Protein AF-0000000084378900 (afdb_homodimer)

Secondary structure (DSSP, 8-state):
----------------------THHHHHHHHHHHHHHHHHHHHHTTHHHHSHHHHHHHHHHHHHHHHHHHTT--HHHHHHHHHHHHHHHHHHHHHHHHHHHHTHHHHHHHHHHHHTTHHHHSHHHHHHHHHHHHHHHHHHHTT-HHHHHHHHHHHHHHHHHHHHHHHHHHHHHHHHHHHHHHHHTTGGGT-HHHHHHHHHHHHHHHHHHHH-TT--HHHHHHHHHHHHHHHHHHHHHHHHHHHHTTSS-HHHHHHHHHHHHHHHHHHHT-----TT-SHHHHHHHHHHHHHHHHHHHHHHHHHHHHHHHHHHHHHHHHHHHHHHHHHHHHHHHHHHHHHHHHHHHHHHHHHHHH--TTT-EEEEETTEEEEEETT--PPTT--PPPGGGHHHHHHHHHHHHTSTT-EEEEEE---S-S-HHHHHHHHHHHHHHHHHHHHHTS---GGGEEEEE-TTSS-SS-TTSHHHHHHHS-EEEEEE-----TT-/----------------------THHHHHHHHHHHHHHHHHHHHHTTHHHHSHHHHHHHHHHHHHHHHHHHTT--HHHHHHHHHHHHHHHHHHHHHHHHHHHHTHHHHHHHHHHHHTTHHHHSHHHHHHHHHHHHHHHHHHHTT-HHHHHHHHHHHHHHHHHHHHHHHHHHHHHHHHHHHHHHHHTTGGGT-HHHHHHHHHHHHHHHHHHHH-TT--HHHHHHHHHHHHHHHHHHHHHHHHHHHHTTSS-HHHHHHHHHHHHHHHHHHHT-----TT-SHHHHHHHHHHHHHHHHHHHHHHHHHHHHHHHHHHHHHHHHHHHHHHHHHHHHHHHHHHHHHHHHHHHHHHHHHHHHS-TTT-EEEEETTEEEEEETT----TT--PPPGGGHHHHHHHHHHHHTSTT-EEEEEE---SSS-HHHHHHHHHHHHHHHHHHHHHTS---GGGEEEEE-TTSS-SS-TTSHHHHHHHS-EEEEEE-----TT-

Radius of gyration: 70.36 Å; Cα contacts (8 Å, |Δi|>4): 1368; chains: 2; bounding box: 189×152×113 Å

Foldseek 3Di:
DDDDDPPPPPVPVCVCPVPPPPCPVVLCCVQQVLLVVLQVLLVVLVLCQLPVVLQVQLVVLQVVLVVCSVVVHDPVSSNVSSVSSSVSSNVSNVSSVVSCVLLVLLVVLLVLLVVLVLCPQVVVLNVVLSVLQSVLSVCVNVVNNPSSVVSSVVSSVSSNVSSLRSLLCVQQVVLVVLLVVCVVVVLCVQQVPLSVQLVVLSVVLSVVCVVPVVPNVSSNVSNVVSNVSSVVSVVRSVVSVCCVVVVDPPVNVVVVVCVVLCVLCVVLVHDDDQVPHCVVSVVVSVVSVVVVVVVVVVVVVVVVVVVVVVVVVVVVVVVVVVVVVVVVVVVVVVVVVVVLVVLLVVLLVVLCVLDDPCQWDWDDDPQKIKTWGQVFFDPVLDQAGDPVCVVSLVSVLVSLVSFPPWAKEKEFFAAPPDDQVSQQVSRQSNQVNSLVCCCPVSVDDNVRYHGGYPGHVDQPADNVDPSSRRSRRIMMMMTRHPPPPPPD/DDDPDCVPCCVVVPPCPPPVPPPLVVLCCVQQVLLVVLQVLLVVLVLCQLPVVLQVQLVVLQVQLVVCSVVVHDSVSSNVSSVSSSVSSNVSNVSSVVSCVLLVLLVVLLVLLVVLVLCPQVVVLNVVLSVLQSVLSVCVNVVNNPSSVVSSVVSSVSSNVSSLRSLLCVQQVLLVVLLVVCVVVVLCVQQVPLSVQLVVLSVVLSVVCVVPVVPNVSSNVSNVVSNVSSVVSVVRSVVSVCCVVVVDPPVNVVVVVCVVLCVLCVVLVHDDDQVPHCVVSVVVSVVSVVVVVVVVVVVVVVVVVVVVVVVVVVVVVVVVVVVVVVVVVVVVVVVVVVVLVVLLVVLLVVLCVLDDPCQWDWDDDPQKIKTWGQVFFDDVLDQAGDPVCVVSVVSVLVSLVSFPPWAKEKEFFAAPPDDQVSQQVSRQSNQVNSVVCCCPVVVDDNVRYHYGYPGHVDQPADNVDPSSRRSRRIMMMMTRHPPPPPPD

Structure (mmCIF, N/CA/C/O backbone):
data_AF-0000000084378900-model_v1
#
loop_
_entity.id
_entity.type
_entity.pdbx_description
1 polymer 'OmpA-like domain-containing protein'
#
loop_
_atom_site.group_PDB
_atom_site.id
_atom_site.type_symbol
_atom_site.label_atom_id
_atom_site.label_alt_id
_atom_site.label_comp_id
_atom_site.label_asym_id
_atom_site.label_entity_id
_atom_site.label_seq_id
_atom_site.pdbx_PDB_ins_code
_atom_site.Cartn_x
_atom_site.Cartn_y
_atom_site.Cartn_z
_atom_site.occupancy
_atom_site.B_iso_or_equiv
_atom_site.auth_seq_id
_atom_site.auth_comp_id
_atom_site.auth_asym_id
_atom_site.auth_atom_id
_atom_site.pdbx_PDB_model_num
ATOM 1 N N . MET A 1 1 ? -64.188 15.352 -46.969 1 21.03 1 MET A N 1
ATOM 2 C CA . MET A 1 1 ? -65.438 14.719 -47.281 1 21.03 1 MET A CA 1
ATOM 3 C C . MET A 1 1 ? -66.125 14.109 -46.062 1 21.03 1 MET A C 1
ATOM 5 O O . MET A 1 1 ? -67.312 14.289 -45.812 1 21.03 1 MET A O 1
ATOM 9 N N . THR A 1 2 ? -65.438 13.023 -45.562 1 18.27 2 THR A N 1
ATOM 10 C CA . THR A 1 2 ? -66.25 11.812 -45.375 1 18.27 2 THR A CA 1
ATOM 11 C C . THR A 1 2 ? -67.188 11.961 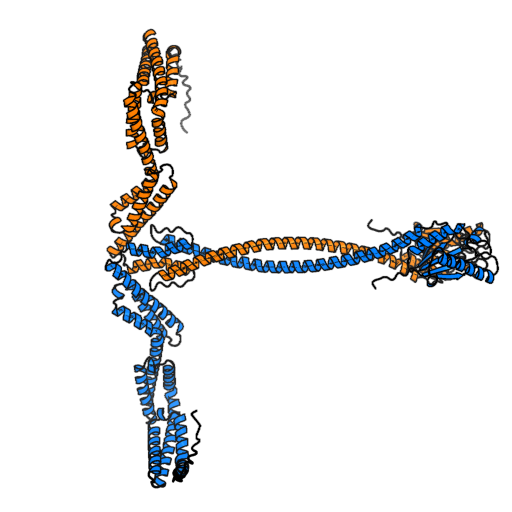-44.188 1 18.27 2 THR A C 1
ATOM 13 O O . THR A 1 2 ? -68.375 11.68 -44.281 1 18.27 2 THR A O 1
ATOM 16 N N . LEU A 1 3 ? -66.75 11.5 -43.094 1 19 3 LEU A N 1
ATOM 17 C CA . LEU A 1 3 ? -67.125 10.328 -42.312 1 19 3 LEU A CA 1
ATOM 18 C C . LEU A 1 3 ? -68.062 10.727 -41.188 1 19 3 LEU A C 1
ATOM 20 O O . LEU A 1 3 ? -67.625 11.172 -40.125 1 19 3 LEU A O 1
ATOM 24 N N . LYS A 1 4 ? -69.062 11.695 -41.656 1 21.73 4 LYS A N 1
ATOM 25 C CA . LYS A 1 4 ? -70.188 12.203 -40.938 1 21.73 4 LYS A CA 1
ATOM 26 C C . LYS A 1 4 ? -70.938 11.078 -40.219 1 21.73 4 LYS A C 1
ATOM 28 O O . LYS A 1 4 ? -71.188 10.008 -40.812 1 21.73 4 LYS A O 1
ATOM 33 N N . PHE A 1 5 ? -71.25 11.148 -38.938 1 22.44 5 PHE A N 1
ATOM 34 C CA . PHE A 1 5 ? -71.562 10.633 -37.625 1 22.44 5 PHE A CA 1
ATOM 35 C C . PHE A 1 5 ? -73 10.203 -37.469 1 22.44 5 PHE A C 1
ATOM 37 O O . PHE A 1 5 ? -73.812 10.914 -36.875 1 22.44 5 PHE A O 1
ATOM 44 N N . ARG A 1 6 ? -73.625 9.766 -38.812 1 21.94 6 ARG A N 1
ATOM 45 C CA . ARG A 1 6 ? -75.125 9.758 -38.688 1 21.94 6 ARG A CA 1
ATOM 46 C C . ARG A 1 6 ? -75.562 8.875 -37.531 1 21.94 6 ARG A C 1
ATOM 48 O O . ARG A 1 6 ? -75.125 7.734 -37.375 1 21.94 6 ARG A O 1
ATOM 55 N N . PHE A 1 7 ? -76.062 9.508 -36.531 1 25.19 7 PHE A N 1
ATOM 56 C CA . PHE A 1 7 ? -76.562 9.234 -35.219 1 25.19 7 PHE A CA 1
ATOM 57 C C . PHE A 1 7 ? -77.875 8.398 -35.312 1 25.19 7 PHE A C 1
ATOM 59 O O . PHE A 1 7 ? -78.938 8.938 -35.562 1 25.19 7 PHE A O 1
ATOM 66 N N . LEU A 1 8 ? -77.812 7.398 -36.406 1 24.44 8 LEU A N 1
ATOM 67 C CA . LEU A 1 8 ? -79.062 6.734 -36.594 1 24.44 8 LEU A CA 1
ATOM 68 C C . LEU A 1 8 ? -79.625 6.18 -35.25 1 24.44 8 LEU A C 1
ATOM 70 O O . LEU A 1 8 ? -78.938 5.391 -34.594 1 24.44 8 LEU A O 1
ATOM 74 N N . HIS A 1 9 ? -80.438 6.996 -34.625 1 26.5 9 HIS A N 1
ATOM 75 C CA . HIS A 1 9 ? -81.125 6.859 -33.344 1 26.5 9 HIS A CA 1
ATOM 76 C C . HIS A 1 9 ? -82.062 5.684 -33.344 1 26.5 9 HIS A C 1
ATOM 78 O O . HIS A 1 9 ? -83.188 5.797 -33.844 1 26.5 9 HIS A O 1
ATOM 84 N N . THR A 1 10 ? -81.562 4.617 -34.125 1 27.06 10 THR A N 1
ATOM 85 C CA . THR A 1 10 ? -82.625 3.615 -34.188 1 27.06 10 THR A CA 1
ATOM 86 C C . THR A 1 10 ? -83.188 3.291 -32.781 1 27.06 10 THR A C 1
ATOM 88 O O . THR A 1 10 ? -82.375 2.953 -31.891 1 27.06 10 THR A O 1
ATOM 91 N N . LEU A 1 11 ? -84.188 4.09 -32.469 1 26.66 11 LEU A N 1
ATOM 92 C CA . LEU A 1 11 ? -84.938 3.928 -31.234 1 26.66 11 LEU A CA 1
ATOM 93 C C . LEU A 1 11 ? -85.375 2.488 -31.078 1 26.66 11 LEU A C 1
ATOM 95 O O . LEU A 1 11 ? -86.125 1.97 -31.938 1 26.66 11 LEU A O 1
ATOM 99 N N . LEU A 1 12 ? -84.375 1.71 -30.578 1 22.91 12 LEU A N 1
ATOM 100 C CA . LEU A 1 12 ? -84.562 0.314 -30.188 1 22.91 12 LEU A CA 1
ATOM 101 C C . LEU A 1 12 ? -85.812 0.131 -29.391 1 22.91 12 LEU A C 1
ATOM 103 O O . LEU A 1 12 ? -86 0.772 -28.344 1 22.91 12 LEU A O 1
ATOM 107 N N . LEU A 1 13 ? -86.938 0.16 -30.234 1 26.56 13 LEU A N 1
ATOM 108 C CA . LEU A 1 13 ? -88.188 -0.206 -29.609 1 26.56 13 LEU A CA 1
ATOM 109 C C . LEU A 1 13 ? -88 -1.415 -28.688 1 26.56 13 LEU A C 1
ATOM 111 O O . LEU A 1 13 ? -87.688 -2.504 -29.156 1 26.56 13 LEU A O 1
ATOM 115 N N . THR A 1 14 ? -87.125 -1.094 -27.719 1 25.06 14 THR A N 1
ATOM 116 C CA . THR A 1 14 ? -87 -2.156 -26.734 1 25.06 14 THR A CA 1
ATOM 117 C C . THR A 1 14 ? -88.312 -2.66 -26.281 1 25.06 14 THR A C 1
ATOM 119 O O . THR A 1 14 ? -89.125 -1.899 -25.734 1 25.06 14 THR A O 1
ATOM 122 N N . VAL A 1 15 ? -89.062 -3.209 -27.391 1 29.45 15 VAL A N 1
ATOM 123 C CA . VAL A 1 15 ? -90.25 -3.926 -26.922 1 29.45 15 VAL A CA 1
ATOM 124 C C . VAL A 1 15 ? -89.938 -4.637 -25.609 1 29.45 15 VAL A C 1
ATOM 126 O O . VAL A 1 15 ? -89 -5.457 -25.547 1 29.45 15 VAL A O 1
ATOM 129 N N . LEU A 1 16 ? -90 -3.703 -24.641 1 27.41 16 LEU A N 1
ATOM 130 C CA . LEU A 1 16 ? -89.812 -4.16 -23.266 1 27.41 16 LEU A CA 1
ATOM 131 C C . LEU A 1 16 ? -90.625 -5.457 -23.047 1 27.41 16 LEU A C 1
ATOM 133 O O . LEU A 1 16 ? -91.875 -5.465 -23.125 1 27.41 16 LEU A O 1
ATOM 137 N N . LEU A 1 17 ? -90.25 -6.422 -23.984 1 28.95 17 LEU A N 1
ATOM 138 C CA . LEU A 1 17 ? -90.75 -7.711 -23.531 1 28.95 17 LEU A CA 1
ATOM 139 C C . LEU A 1 17 ? -90.625 -7.84 -22.016 1 28.95 17 LEU A C 1
ATOM 141 O O . LEU A 1 17 ? -89.562 -7.781 -21.469 1 28.95 17 LEU A O 1
ATOM 145 N N . LEU A 1 18 ? -91.562 -7.031 -21.406 1 31.34 18 LEU A N 1
ATOM 146 C CA . LEU A 1 18 ? -91.75 -7.242 -19.969 1 31.34 18 LEU A CA 1
ATOM 147 C C . LEU A 1 18 ? -91.562 -8.711 -19.609 1 31.34 18 LEU A C 1
ATOM 149 O O . LEU A 1 18 ? -92.312 -9.578 -20.094 1 31.34 18 LEU A O 1
ATOM 153 N N . GLY A 1 19 ? -90.188 -9.039 -19.672 1 29.45 19 GLY A N 1
ATOM 154 C CA . GLY A 1 19 ? -89.688 -10.281 -19.156 1 29.45 19 GLY A CA 1
ATOM 155 C C . GLY A 1 19 ? -90.438 -10.812 -17.953 1 29.45 19 GLY A C 1
ATOM 156 O O . GLY A 1 19 ? -90.75 -10.07 -17.031 1 29.45 19 GLY A O 1
ATOM 157 N N . SER A 1 20 ? -91.438 -11.711 -18.297 1 36.69 20 SER A N 1
ATOM 158 C CA . SER A 1 20 ? -91.875 -12.609 -17.25 1 36.69 20 SER A CA 1
ATOM 159 C C . SER A 1 20 ? -90.75 -12.93 -16.266 1 36.69 20 SER A C 1
ATOM 161 O O . SER A 1 20 ? -90.062 -13.914 -16.422 1 36.69 20 SER A O 1
ATOM 163 N N . ALA A 1 21 ? -89.875 -11.984 -16.062 1 34 21 ALA A N 1
ATOM 164 C CA . ALA A 1 21 ? -88.875 -12.109 -15 1 34 21 ALA A CA 1
ATOM 165 C C . ALA A 1 21 ? -89.5 -12.805 -13.773 1 34 21 ALA A C 1
ATOM 167 O O . ALA A 1 21 ? -90.625 -12.492 -13.352 1 34 21 ALA A O 1
ATOM 168 N N . SER A 1 22 ? -88.75 -13.93 -13.445 1 36.66 22 SER A N 1
ATOM 169 C CA . SER A 1 22 ? -88.688 -14.906 -12.359 1 36.66 22 SER A CA 1
ATOM 170 C C . SER A 1 22 ? -89.062 -14.273 -11.023 1 36.66 22 SER A C 1
ATOM 172 O O . SER A 1 22 ? -88.312 -13.453 -10.492 1 36.66 22 SER A O 1
ATOM 174 N N . ALA A 1 23 ? -90.25 -13.781 -10.766 1 44.03 23 ALA A N 1
ATOM 175 C CA . ALA A 1 23 ? -91 -13.891 -9.508 1 44.03 23 ALA A CA 1
ATOM 176 C C . ALA A 1 23 ? -90.438 -15 -8.633 1 44.03 23 ALA A C 1
ATOM 178 O O . ALA A 1 23 ? -90.938 -15.25 -7.531 1 44.03 23 ALA A O 1
ATOM 179 N N . GLN A 1 24 ? -89.562 -15.852 -9.156 1 48.38 24 GLN A N 1
ATOM 180 C CA . GLN A 1 24 ? -88.625 -16.844 -8.664 1 48.38 24 GLN A CA 1
ATOM 181 C C . GLN A 1 24 ? -87.5 -16.203 -7.793 1 48.38 24 GLN A C 1
ATOM 183 O O . GLN A 1 24 ? -86.938 -16.875 -6.953 1 48.38 24 GLN A O 1
ATOM 188 N N . SER A 1 25 ? -87.188 -14.875 -7.957 1 65.38 25 SER A N 1
ATOM 189 C CA . SER A 1 25 ? -86.125 -14.148 -7.219 1 65.38 25 SER A CA 1
ATOM 190 C C . SER A 1 25 ? -86.562 -13.93 -5.77 1 65.38 25 SER A C 1
ATOM 192 O O . SER A 1 25 ? -85.75 -14.172 -4.852 1 65.38 25 SER A O 1
ATOM 194 N N . PRO A 1 26 ? -87.812 -13.477 -5.57 1 73.44 26 PRO A N 1
ATOM 195 C CA . PRO A 1 26 ? -88.188 -13.289 -4.168 1 73.44 26 PRO A CA 1
ATOM 196 C C . PRO A 1 26 ? -88.375 -14.609 -3.432 1 73.44 26 PRO A C 1
ATOM 198 O O . PRO A 1 26 ? -88.062 -14.711 -2.244 1 73.44 26 PRO A O 1
ATOM 201 N N . LEU A 1 27 ? -88.938 -15.562 -4.156 1 77.94 27 LEU A N 1
ATOM 202 C CA . LEU A 1 27 ? -89.188 -16.859 -3.533 1 77.94 27 LEU A CA 1
ATOM 203 C C . LEU A 1 27 ? -87.875 -17.547 -3.209 1 77.94 27 LEU A C 1
ATOM 205 O O . LEU A 1 27 ? -87.75 -18.188 -2.158 1 77.94 27 LEU A O 1
ATOM 209 N N . ARG A 1 28 ? -86.938 -17.344 -4.207 1 85.44 28 ARG A N 1
ATOM 210 C CA . ARG A 1 28 ? -85.625 -17.922 -3.961 1 85.44 28 ARG A CA 1
ATOM 211 C C . ARG A 1 28 ? -85 -17.312 -2.715 1 85.44 28 ARG A C 1
ATOM 213 O O . ARG A 1 28 ? -84.438 -18.047 -1.883 1 85.44 28 ARG A O 1
ATOM 220 N N . GLU A 1 29 ? -85.125 -16.031 -2.609 1 85.62 29 GLU A N 1
ATOM 221 C CA . GLU A 1 29 ? -84.5 -15.344 -1.46 1 85.62 29 GLU A CA 1
ATOM 222 C C . GLU A 1 29 ? -85.188 -15.781 -0.158 1 85.62 29 GLU A C 1
ATOM 224 O O . GLU A 1 29 ? -84.5 -15.938 0.864 1 85.62 29 GLU A O 1
ATOM 229 N N . THR A 1 30 ? -86.438 -16.062 -0.226 1 84.44 30 THR A N 1
ATOM 230 C CA . THR A 1 30 ? -87.188 -16.438 0.973 1 84.44 30 THR A CA 1
ATOM 231 C C . THR A 1 30 ? -86.812 -17.859 1.405 1 84.44 30 THR A C 1
ATOM 233 O O . THR A 1 30 ? -86.625 -18.125 2.594 1 84.44 30 THR A O 1
ATOM 236 N N . PHE A 1 31 ? -86.688 -18.766 0.433 1 88 31 PHE A N 1
ATOM 237 C CA . PHE A 1 31 ? -86.5 -20.156 0.787 1 88 31 PHE A CA 1
ATOM 238 C C . PHE A 1 31 ? -85.062 -20.469 1.038 1 88 31 PHE A C 1
ATOM 240 O O . PHE A 1 31 ? -84.75 -21.406 1.781 1 88 31 PHE A O 1
ATOM 247 N N . PHE A 1 32 ? -84.188 -19.672 0.473 1 91.69 32 PHE A N 1
ATOM 248 C CA . PHE A 1 32 ? -82.75 -20.078 0.488 1 91.69 32 PHE A CA 1
ATOM 249 C C . PHE A 1 32 ? -81.938 -19.156 1.371 1 91.69 32 PHE A C 1
ATOM 251 O O . PHE A 1 32 ? -80.75 -19.328 1.519 1 91.69 32 PHE A O 1
ATOM 258 N N . LYS A 1 33 ? -82.5 -18.188 2.004 1 91.5 33 LYS A N 1
ATOM 259 C CA . LYS A 1 33 ? -81.812 -17.219 2.818 1 91.5 33 LYS A CA 1
ATOM 260 C C . LYS A 1 33 ? -80.938 -17.906 3.879 1 91.5 33 LYS A C 1
ATOM 262 O O . LYS A 1 33 ? -79.75 -17.641 3.994 1 91.5 33 LYS A O 1
ATOM 267 N N . ASP A 1 34 ? -81.562 -18.828 4.699 1 91.44 34 ASP A N 1
ATOM 268 C CA . ASP A 1 34 ? -80.875 -19.531 5.766 1 91.44 34 ASP A CA 1
ATOM 269 C C . ASP A 1 34 ? -79.812 -20.5 5.195 1 91.44 34 ASP A C 1
ATOM 271 O O . ASP A 1 34 ? -78.75 -20.609 5.734 1 91.44 34 ASP A O 1
ATOM 275 N N . ALA A 1 35 ? -80.188 -21.125 4.137 1 93.44 35 ALA A N 1
ATOM 276 C CA . ALA A 1 35 ? -79.25 -22.047 3.496 1 93.44 35 ALA A CA 1
ATOM 277 C C . ALA A 1 35 ? -78.062 -21.312 2.91 1 93.44 35 ALA A C 1
ATOM 279 O O . ALA A 1 35 ? -76.938 -21.766 3.029 1 93.44 35 ALA A O 1
ATOM 280 N N . ASP A 1 36 ? -78.312 -20.172 2.348 1 93.44 36 ASP A N 1
ATOM 281 C CA . ASP A 1 36 ? -77.188 -19.359 1.803 1 93.44 36 ASP A CA 1
ATOM 282 C C . ASP A 1 36 ? -76.25 -18.891 2.91 1 93.44 36 ASP A C 1
ATOM 284 O O . ASP A 1 36 ? -75.062 -18.922 2.754 1 93.44 36 ASP A O 1
ATOM 288 N N . ALA A 1 37 ? -76.875 -18.469 3.941 1 92.88 37 ALA A N 1
ATOM 289 C CA . ALA A 1 37 ? -76.062 -18.016 5.082 1 92.88 37 ALA A CA 1
ATOM 290 C C . ALA A 1 37 ? -75.25 -19.172 5.676 1 92.88 37 ALA A C 1
ATOM 292 O O . ALA A 1 37 ? -74.062 -19 6.012 1 92.88 37 ALA A O 1
ATOM 293 N N . ALA A 1 38 ? -75.938 -20.328 5.84 1 94.06 38 ALA A N 1
ATOM 294 C CA . ALA A 1 38 ? -75.25 -21.516 6.367 1 94.06 38 ALA A CA 1
ATOM 295 C C . ALA A 1 38 ? -74.125 -21.969 5.426 1 94.06 38 ALA A C 1
ATOM 297 O O . ALA A 1 38 ? -73.062 -22.391 5.875 1 94.06 38 ALA A O 1
ATOM 298 N N . MET A 1 39 ? -74.375 -21.859 4.211 1 93.75 39 MET A N 1
ATOM 299 C CA . MET A 1 39 ? -73.375 -22.203 3.227 1 93.75 39 MET A CA 1
ATOM 300 C C . MET A 1 39 ? -72.188 -21.266 3.338 1 93.75 39 MET A C 1
ATOM 302 O O . MET A 1 39 ? -71 -21.703 3.314 1 93.75 39 MET A O 1
ATOM 306 N N . ALA A 1 40 ? -72.438 -20.016 3.408 1 92.81 40 ALA A N 1
ATOM 307 C CA . ALA A 1 40 ? -71.375 -19.016 3.559 1 92.81 40 ALA A CA 1
ATOM 308 C C . ALA A 1 40 ? -70.562 -19.297 4.809 1 92.81 40 ALA A C 1
ATOM 310 O O . ALA A 1 40 ? -69.312 -19.188 4.781 1 92.81 40 ALA A O 1
ATOM 311 N N . ALA A 1 41 ? -71.188 -19.688 5.848 1 92.25 41 ALA A N 1
ATOM 312 C CA . ALA A 1 41 ? -70.5 -20 7.094 1 92.25 41 ALA A CA 1
ATOM 313 C C . ALA A 1 41 ? -69.688 -21.266 6.941 1 92.25 41 ALA A C 1
ATOM 315 O O . ALA A 1 41 ? -68.562 -21.328 7.441 1 92.25 41 ALA A O 1
ATOM 316 N N . ALA A 1 42 ? -70.188 -22.234 6.32 1 92.94 42 ALA A N 1
ATOM 317 C CA . ALA A 1 42 ? -69.5 -23.484 6.059 1 92.94 42 ALA A CA 1
ATOM 318 C C . ALA A 1 42 ? -68.25 -23.234 5.188 1 92.94 42 ALA A C 1
ATOM 320 O O . ALA A 1 42 ? -67.188 -23.781 5.438 1 92.94 42 ALA A O 1
ATOM 321 N N . ASP A 1 43 ? -68.375 -22.406 4.27 1 91.69 43 ASP A N 1
ATOM 322 C CA . ASP A 1 43 ? -67.25 -22.062 3.395 1 91.69 43 ASP A CA 1
ATOM 323 C C . ASP A 1 43 ? -66.188 -21.297 4.156 1 91.69 43 ASP A C 1
ATOM 325 O O . ASP A 1 43 ? -65 -21.578 3.988 1 91.69 43 ASP A O 1
ATOM 329 N N . ALA A 1 44 ? -66.688 -20.344 4.914 1 90.75 44 ALA A N 1
ATOM 330 C CA . ALA A 1 44 ? -65.75 -19.578 5.727 1 90.75 44 ALA A CA 1
ATOM 331 C C . ALA A 1 44 ? -64.938 -20.484 6.66 1 90.75 44 ALA A C 1
ATOM 333 O O . ALA A 1 44 ? -63.781 -20.219 6.957 1 90.75 44 ALA A O 1
ATOM 334 N N . ALA A 1 45 ? -65.625 -21.562 7.035 1 89.5 45 ALA A N 1
ATOM 335 C CA . ALA A 1 45 ? -64.938 -22.516 7.938 1 89.5 45 ALA A CA 1
ATOM 336 C C . ALA A 1 45 ? -64.188 -23.594 7.16 1 89.5 45 ALA A C 1
ATOM 338 O O . ALA A 1 45 ? -63.656 -24.531 7.746 1 89.5 45 ALA A O 1
ATOM 339 N N . ASN A 1 46 ? -64.188 -23.469 5.934 1 90.12 46 ASN A N 1
ATOM 340 C CA . ASN A 1 46 ? -63.531 -24.422 5.039 1 90.12 46 ASN A CA 1
ATOM 341 C C . ASN A 1 46 ? -64.125 -25.812 5.191 1 90.12 46 ASN A C 1
ATOM 343 O O . ASN A 1 46 ? -63.375 -26.812 5.207 1 90.12 46 ASN A O 1
ATOM 347 N N . ALA A 1 47 ? -65.375 -25.891 5.312 1 91.62 47 ALA A N 1
ATOM 348 C CA . ALA A 1 47 ? -66.062 -27.141 5.594 1 91.62 47 ALA A CA 1
ATOM 349 C C . ALA A 1 47 ? -66 -28.078 4.398 1 91.62 47 ALA A C 1
ATOM 351 O O . ALA A 1 47 ? -66.125 -29.312 4.555 1 91.62 47 ALA A O 1
ATOM 352 N N . SER A 1 48 ? -65.812 -27.484 3.236 1 90.44 48 SER A N 1
ATOM 353 C CA . SER A 1 48 ? -65.625 -28.328 2.057 1 90.44 48 SER A CA 1
ATOM 354 C C . SER A 1 48 ? -64.438 -29.25 2.18 1 90.44 48 SER A C 1
ATOM 356 O O . SER A 1 48 ? -64.438 -30.375 1.677 1 90.44 48 SER A O 1
ATOM 358 N N . LEU A 1 49 ? -63.5 -28.766 2.912 1 87.69 49 LEU A N 1
ATOM 359 C CA . LEU A 1 49 ? -62.281 -29.531 3.107 1 87.69 49 LEU A CA 1
ATOM 360 C C . LEU A 1 49 ? -62.312 -30.312 4.414 1 87.69 49 LEU A C 1
ATOM 362 O O . LEU A 1 49 ? -61.938 -31.484 4.457 1 87.69 49 LEU A O 1
ATOM 366 N N . LEU A 1 50 ? -62.812 -29.828 5.477 1 90.62 50 LEU A N 1
ATOM 367 C CA . LEU A 1 50 ? -62.656 -30.344 6.832 1 90.62 50 LEU A CA 1
ATOM 368 C C . LEU A 1 50 ? -63.875 -31.188 7.242 1 90.62 50 LEU A C 1
ATOM 370 O O . LEU A 1 50 ? -63.812 -31.891 8.258 1 90.62 50 LEU A O 1
ATOM 374 N N . SER A 1 51 ? -64.938 -31.094 6.488 1 91.81 51 SER A N 1
ATOM 375 C CA . SER A 1 51 ? -66.125 -31.938 6.66 1 91.81 51 SER A CA 1
ATOM 376 C C . SER A 1 51 ? -66.75 -32.25 5.32 1 91.81 51 SER A C 1
ATOM 378 O O . SER A 1 51 ? -67.875 -31.812 5.051 1 91.81 51 SER A O 1
ATOM 380 N N . PRO A 1 52 ? -66.062 -33.031 4.527 1 90.88 52 PRO A N 1
ATOM 381 C CA . PRO A 1 52 ? -66.5 -33.219 3.145 1 90.88 52 PRO A CA 1
ATOM 382 C C . PRO A 1 52 ? -67.875 -33.969 3.041 1 90.88 52 PRO A C 1
ATOM 384 O O . PRO A 1 52 ? -68.688 -33.656 2.17 1 90.88 52 PRO A O 1
ATOM 387 N N . ARG A 1 53 ? -68.188 -34.875 3.828 1 91.19 53 ARG A N 1
ATOM 388 C CA . ARG A 1 53 ? -69.375 -35.656 3.734 1 91.19 53 ARG A CA 1
ATOM 389 C C . ARG A 1 53 ? -70.625 -34.812 4.023 1 91.19 53 ARG A C 1
ATOM 391 O O . ARG A 1 53 ? -71.562 -34.781 3.244 1 91.19 53 ARG A O 1
ATOM 398 N N . ASN A 1 54 ? -70.5 -34.125 5.207 1 93.06 54 ASN A N 1
ATOM 399 C CA . ASN A 1 54 ? -71.562 -33.25 5.562 1 93.06 54 ASN A CA 1
ATOM 400 C C . ASN A 1 54 ? -71.812 -32.156 4.52 1 93.06 54 ASN A C 1
ATOM 402 O O . ASN A 1 54 ? -72.938 -31.828 4.16 1 93.06 54 ASN A O 1
ATOM 406 N N . TYR A 1 55 ? -70.625 -31.656 4.066 1 94.38 55 TYR A N 1
ATOM 407 C CA . TYR A 1 55 ? -70.688 -30.578 3.086 1 94.38 55 TYR A CA 1
ATOM 408 C C . TYR A 1 55 ? -71.312 -31.062 1.772 1 94.38 55 TYR A C 1
ATOM 410 O O . TYR A 1 55 ? -72.125 -30.391 1.174 1 94.38 55 TYR A O 1
ATOM 418 N N . GLU A 1 56 ? -70.938 -32.125 1.288 1 92.94 56 GLU A N 1
ATOM 419 C CA . GLU A 1 56 ? -71.438 -32.719 0.048 1 92.94 56 GLU A CA 1
ATOM 420 C C . GLU A 1 56 ? -72.938 -33 0.155 1 92.94 56 GLU A C 1
ATOM 422 O O . GLU A 1 56 ? -73.688 -32.719 -0.785 1 92.94 56 GLU A O 1
ATOM 427 N N . ARG A 1 57 ? -73.375 -33.531 1.236 1 93.44 57 ARG A N 1
ATOM 428 C CA . ARG A 1 57 ? -74.812 -33.781 1.467 1 93.44 57 ARG A CA 1
ATOM 429 C C . ARG A 1 57 ? -75.625 -32.5 1.444 1 93.44 57 ARG A C 1
ATOM 431 O O . ARG A 1 57 ? -76.688 -32.438 0.875 1 93.44 57 ARG A O 1
ATOM 438 N N . ALA A 1 58 ? -75 -31.469 2.082 1 94.25 58 ALA A N 1
ATOM 439 C CA . ALA A 1 58 ? -75.625 -30.141 2.107 1 94.25 58 ALA A CA 1
ATOM 440 C C . ALA A 1 58 ? -75.75 -29.562 0.7 1 94.25 58 ALA A C 1
ATOM 442 O O . ALA A 1 58 ? -76.812 -29.062 0.32 1 94.25 58 ALA A O 1
ATOM 443 N N . LYS A 1 59 ? -74.688 -29.703 -0 1 94.19 59 LYS A N 1
ATOM 444 C CA . LYS A 1 59 ? -74.625 -29.172 -1.359 1 94.19 59 LYS A CA 1
ATOM 445 C C . LYS A 1 59 ? -75.625 -29.891 -2.258 1 94.19 59 LYS A C 1
ATOM 447 O O . LYS A 1 59 ? -76.312 -29.266 -3.078 1 94.19 59 LYS A O 1
ATOM 452 N N . LYS A 1 60 ? -75.75 -31.109 -2.166 1 93.75 60 LYS A N 1
ATOM 453 C CA . LYS A 1 60 ? -76.688 -31.891 -2.924 1 93.75 60 LYS A CA 1
ATOM 454 C C . LYS A 1 60 ? -78.125 -31.453 -2.602 1 93.75 60 LYS A C 1
ATOM 456 O O . LYS A 1 60 ? -78.938 -31.234 -3.508 1 93.75 60 LYS A O 1
ATOM 461 N N . ALA A 1 61 ? -78.375 -31.359 -1.27 1 94.62 61 ALA A N 1
ATOM 462 C CA . ALA A 1 61 ? -79.75 -30.891 -0.845 1 94.62 61 ALA A CA 1
ATOM 463 C C . ALA A 1 61 ? -80 -29.484 -1.376 1 94.62 61 ALA A C 1
ATOM 465 O O . ALA A 1 61 ? -81.125 -29.203 -1.805 1 94.62 61 ALA A O 1
ATOM 466 N N . PHE A 1 62 ? -79 -28.688 -1.286 1 93.94 62 PHE A N 1
ATOM 467 C CA . PHE A 1 62 ? -79.125 -27.328 -1.789 1 93.94 62 PHE A CA 1
ATOM 468 C C . PHE A 1 62 ? -79.438 -27.328 -3.279 1 93.94 62 PHE A C 1
ATOM 470 O O . PHE A 1 62 ? -80.375 -26.625 -3.719 1 93.94 62 PHE A O 1
ATOM 477 N N . ASP A 1 63 ? -78.688 -28.094 -4.102 1 92.94 63 ASP A N 1
ATOM 478 C CA . ASP A 1 63 ? -78.938 -28.203 -5.543 1 92.94 63 ASP A CA 1
ATOM 479 C C . ASP A 1 63 ? -80.312 -28.781 -5.863 1 92.94 63 ASP A C 1
ATOM 481 O O . ASP A 1 63 ? -80.938 -28.344 -6.805 1 92.94 63 ASP A O 1
ATOM 485 N N . ASP A 1 64 ? -80.625 -29.719 -5.098 1 92.69 64 ASP A N 1
ATOM 486 C CA . ASP A 1 64 ? -81.938 -30.297 -5.262 1 92.69 64 ASP A CA 1
ATOM 487 C C . ASP A 1 64 ? -83.062 -29.25 -5.02 1 92.69 64 ASP A C 1
ATOM 489 O O . ASP A 1 64 ? -84.062 -29.203 -5.73 1 92.69 64 ASP A O 1
ATOM 493 N N . GLY A 1 65 ? -82.812 -28.469 -3.961 1 91 65 GLY A N 1
ATOM 494 C CA . GLY A 1 65 ? -83.75 -27.375 -3.684 1 91 65 GLY A CA 1
ATOM 495 C C . GLY A 1 65 ? -83.812 -26.359 -4.805 1 91 65 GLY A C 1
ATOM 496 O O . GLY A 1 65 ? -84.875 -25.938 -5.195 1 91 65 GLY A O 1
ATOM 497 N N . GLU A 1 66 ? -82.688 -26.016 -5.363 1 91.19 66 GLU A N 1
ATOM 498 C CA . GLU A 1 66 ? -82.625 -25.078 -6.477 1 91.19 66 GLU A CA 1
ATOM 499 C C . GLU A 1 66 ? -83.312 -25.641 -7.715 1 91.19 66 GLU A C 1
ATOM 501 O O . GLU A 1 66 ? -84.062 -24.938 -8.391 1 91.19 66 GLU A O 1
ATOM 506 N N . GLU A 1 67 ? -83.062 -26.875 -8 1 90.62 67 GLU A N 1
ATOM 507 C CA . GLU A 1 67 ? -83.688 -27.562 -9.125 1 90.62 67 GLU A CA 1
ATOM 508 C C . GLU A 1 67 ? -85.188 -27.656 -8.93 1 90.62 67 GLU A C 1
ATOM 510 O O . GLU A 1 67 ? -86 -27.469 -9.875 1 90.62 67 GLU A O 1
ATOM 515 N N . GLY A 1 68 ? -85.562 -27.953 -7.691 1 89.12 68 GLY A N 1
ATOM 516 C CA . GLY A 1 68 ? -86.938 -27.984 -7.375 1 89.12 68 GLY A CA 1
ATOM 517 C C . GLY A 1 68 ? -87.688 -26.656 -7.605 1 89.12 68 GLY A C 1
ATOM 518 O O . GLY A 1 68 ? -88.75 -26.625 -8.156 1 89.12 68 GLY A O 1
ATOM 519 N N . LEU A 1 69 ? -87.062 -25.609 -7.25 1 88.31 69 LEU A N 1
ATOM 520 C CA . LEU A 1 69 ? -87.625 -24.281 -7.457 1 88.31 69 LEU A CA 1
ATOM 521 C C . LEU A 1 69 ? -87.688 -23.953 -8.945 1 88.31 69 LEU A C 1
ATOM 523 O O . LEU A 1 69 ? -88.688 -23.422 -9.414 1 88.31 69 LEU A O 1
ATOM 527 N N . ARG A 1 70 ? -86.688 -24.312 -9.773 1 87.44 70 ARG A N 1
ATOM 528 C CA . ARG A 1 70 ? -86.625 -24.047 -11.203 1 87.44 70 ARG A CA 1
ATOM 529 C C . ARG A 1 70 ? -87.688 -24.812 -11.953 1 87.44 70 ARG A C 1
ATOM 531 O O . ARG A 1 70 ? -88.312 -24.297 -12.883 1 87.44 70 ARG A O 1
ATOM 538 N N . ARG A 1 71 ? -87.938 -25.969 -11.484 1 87.56 71 ARG A N 1
ATOM 539 C CA . ARG A 1 71 ? -88.938 -26.844 -12.156 1 87.56 71 ARG A CA 1
ATOM 540 C C . ARG A 1 71 ? -90.312 -26.594 -11.656 1 87.56 71 ARG A C 1
ATOM 542 O O . ARG A 1 71 ? -91.312 -27.234 -12.102 1 87.56 71 ARG A O 1
ATOM 549 N N . GLY A 1 72 ? -90.5 -25.656 -10.695 1 80.06 72 GLY A N 1
ATOM 550 C CA . GLY A 1 72 ? -91.812 -25.312 -10.172 1 80.06 72 GLY A CA 1
ATOM 551 C C . GLY A 1 72 ? -92.375 -26.391 -9.289 1 80.06 72 GLY A C 1
ATOM 552 O O . GLY A 1 72 ? -93.625 -26.594 -9.289 1 80.06 72 GLY A O 1
ATOM 553 N N . ARG A 1 73 ? -91.625 -27.141 -8.57 1 78 73 ARG A N 1
ATOM 554 C CA . ARG A 1 73 ? -92.125 -28.156 -7.656 1 78 73 ARG A CA 1
ATOM 555 C C . ARG A 1 73 ? -92.812 -27.547 -6.469 1 78 73 ARG A C 1
ATOM 557 O O . ARG A 1 73 ? -92.75 -26.328 -6.25 1 78 73 ARG A O 1
ATOM 564 N N . ASN A 1 74 ? -93.5 -28.516 -5.652 1 80.75 74 ASN A N 1
ATOM 565 C CA . ASN A 1 74 ? -94.25 -28.109 -4.488 1 80.75 74 ASN A CA 1
ATOM 566 C C . ASN A 1 74 ? -93.375 -27.359 -3.471 1 80.75 74 ASN A C 1
ATOM 568 O O . ASN A 1 74 ? -92.25 -27.719 -3.254 1 80.75 74 ASN A O 1
ATOM 572 N N . ILE A 1 75 ? -93.875 -26.344 -2.844 1 85.06 75 ILE A N 1
ATOM 573 C CA . ILE A 1 75 ? -93.25 -25.422 -1.912 1 85.06 75 ILE A CA 1
ATOM 574 C C . ILE A 1 75 ? -92.75 -26.188 -0.692 1 85.06 75 ILE A C 1
ATOM 576 O O . ILE A 1 75 ? -91.688 -25.859 -0.14 1 85.06 75 ILE A O 1
ATOM 580 N N . GLU A 1 76 ? -93.375 -27.281 -0.373 1 88.5 76 GLU A N 1
ATOM 581 C CA . GLU A 1 76 ? -93 -28.094 0.772 1 88.5 76 GLU A CA 1
ATOM 582 C C . GLU A 1 76 ? -91.688 -28.859 0.483 1 88.5 76 GLU A C 1
ATOM 584 O O . GLU A 1 76 ? -90.812 -28.969 1.353 1 88.5 76 GLU A O 1
ATOM 589 N N . TYR A 1 77 ? -91.625 -29.266 -0.75 1 90.12 77 TYR A N 1
ATOM 590 C CA . TYR A 1 77 ? -90.375 -29.969 -1.162 1 90.12 77 TYR A CA 1
ATOM 591 C C . TYR A 1 77 ? -89.188 -29.031 -1.115 1 90.12 77 TYR A C 1
ATOM 593 O O . TYR A 1 77 ? -88.125 -29.391 -0.572 1 90.12 77 TYR A O 1
ATOM 601 N N . VAL A 1 78 ? -89.312 -27.828 -1.659 1 90.56 78 VAL A N 1
ATOM 602 C CA . VAL A 1 78 ? -88.25 -26.859 -1.688 1 90.56 78 VAL A CA 1
ATOM 603 C C . VAL A 1 78 ? -87.875 -26.453 -0.263 1 90.56 78 VAL A C 1
ATOM 605 O O . VAL A 1 78 ? -86.688 -26.375 0.076 1 90.56 78 VAL A O 1
ATOM 608 N N . ARG A 1 79 ? -88.875 -26.328 0.587 1 89.31 79 ARG A N 1
ATOM 609 C CA . ARG A 1 79 ? -88.625 -25.984 1.986 1 89.31 79 ARG A CA 1
ATOM 610 C C . ARG A 1 79 ? -87.875 -27.094 2.713 1 89.31 79 ARG A C 1
ATOM 612 O O . ARG A 1 79 ? -87 -26.844 3.492 1 89.31 79 ARG A O 1
ATOM 619 N N . ASP A 1 80 ? -88.25 -28.328 2.404 1 92.56 80 ASP A N 1
ATOM 620 C CA . ASP A 1 80 ? -87.625 -29.484 3.035 1 92.56 80 ASP A CA 1
ATOM 621 C C . ASP A 1 80 ? -86.188 -29.594 2.629 1 92.56 80 ASP A C 1
ATOM 623 O O . ASP A 1 80 ? -85.312 -29.781 3.48 1 92.56 80 ASP A O 1
ATOM 627 N N . LYS A 1 81 ? -86 -29.328 1.389 1 94 81 LYS A N 1
ATOM 628 C CA . LYS A 1 81 ? -84.625 -29.469 0.878 1 94 81 LYS A CA 1
ATOM 629 C C . LYS A 1 81 ? -83.75 -28.328 1.358 1 94 81 LYS A C 1
ATOM 631 O O . LYS A 1 81 ? -82.625 -28.547 1.712 1 94 81 LYS A O 1
ATOM 636 N N . THR A 1 82 ? -84.25 -27.156 1.361 1 93.19 82 THR A N 1
ATOM 637 C CA . THR A 1 82 ? -83.438 -26.031 1.852 1 93.19 82 THR A CA 1
ATOM 638 C C . THR A 1 82 ? -83.188 -26.141 3.352 1 93.19 82 THR A C 1
ATOM 640 O O . THR A 1 82 ? -82.125 -25.766 3.846 1 93.19 82 THR A O 1
ATOM 643 N N . GLY A 1 83 ? -84.188 -26.688 4.062 1 93 83 GLY A N 1
ATOM 644 C CA . GLY A 1 83 ? -84 -26.984 5.477 1 93 83 GLY A CA 1
ATOM 645 C C . GLY A 1 83 ? -82.938 -28.016 5.738 1 93 83 GLY A C 1
ATOM 646 O O . GLY A 1 83 ? -82.125 -27.844 6.625 1 93 83 GLY A O 1
ATOM 647 N N . GLU A 1 84 ? -83 -29.062 4.93 1 93.94 84 GLU A N 1
ATOM 648 C CA . GLU A 1 84 ? -82 -30.094 5.008 1 93.94 84 GLU A CA 1
ATOM 649 C C . GLU A 1 84 ? -80.625 -29.531 4.695 1 93.94 84 GLU A C 1
ATOM 651 O O . GLU A 1 84 ? -79.625 -29.828 5.395 1 93.94 84 GLU A O 1
ATOM 656 N N . ALA A 1 85 ? -80.562 -28.688 3.691 1 95.25 85 ALA A N 1
ATOM 657 C CA . ALA A 1 85 ? -79.312 -28.047 3.318 1 95.25 85 ALA A CA 1
ATOM 658 C C . ALA A 1 85 ? -78.75 -27.188 4.461 1 95.25 85 ALA A C 1
ATOM 660 O O . ALA A 1 85 ? -77.562 -27.281 4.801 1 95.25 85 ALA A O 1
ATOM 661 N N . THR A 1 86 ? -79.625 -26.391 5.016 1 95.12 86 THR A N 1
ATOM 662 C CA . THR A 1 86 ? -79.25 -25.531 6.125 1 95.12 86 THR A CA 1
ATOM 663 C C . THR A 1 86 ? -78.688 -26.359 7.293 1 95.12 86 THR A C 1
ATOM 665 O O . THR A 1 86 ? -77.688 -26.031 7.875 1 95.12 86 THR A O 1
ATOM 668 N N . GLU A 1 87 ? -79.375 -27.484 7.562 1 93.94 87 GLU A N 1
ATOM 669 C CA . GLU A 1 87 ? -79 -28.359 8.656 1 93.94 87 GLU A CA 1
ATOM 670 C C . GLU A 1 87 ? -77.625 -28.953 8.398 1 93.94 87 GLU A C 1
ATOM 672 O O . GLU A 1 87 ? -76.75 -28.906 9.266 1 93.94 87 GLU A O 1
ATOM 677 N N . TYR A 1 88 ? -77.438 -29.438 7.293 1 95.06 88 TYR A N 1
ATOM 678 C CA . TYR A 1 88 ? -76.125 -30.109 6.984 1 95.06 88 TYR A CA 1
ATOM 679 C C . TYR A 1 88 ? -75 -29.109 6.82 1 95.06 88 TYR A C 1
ATOM 681 O O . TYR A 1 88 ? -73.875 -29.406 7.156 1 95.06 88 TYR A O 1
ATOM 689 N N . PHE A 1 89 ? -75.312 -27.984 6.367 1 95.38 89 PHE A N 1
ATOM 690 C CA . PHE A 1 89 ? -74.312 -26.953 6.336 1 95.38 89 PHE A CA 1
ATOM 691 C C . PHE A 1 89 ? -73.875 -26.578 7.75 1 95.38 89 PHE A C 1
ATOM 693 O O . PHE A 1 89 ? -72.688 -26.375 8.016 1 95.38 89 PHE A O 1
ATOM 700 N N . ASN A 1 90 ? -74.812 -26.422 8.57 1 94.44 90 ASN A N 1
ATOM 701 C CA . ASN A 1 90 ? -74.5 -26.125 9.961 1 94.44 90 ASN A CA 1
ATOM 702 C C . ASN A 1 90 ? -73.688 -27.25 10.609 1 94.44 90 ASN A C 1
ATOM 704 O O . ASN A 1 90 ? -72.688 -27 11.32 1 94.44 90 ASN A O 1
ATOM 708 N N . LYS A 1 91 ? -74.062 -28.531 10.289 1 92.94 91 LYS A N 1
ATOM 709 C CA . LYS A 1 91 ? -73.312 -29.688 10.773 1 92.94 91 LYS A CA 1
ATOM 710 C C . LYS A 1 91 ? -71.875 -29.672 10.227 1 92.94 91 LYS A C 1
ATOM 712 O O . LYS A 1 91 ? -70.938 -29.984 10.945 1 92.94 91 LYS A O 1
ATOM 717 N N . ALA A 1 92 ? -71.812 -29.328 9.055 1 93.81 92 ALA A N 1
ATOM 718 C CA . ALA A 1 92 ? -70.5 -29.234 8.406 1 93.81 92 ALA A CA 1
ATOM 719 C C . ALA A 1 92 ? -69.625 -28.188 9.07 1 93.81 92 ALA A C 1
ATOM 721 O O . ALA A 1 92 ? -68.438 -28.406 9.289 1 93.81 92 ALA A O 1
ATOM 722 N N . THR A 1 93 ? -70.188 -27.062 9.375 1 93.81 93 THR A N 1
ATOM 723 C CA . THR A 1 93 ? -69.438 -25.984 10.023 1 93.81 93 THR A CA 1
ATOM 724 C C . THR A 1 93 ? -68.938 -26.422 11.391 1 93.81 93 THR A C 1
ATOM 726 O O . THR A 1 93 ? -67.75 -26.188 11.727 1 93.81 93 THR A O 1
ATOM 729 N N . GLU A 1 94 ? -69.75 -27.078 12.109 1 92.06 94 GLU A N 1
ATOM 730 C CA . GLU A 1 94 ? -69.375 -27.531 13.438 1 92.06 94 GLU A CA 1
ATOM 731 C C . GLU A 1 94 ? -68.312 -28.609 13.359 1 92.06 94 GLU A C 1
ATOM 733 O O . GLU A 1 94 ? -67.312 -28.594 14.117 1 92.06 94 GLU A O 1
ATOM 738 N N . ALA A 1 95 ? -68.5 -29.484 12.445 1 90.88 95 ALA A N 1
ATOM 739 C CA . ALA A 1 95 ? -67.5 -30.531 12.258 1 90.88 95 ALA A CA 1
ATOM 740 C C . ALA A 1 95 ? -66.188 -29.953 11.797 1 90.88 95 ALA A C 1
ATOM 742 O O . ALA A 1 95 ? -65.125 -30.438 12.203 1 90.88 95 ALA A O 1
ATOM 743 N N . ALA A 1 96 ? -66.312 -28.984 11 1 92.44 96 ALA A N 1
ATOM 744 C CA . ALA A 1 96 ? -65.062 -28.328 10.508 1 92.44 96 ALA A CA 1
ATOM 745 C C . ALA A 1 96 ? -64.312 -27.656 11.641 1 92.44 96 ALA A C 1
ATOM 747 O O . ALA A 1 96 ? -63.094 -27.719 11.695 1 92.44 96 ALA A O 1
ATOM 748 N N . LYS A 1 97 ? -65 -27.031 12.539 1 90.94 97 LYS A N 1
ATOM 749 C CA . LYS A 1 97 ? -64.375 -26.406 13.703 1 90.94 97 LYS A CA 1
ATOM 750 C C . LYS A 1 97 ? -63.688 -27.453 14.586 1 90.94 97 LYS A C 1
ATOM 752 O O . LYS A 1 97 ? -62.562 -27.234 15.055 1 90.94 97 LYS A O 1
ATOM 757 N N . LEU A 1 98 ? -64.375 -28.578 14.711 1 88.75 98 LEU A N 1
ATOM 758 C CA . LEU A 1 98 ? -63.812 -29.656 15.492 1 88.75 98 LEU A CA 1
ATOM 759 C C . LEU A 1 98 ? -62.562 -30.219 14.812 1 88.75 98 LEU A C 1
ATOM 761 O O . LEU A 1 98 ? -61.562 -30.484 15.469 1 88.75 98 LEU A O 1
ATOM 765 N N . ALA A 1 99 ? -62.688 -30.344 13.57 1 91.56 99 ALA A N 1
ATOM 766 C CA . ALA A 1 99 ? -61.562 -30.859 12.797 1 91.56 99 ALA A CA 1
ATOM 767 C C . ALA A 1 99 ? -60.375 -29.922 12.891 1 91.56 99 ALA A C 1
ATOM 769 O O . ALA A 1 99 ? -59.219 -30.375 12.992 1 91.56 99 ALA A O 1
ATOM 770 N N . ARG A 1 100 ? -60.562 -28.625 12.875 1 90.88 100 ARG A N 1
ATOM 771 C CA . ARG A 1 100 ? -59.5 -27.641 12.969 1 90.88 100 ARG A CA 1
ATOM 772 C C . ARG A 1 100 ? -58.75 -27.797 14.281 1 90.88 100 ARG A C 1
ATOM 774 O O . ARG A 1 100 ? -57.5 -27.641 14.312 1 90.88 100 ARG A O 1
ATOM 781 N N . THR A 1 101 ? -59.5 -28.094 15.258 1 91.75 101 THR A N 1
ATOM 782 C CA . THR A 1 101 ? -58.875 -28.25 16.578 1 91.75 101 THR A CA 1
ATOM 783 C C . THR A 1 101 ? -58.219 -29.609 16.703 1 91.75 101 THR A C 1
ATOM 785 O O . THR A 1 101 ? -57.062 -29.703 17.172 1 91.75 101 THR A O 1
ATOM 788 N N . ALA A 1 102 ? -58.844 -30.641 16.281 1 91.88 102 ALA A N 1
ATOM 789 C CA . ALA A 1 102 ? -58.344 -32 16.422 1 91.88 102 ALA A CA 1
ATOM 790 C C . ALA A 1 102 ? -57.125 -32.25 15.531 1 91.88 102 ALA A C 1
ATOM 792 O O . ALA A 1 102 ? -56.219 -33 15.891 1 91.88 102 ALA A O 1
ATOM 793 N N . LEU A 1 103 ? -57.156 -31.672 14.438 1 94.81 103 LEU A N 1
ATOM 794 C CA . LEU A 1 103 ? -56.094 -31.875 13.438 1 94.81 103 LEU A CA 1
ATOM 795 C C . LEU A 1 103 ? -55.25 -30.625 13.281 1 94.81 103 LEU A C 1
ATOM 797 O O . LEU A 1 103 ? -54.812 -30.297 12.18 1 94.81 103 LEU A O 1
ATOM 801 N N . ALA A 1 104 ? -55.062 -29.922 14.352 1 93.12 104 ALA A N 1
ATOM 802 C CA . ALA A 1 104 ? -54.312 -28.656 14.328 1 93.12 104 ALA A CA 1
ATOM 803 C C . ALA A 1 104 ? -52.875 -28.875 13.898 1 93.12 104 ALA A C 1
ATOM 805 O O . ALA A 1 104 ? -52.312 -28.078 13.133 1 93.12 104 ALA A O 1
ATOM 806 N N . GLN A 1 105 ? -52.281 -29.953 14.32 1 94.19 105 GLN A N 1
ATOM 807 C CA . GLN A 1 105 ? -50.875 -30.203 14.039 1 94.19 105 GLN A CA 1
ATOM 808 C C . GLN A 1 105 ? -50.625 -30.484 12.555 1 94.19 105 GLN A C 1
ATOM 810 O O . GLN A 1 105 ? -49.719 -29.938 11.945 1 94.19 105 GLN A O 1
ATOM 815 N N . VAL A 1 106 ? -51.406 -31.375 12.039 1 96.06 106 VAL A N 1
ATOM 816 C CA . VAL A 1 106 ? -51.25 -31.703 10.625 1 96.06 106 VAL A CA 1
ATOM 817 C C . VAL A 1 106 ? -51.562 -30.484 9.766 1 96.06 106 VAL A C 1
ATOM 819 O O . VAL A 1 106 ? -50.938 -30.266 8.734 1 96.06 106 VAL A O 1
ATOM 822 N N . MET A 1 107 ? -52.5 -29.625 10.172 1 93.81 107 MET A N 1
ATOM 823 C CA . MET A 1 107 ? -52.812 -28.422 9.422 1 93.81 107 MET A CA 1
ATOM 824 C C . MET A 1 107 ? -51.656 -27.438 9.43 1 93.81 107 MET A C 1
ATOM 826 O O . MET A 1 107 ? -51.344 -26.828 8.406 1 93.81 107 MET A O 1
ATOM 830 N N . LYS A 1 108 ? -50.969 -27.375 10.539 1 94.88 108 LYS A N 1
ATOM 831 C CA . LYS A 1 108 ? -49.781 -26.531 10.617 1 94.88 108 LYS A CA 1
ATOM 832 C C . LYS A 1 108 ? -48.656 -27.078 9.727 1 94.88 108 LYS A C 1
ATOM 834 O O . LYS A 1 108 ? -48.031 -26.328 8.977 1 94.88 108 LYS A O 1
ATOM 839 N N . SER A 1 109 ? -48.438 -28.375 9.828 1 96.75 109 SER A N 1
ATOM 840 C CA . SER A 1 109 ? -47.406 -29 9 1 96.75 109 SER A CA 1
ATOM 841 C C . SER A 1 109 ? -47.719 -28.828 7.516 1 96.75 109 SER A C 1
ATOM 843 O O . SER A 1 109 ? -46.812 -28.625 6.703 1 96.75 109 SER A O 1
ATOM 845 N N . ARG A 1 110 ? -49.031 -28.922 7.223 1 95.88 110 ARG A N 1
ATOM 846 C CA . ARG A 1 110 ? -49.469 -28.719 5.848 1 95.88 110 ARG A CA 1
ATOM 847 C C . ARG A 1 110 ? -49.125 -27.297 5.383 1 95.88 110 ARG A C 1
ATOM 849 O O . ARG A 1 110 ? -48.625 -27.094 4.281 1 95.88 110 ARG A O 1
ATOM 856 N N . GLN A 1 111 ? -49.406 -26.391 6.238 1 95.06 111 GLN A N 1
ATOM 857 C CA . GLN A 1 111 ? -49.125 -25 5.918 1 95.06 111 GLN A CA 1
ATOM 858 C C . GLN A 1 111 ? -47.625 -24.75 5.754 1 95.06 111 GLN A C 1
ATOM 860 O O . GLN A 1 111 ? -47.219 -24.047 4.828 1 95.06 111 GLN A O 1
ATOM 865 N N . ASP A 1 112 ? -46.844 -25.281 6.605 1 96.44 112 ASP A N 1
ATOM 866 C CA . ASP A 1 112 ? -45.406 -25.141 6.527 1 96.44 112 ASP A CA 1
ATOM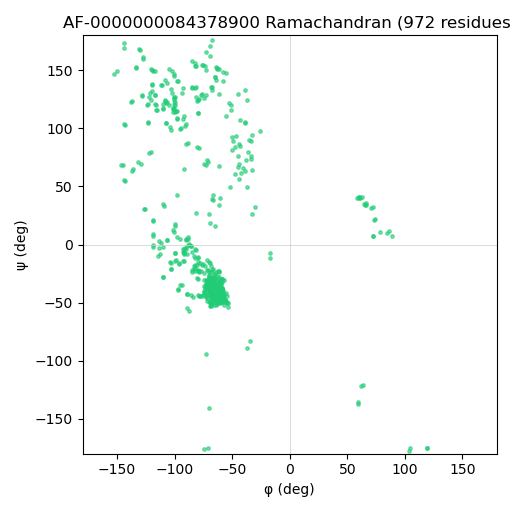 867 C C . ASP A 1 112 ? -44.844 -25.719 5.223 1 96.44 112 ASP A C 1
ATOM 869 O O . ASP A 1 112 ? -44.031 -25.109 4.559 1 96.44 112 ASP A O 1
ATOM 873 N N . ALA A 1 113 ? -45.344 -26.859 4.91 1 97.62 113 ALA A N 1
ATOM 874 C CA . ALA A 1 113 ? -44.938 -27.516 3.674 1 97.62 113 ALA A CA 1
ATOM 875 C C . ALA A 1 113 ? -45.344 -26.688 2.455 1 97.62 113 ALA A C 1
ATOM 877 O O . ALA A 1 113 ? -44.594 -26.562 1.498 1 97.62 113 ALA A O 1
ATOM 878 N N . ALA A 1 114 ? -46.562 -26.125 2.564 1 96 114 ALA A N 1
ATOM 879 C CA . ALA A 1 114 ? -47.031 -25.266 1.475 1 96 114 ALA A CA 1
ATOM 880 C C . ALA A 1 114 ? -46.188 -24.016 1.338 1 96 114 ALA A C 1
ATOM 882 O O . ALA A 1 114 ? -45.844 -23.594 0.225 1 96 114 ALA A O 1
ATOM 883 N N . ASN A 1 115 ? -45.781 -23.516 2.428 1 95.88 115 ASN A N 1
ATOM 884 C CA . ASN A 1 115 ? -44.906 -22.328 2.445 1 95.88 115 ASN A CA 1
ATOM 885 C C . ASN A 1 115 ? -43.562 -22.625 1.814 1 95.88 115 ASN A C 1
ATOM 887 O O . ASN A 1 115 ? -42.969 -21.75 1.194 1 95.88 115 ASN A O 1
ATOM 891 N N . ALA A 1 116 ? -43.188 -23.891 1.954 1 96.38 116 ALA A N 1
ATOM 892 C CA . ALA A 1 116 ? -41.906 -24.312 1.392 1 96.38 116 ALA A CA 1
ATOM 893 C C . ALA A 1 116 ? -42.062 -24.75 -0.062 1 96.38 116 ALA A C 1
ATOM 895 O O . ALA A 1 116 ? -41.125 -25.281 -0.663 1 96.38 116 ALA A O 1
ATOM 896 N N . ARG A 1 117 ? -43.281 -24.562 -0.616 1 96.44 117 ARG A N 1
ATOM 897 C CA . ARG A 1 117 ? -43.594 -24.891 -2.002 1 96.44 117 ARG A CA 1
ATOM 898 C C . ARG A 1 117 ? -43.531 -26.391 -2.248 1 96.44 117 ARG A C 1
ATOM 900 O O . ARG A 1 117 ? -43.094 -26.828 -3.322 1 96.44 117 ARG A O 1
ATOM 907 N N . ALA A 1 118 ? -43.875 -27.141 -1.333 1 97.38 118 ALA A N 1
ATOM 908 C CA . ALA A 1 118 ? -43.812 -28.594 -1.399 1 97.38 118 ALA A CA 1
ATOM 909 C C . ALA A 1 118 ? -44.688 -29.125 -2.533 1 97.38 118 ALA A C 1
ATOM 911 O O . ALA A 1 118 ? -44.344 -30.094 -3.195 1 97.38 118 ALA A O 1
ATOM 912 N N . PRO A 1 119 ? -45.844 -28.469 -2.873 1 96.62 119 PRO A N 1
ATOM 913 C CA . PRO A 1 119 ? -46.656 -28.969 -3.982 1 96.62 119 PRO A CA 1
ATOM 914 C C . PRO A 1 119 ? -45.875 -29.016 -5.305 1 96.62 119 PRO A C 1
ATOM 916 O O . PRO A 1 119 ? -46.094 -29.922 -6.113 1 96.62 119 PRO A O 1
ATOM 919 N N . GLN A 1 120 ? -44.938 -28.078 -5.5 1 96.62 120 GLN A N 1
ATOM 920 C CA . GLN A 1 120 ? -44.188 -27.984 -6.734 1 96.62 120 GLN A CA 1
ATOM 921 C C . GLN A 1 120 ? -42.844 -28.734 -6.621 1 96.62 120 GLN A C 1
ATOM 923 O O . GLN A 1 120 ? -42.438 -29.422 -7.555 1 96.62 120 GLN A O 1
ATOM 928 N N . LEU A 1 121 ? -42.219 -28.719 -5.426 1 96.56 121 LEU A N 1
ATOM 929 C CA . LEU A 1 121 ? -40.844 -29.141 -5.289 1 96.56 121 LEU A CA 1
ATOM 930 C C . LEU A 1 121 ? -40.75 -30.531 -4.684 1 96.56 121 LEU A C 1
ATOM 932 O O . LEU A 1 121 ? -39.688 -31.172 -4.727 1 96.56 121 LEU A O 1
ATOM 936 N N . ALA A 1 122 ? -41.844 -30.953 -4.109 1 97.06 122 ALA A N 1
ATOM 937 C CA . ALA A 1 122 ? -41.969 -32.281 -3.533 1 97.06 122 ALA A CA 1
ATOM 938 C C . ALA A 1 122 ? -43.344 -32.844 -3.758 1 97.06 122 ALA A C 1
ATOM 940 O O . ALA A 1 122 ? -44 -33.312 -2.816 1 97.06 122 ALA A O 1
ATOM 941 N N . SER A 1 123 ? -43.812 -32.906 -4.953 1 96.88 123 SER A N 1
ATOM 942 C CA . SER A 1 123 ? -45.188 -33.188 -5.336 1 96.88 123 SER A CA 1
ATOM 943 C C . SER A 1 123 ? -45.625 -34.594 -4.883 1 96.88 123 SER A C 1
ATOM 945 O O . SER A 1 123 ? -46.75 -34.75 -4.402 1 96.88 123 SER A O 1
ATOM 947 N N . ASP A 1 124 ? -44.75 -35.531 -5.047 1 97 124 ASP A N 1
ATOM 948 C CA . ASP A 1 124 ? -45.094 -36.906 -4.695 1 97 124 ASP A CA 1
ATOM 949 C C . ASP A 1 124 ? -45.438 -37.031 -3.209 1 97 124 ASP A C 1
ATOM 951 O O . ASP A 1 124 ? -46.469 -37.562 -2.844 1 97 124 ASP A O 1
ATOM 955 N N . LEU A 1 125 ? -44.531 -36.5 -2.434 1 97.75 125 LEU A N 1
ATOM 956 C CA . LEU A 1 125 ? -44.719 -36.562 -0.989 1 97.75 125 LEU A CA 1
ATOM 957 C C . LEU A 1 125 ? -45.938 -35.719 -0.577 1 97.75 125 LEU A C 1
ATOM 959 O O . LEU A 1 125 ? -46.688 -36.094 0.307 1 97.75 125 LEU A O 1
ATOM 963 N N . TRP A 1 126 ? -46.125 -34.594 -1.226 1 97.62 126 TRP A N 1
ATOM 964 C CA . TRP A 1 126 ? -47.25 -33.688 -0.959 1 97.62 126 TRP A CA 1
ATOM 965 C C . TRP A 1 126 ? -48.562 -34.406 -1.227 1 97.62 126 TRP A C 1
ATOM 967 O O . TRP A 1 126 ? -49.469 -34.375 -0.392 1 97.62 126 TRP A O 1
ATOM 977 N N . GLU A 1 127 ? -48.656 -35.156 -2.342 1 97.31 127 GLU A N 1
ATOM 978 C CA . GLU A 1 127 ? -49.875 -35.844 -2.725 1 97.31 127 GLU A CA 1
ATOM 979 C C . GLU A 1 127 ? -50.188 -37 -1.766 1 97.31 127 GLU A C 1
ATOM 981 O O . GLU A 1 127 ? -51.344 -37.219 -1.414 1 97.31 127 GLU A O 1
ATOM 986 N N . LYS A 1 128 ? -49.188 -37.656 -1.429 1 97.62 128 LYS A N 1
ATOM 987 C CA . LYS A 1 128 ? -49.375 -38.719 -0.452 1 97.62 128 LYS A CA 1
ATOM 988 C C . LYS A 1 128 ? -49.875 -38.188 0.875 1 97.62 128 LYS A C 1
ATOM 990 O O . LYS A 1 128 ? -50.781 -38.75 1.482 1 97.62 128 LYS A O 1
ATOM 995 N N . ALA A 1 129 ? -49.312 -37.031 1.281 1 97.62 129 ALA A N 1
ATOM 996 C CA . ALA A 1 129 ? -49.75 -36.375 2.516 1 97.62 129 ALA A CA 1
ATOM 997 C C . ALA A 1 129 ? -51.188 -35.906 2.42 1 97.62 129 ALA A C 1
ATOM 999 O O . ALA A 1 129 ? -51.969 -36.062 3.371 1 97.62 129 ALA A O 1
ATOM 1000 N N . GLN A 1 130 ? -51.531 -35.438 1.287 1 95.81 130 GLN A N 1
ATOM 1001 C CA . GLN A 1 130 ? -52.875 -34.969 1.056 1 95.81 130 GLN A CA 1
ATOM 1002 C C . GLN A 1 130 ? -53.906 -36.094 1.201 1 95.81 130 GLN A C 1
ATOM 1004 O O . GLN A 1 130 ? -54.969 -35.906 1.783 1 95.81 130 GLN A O 1
ATOM 1009 N N . ARG A 1 131 ? -53.562 -37.25 0.699 1 96.25 131 ARG A N 1
ATOM 1010 C CA . ARG A 1 131 ? -54.438 -38.406 0.78 1 96.25 131 ARG A CA 1
ATOM 1011 C C . ARG A 1 131 ? -54.625 -38.844 2.227 1 96.25 131 ARG A C 1
ATOM 1013 O O . ARG A 1 131 ? -55.75 -39.094 2.66 1 96.25 131 ARG A O 1
ATOM 1020 N N . GLU A 1 132 ? -53.469 -38.875 2.869 1 96.94 132 GLU A N 1
ATOM 1021 C CA . GLU A 1 132 ? -53.562 -39.25 4.273 1 96.94 132 GLU A CA 1
ATOM 1022 C C . GLU A 1 132 ? -54.344 -38.25 5.09 1 96.94 132 GLU A C 1
ATOM 1024 O O . GLU A 1 132 ? -55.094 -38.625 5.992 1 96.94 132 GLU A O 1
ATOM 1029 N N . PHE A 1 133 ? -54.094 -37 4.809 1 95.88 133 PHE A N 1
ATOM 1030 C CA . PHE A 1 133 ? -54.844 -35.938 5.477 1 95.88 133 PHE A CA 1
ATOM 1031 C C . PHE A 1 133 ? -56.344 -36.031 5.207 1 95.88 133 PHE A C 1
ATOM 1033 O O . PHE A 1 133 ? -57.156 -35.938 6.133 1 95.88 133 PHE A O 1
ATOM 1040 N N . ALA A 1 134 ? -56.781 -36.344 3.971 1 93.12 134 ALA A N 1
ATOM 1041 C CA . ALA A 1 134 ? -58.156 -36.531 3.594 1 93.12 134 ALA A CA 1
ATOM 1042 C C . ALA A 1 134 ? -58.781 -37.719 4.344 1 93.12 134 ALA A C 1
ATOM 1044 O O . ALA A 1 134 ? -59.906 -37.625 4.801 1 93.12 134 ALA A O 1
ATOM 1045 N N . ASP A 1 135 ? -57.969 -38.688 4.473 1 95.19 135 ASP A N 1
ATOM 1046 C CA . ASP A 1 135 ? -58.438 -39.875 5.199 1 95.19 135 ASP A CA 1
ATOM 1047 C C . ASP A 1 135 ? -58.625 -39.562 6.68 1 95.19 135 ASP A C 1
ATOM 1049 O O . ASP A 1 135 ? -59.594 -40 7.289 1 95.19 135 ASP A O 1
ATOM 1053 N N . ALA A 1 136 ? -57.719 -38.781 7.219 1 95.62 136 ALA A N 1
ATOM 1054 C CA . ALA A 1 136 ? -57.875 -38.375 8.617 1 95.62 136 ALA A CA 1
ATOM 1055 C C . ALA A 1 136 ? -59.156 -37.594 8.852 1 95.62 136 ALA A C 1
ATOM 1057 O O . ALA A 1 136 ? -59.875 -37.844 9.828 1 95.62 136 ALA A O 1
ATOM 1058 N N . ILE A 1 137 ? -59.5 -36.75 7.91 1 93.12 137 ILE A N 1
ATOM 1059 C CA . ILE A 1 137 ? -60.719 -35.969 7.984 1 93.12 137 ILE A CA 1
ATOM 1060 C C . ILE A 1 137 ? -61.938 -36.875 7.875 1 93.12 137 ILE A C 1
ATOM 1062 O O . ILE A 1 137 ? -62.875 -36.75 8.664 1 93.12 137 ILE A O 1
ATOM 1066 N N . ARG A 1 138 ? -61.906 -37.812 6.969 1 91.25 138 ARG A N 1
ATOM 1067 C CA . ARG A 1 138 ? -63.031 -38.719 6.742 1 91.25 138 ARG A CA 1
ATOM 1068 C C . ARG A 1 138 ? -63.312 -39.562 7.98 1 91.25 138 ARG A C 1
ATOM 1070 O O . ARG A 1 138 ? -64.438 -39.719 8.391 1 91.25 138 ARG A O 1
ATOM 1077 N N . TYR A 1 139 ? -62.219 -40.031 8.547 1 93.69 139 TYR A N 1
ATOM 1078 C CA . TYR A 1 139 ? -62.375 -40.875 9.734 1 93.69 139 TYR A CA 1
ATOM 1079 C C . TYR A 1 139 ? -62.875 -40.031 10.906 1 93.69 139 TYR A C 1
ATOM 1081 O O . TYR A 1 139 ? -63.688 -40.5 11.703 1 93.69 139 TYR A O 1
ATOM 1089 N N . LEU A 1 140 ? -62.375 -38.812 11.031 1 91.69 140 LEU A N 1
ATOM 1090 C CA . LEU A 1 140 ? -62.875 -37.938 12.086 1 91.69 140 LEU A CA 1
ATOM 1091 C C . LEU A 1 140 ? -64.375 -37.656 11.945 1 91.69 140 LEU A C 1
ATOM 1093 O O . LEU A 1 140 ? -65.125 -37.688 12.93 1 91.69 140 LEU A O 1
ATOM 1097 N N . GLU A 1 141 ? -64.812 -37.438 10.719 1 89.62 141 GLU A N 1
ATOM 1098 C CA . GLU A 1 141 ? -66.25 -37.125 10.43 1 89.62 141 GLU A CA 1
ATOM 1099 C C . GLU A 1 141 ? -67.125 -38.344 10.742 1 89.62 141 GLU A C 1
ATOM 1101 O O . GLU A 1 141 ? -68.25 -38.188 11.117 1 89.62 141 GLU A O 1
ATOM 1106 N N . ARG A 1 142 ? -66.562 -39.5 10.609 1 88.31 142 ARG A N 1
ATOM 1107 C CA . ARG A 1 142 ? -67.25 -40.75 10.859 1 88.31 142 ARG A CA 1
ATOM 1108 C C . ARG A 1 142 ? -67.25 -41.094 12.336 1 88.31 142 ARG A C 1
ATOM 1110 O O . ARG A 1 142 ? -67.812 -42.094 12.742 1 88.31 142 ARG A O 1
ATOM 1117 N N . GLY A 1 143 ? -66.5 -40.344 13.016 1 89.19 143 GLY A N 1
ATOM 1118 C CA . GLY A 1 143 ? -66.375 -40.562 14.453 1 89.19 143 GLY A CA 1
ATOM 1119 C C . GLY A 1 143 ? -65.312 -41.594 14.844 1 89.19 143 GLY A C 1
ATOM 1120 O O . GLY A 1 143 ? -65.25 -41.969 16.016 1 89.19 143 GLY A O 1
ATOM 1121 N N . ASP A 1 144 ? -64.438 -42.031 13.898 1 93.25 144 ASP A N 1
ATOM 1122 C CA . ASP A 1 144 ? -63.375 -42.938 14.188 1 93.25 144 ASP A CA 1
ATOM 1123 C C . ASP A 1 144 ? -62.094 -42.188 14.594 1 93.25 144 ASP A C 1
ATOM 1125 O O . ASP A 1 144 ? -61.219 -41.969 13.781 1 93.25 144 ASP A O 1
ATOM 1129 N N . LEU A 1 145 ? -62 -41.906 15.797 1 92.5 145 LEU A N 1
ATOM 1130 C CA . LEU A 1 145 ? -60.938 -41.031 16.312 1 92.5 145 LEU A CA 1
ATOM 1131 C C . LEU A 1 145 ? -59.594 -41.688 16.25 1 92.5 145 LEU A C 1
ATOM 1133 O O . LEU A 1 145 ? -58.562 -41.062 16 1 92.5 145 LEU A O 1
ATOM 1137 N N . GLN A 1 146 ? -59.656 -43.062 16.438 1 95.19 146 GLN A N 1
ATOM 1138 C CA . GLN A 1 146 ? -58.375 -43.781 16.469 1 95.19 146 GLN A CA 1
ATOM 1139 C C . GLN A 1 146 ? -57.719 -43.812 15.094 1 95.19 146 GLN A C 1
ATOM 1141 O O . GLN A 1 146 ? -56.531 -43.5 14.961 1 95.19 146 GLN A O 1
ATOM 1146 N N . ARG A 1 147 ? -58.438 -44.156 14.102 1 95.44 147 ARG A N 1
ATOM 1147 C CA . ARG A 1 147 ? -57.906 -44.219 12.75 1 95.44 147 ARG A CA 1
ATOM 1148 C C . ARG A 1 147 ? -57.562 -42.812 12.258 1 95.44 147 ARG A C 1
ATOM 1150 O O . ARG A 1 147 ? -56.562 -42.625 11.547 1 95.44 147 ARG A O 1
ATOM 1157 N N . SER A 1 148 ? -58.406 -41.781 12.633 1 94.81 148 SER A N 1
ATOM 1158 C CA . SER A 1 148 ? -58.125 -40.406 12.281 1 94.81 148 SER A CA 1
ATOM 1159 C C . SER A 1 148 ? -56.812 -39.938 12.844 1 94.81 148 SER A C 1
ATOM 1161 O O . SER A 1 148 ? -56 -39.344 12.141 1 94.81 148 SER A O 1
ATOM 1163 N N . LYS A 1 149 ? -56.594 -40.344 14.078 1 94.62 149 LYS A N 1
ATOM 1164 C CA . LYS A 1 149 ? -55.344 -39.938 14.734 1 94.62 149 LYS A CA 1
ATOM 1165 C C . LYS A 1 149 ? -54.156 -40.594 14.055 1 94.62 149 LYS A C 1
ATOM 1167 O O . LYS A 1 149 ? -53.094 -39.938 13.883 1 94.62 149 LYS A O 1
ATOM 1172 N N . ARG A 1 150 ? -54.312 -41.875 13.688 1 96.5 150 ARG A N 1
ATOM 1173 C CA . ARG A 1 150 ? -53.25 -42.562 12.992 1 96.5 150 ARG A CA 1
ATOM 1174 C C . ARG A 1 150 ? -52.906 -41.875 11.664 1 96.5 150 ARG A C 1
ATOM 1176 O O . ARG A 1 150 ? -51.75 -41.656 11.352 1 96.5 150 ARG A O 1
ATOM 1183 N N . GLN A 1 151 ? -53.906 -41.562 10.969 1 96.25 151 GLN A N 1
ATOM 1184 C CA . GLN A 1 151 ? -53.719 -40.906 9.68 1 96.25 151 GLN A CA 1
ATOM 1185 C C . GLN A 1 151 ? -53.219 -39.469 9.859 1 96.25 151 GLN A C 1
ATOM 1187 O O . GLN A 1 151 ? -52.438 -38.969 9.023 1 96.25 151 GLN A O 1
ATOM 1192 N N . ASP A 1 152 ? -53.562 -38.875 10.961 1 95.19 152 ASP A N 1
ATOM 1193 C CA . ASP A 1 152 ? -53.062 -37.531 11.305 1 95.19 152 ASP A CA 1
ATOM 1194 C C . ASP A 1 152 ? -51.562 -37.531 11.5 1 95.19 152 ASP A C 1
ATOM 1196 O O . ASP A 1 152 ? -50.844 -36.719 10.93 1 95.19 152 ASP A O 1
ATOM 1200 N N . ILE A 1 153 ? -51.094 -38.5 12.227 1 96.94 153 ILE A N 1
ATOM 1201 C CA . ILE A 1 153 ? -49.656 -38.625 12.508 1 96.94 153 ILE A CA 1
ATOM 1202 C C . ILE A 1 153 ? -48.906 -38.906 11.211 1 96.94 153 ILE A C 1
ATOM 1204 O O . ILE A 1 153 ? -47.875 -38.312 10.938 1 96.94 153 ILE A O 1
ATOM 1208 N N . GLU A 1 154 ? -49.469 -39.812 10.422 1 97.31 154 GLU A N 1
ATOM 1209 C CA . GLU A 1 154 ? -48.844 -40.156 9.156 1 97.31 154 GLU A CA 1
ATOM 1210 C C . GLU A 1 154 ? -48.812 -38.969 8.211 1 97.31 154 GLU A C 1
ATOM 1212 O O . GLU A 1 154 ? -47.781 -38.688 7.59 1 97.31 154 GLU A O 1
ATOM 1217 N N . ALA A 1 155 ? -49.906 -38.25 8.148 1 97.25 155 ALA A N 1
ATOM 1218 C CA . ALA A 1 155 ? -50 -37.062 7.301 1 97.25 155 ALA A CA 1
ATOM 1219 C C . ALA A 1 155 ? -49 -36 7.758 1 97.25 155 ALA A C 1
ATOM 1221 O O . ALA A 1 155 ? -48.312 -35.375 6.938 1 97.25 155 ALA A O 1
ATOM 1222 N N . THR A 1 156 ? -48.906 -35.812 9.062 1 97.12 156 THR A N 1
ATOM 1223 C CA . THR A 1 156 ? -47.969 -34.844 9.625 1 97.12 156 THR A CA 1
ATOM 1224 C C . THR A 1 156 ? -46.531 -35.188 9.242 1 97.12 156 THR A C 1
ATOM 1226 O O . THR A 1 156 ? -45.781 -34.312 8.789 1 97.12 156 THR A O 1
ATOM 1229 N N . THR A 1 157 ? -46.156 -36.469 9.375 1 97.75 157 THR A N 1
ATOM 1230 C CA . THR A 1 157 ? -44.812 -36.938 9.023 1 97.75 157 THR A CA 1
ATOM 1231 C C . THR A 1 157 ? -44.531 -36.719 7.539 1 97.75 157 THR A C 1
ATOM 1233 O O . THR A 1 157 ? -43.469 -36.219 7.172 1 97.75 157 THR A O 1
ATOM 1236 N N . LEU A 1 158 ? -45.5 -37 6.75 1 97.88 158 LEU A N 1
ATOM 1237 C CA . LEU A 1 158 ? -45.344 -36.875 5.305 1 97.88 158 LEU A CA 1
ATOM 1238 C C . LEU A 1 158 ? -45.219 -35.406 4.898 1 97.88 158 LEU A C 1
ATOM 1240 O O . LEU A 1 158 ? -44.438 -35.062 4.02 1 97.88 158 LEU A O 1
ATOM 1244 N N . TYR A 1 159 ? -46 -34.531 5.559 1 97.44 159 TYR A N 1
ATOM 1245 C CA . TYR A 1 159 ? -45.875 -33.094 5.27 1 97.44 159 TYR A CA 1
ATOM 1246 C C . TYR A 1 159 ? -44.5 -32.562 5.684 1 97.44 159 TYR A C 1
ATOM 1248 O O . TYR A 1 159 ? -43.906 -31.75 4.98 1 97.44 159 TYR A O 1
ATOM 1256 N N . ARG A 1 160 ? -44.031 -33.031 6.785 1 97.38 160 ARG A N 1
ATOM 1257 C CA . ARG A 1 160 ? -42.719 -32.625 7.238 1 97.38 160 ARG A CA 1
ATOM 1258 C C . ARG A 1 160 ? -41.625 -33.125 6.277 1 97.38 160 ARG A C 1
ATOM 1260 O O . ARG A 1 160 ? -40.688 -32.375 5.965 1 97.38 160 ARG A O 1
ATOM 1267 N N . ASP A 1 161 ? -41.781 -34.344 5.82 1 97.75 161 ASP A N 1
ATOM 1268 C CA . ASP A 1 161 ? -40.844 -34.875 4.828 1 97.75 161 ASP A CA 1
ATOM 1269 C C . ASP A 1 161 ? -40.938 -34.062 3.525 1 97.75 161 ASP A C 1
ATOM 1271 O O . ASP A 1 161 ? -39.906 -33.781 2.916 1 97.75 161 ASP A O 1
ATOM 1275 N N . ALA A 1 162 ? -42.125 -33.719 3.156 1 97.69 162 ALA A N 1
ATOM 1276 C CA . ALA A 1 162 ? -42.344 -32.938 1.943 1 97.69 162 ALA A CA 1
ATOM 1277 C C . ALA A 1 162 ? -41.719 -31.547 2.084 1 97.69 162 ALA A C 1
ATOM 1279 O O . ALA A 1 162 ? -41.125 -31.031 1.139 1 97.69 162 ALA A O 1
ATOM 1280 N N . GLU A 1 163 ? -41.875 -31 3.271 1 97.12 163 GLU A N 1
ATOM 1281 C CA . GLU A 1 163 ? -41.281 -29.703 3.549 1 97.12 163 GLU A CA 1
ATOM 1282 C C . GLU A 1 163 ? -39.75 -29.766 3.4 1 97.12 163 GLU A C 1
ATOM 1284 O O . GLU A 1 163 ? -39.156 -28.938 2.697 1 97.12 163 GLU A O 1
ATOM 1289 N N . LEU A 1 164 ? -39.219 -30.75 4.023 1 97.25 164 LEU A N 1
ATOM 1290 C CA . LEU A 1 164 ? -37.75 -30.906 3.986 1 97.25 164 LEU A CA 1
ATOM 1291 C C . LEU A 1 164 ? -37.281 -31.156 2.561 1 97.25 164 LEU A C 1
ATOM 1293 O O . LEU A 1 164 ? -36.281 -30.562 2.117 1 97.25 164 LEU A O 1
ATOM 1297 N N . MET A 1 165 ? -37.969 -31.984 1.887 1 97.19 165 MET A N 1
ATOM 1298 C CA . MET A 1 165 ? -37.594 -32.281 0.508 1 97.19 165 MET A CA 1
ATOM 1299 C C . MET A 1 165 ? -37.688 -31.031 -0.365 1 97.19 165 MET A C 1
ATOM 1301 O O . MET A 1 165 ? -36.844 -30.797 -1.221 1 97.19 165 MET A O 1
ATOM 1305 N N . ALA A 1 166 ? -38.719 -30.297 -0.143 1 97 166 ALA A N 1
ATOM 1306 C CA . ALA A 1 166 ? -38.875 -29.062 -0.898 1 97 166 ALA A CA 1
ATOM 1307 C C . ALA A 1 166 ? -37.75 -28.078 -0.631 1 97 166 ALA A C 1
ATOM 1309 O O . ALA A 1 166 ? -37.188 -27.484 -1.562 1 97 166 ALA A O 1
ATOM 1310 N N . ILE A 1 167 ? -37.344 -27.938 0.596 1 96.69 167 ILE A N 1
ATOM 1311 C CA . ILE A 1 167 ? -36.25 -27.062 0.984 1 96.69 167 ILE A CA 1
ATOM 1312 C C . ILE A 1 167 ? -34.938 -27.547 0.363 1 96.69 167 ILE A C 1
ATOM 1314 O O . ILE A 1 167 ? -34.188 -26.75 -0.209 1 96.69 167 ILE A O 1
ATOM 1318 N N . LYS A 1 168 ? -34.688 -28.812 0.409 1 97.25 168 LYS A N 1
ATOM 1319 C CA . LYS A 1 168 ? -33.5 -29.391 -0.199 1 97.25 168 LYS A CA 1
ATOM 1320 C C . LYS A 1 168 ? -33.5 -29.156 -1.707 1 97.25 168 LYS A C 1
ATOM 1322 O O . LYS A 1 168 ? -32.438 -28.797 -2.275 1 97.25 168 LYS A O 1
ATOM 1327 N N . THR A 1 169 ? -34.625 -29.406 -2.285 1 96.56 169 THR A N 1
ATOM 1328 C CA . THR A 1 169 ? -34.719 -29.203 -3.727 1 96.56 169 THR A CA 1
ATOM 1329 C C . THR A 1 169 ? -34.469 -27.734 -4.082 1 96.56 169 THR A C 1
ATOM 1331 O O . THR A 1 169 ? -33.781 -27.438 -5.047 1 96.56 169 THR A O 1
ATOM 1334 N N . GLN A 1 170 ? -35 -26.875 -3.311 1 94.94 170 GLN A N 1
ATOM 1335 C CA . GLN A 1 170 ? -34.844 -25.453 -3.559 1 94.94 170 GLN A CA 1
ATOM 1336 C C . GLN A 1 170 ? -33.375 -25.047 -3.533 1 94.94 170 GLN A C 1
ATOM 1338 O O . GLN A 1 170 ? -32.938 -24.281 -4.395 1 94.94 170 GLN A O 1
ATOM 1343 N N . TYR A 1 171 ? -32.562 -25.562 -2.635 1 95.31 171 TYR A N 1
ATOM 1344 C CA . TYR A 1 171 ? -31.219 -25.047 -2.414 1 95.31 171 TYR A CA 1
ATOM 1345 C C . TYR A 1 171 ? -30.172 -25.953 -3.059 1 95.31 171 TYR A C 1
ATOM 1347 O O . TYR A 1 171 ? -29.062 -25.516 -3.348 1 95.31 171 TYR A O 1
ATOM 1355 N N . LEU A 1 172 ? -30.516 -27.219 -3.332 1 97.56 172 LEU A N 1
ATOM 1356 C CA . LEU A 1 172 ? -29.469 -28.156 -3.705 1 97.56 172 LEU A CA 1
ATOM 1357 C C . LEU A 1 172 ? -29.703 -28.703 -5.109 1 97.56 172 LEU A C 1
ATOM 1359 O O . LEU A 1 172 ? -28.891 -29.484 -5.617 1 97.56 172 LEU A O 1
ATOM 1363 N N . SER A 1 173 ? -30.812 -28.312 -5.797 1 96.31 173 SER A N 1
ATOM 1364 C CA . SER A 1 173 ? -31.172 -28.875 -7.09 1 96.31 173 SER A CA 1
ATOM 1365 C C . SER A 1 173 ? -30.062 -28.641 -8.117 1 96.31 173 SER A C 1
ATOM 1367 O O . SER A 1 173 ? -29.734 -29.547 -8.891 1 96.31 173 SER A O 1
ATOM 1369 N N . GLU A 1 174 ? -29.484 -27.469 -8.133 1 96.44 174 GLU A N 1
ATOM 1370 C CA . GLU A 1 174 ? -28.422 -27.172 -9.086 1 96.44 174 GLU A CA 1
ATOM 1371 C C . GLU A 1 174 ? -27.203 -28.062 -8.867 1 96.44 174 GLU A C 1
ATOM 1373 O O . GLU A 1 174 ? -26.641 -28.609 -9.82 1 96.44 174 GLU A O 1
ATOM 1378 N N . THR A 1 175 ? -26.844 -28.203 -7.68 1 97.81 175 THR A N 1
ATOM 1379 C CA . THR A 1 175 ? -25.703 -29.031 -7.328 1 97.81 175 THR A CA 1
ATOM 1380 C C . THR A 1 175 ? -25.938 -30.484 -7.738 1 97.81 175 THR A C 1
ATOM 1382 O O . THR A 1 175 ? -25.062 -31.125 -8.328 1 97.81 175 THR A O 1
ATOM 1385 N N . ARG A 1 176 ? -27.125 -30.938 -7.449 1 97.56 176 ARG A N 1
ATOM 1386 C CA . ARG A 1 176 ? -27.484 -32.312 -7.805 1 97.56 176 ARG A CA 1
ATOM 1387 C C . ARG A 1 176 ? -27.406 -32.531 -9.312 1 97.56 176 ARG A C 1
ATOM 1389 O O . ARG A 1 176 ? -26.922 -33.562 -9.789 1 97.56 176 ARG A O 1
ATOM 1396 N N . GLN A 1 177 ? -27.875 -31.547 -9.977 1 97.44 177 GLN A N 1
ATOM 1397 C CA . GLN A 1 177 ? -27.844 -31.625 -11.43 1 97.44 177 GLN A CA 1
ATOM 1398 C C . GLN A 1 177 ? -26.422 -31.625 -11.953 1 97.44 177 GLN A C 1
ATOM 1400 O O . GLN A 1 177 ? -26.078 -32.438 -12.828 1 97.44 177 GLN A O 1
ATOM 1405 N N . LEU A 1 178 ? -25.547 -30.781 -11.469 1 97.81 178 LEU A N 1
ATOM 1406 C CA . LEU A 1 178 ? -24.141 -30.703 -11.891 1 97.81 178 LEU A CA 1
ATOM 1407 C C . LEU A 1 178 ? -23.422 -32.031 -11.633 1 97.81 178 LEU A C 1
ATOM 1409 O O . LEU A 1 178 ? -22.672 -32.5 -12.484 1 97.81 178 LEU A O 1
ATOM 1413 N N . LEU A 1 179 ? -23.719 -32.594 -10.531 1 98.31 179 LEU A N 1
ATOM 1414 C CA . LEU A 1 179 ? -23.062 -33.844 -10.164 1 98.31 179 LEU A CA 1
ATOM 1415 C C . LEU A 1 179 ? -23.594 -35 -11.008 1 98.31 179 LEU A C 1
ATOM 1417 O O . LEU A 1 179 ? -22.844 -35.906 -11.359 1 98.31 179 LEU A O 1
ATOM 1421 N N . ALA A 1 180 ? -24.891 -34.938 -11.344 1 97.69 180 ALA A N 1
ATOM 1422 C CA . ALA A 1 180 ? -25.453 -35.938 -12.258 1 97.69 180 ALA A CA 1
ATOM 1423 C C . ALA A 1 180 ? -24.812 -35.812 -13.641 1 97.69 180 ALA A C 1
ATOM 1425 O O . ALA A 1 180 ? -24.484 -36.844 -14.258 1 97.69 180 ALA A O 1
ATOM 1426 N N . ASP A 1 181 ? -24.594 -34.594 -14.062 1 98.25 181 ASP A N 1
ATOM 1427 C CA . ASP A 1 181 ? -23.906 -34.344 -15.336 1 98.25 181 ASP A CA 1
ATOM 1428 C C . ASP A 1 181 ? -22.469 -34.875 -15.297 1 98.25 181 ASP A C 1
ATOM 1430 O O . ASP A 1 181 ? -21.969 -35.406 -16.281 1 98.25 181 ASP A O 1
ATOM 1434 N N . ALA A 1 182 ? -21.828 -34.656 -14.203 1 98.38 182 ALA A N 1
ATOM 1435 C CA . ALA A 1 182 ? -20.453 -35.125 -14.031 1 98.38 182 ALA A CA 1
ATOM 1436 C C . ALA A 1 182 ? -20.359 -36.656 -14.125 1 98.38 182 ALA A C 1
ATOM 1438 O O . ALA A 1 182 ? -19.422 -37.188 -14.703 1 98.38 182 ALA A O 1
ATOM 1439 N N . ASP A 1 183 ? -21.359 -37.281 -13.609 1 97.62 183 ASP A N 1
ATOM 1440 C CA . ASP A 1 183 ? -21.406 -38.75 -13.672 1 97.62 183 ASP A CA 1
ATOM 1441 C C . ASP A 1 183 ? -21.594 -39.219 -15.109 1 97.62 183 ASP A C 1
ATOM 1443 O O . ASP A 1 183 ? -20.906 -40.156 -15.555 1 97.62 183 ASP A O 1
ATOM 1447 N N . ARG A 1 184 ? -22.5 -38.531 -15.797 1 97.75 184 ARG A N 1
ATOM 1448 C CA . ARG A 1 184 ? -22.766 -38.906 -17.188 1 97.75 184 ARG A CA 1
ATOM 1449 C C . ARG A 1 184 ? -21.531 -38.719 -18.047 1 97.75 184 ARG A C 1
ATOM 1451 O O . ARG A 1 184 ? -21.281 -39.531 -18.953 1 97.75 184 ARG A O 1
ATOM 1458 N N . ALA A 1 185 ? -20.75 -37.75 -17.688 1 97.62 185 ALA A N 1
ATOM 1459 C CA . ALA A 1 185 ? -19.562 -37.406 -18.469 1 97.62 185 ALA A CA 1
ATOM 1460 C C . ALA A 1 185 ? -18.344 -38.188 -17.969 1 97.62 185 ALA A C 1
ATOM 1462 O O . ALA A 1 185 ? -17.234 -38 -18.453 1 97.62 185 ALA A O 1
ATOM 1463 N N . ARG A 1 186 ? -18.531 -38.969 -16.891 1 97.94 186 ARG A N 1
ATOM 1464 C CA . ARG A 1 186 ? -17.484 -39.812 -16.297 1 97.94 186 ARG A CA 1
ATOM 1465 C C . ARG A 1 186 ? -16.328 -38.938 -15.789 1 97.94 186 ARG A C 1
ATOM 1467 O O . ARG A 1 186 ? -15.164 -39.281 -16 1 97.94 186 ARG A O 1
ATOM 1474 N N . VAL A 1 187 ? -16.656 -37.875 -15.219 1 98.19 187 VAL A N 1
ATOM 1475 C CA . VAL A 1 187 ? -15.68 -36.938 -14.68 1 98.19 187 VAL A CA 1
ATOM 1476 C C . VAL A 1 187 ? -14.852 -37.625 -13.594 1 98.19 187 VAL A C 1
ATOM 1478 O O . VAL A 1 187 ? -13.664 -37.344 -13.438 1 98.19 187 VAL A O 1
ATOM 1481 N N . GLY A 1 188 ? -15.422 -38.531 -12.867 1 97.69 188 GLY A N 1
ATOM 1482 C CA . GLY A 1 188 ? -14.773 -39.219 -11.766 1 97.69 188 GLY A CA 1
ATOM 1483 C C . GLY A 1 188 ? -13.57 -40.031 -12.195 1 97.69 188 GLY A C 1
ATOM 1484 O O . GLY A 1 188 ? -12.68 -40.312 -11.391 1 97.69 188 GLY A O 1
ATOM 1485 N N . ARG A 1 189 ? -13.453 -40.438 -13.453 1 97.38 189 ARG A N 1
ATOM 1486 C CA . ARG A 1 189 ? -12.336 -41.188 -13.992 1 97.38 189 ARG A CA 1
ATOM 1487 C C . ARG A 1 189 ? -11.078 -40.312 -14.086 1 97.38 189 ARG A C 1
ATOM 1489 O O . ARG A 1 189 ? -9.961 -40.844 -13.938 1 97.38 189 ARG A O 1
ATOM 1496 N N . TYR A 1 190 ? -11.289 -39.062 -14.305 1 97.56 190 TYR A N 1
ATOM 1497 C CA . TYR A 1 190 ? -10.172 -38.188 -14.617 1 97.56 190 TYR A CA 1
ATOM 1498 C C . TYR A 1 190 ? -9.898 -37.219 -13.469 1 97.56 190 TYR A C 1
ATOM 1500 O O . TYR A 1 190 ? -8.766 -36.75 -13.297 1 97.56 190 TYR A O 1
ATOM 1508 N N . ALA A 1 191 ? -10.945 -36.906 -12.711 1 98.31 191 ALA A N 1
ATOM 1509 C CA . ALA A 1 191 ? -10.797 -36 -11.594 1 98.31 191 ALA A CA 1
ATOM 1510 C C . ALA A 1 191 ? -11.539 -36.5 -10.359 1 98.31 191 ALA A C 1
ATOM 1512 O O . ALA A 1 191 ? -12.422 -35.812 -9.836 1 98.31 191 ALA A O 1
ATOM 1513 N N . PRO A 1 192 ? -11.117 -37.594 -9.836 1 98.25 192 PRO A N 1
ATOM 1514 C CA . PRO A 1 192 ? -11.844 -38.219 -8.727 1 98.25 192 PRO A CA 1
ATOM 1515 C C . PRO A 1 192 ? -11.734 -37.406 -7.43 1 98.25 192 PRO A C 1
ATOM 1517 O O . PRO A 1 192 ? -12.672 -37.375 -6.633 1 98.25 192 PRO A O 1
ATOM 1520 N N . VAL A 1 193 ? -10.594 -36.781 -7.219 1 98.31 193 VAL A N 1
ATOM 1521 C CA . VAL A 1 193 ? -10.367 -36.094 -5.961 1 98.31 193 VAL A CA 1
ATOM 1522 C C . VAL A 1 193 ? -11.297 -34.906 -5.859 1 98.31 193 VAL A C 1
ATOM 1524 O O . VAL A 1 193 ? -12.031 -34.75 -4.875 1 98.31 193 VAL A O 1
ATOM 1527 N N . THR A 1 194 ? -11.32 -34.094 -6.871 1 98.56 194 THR A N 1
ATOM 1528 C CA . THR A 1 194 ? -12.117 -32.844 -6.891 1 98.56 194 THR A CA 1
ATOM 1529 C C . THR A 1 194 ? -13.609 -33.188 -6.93 1 98.56 194 THR A C 1
ATOM 1531 O O . THR A 1 194 ? -14.406 -32.531 -6.254 1 98.56 194 THR A O 1
ATOM 1534 N N . LEU A 1 195 ? -13.953 -34.188 -7.727 1 98.56 195 LEU A N 1
ATOM 1535 C CA . LEU A 1 195 ? -15.352 -34.625 -7.773 1 98.56 195 LEU A CA 1
ATOM 1536 C C . LEU A 1 195 ? -15.805 -35.125 -6.418 1 98.56 195 LEU A C 1
ATOM 1538 O O . LEU A 1 195 ? -16.922 -34.875 -5.984 1 98.56 195 LEU A O 1
ATOM 1542 N N . GLY A 1 196 ? -14.93 -35.875 -5.766 1 98.56 196 GLY A N 1
ATOM 1543 C CA . GLY A 1 196 ? -15.234 -36.375 -4.434 1 98.56 196 GLY A CA 1
ATOM 1544 C C . GLY A 1 196 ? -15.5 -35.281 -3.428 1 98.56 196 GLY A C 1
ATOM 1545 O O . GLY A 1 196 ? -16.391 -35.406 -2.582 1 98.56 196 GLY A O 1
ATOM 1546 N N . ARG A 1 197 ? -14.773 -34.25 -3.549 1 98.38 197 ARG A N 1
ATOM 1547 C CA . ARG A 1 197 ? -14.977 -33.094 -2.67 1 98.38 197 ARG A CA 1
ATOM 1548 C C . ARG A 1 197 ? -16.344 -32.469 -2.896 1 98.38 197 ARG A C 1
ATOM 1550 O O . ARG A 1 197 ? -17.047 -32.125 -1.94 1 98.38 197 ARG A O 1
ATOM 1557 N N . ALA A 1 198 ? -16.703 -32.312 -4.16 1 98.62 198 ALA A N 1
ATOM 1558 C CA . ALA A 1 198 ? -18.016 -31.781 -4.5 1 98.62 198 ALA A CA 1
ATOM 1559 C C . ALA A 1 198 ? -19.141 -32.625 -3.918 1 98.62 198 ALA A C 1
ATOM 1561 O O . ALA A 1 198 ? -20.094 -32.125 -3.342 1 98.62 198 ALA A O 1
ATOM 1562 N N . GLN A 1 199 ? -18.953 -33.906 -4.039 1 98.69 199 GLN A N 1
ATOM 1563 C CA . GLN A 1 199 ? -19.938 -34.875 -3.537 1 98.69 199 GLN A CA 1
ATOM 1564 C C . GLN A 1 199 ? -20.047 -34.781 -2.018 1 98.69 199 GLN A C 1
ATOM 1566 O O . GLN A 1 199 ? -21.156 -34.844 -1.467 1 98.69 199 GLN A O 1
ATOM 1571 N N . GLN A 1 200 ? -18.953 -34.688 -1.402 1 98.69 200 GLN A N 1
ATOM 1572 C CA . GLN A 1 200 ? -18.938 -34.594 0.054 1 98.69 200 GLN A CA 1
ATOM 1573 C C . GLN A 1 200 ? -19.625 -33.312 0.527 1 98.69 200 GLN A C 1
ATOM 1575 O O . GLN A 1 200 ? -20.375 -33.344 1.504 1 98.69 200 GLN A O 1
ATOM 1580 N N . LEU A 1 201 ? -19.359 -32.25 -0.146 1 98.56 201 LEU A N 1
ATOM 1581 C CA . LEU A 1 201 ? -19.953 -30.969 0.207 1 98.56 201 LEU A CA 1
ATOM 1582 C C . LEU A 1 201 ? -21.469 -31.031 0.066 1 98.56 201 LEU A C 1
ATOM 1584 O O . LEU A 1 201 ? -22.188 -30.484 0.901 1 98.56 201 LEU A O 1
ATOM 1588 N N . LEU A 1 202 ? -21.969 -31.656 -0.985 1 98.31 202 LEU A N 1
ATOM 1589 C CA . LEU A 1 202 ? -23.406 -31.828 -1.146 1 98.31 202 LEU A CA 1
ATOM 1590 C C . LEU A 1 202 ? -23.984 -32.656 -0.009 1 98.31 202 LEU A C 1
ATOM 1592 O O . LEU A 1 202 ? -25.031 -32.344 0.541 1 98.31 202 LEU A O 1
ATOM 1596 N N . ALA A 1 203 ? -23.312 -33.719 0.372 1 98.25 203 ALA A N 1
ATOM 1597 C CA . ALA A 1 203 ? -23.75 -34.594 1.462 1 98.25 203 ALA A CA 1
ATOM 1598 C C . ALA A 1 203 ? -23.828 -33.812 2.779 1 98.25 203 ALA A C 1
ATOM 1600 O O . ALA A 1 203 ? -24.766 -34 3.559 1 98.25 203 ALA A O 1
ATOM 1601 N N . ASP A 1 204 ? -22.859 -33 2.963 1 98.5 204 ASP A N 1
ATOM 1602 C CA . ASP A 1 204 ? -22.844 -32.188 4.168 1 98.5 204 ASP A CA 1
ATOM 1603 C C . ASP A 1 204 ? -24.016 -31.219 4.188 1 98.5 204 ASP A C 1
ATOM 1605 O O . ASP A 1 204 ? -24.656 -31.031 5.223 1 98.5 204 ASP A O 1
ATOM 1609 N N . ALA A 1 205 ? -24.266 -30.609 3.045 1 98.12 205 ALA A N 1
ATOM 1610 C CA . ALA A 1 205 ? -25.391 -29.688 2.941 1 98.12 205 ALA A CA 1
ATOM 1611 C C . ALA A 1 205 ? -26.719 -30.391 3.248 1 98.12 205 ALA A C 1
ATOM 1613 O O . ALA A 1 205 ? -27.562 -29.859 3.969 1 98.12 205 ALA A O 1
ATOM 1614 N N . GLU A 1 206 ? -26.859 -31.578 2.773 1 97.75 206 GLU A N 1
ATOM 1615 C CA . GLU A 1 206 ? -28.062 -32.375 3.008 1 97.75 206 GLU A CA 1
ATOM 1616 C C . GLU A 1 206 ? -28.203 -32.719 4.484 1 97.75 206 GLU A C 1
ATOM 1618 O O . GLU A 1 206 ? -29.297 -32.656 5.039 1 97.75 206 GLU A O 1
ATOM 1623 N N . ARG A 1 207 ? -27.141 -33.094 5.039 1 97.69 207 ARG A N 1
ATOM 1624 C CA . ARG A 1 207 ? -27.141 -33.438 6.453 1 97.69 207 ARG A CA 1
ATOM 1625 C C . ARG A 1 207 ? -27.516 -32.25 7.32 1 97.69 207 ARG A C 1
ATOM 1627 O O . ARG A 1 207 ? -28.344 -32.375 8.234 1 97.69 207 ARG A O 1
ATOM 1634 N N . GLU A 1 208 ? -26.953 -31.125 6.973 1 97.56 208 GLU A N 1
ATOM 1635 C CA . GLU A 1 208 ? -27.25 -29.906 7.727 1 97.56 208 GLU A CA 1
ATOM 1636 C C . GLU A 1 208 ? -28.719 -29.547 7.637 1 97.56 208 GLU A C 1
ATOM 1638 O O . GLU A 1 208 ? -29.344 -29.172 8.633 1 97.56 208 GLU A O 1
ATOM 1643 N N . LEU A 1 209 ? -29.328 -29.672 6.457 1 97 209 LEU A N 1
ATOM 1644 C CA . LEU A 1 209 ? -30.734 -29.359 6.266 1 97 209 LEU A CA 1
ATOM 1645 C C . LEU A 1 209 ? -31.625 -30.359 7.004 1 97 209 LEU A C 1
ATOM 1647 O O . LEU A 1 209 ? -32.688 -30.016 7.48 1 97 209 LEU A O 1
ATOM 1651 N N . SER A 1 210 ? -31.188 -31.609 7.117 1 96.88 210 SER A N 1
ATOM 1652 C CA . SER A 1 210 ? -31.922 -32.625 7.824 1 96.88 210 SER A CA 1
ATOM 1653 C C . SER A 1 210 ? -31.906 -32.406 9.328 1 96.88 210 SER A C 1
ATOM 1655 O O . SER A 1 210 ? -32.844 -32.75 10.031 1 96.88 210 SER A O 1
ATOM 1657 N N . GLU A 1 211 ? -30.797 -31.812 9.758 1 96.19 211 GLU A N 1
ATOM 1658 C CA . GLU A 1 211 ? -30.656 -31.531 11.188 1 96.19 211 GLU A CA 1
ATOM 1659 C C . GLU A 1 211 ? -31.469 -30.297 11.578 1 96.19 211 GLU A C 1
ATOM 1661 O O . GLU A 1 211 ? -32.156 -30.297 12.602 1 96.19 211 GLU A O 1
ATOM 1666 N N . ASN A 1 212 ? -31.359 -29.312 10.766 1 96 212 ASN A N 1
ATOM 1667 C CA . ASN A 1 212 ? -32.156 -28.109 10.953 1 96 212 ASN A CA 1
ATOM 1668 C C . ASN A 1 212 ? -32.594 -27.5 9.617 1 96 212 ASN A C 1
ATOM 1670 O O . ASN A 1 212 ? -31.828 -26.766 8.984 1 96 212 ASN A O 1
ATOM 1674 N N . ARG A 1 213 ? -33.812 -27.703 9.312 1 94.81 213 ARG A N 1
ATOM 1675 C CA . ARG A 1 213 ? -34.312 -27.312 8.008 1 94.81 213 ARG A CA 1
ATOM 1676 C C . ARG A 1 213 ? -34.5 -25.797 7.918 1 94.81 213 ARG A C 1
ATOM 1678 O O . ARG A 1 213 ? -34.625 -25.234 6.82 1 94.81 213 ARG A O 1
ATOM 1685 N N . TYR A 1 214 ? -34.531 -25.062 9.031 1 93 214 TYR A N 1
ATOM 1686 C CA . TYR A 1 214 ? -34.844 -23.641 9.016 1 93 214 TYR A CA 1
ATOM 1687 C C . TYR A 1 214 ? -33.594 -22.797 9.008 1 93 214 TYR A C 1
ATOM 1689 O O . TYR A 1 214 ? -33.625 -21.609 8.695 1 93 214 TYR A O 1
ATOM 1697 N N . ASP A 1 215 ? -32.469 -23.438 9.344 1 94.88 215 ASP A N 1
ATOM 1698 C CA . ASP A 1 215 ? -31.188 -22.75 9.219 1 94.88 215 ASP A CA 1
ATOM 1699 C C . ASP A 1 215 ? -30.516 -23.078 7.879 1 94.88 215 ASP A C 1
ATOM 1701 O O . ASP A 1 215 ? -29.828 -24.094 7.746 1 94.88 215 ASP A O 1
ATOM 1705 N N . THR A 1 216 ? -30.719 -22.078 6.957 1 94.81 216 THR A N 1
ATOM 1706 C CA . THR A 1 216 ? -30.359 -22.438 5.586 1 94.81 216 THR A CA 1
ATOM 1707 C C . THR A 1 216 ? -29.062 -21.75 5.172 1 94.81 216 THR A C 1
ATOM 1709 O O . THR A 1 216 ? -28.578 -21.969 4.062 1 94.81 216 THR A O 1
ATOM 1712 N N . ASP A 1 217 ? -28.375 -21.016 6.039 1 95.62 217 ASP A N 1
ATOM 1713 C CA . ASP A 1 217 ? -27.188 -20.25 5.664 1 95.62 217 ASP A CA 1
ATOM 1714 C C . ASP A 1 217 ? -26.016 -21.188 5.34 1 95.62 217 ASP A C 1
ATOM 1716 O O . ASP A 1 217 ? -25.438 -21.094 4.258 1 95.62 217 ASP A O 1
ATOM 1720 N N . LEU A 1 218 ? -25.766 -22.062 6.305 1 96.44 218 LEU A N 1
ATOM 1721 C CA . LEU A 1 218 ? -24.641 -22.969 6.117 1 96.44 218 LEU A CA 1
ATOM 1722 C C . LEU A 1 218 ? -24.875 -23.891 4.934 1 96.44 218 LEU A C 1
ATOM 1724 O O . LEU A 1 218 ? -24.031 -24.016 4.055 1 96.44 218 LEU A O 1
ATOM 1728 N N . PRO A 1 219 ? -26.062 -24.516 4.766 1 96.75 219 PRO A N 1
ATOM 1729 C CA . PRO A 1 219 ? -26.312 -25.375 3.602 1 96.75 219 PRO A CA 1
ATOM 1730 C C . PRO A 1 219 ? -26.188 -24.609 2.279 1 96.75 219 PRO A C 1
ATOM 1732 O O . PRO A 1 219 ? -25.672 -25.172 1.297 1 96.75 219 PRO A O 1
ATOM 1735 N N . ARG A 1 220 ? -26.578 -23.438 2.32 1 96.38 220 ARG A N 1
ATOM 1736 C CA . ARG A 1 220 ? -26.438 -22.609 1.115 1 96.38 220 ARG A CA 1
ATOM 1737 C C . ARG A 1 220 ? -24.969 -22.406 0.757 1 96.38 220 ARG A C 1
ATOM 1739 O O . ARG A 1 220 ? -24.594 -22.531 -0.408 1 96.38 220 ARG A O 1
ATOM 1746 N N . SER A 1 221 ? -24.156 -22.172 1.701 1 97.25 221 SER A N 1
ATOM 1747 C CA . SER A 1 221 ? -22.719 -21.984 1.496 1 97.25 221 SER A CA 1
ATOM 1748 C C . SER A 1 221 ? -22.062 -23.281 1.018 1 97.25 221 SER A C 1
ATOM 1750 O O . SER A 1 221 ? -21.266 -23.25 0.085 1 97.25 221 SER A O 1
ATOM 1752 N N . LEU A 1 222 ? -22.438 -24.312 1.592 1 98 222 LEU A N 1
ATOM 1753 C CA . LEU A 1 222 ? -21.891 -25.609 1.209 1 98 222 LEU A CA 1
ATOM 1754 C C . LEU A 1 222 ? -22.281 -25.953 -0.227 1 98 222 LEU A C 1
ATOM 1756 O O . LEU A 1 222 ? -21.453 -26.484 -0.982 1 98 222 LEU A O 1
ATOM 1760 N N . ALA A 1 223 ? -23.484 -25.641 -0.552 1 97.69 223 ALA A N 1
ATOM 1761 C CA . ALA A 1 223 ? -23.953 -25.906 -1.909 1 97.69 223 ALA A CA 1
ATOM 1762 C C . ALA A 1 223 ? -23.172 -25.078 -2.93 1 97.69 223 ALA A C 1
ATOM 1764 O O . ALA A 1 223 ? -22.812 -25.578 -3.994 1 97.69 223 ALA A O 1
ATOM 1765 N N . GLN A 1 224 ? -22.953 -23.875 -2.553 1 97.06 224 GLN A N 1
ATOM 1766 C CA . GLN A 1 224 ? -22.172 -23 -3.436 1 97.06 224 GLN A CA 1
ATOM 1767 C C . GLN A 1 224 ? -20.766 -23.562 -3.643 1 97.06 224 GLN A C 1
ATOM 1769 O O . GLN A 1 224 ? -20.266 -23.578 -4.77 1 97.06 224 GLN A O 1
ATOM 1774 N N . ARG A 1 225 ? -20.172 -24 -2.645 1 97.62 225 ARG A N 1
ATOM 1775 C CA . ARG A 1 225 ? -18.844 -24.594 -2.721 1 97.62 225 ARG A CA 1
ATOM 1776 C C . ARG A 1 225 ? -18.859 -25.891 -3.525 1 97.62 225 ARG A C 1
ATOM 1778 O O . ARG A 1 225 ? -17.938 -26.172 -4.289 1 97.62 225 ARG A O 1
ATOM 1785 N N . ALA A 1 226 ? -19.906 -26.609 -3.324 1 98.5 226 ALA A N 1
ATOM 1786 C CA . ALA A 1 226 ? -20.062 -27.844 -4.086 1 98.5 226 ALA A CA 1
ATOM 1787 C C . ALA A 1 226 ? -20.172 -27.562 -5.582 1 98.5 226 ALA A C 1
ATOM 1789 O O . ALA A 1 226 ? -19.594 -28.266 -6.402 1 98.5 226 ALA A O 1
ATOM 1790 N N . ASN A 1 227 ? -20.969 -26.547 -5.844 1 98.06 227 ASN A N 1
ATOM 1791 C CA . ASN A 1 227 ? -21.094 -26.125 -7.238 1 98.06 227 ASN A CA 1
ATOM 1792 C C . ASN A 1 227 ? -19.734 -25.75 -7.832 1 98.06 227 ASN A C 1
ATOM 1794 O O . ASN A 1 227 ? -19.406 -26.156 -8.953 1 98.06 227 ASN A O 1
ATOM 1798 N N . TYR A 1 228 ? -18.969 -25.031 -7.09 1 97.56 228 TYR A N 1
ATOM 1799 C CA . TYR A 1 228 ? -17.625 -24.625 -7.516 1 97.56 228 TYR A CA 1
ATOM 1800 C C . TY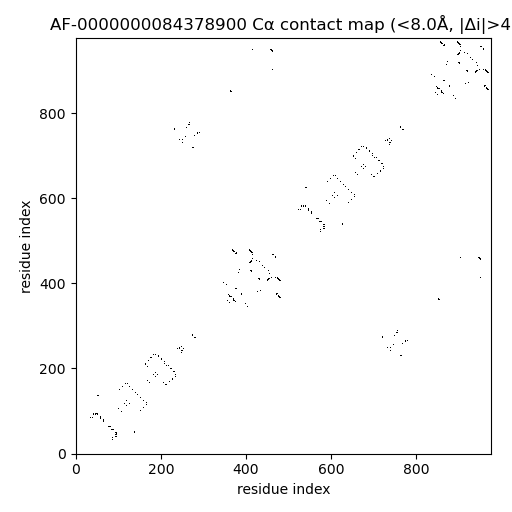R A 1 228 ? -16.75 -25.844 -7.793 1 97.56 228 TYR A C 1
ATOM 1802 O O . TYR A 1 228 ? -16.141 -25.953 -8.859 1 97.56 228 TYR A O 1
ATOM 1810 N N . GLU A 1 229 ? -16.75 -26.781 -6.883 1 98.19 229 GLU A N 1
ATOM 1811 C CA . GLU A 1 229 ? -15.906 -27.969 -7.008 1 98.19 229 GLU A CA 1
ATOM 1812 C C . GLU A 1 229 ? -16.359 -28.844 -8.18 1 98.19 229 GLU A C 1
ATOM 1814 O O . GLU A 1 229 ? -15.531 -29.438 -8.867 1 98.19 229 GLU A O 1
ATOM 1819 N N . ALA A 1 230 ? -17.625 -28.922 -8.352 1 98.44 230 ALA A N 1
ATOM 1820 C CA . ALA A 1 230 ? -18.141 -29.719 -9.461 1 98.44 230 ALA A CA 1
ATOM 1821 C C . ALA A 1 230 ? -17.703 -29.141 -10.805 1 98.44 230 ALA A C 1
ATOM 1823 O O . ALA A 1 230 ? -17.219 -29.859 -11.68 1 98.44 230 ALA A O 1
ATOM 1824 N N . ARG A 1 231 ? -17.812 -27.859 -10.891 1 98.06 231 ARG A N 1
ATOM 1825 C CA . ARG A 1 231 ? -17.359 -27.203 -12.117 1 98.06 231 ARG A CA 1
ATOM 1826 C C . ARG A 1 231 ? -15.859 -27.344 -12.297 1 98.06 231 ARG A C 1
ATOM 1828 O O . ARG A 1 231 ? -15.383 -27.562 -13.414 1 98.06 231 ARG A O 1
ATOM 1835 N N . HIS A 1 232 ? -15.172 -27.219 -11.273 1 98.38 232 HIS A N 1
ATOM 1836 C CA . HIS A 1 232 ? -13.727 -27.391 -11.305 1 98.38 232 HIS A CA 1
ATOM 1837 C C . HIS A 1 232 ? -13.344 -28.797 -11.742 1 98.38 232 HIS A C 1
ATOM 1839 O O . HIS A 1 232 ? -12.406 -28.969 -12.523 1 98.38 232 HIS A O 1
ATOM 1845 N N . ALA A 1 233 ? -14.117 -29.766 -11.227 1 98.5 233 ALA A N 1
ATOM 1846 C CA . ALA A 1 233 ? -13.875 -31.156 -11.609 1 98.5 233 ALA A CA 1
ATOM 1847 C C . ALA A 1 233 ? -14.062 -31.359 -13.109 1 98.5 233 ALA A C 1
ATOM 1849 O O . ALA A 1 233 ? -13.32 -32.094 -13.742 1 98.5 233 ALA A O 1
ATOM 1850 N N . PHE A 1 234 ? -15.055 -30.656 -13.641 1 98.25 234 PHE A N 1
ATOM 1851 C CA . PHE A 1 234 ? -15.258 -30.703 -15.086 1 98.25 234 PHE A CA 1
ATOM 1852 C C . PHE A 1 234 ? -14.031 -30.172 -15.82 1 98.25 234 PHE A C 1
ATOM 1854 O O . PHE A 1 234 ? -13.547 -30.812 -16.766 1 98.25 234 PHE A O 1
ATOM 1861 N N . TYR A 1 235 ? -13.531 -29.078 -15.367 1 98.12 235 TYR A N 1
ATOM 1862 C CA . TYR A 1 235 ? -12.359 -28.453 -15.969 1 98.12 235 TYR A CA 1
ATOM 1863 C C . TYR A 1 235 ? -11.156 -29.391 -15.891 1 98.12 235 TYR A C 1
ATOM 1865 O O . TYR A 1 235 ? -10.484 -29.625 -16.891 1 98.12 235 TYR A O 1
ATOM 1873 N N . LEU A 1 236 ? -10.93 -29.906 -14.711 1 98.5 236 LEU A N 1
ATOM 1874 C CA . LEU A 1 236 ? -9.789 -30.781 -14.492 1 98.5 236 LEU A CA 1
ATOM 1875 C C . LEU A 1 236 ? -9.898 -32.031 -15.359 1 98.5 236 LEU A C 1
ATOM 1877 O O . LEU A 1 236 ? -8.906 -32.5 -15.93 1 98.5 236 LEU A O 1
ATOM 1881 N N . SER A 1 237 ? -11.125 -32.562 -15.422 1 98.44 237 SER A N 1
ATOM 1882 C CA . SER A 1 237 ? -11.352 -33.75 -16.234 1 98.44 237 SER A CA 1
ATOM 1883 C C . SER A 1 237 ? -10.992 -33.5 -17.703 1 98.44 237 SER A C 1
ATOM 1885 O O . SER A 1 237 ? -10.367 -34.344 -18.344 1 98.44 237 SER A O 1
ATOM 1887 N N . GLU A 1 238 ? -11.289 -32.344 -18.156 1 98.06 238 GLU A N 1
ATOM 1888 C CA . GLU A 1 238 ? -10.969 -31.984 -19.531 1 98.06 238 GLU A CA 1
ATOM 1889 C C . GLU A 1 238 ? -9.461 -31.891 -19.75 1 98.06 238 GLU A C 1
ATOM 1891 O O . GLU A 1 238 ? -8.938 -32.406 -20.734 1 98.06 238 GLU A O 1
ATOM 1896 N N . VAL A 1 239 ? -8.75 -31.281 -18.859 1 98.31 239 VAL A N 1
ATOM 1897 C CA . VAL A 1 239 ? -7.309 -31.109 -18.984 1 98.31 239 VAL A CA 1
ATOM 1898 C C . VAL A 1 239 ? -6.617 -32.469 -18.906 1 98.31 239 VAL A C 1
ATOM 1900 O O . VAL A 1 239 ? -5.719 -32.75 -19.703 1 98.31 239 VAL A O 1
ATOM 1903 N N . VAL A 1 240 ? -7.074 -33.312 -17.953 1 98.19 240 VAL A N 1
ATOM 1904 C CA . VAL A 1 240 ? -6.492 -34.625 -17.797 1 98.19 240 VAL A CA 1
ATOM 1905 C C . VAL A 1 240 ? -6.676 -35.438 -19.078 1 98.19 240 VAL A C 1
ATOM 1907 O O . VAL A 1 240 ? -5.758 -36.125 -19.516 1 98.19 240 VAL A O 1
ATOM 1910 N N . ARG A 1 241 ? -7.844 -35.344 -19.672 1 97.62 241 ARG A N 1
ATOM 1911 C CA . ARG A 1 241 ? -8.117 -36.031 -20.938 1 97.62 241 ARG A CA 1
ATOM 1912 C C . ARG A 1 241 ? -7.191 -35.531 -22.047 1 97.62 241 ARG A C 1
ATOM 1914 O O . ARG A 1 241 ? -6.68 -36.312 -22.828 1 97.62 241 ARG A O 1
ATOM 1921 N N . GLN A 1 242 ? -6.949 -34.25 -22.094 1 97.56 242 GLN A N 1
ATOM 1922 C CA . GLN A 1 242 ? -6.055 -33.688 -23.094 1 97.56 242 GLN A CA 1
ATOM 1923 C C . GLN A 1 242 ? -4.637 -34.219 -22.938 1 97.56 242 GLN A C 1
ATOM 1925 O O . GLN A 1 242 ? -3.949 -34.469 -23.938 1 97.56 242 GLN A O 1
ATOM 1930 N N . VAL A 1 243 ? -4.207 -34.344 -21.734 1 97.31 243 VAL A N 1
ATOM 1931 C CA . VAL A 1 243 ? -2.871 -34.875 -21.469 1 97.31 243 VAL A CA 1
ATOM 1932 C C . VAL A 1 243 ? -2.801 -36.344 -21.844 1 97.31 243 VAL A C 1
ATOM 1934 O O . VAL A 1 243 ? -1.834 -36.781 -22.484 1 97.31 243 VAL A O 1
ATOM 1937 N N . ARG A 1 244 ? -3.84 -37.062 -21.453 1 95.38 244 ARG A N 1
ATOM 1938 C CA . ARG A 1 244 ? -3.914 -38.5 -21.766 1 95.38 244 ARG A CA 1
ATOM 1939 C C . ARG A 1 244 ? -3.896 -38.719 -23.281 1 95.38 244 ARG A C 1
ATOM 1941 O O . ARG A 1 244 ? -3.219 -39.625 -23.766 1 95.38 244 ARG A O 1
ATOM 1948 N N . ASP A 1 245 ? -4.605 -37.812 -24.016 1 95.44 245 ASP A N 1
ATOM 1949 C CA . ASP A 1 245 ? -4.738 -37.969 -25.453 1 95.44 245 ASP A CA 1
ATOM 1950 C C . ASP A 1 245 ? -3.559 -37.344 -26.188 1 95.44 245 ASP A C 1
ATOM 1952 O O . ASP A 1 245 ? -3.527 -37.312 -27.422 1 95.44 245 ASP A O 1
ATOM 1956 N N . LYS A 1 246 ? -2.623 -36.75 -25.484 1 93.62 246 LYS A N 1
ATOM 1957 C CA . LYS A 1 246 ? -1.367 -36.219 -25.984 1 93.62 246 LYS A CA 1
ATOM 1958 C C . LYS A 1 246 ? -1.602 -34.906 -26.766 1 93.62 246 LYS A C 1
ATOM 1960 O O . LYS A 1 246 ? -0.811 -34.562 -27.641 1 93.62 246 LYS A O 1
ATOM 1965 N N . ASP A 1 247 ? -2.736 -34.312 -26.453 1 95.81 247 ASP A N 1
ATOM 1966 C CA . ASP A 1 247 ? -3.004 -32.969 -27.016 1 95.81 247 ASP A CA 1
ATOM 1967 C C . ASP A 1 247 ? -2.26 -31.906 -26.219 1 95.81 247 ASP A C 1
ATOM 1969 O O . ASP A 1 247 ? -2.031 -30.812 -26.734 1 95.81 247 ASP A O 1
ATOM 1973 N N . LEU A 1 248 ? -1.925 -32.25 -25.016 1 96.5 248 LEU A N 1
ATOM 1974 C CA . LEU A 1 248 ? -1.219 -31.375 -24.094 1 96.5 248 LEU A CA 1
ATOM 1975 C C . LEU A 1 248 ? -0.141 -32.125 -23.344 1 96.5 248 LEU A C 1
ATOM 1977 O O . LEU A 1 248 ? -0.424 -33.156 -22.719 1 96.5 248 LEU A O 1
ATOM 1981 N N . THR A 1 249 ? 1.125 -31.641 -23.453 1 97.38 249 THR A N 1
ATOM 1982 C CA . THR A 1 249 ? 2.18 -32.312 -22.703 1 97.38 249 THR A CA 1
ATOM 1983 C C . THR A 1 249 ? 2.209 -31.844 -21.266 1 97.38 249 THR A C 1
ATOM 1985 O O . THR A 1 249 ? 1.743 -30.75 -20.953 1 97.38 249 THR A O 1
ATOM 1988 N N . VAL A 1 250 ? 2.697 -32.688 -20.406 1 97.94 250 VAL A N 1
ATOM 1989 C CA . VAL A 1 250 ? 2.807 -32.281 -19 1 97.94 250 VAL A CA 1
ATOM 1990 C C . VAL A 1 250 ? 3.709 -31.078 -18.859 1 97.94 250 VAL A C 1
ATOM 1992 O O . VAL A 1 250 ? 3.449 -30.188 -18.047 1 97.94 250 VAL A O 1
ATOM 1995 N N . GLU A 1 251 ? 4.77 -31 -19.641 1 98.06 251 GLU A N 1
ATOM 1996 C CA . GLU A 1 251 ? 5.648 -29.844 -19.656 1 98.06 251 GLU A CA 1
ATOM 1997 C C . GLU A 1 251 ? 4.875 -28.562 -19.969 1 98.06 251 GLU A C 1
ATOM 1999 O O . GLU A 1 251 ? 4.98 -27.578 -19.234 1 98.06 251 GLU A O 1
ATOM 2004 N N . ASP A 1 252 ? 4.078 -28.625 -20.984 1 97.94 252 ASP A N 1
ATOM 2005 C CA . ASP A 1 252 ? 3.291 -27.469 -21.391 1 97.94 252 ASP A CA 1
ATOM 2006 C C . ASP A 1 252 ? 2.291 -27.078 -20.312 1 97.94 252 ASP A C 1
ATOM 2008 O O . ASP A 1 252 ? 2.049 -25.891 -20.078 1 97.94 252 ASP A O 1
ATOM 2012 N N . LEU A 1 253 ? 1.751 -28.109 -19.734 1 98 253 LEU A N 1
ATOM 2013 C CA . LEU A 1 253 ? 0.777 -27.875 -18.672 1 98 253 LEU A CA 1
ATOM 2014 C C . LEU A 1 253 ? 1.406 -27.094 -17.516 1 98 253 LEU A C 1
ATOM 2016 O O . LEU A 1 253 ? 0.832 -26.109 -17.047 1 98 253 LEU A O 1
ATOM 2020 N N . ILE A 1 254 ? 2.57 -27.484 -17.078 1 98 254 ILE A N 1
ATOM 2021 C CA . ILE A 1 254 ? 3.244 -26.812 -15.977 1 98 254 ILE A CA 1
ATOM 2022 C C . ILE A 1 254 ? 3.6 -25.391 -16.375 1 98 254 ILE A C 1
ATOM 2024 O O . ILE A 1 254 ? 3.385 -24.438 -15.609 1 98 254 ILE A O 1
ATOM 2028 N N . LEU A 1 255 ? 4.148 -25.234 -17.578 1 97.62 255 LEU A N 1
ATOM 2029 C CA . LEU A 1 255 ? 4.523 -23.906 -18.062 1 97.62 255 LEU A CA 1
ATOM 2030 C C . LEU A 1 255 ? 3.309 -22.984 -18.109 1 97.62 255 LEU A C 1
ATOM 2032 O O . LEU A 1 255 ? 3.414 -21.797 -17.781 1 97.62 255 LEU A O 1
ATOM 2036 N N . GLU A 1 256 ? 2.17 -23.516 -18.484 1 96.94 256 GLU A N 1
ATOM 2037 C CA . GLU A 1 256 ? 0.93 -22.75 -18.5 1 96.94 256 GLU A CA 1
ATOM 2038 C C . GLU A 1 256 ? 0.56 -22.281 -17.094 1 96.94 256 GLU A C 1
ATOM 2040 O O . GLU A 1 256 ? 0.132 -21.141 -16.906 1 96.94 256 GLU A O 1
ATOM 2045 N N . TRP A 1 257 ? 0.724 -23.141 -16.141 1 97.56 257 TRP A N 1
ATOM 2046 C CA . TRP A 1 257 ? 0.327 -22.828 -14.773 1 97.56 257 TRP A CA 1
ATOM 2047 C C . TRP A 1 257 ? 1.377 -21.953 -14.086 1 97.56 257 TRP A C 1
ATOM 2049 O O . TRP A 1 257 ? 1.145 -21.438 -12.984 1 97.56 257 TRP A O 1
ATOM 2059 N N . GLU A 1 258 ? 2.553 -21.797 -14.695 1 97.62 258 GLU A N 1
ATOM 2060 C CA . GLU A 1 258 ? 3.555 -20.844 -14.219 1 97.62 258 GLU A CA 1
ATOM 2061 C C . GLU A 1 258 ? 3.211 -19.422 -14.641 1 97.62 258 GLU A C 1
ATOM 2063 O O . GLU A 1 258 ? 3.678 -18.453 -14.031 1 97.62 258 GLU A O 1
ATOM 2068 N N . ASP A 1 259 ? 2.447 -19.281 -15.656 1 97.25 259 ASP A N 1
ATOM 2069 C CA . ASP A 1 259 ? 2.154 -17.984 -16.281 1 97.25 259 ASP A CA 1
ATOM 2070 C C . ASP A 1 259 ? 1.566 -17.016 -15.273 1 97.25 259 ASP A C 1
ATOM 2072 O O . ASP A 1 259 ? 2.008 -15.859 -15.188 1 97.25 259 ASP A O 1
ATOM 2076 N N . PRO A 1 260 ? 0.538 -17.516 -14.477 1 97.69 260 PRO A N 1
ATOM 2077 C CA . PRO A 1 260 ? -0.021 -16.562 -13.508 1 97.69 260 PRO A CA 1
ATOM 2078 C C . PRO A 1 260 ? 1.013 -16.062 -12.5 1 97.69 260 PRO A C 1
ATOM 2080 O O . PRO A 1 260 ? 0.989 -14.898 -12.109 1 97.69 260 PRO A O 1
ATOM 2083 N N . LEU A 1 261 ? 1.883 -16.922 -12.125 1 97.94 261 LEU A N 1
ATOM 2084 C CA . LEU A 1 261 ? 2.895 -16.547 -11.148 1 97.94 261 LEU A CA 1
ATOM 2085 C C . LEU A 1 261 ? 3.895 -15.555 -11.75 1 97.94 261 LEU A C 1
ATOM 2087 O O . LEU A 1 261 ? 4.352 -14.633 -11.07 1 97.94 261 LEU A O 1
ATOM 2091 N N . VAL A 1 262 ? 4.184 -15.781 -13.039 1 97.56 262 VAL A N 1
ATOM 2092 C CA . VAL A 1 262 ? 5.062 -14.852 -13.742 1 97.56 262 VAL A CA 1
ATOM 2093 C C . VAL A 1 262 ? 4.391 -13.492 -13.859 1 97.56 262 VAL A C 1
ATOM 2095 O O . VAL A 1 262 ? 5.012 -12.461 -13.586 1 97.56 262 VAL A O 1
ATOM 2098 N N . ALA A 1 263 ? 3.156 -13.516 -14.18 1 97.5 263 ALA A N 1
ATOM 2099 C CA . ALA A 1 263 ? 2.402 -12.273 -14.328 1 97.5 263 ALA A CA 1
ATOM 2100 C C . ALA A 1 263 ? 2.312 -11.523 -13 1 97.5 263 ALA A C 1
ATOM 2102 O O . ALA A 1 263 ? 2.523 -10.312 -12.945 1 97.5 263 ALA A O 1
ATOM 2103 N N . ILE A 1 264 ? 2.006 -12.227 -11.953 1 97.69 264 ILE A N 1
ATOM 2104 C CA . ILE A 1 264 ? 1.893 -11.648 -10.625 1 97.69 264 ILE A CA 1
ATOM 2105 C C . ILE A 1 264 ? 3.242 -11.078 -10.188 1 97.69 264 ILE A C 1
ATOM 2107 O O . ILE A 1 264 ? 3.312 -9.992 -9.617 1 97.69 264 ILE A O 1
ATOM 2111 N N . SER A 1 265 ? 4.301 -11.82 -10.492 1 97.88 265 SER A N 1
ATOM 2112 C CA . SER A 1 265 ? 5.648 -11.359 -10.188 1 97.88 265 SER A CA 1
ATOM 2113 C C . SER A 1 265 ? 5.965 -10.055 -10.914 1 97.88 265 SER A C 1
ATOM 2115 O O . SER A 1 265 ? 6.574 -9.148 -10.344 1 97.88 265 SER A O 1
ATOM 2117 N N . GLY A 1 266 ? 5.547 -10 -12.156 1 97.06 266 GLY A N 1
ATOM 2118 C CA . GLY A 1 266 ? 5.73 -8.781 -12.922 1 97.06 266 GLY A CA 1
ATOM 2119 C C . GLY A 1 266 ? 5.035 -7.578 -12.305 1 97.06 266 GLY A C 1
ATOM 2120 O O . GLY A 1 266 ? 5.621 -6.5 -12.203 1 97.06 266 GLY A O 1
ATOM 2121 N N . ALA A 1 267 ? 3.85 -7.816 -11.852 1 96 267 ALA A N 1
ATOM 2122 C CA . ALA A 1 267 ? 3.092 -6.75 -11.203 1 96 267 ALA A CA 1
ATOM 2123 C C . ALA A 1 267 ? 3.771 -6.312 -9.906 1 96 267 ALA A C 1
ATOM 2125 O O . ALA A 1 267 ? 3.701 -5.141 -9.531 1 96 267 ALA A O 1
ATOM 2126 N N . ALA A 1 268 ? 4.477 -7.191 -9.266 1 95.38 268 ALA A N 1
ATOM 2127 C CA . ALA A 1 268 ? 5.141 -6.941 -7.988 1 95.38 268 ALA A CA 1
ATOM 2128 C C . ALA A 1 268 ? 6.57 -6.453 -8.203 1 95.38 268 ALA A C 1
ATOM 2130 O O . ALA A 1 268 ? 7.262 -6.105 -7.238 1 95.38 268 ALA A O 1
ATOM 2131 N N . ASP A 1 269 ? 7.055 -6.492 -9.477 1 94.81 269 ASP A N 1
ATOM 2132 C CA . ASP A 1 269 ? 8.438 -6.156 -9.805 1 94.81 269 ASP A CA 1
ATOM 2133 C C . ASP A 1 269 ? 9.414 -7.09 -9.094 1 94.81 269 ASP A C 1
ATOM 2135 O O . ASP A 1 269 ? 10.375 -6.637 -8.469 1 94.81 269 ASP A O 1
ATOM 2139 N N . VAL A 1 270 ? 9.023 -8.383 -9.055 1 94.5 270 VAL A N 1
ATOM 2140 C CA . VAL A 1 270 ? 9.836 -9.461 -8.492 1 94.5 270 VAL A CA 1
ATOM 2141 C C . VAL A 1 270 ? 10.297 -10.391 -9.617 1 94.5 270 VAL A C 1
ATOM 2143 O O . VAL A 1 270 ? 9.523 -10.719 -10.516 1 94.5 270 VAL A O 1
ATOM 2146 N N . VAL A 1 271 ? 11.547 -10.828 -9.617 1 93.88 271 VAL A N 1
ATOM 2147 C CA . VAL A 1 271 ? 12.047 -11.805 -10.578 1 93.88 271 VAL A CA 1
ATOM 2148 C C . VAL A 1 271 ? 11.633 -13.211 -10.156 1 93.88 271 VAL A C 1
ATOM 2150 O O . VAL A 1 271 ? 12.031 -13.688 -9.086 1 93.88 271 VAL A O 1
ATOM 2153 N N . PRO A 1 272 ? 10.828 -13.711 -10.938 1 95.56 272 PRO A N 1
ATOM 2154 C CA . PRO A 1 272 ? 10.344 -15.031 -10.531 1 95.56 272 PRO A CA 1
ATOM 2155 C C . PRO A 1 272 ? 11.438 -16.109 -10.594 1 95.56 272 PRO A C 1
ATOM 2157 O O . PRO A 1 272 ? 12.266 -16.094 -11.5 1 95.56 272 PRO A O 1
ATOM 2160 N N . ASN A 1 273 ? 11.516 -16.922 -9.578 1 96 273 ASN A N 1
ATOM 2161 C CA . ASN A 1 273 ? 12.391 -18.094 -9.562 1 96 273 ASN A CA 1
ATOM 2162 C C . ASN A 1 273 ? 11.602 -19.375 -9.297 1 96 273 ASN A C 1
ATOM 2164 O O . ASN A 1 273 ? 11.156 -19.625 -8.18 1 96 273 ASN A O 1
ATOM 2168 N N . MET A 1 274 ? 11.438 -20.125 -10.344 1 96.62 274 MET A N 1
ATOM 2169 C CA . MET A 1 274 ? 10.719 -21.391 -10.234 1 96.62 274 MET A CA 1
ATOM 2170 C C . MET A 1 274 ? 11.555 -22.531 -10.789 1 96.62 274 MET A C 1
ATOM 2172 O O . MET A 1 274 ? 11.008 -23.484 -11.352 1 96.62 274 MET A O 1
ATOM 2176 N N . ALA A 1 275 ? 12.883 -22.438 -10.688 1 95.62 275 ALA A N 1
ATOM 2177 C CA . ALA A 1 275 ? 13.789 -23.453 -11.211 1 95.62 275 ALA A CA 1
ATOM 2178 C C . ALA A 1 275 ? 13.547 -24.797 -10.547 1 95.62 275 ALA A C 1
ATOM 2180 O O . ALA A 1 275 ? 13.68 -25.844 -11.18 1 95.62 275 ALA A O 1
ATOM 2181 N N . GLY A 1 276 ? 13.164 -24.719 -9.273 1 95.62 276 GLY A N 1
ATOM 2182 C CA . GLY A 1 276 ? 12.922 -25.938 -8.523 1 95.62 276 GLY A CA 1
ATOM 2183 C C . GLY A 1 276 ? 11.492 -26.062 -8.031 1 95.62 276 GLY A C 1
ATOM 2184 O O . GLY A 1 276 ? 11.227 -26.75 -7.043 1 95.62 276 GLY A O 1
ATOM 2185 N N . GLY A 1 277 ? 10.594 -25.344 -8.648 1 96.69 277 GLY A N 1
ATOM 2186 C CA . GLY A 1 277 ? 9.219 -25.375 -8.18 1 96.69 277 GLY A CA 1
ATOM 2187 C C . GLY A 1 277 ? 8.711 -24.016 -7.727 1 96.69 277 GLY A C 1
ATOM 2188 O O . GLY A 1 277 ? 9.383 -23 -7.926 1 96.69 277 GLY A O 1
ATOM 2189 N N . HIS A 1 278 ? 7.562 -24.016 -7.23 1 97.25 278 HIS A N 1
ATOM 2190 C CA . HIS A 1 278 ? 6.906 -22.734 -6.98 1 97.25 278 HIS A CA 1
ATOM 2191 C C . HIS A 1 278 ? 7.023 -22.344 -5.516 1 97.25 278 HIS A C 1
ATOM 2193 O O . HIS A 1 278 ? 6.648 -21.219 -5.141 1 97.25 278 HIS A O 1
ATOM 2199 N N . ASP A 1 279 ? 7.52 -23.156 -4.633 1 96.62 279 ASP A N 1
ATOM 2200 C CA . ASP A 1 279 ? 7.441 -22.969 -3.188 1 96.62 279 ASP A CA 1
ATOM 2201 C C . ASP A 1 279 ? 8.102 -21.656 -2.771 1 96.62 279 ASP A C 1
ATOM 2203 O O . ASP A 1 279 ? 7.508 -20.859 -2.033 1 96.62 279 ASP A O 1
ATOM 2207 N N . GLU A 1 280 ? 9.305 -21.484 -3.273 1 96 280 GLU A N 1
ATOM 2208 C CA . GLU A 1 280 ? 10.055 -20.281 -2.891 1 96 280 GLU A CA 1
ATOM 2209 C C . GLU A 1 280 ? 9.367 -19.016 -3.398 1 96 280 GLU A C 1
ATOM 2211 O O . GLU A 1 280 ? 9.25 -18.031 -2.666 1 96 280 GLU A O 1
ATOM 2216 N N . LEU A 1 281 ? 8.992 -19.031 -4.613 1 97.25 281 LEU A N 1
ATOM 2217 C CA . LEU A 1 281 ? 8.328 -17.875 -5.199 1 97.25 281 LEU A CA 1
ATOM 2218 C C . LEU A 1 281 ? 7.016 -17.578 -4.484 1 97.25 281 LEU A C 1
ATOM 2220 O O . LEU A 1 281 ? 6.688 -16.406 -4.234 1 97.25 281 LEU A O 1
ATOM 2224 N N . GLN A 1 282 ? 6.25 -18.641 -4.145 1 97.31 282 GLN A N 1
ATOM 2225 C CA . GLN A 1 282 ? 5.008 -18.484 -3.393 1 97.31 282 GLN A CA 1
ATOM 2226 C C . GLN A 1 282 ? 5.246 -17.719 -2.088 1 97.31 282 GLN A C 1
ATOM 2228 O O . GLN A 1 282 ? 4.535 -16.766 -1.784 1 97.31 282 GLN A O 1
ATOM 2233 N N . ALA A 1 283 ? 6.215 -18.172 -1.4 1 96.94 283 ALA A N 1
ATOM 2234 C CA . ALA A 1 283 ? 6.527 -17.547 -0.117 1 96.94 283 ALA A CA 1
ATOM 2235 C C . ALA A 1 283 ? 6.891 -16.078 -0.298 1 96.94 283 ALA A C 1
ATOM 2237 O O . ALA A 1 283 ? 6.43 -15.227 0.456 1 96.94 283 ALA A O 1
ATOM 2238 N N . THR A 1 284 ? 7.688 -15.781 -1.328 1 97.5 284 THR A N 1
ATOM 2239 C CA . THR A 1 284 ? 8.141 -14.422 -1.614 1 97.5 284 THR A CA 1
ATOM 2240 C C . THR A 1 284 ? 6.957 -13.523 -1.96 1 97.5 284 THR A C 1
ATOM 2242 O O . THR A 1 284 ? 6.836 -12.414 -1.428 1 97.5 284 THR A O 1
ATOM 2245 N N . LEU A 1 285 ? 6.117 -14.016 -2.781 1 97.44 285 LEU A N 1
ATOM 2246 C CA . LEU A 1 285 ? 4.992 -13.211 -3.248 1 97.44 285 LEU A CA 1
ATOM 2247 C C . LEU A 1 285 ? 3.986 -12.977 -2.125 1 97.44 285 LEU A C 1
ATOM 2249 O O . LEU A 1 285 ? 3.432 -11.883 -1.998 1 97.44 285 LEU A O 1
ATOM 2253 N N . VAL A 1 286 ? 3.721 -14.031 -1.308 1 97.75 286 VAL A N 1
ATOM 2254 C CA . VAL A 1 286 ? 2.809 -13.898 -0.176 1 97.75 286 VAL A CA 1
ATOM 2255 C C . VAL A 1 286 ? 3.342 -12.852 0.797 1 97.75 286 VAL A C 1
ATOM 2257 O O . VAL A 1 286 ? 2.609 -11.953 1.213 1 97.75 286 VAL A O 1
ATOM 2260 N N . GLU A 1 287 ? 4.625 -12.867 1.062 1 97.19 287 GLU A N 1
ATOM 2261 C CA . GLU A 1 287 ? 5.254 -11.898 1.959 1 97.19 287 GLU A CA 1
ATOM 2262 C C . GLU A 1 287 ? 5.188 -10.484 1.385 1 97.19 287 GLU A C 1
ATOM 2264 O O . GLU A 1 287 ? 4.914 -9.531 2.111 1 97.19 287 GLU A O 1
ATOM 2269 N N . PHE A 1 288 ? 5.469 -10.367 0.171 1 97.75 288 PHE A N 1
ATOM 2270 C CA . PHE A 1 288 ? 5.434 -9.07 -0.505 1 97.75 288 PHE A CA 1
ATOM 2271 C C . PHE A 1 288 ? 4.059 -8.422 -0.363 1 97.75 288 PHE A C 1
ATOM 2273 O O . PHE A 1 288 ? 3.955 -7.258 0.013 1 97.75 288 PHE A O 1
ATOM 2280 N N . ILE A 1 289 ? 3.027 -9.203 -0.623 1 97.12 289 ILE A N 1
ATOM 2281 C CA . ILE A 1 289 ? 1.666 -8.68 -0.617 1 97.12 289 ILE A CA 1
ATOM 2282 C C . ILE A 1 289 ? 1.263 -8.305 0.807 1 97.12 289 ILE A C 1
ATOM 2284 O O . ILE A 1 289 ? 0.675 -7.246 1.034 1 97.12 289 ILE A O 1
ATOM 2288 N N . GLU A 1 290 ? 1.564 -9.164 1.729 1 96.38 290 GLU A N 1
ATOM 2289 C CA . GLU A 1 290 ? 1.25 -8.875 3.125 1 96.38 290 GLU A CA 1
ATOM 2290 C C . GLU A 1 290 ? 1.938 -7.594 3.594 1 96.38 290 GLU A C 1
ATOM 2292 O O . GLU A 1 290 ? 1.329 -6.77 4.277 1 96.38 290 GLU A O 1
ATOM 2297 N N . THR A 1 291 ? 3.199 -7.418 3.182 1 97 291 THR A N 1
ATOM 2298 C CA . THR A 1 291 ? 3.951 -6.219 3.543 1 97 291 THR A CA 1
ATOM 2299 C C . THR A 1 291 ? 3.35 -4.984 2.881 1 97 291 THR A C 1
ATOM 2301 O O . THR A 1 291 ? 3.207 -3.938 3.52 1 97 291 THR A O 1
ATOM 2304 N N . LEU A 1 292 ? 3.051 -5.168 1.65 1 96 292 LEU A N 1
ATOM 2305 C CA . LEU A 1 292 ? 2.467 -4.062 0.901 1 96 292 LEU A CA 1
ATOM 2306 C C . LEU A 1 292 ? 1.16 -3.604 1.54 1 96 292 LEU A C 1
ATOM 2308 O O . LEU A 1 292 ? 0.919 -2.402 1.677 1 96 292 LEU A O 1
ATOM 2312 N N . ARG A 1 293 ? 0.358 -4.516 1.922 1 95.88 293 ARG A N 1
ATOM 2313 C CA . ARG A 1 293 ? -0.911 -4.203 2.572 1 95.88 293 ARG A CA 1
ATOM 2314 C C . ARG A 1 293 ? -0.683 -3.541 3.926 1 95.88 293 ARG A C 1
ATOM 2316 O O . ARG A 1 293 ? -1.355 -2.566 4.266 1 95.88 293 ARG A O 1
ATOM 2323 N N . ALA A 1 294 ? 0.203 -4.004 4.695 1 95.5 294 ALA A N 1
ATOM 2324 C CA . ALA A 1 294 ? 0.529 -3.43 5.996 1 95.5 294 ALA A CA 1
ATOM 2325 C C . ALA A 1 294 ? 1.063 -2.008 5.852 1 95.5 294 ALA A C 1
ATOM 2327 O O . ALA A 1 294 ? 0.694 -1.117 6.621 1 95.5 294 ALA A O 1
ATOM 2328 N N . ASP A 1 295 ? 1.906 -1.778 4.859 1 96.81 295 ASP A N 1
ATOM 2329 C CA . ASP A 1 295 ? 2.457 -0.453 4.598 1 96.81 295 ASP A CA 1
ATOM 2330 C C . ASP A 1 295 ? 1.356 0.536 4.219 1 96.81 295 ASP A C 1
ATOM 2332 O O . ASP A 1 295 ? 1.35 1.675 4.691 1 96.81 295 ASP A O 1
ATOM 2336 N N . LYS A 1 296 ? 0.536 0.105 3.381 1 96.19 296 LYS A N 1
ATOM 2337 C CA . LYS A 1 296 ? -0.571 0.969 2.982 1 96.19 296 LYS A CA 1
ATOM 2338 C C . LYS A 1 296 ? -1.412 1.377 4.188 1 96.19 296 LYS A C 1
ATOM 2340 O O . LYS A 1 296 ? -1.764 2.549 4.34 1 96.19 296 LYS A O 1
ATOM 2345 N N . GLN A 1 297 ? -1.716 0.36 4.984 1 95.5 297 GLN A N 1
ATOM 2346 C CA . GLN A 1 297 ? -2.518 0.638 6.172 1 95.5 297 GLN A CA 1
ATOM 2347 C C . GLN A 1 297 ? -1.817 1.637 7.09 1 95.5 297 GLN A C 1
ATOM 2349 O O . GLN A 1 297 ? -2.445 2.566 7.602 1 95.5 297 GLN A O 1
ATOM 2354 N N . ARG A 1 298 ? -0.572 1.507 7.316 1 96.56 298 ARG A N 1
ATOM 2355 C CA . ARG A 1 298 ? 0.213 2.422 8.141 1 96.56 298 ARG A CA 1
ATOM 2356 C C . ARG A 1 298 ? 0.2 3.83 7.559 1 96.56 298 ARG A C 1
ATOM 2358 O O . ARG A 1 298 ? -0.022 4.805 8.281 1 96.56 298 ARG A O 1
ATOM 2365 N N . LEU A 1 299 ? 0.424 3.91 6.305 1 96 299 LEU A N 1
ATOM 2366 C CA . LEU A 1 299 ? 0.454 5.199 5.625 1 96 299 LEU A CA 1
ATOM 2367 C C . LEU A 1 299 ? -0.908 5.883 5.695 1 96 299 LEU A C 1
ATOM 2369 O O . LEU A 1 299 ? -0.989 7.102 5.852 1 96 299 LEU A O 1
ATOM 2373 N N . GLU A 1 300 ? -1.917 5.113 5.574 1 95.62 300 GLU A N 1
ATOM 2374 C CA . GLU A 1 300 ? -3.268 5.652 5.699 1 95.62 300 GLU A CA 1
ATOM 2375 C C . GLU A 1 300 ? -3.494 6.258 7.082 1 95.62 300 GLU A C 1
ATOM 2377 O O . GLU A 1 300 ? -4.031 7.359 7.203 1 95.62 300 GLU A O 1
ATOM 2382 N N . GLN A 1 301 ? -3.062 5.59 8.086 1 95.94 301 GLN A N 1
ATOM 2383 C CA . GLN A 1 301 ? -3.199 6.074 9.461 1 95.94 301 GLN A CA 1
ATOM 2384 C C . GLN A 1 301 ? -2.385 7.348 9.672 1 95.94 301 GLN A C 1
ATOM 2386 O O . GLN A 1 301 ? -2.879 8.312 10.258 1 95.94 301 GLN A O 1
ATOM 2391 N N . GLN A 1 302 ? -1.216 7.344 9.188 1 95.12 302 GLN A N 1
ATOM 2392 C CA . GLN A 1 302 ? -0.343 8.508 9.312 1 95.12 302 GLN A CA 1
ATOM 2393 C C . GLN A 1 302 ? -0.929 9.719 8.586 1 95.12 302 GLN A C 1
ATOM 2395 O O . GLN A 1 302 ? -0.886 10.836 9.109 1 95.12 302 GLN A O 1
ATOM 2400 N N . TYR A 1 303 ? -1.463 9.469 7.488 1 96.31 303 TYR A N 1
ATOM 2401 C CA . TYR A 1 303 ? -2.066 10.547 6.715 1 96.31 303 TYR A CA 1
ATOM 2402 C C . TYR A 1 303 ? -3.283 11.125 7.434 1 96.31 303 TYR A C 1
ATOM 2404 O O . TYR A 1 303 ? -3.463 12.344 7.488 1 96.31 303 TYR A O 1
ATOM 2412 N N . GLU A 1 304 ? -4.023 10.25 7.926 1 93.81 304 GLU A N 1
ATOM 2413 C CA . GLU A 1 304 ? -5.188 10.695 8.688 1 93.81 304 GLU A CA 1
ATOM 2414 C C . GLU A 1 304 ? -4.773 11.539 9.891 1 93.81 304 GLU A C 1
ATOM 2416 O O . GLU A 1 304 ? -5.352 12.594 10.141 1 93.81 304 GLU A O 1
ATOM 2421 N N . GLU A 1 305 ? -3.816 11.102 10.602 1 94.69 305 GLU A N 1
ATOM 2422 C CA . GLU A 1 305 ? -3.309 11.836 11.758 1 94.69 305 GLU A CA 1
ATOM 2423 C C . GLU A 1 305 ? -2.764 13.203 11.344 1 94.69 305 GLU A C 1
ATOM 2425 O O . GLU A 1 305 ? -3.006 14.203 12.016 1 94.69 305 GLU A O 1
ATOM 2430 N N . SER A 1 306 ? -2.078 13.227 10.258 1 94.88 306 SER A N 1
ATOM 2431 C CA . SER A 1 306 ? -1.524 14.484 9.758 1 94.88 306 SER A CA 1
ATOM 2432 C C . SER A 1 306 ? -2.629 15.461 9.367 1 94.88 306 SER A C 1
ATOM 2434 O O . SER A 1 306 ? -2.521 16.656 9.617 1 94.88 306 SER A O 1
ATOM 2436 N N . THR A 1 307 ? -3.623 14.945 8.836 1 93.88 307 THR A N 1
ATOM 2437 C CA . THR A 1 307 ? -4.746 15.773 8.414 1 93.88 307 THR A CA 1
ATOM 2438 C C . THR A 1 307 ? -5.438 16.406 9.625 1 93.88 307 THR A C 1
ATOM 2440 O O . THR A 1 307 ? -5.785 17.578 9.602 1 93.88 307 THR A O 1
ATOM 2443 N N . VAL A 1 308 ? -5.609 15.625 10.633 1 95.5 308 VAL A N 1
ATOM 2444 C CA . VAL A 1 308 ? -6.199 16.141 11.867 1 95.5 308 VAL A CA 1
ATOM 2445 C C . VAL A 1 308 ? -5.289 17.203 12.477 1 95.5 308 VAL A C 1
ATOM 2447 O O . VAL A 1 308 ? -5.754 18.281 12.859 1 95.5 308 VAL A O 1
ATOM 2450 N N . ARG A 1 309 ? -4.016 16.969 12.516 1 96.12 309 ARG A N 1
ATOM 2451 C CA . ARG A 1 309 ? -3.051 17.922 13.055 1 96.12 309 ARG A CA 1
ATOM 2452 C C . ARG A 1 309 ? -3.045 19.219 12.242 1 96.12 309 ARG A C 1
ATOM 2454 O O . ARG A 1 309 ? -2.965 20.297 12.812 1 96.12 309 ARG A O 1
ATOM 2461 N N . LEU A 1 310 ? -3.115 19.109 11.023 1 93.62 310 LEU A N 1
ATOM 2462 C CA . LEU A 1 310 ? -3.146 20.281 10.148 1 93.62 310 LEU A CA 1
ATOM 2463 C C . LEU A 1 310 ? -4.371 21.141 10.438 1 93.62 310 LEU A C 1
ATOM 2465 O O . LEU A 1 310 ? -4.262 22.359 10.531 1 93.62 310 LEU A O 1
ATOM 2469 N N . ALA A 1 311 ? -5.426 20.469 10.625 1 92.69 311 ALA A N 1
ATOM 2470 C CA . ALA A 1 311 ? -6.652 21.188 10.945 1 92.69 311 ALA A CA 1
ATOM 2471 C C . ALA A 1 311 ? -6.535 21.906 12.289 1 92.69 311 ALA A C 1
ATOM 2473 O O . ALA A 1 311 ? -6.961 23.062 12.422 1 92.69 311 ALA A O 1
ATOM 2474 N N . GLU A 1 312 ? -5.93 21.328 13.219 1 93.38 312 GLU A N 1
ATOM 2475 C CA . GLU A 1 312 ? -5.707 21.922 14.531 1 93.38 312 GLU A CA 1
ATOM 2476 C C . GLU A 1 312 ? -4.781 23.125 14.438 1 93.38 312 GLU A C 1
ATOM 2478 O O . GLU A 1 312 ? -5.039 24.172 15.055 1 93.38 312 GLU A O 1
ATOM 2483 N N . MET A 1 313 ? -3.783 22.984 13.648 1 92.44 313 MET A N 1
ATOM 2484 C CA . MET A 1 313 ? -2.812 24.078 13.508 1 92.44 313 MET A CA 1
ATOM 2485 C C . MET A 1 313 ? -3.416 25.25 12.758 1 92.44 313 MET A C 1
ATOM 2487 O O . MET A 1 313 ? -3.135 26.406 13.078 1 92.44 313 MET A O 1
ATOM 2491 N N . GLU A 1 314 ? -4.246 24.953 11.906 1 92.81 314 GLU A N 1
ATOM 2492 C CA . GLU A 1 314 ? -4.957 26.016 11.203 1 92.81 314 GLU A CA 1
ATOM 2493 C C . GLU A 1 314 ? -5.84 26.812 12.156 1 92.81 314 GLU A C 1
ATOM 2495 O O . GLU A 1 314 ? -5.875 28.047 12.094 1 92.81 314 GLU A O 1
ATOM 2500 N N . GLU A 1 315 ? -6.492 26.078 12.961 1 93.56 315 GLU A N 1
ATOM 2501 C CA . GLU A 1 315 ? -7.32 26.734 13.961 1 93.56 315 GLU A CA 1
ATOM 2502 C C . GLU A 1 315 ? -6.469 27.547 14.93 1 93.56 315 GLU A C 1
ATOM 2504 O O . GLU A 1 315 ? -6.836 28.672 15.297 1 93.56 315 GLU A O 1
ATOM 2509 N N . GLU A 1 316 ? -5.359 27.031 15.273 1 93.56 316 GLU A N 1
ATOM 2510 C CA . GLU A 1 316 ? -4.441 27.75 16.156 1 93.56 316 GLU A CA 1
ATOM 2511 C C . GLU A 1 316 ? -3.928 29.016 15.492 1 93.56 316 GLU A C 1
ATOM 2513 O O . GLU A 1 316 ? -3.877 30.078 16.125 1 93.56 316 GLU A O 1
ATOM 2518 N N . ILE A 1 317 ? -3.613 28.922 14.312 1 92.06 317 ILE A N 1
ATOM 2519 C CA . ILE A 1 317 ? -3.127 30.078 13.555 1 92.06 317 ILE A CA 1
ATOM 2520 C C . ILE A 1 317 ? -4.223 31.141 13.469 1 92.06 317 ILE A C 1
ATOM 2522 O O . ILE A 1 317 ? -3.969 32.312 13.688 1 92.06 317 ILE A O 1
ATOM 2526 N N . ARG A 1 318 ? -5.406 30.641 13.227 1 92.38 318 ARG A N 1
ATOM 2527 C CA . ARG A 1 318 ? -6.531 31.562 13.148 1 92.38 318 ARG A CA 1
ATOM 2528 C C . ARG A 1 318 ? -6.73 32.312 14.477 1 92.38 318 ARG A C 1
ATOM 2530 O O . ARG A 1 318 ? -6.898 33.531 14.5 1 92.38 318 ARG A O 1
ATOM 2537 N N . THR A 1 319 ? -6.633 31.609 15.57 1 94.06 319 THR A N 1
ATOM 2538 C CA . THR A 1 319 ? -6.797 32.188 16.906 1 94.06 319 THR A CA 1
ATOM 2539 C C . THR A 1 319 ? -5.672 33.156 17.219 1 94.06 319 THR A C 1
ATOM 2541 O O . THR A 1 319 ? -5.918 34.25 17.719 1 94.06 319 THR A O 1
ATOM 2544 N N . LEU A 1 320 ? -4.488 32.812 16.844 1 90.69 320 LEU A N 1
ATOM 2545 C CA . LEU A 1 320 ? -3.34 33.688 17.094 1 90.69 320 LEU A CA 1
ATOM 2546 C C . LEU A 1 320 ? -3.42 34.938 16.25 1 90.69 320 LEU A C 1
ATOM 2548 O O . LEU A 1 320 ? -3.1 36.031 16.734 1 90.69 320 LEU A O 1
ATOM 2552 N N . ASP A 1 321 ? -3.902 34.844 15.148 1 92.12 321 ASP A N 1
ATOM 2553 C CA . ASP A 1 321 ? -4.074 36 14.266 1 92.12 321 ASP A CA 1
ATOM 2554 C C . ASP A 1 321 ? -5.113 36.969 14.828 1 92.12 321 ASP A C 1
ATOM 2556 O O . ASP A 1 321 ? -4.906 38.156 14.805 1 92.12 321 ASP A O 1
ATOM 2560 N N . GLU A 1 322 ? -6.207 36.406 15.32 1 91.88 322 GLU A N 1
ATOM 2561 C CA . GLU A 1 322 ? -7.246 37.25 15.93 1 91.88 322 GLU A CA 1
ATOM 2562 C C . GLU A 1 322 ? -6.723 37.969 17.172 1 91.88 322 GLU A C 1
ATOM 2564 O O . GLU A 1 322 ? -6.953 39.156 17.344 1 91.88 322 GLU A O 1
ATOM 2569 N N . ARG A 1 323 ? -5.973 37.219 17.922 1 91.94 323 ARG A N 1
ATOM 2570 C CA . ARG A 1 323 ? -5.395 37.812 19.125 1 91.94 323 ARG A CA 1
ATOM 2571 C C . ARG A 1 323 ? -4.371 38.875 18.781 1 91.94 323 ARG A C 1
ATOM 2573 O O . ARG A 1 323 ? -4.324 39.938 19.422 1 91.94 323 ARG A O 1
ATOM 2580 N N . LEU A 1 324 ? -3.6 38.656 17.844 1 88.75 324 LEU A N 1
ATOM 2581 C CA . LEU A 1 324 ? -2.605 39.625 17.391 1 88.75 324 LEU A CA 1
ATOM 2582 C C . LEU A 1 324 ? -3.277 40.875 16.797 1 88.75 324 LEU A C 1
ATOM 2584 O O . LEU A 1 324 ? -2.865 42 17.094 1 88.75 324 LEU A O 1
ATOM 2588 N N . GLY A 1 325 ? -4.27 40.625 16.031 1 88.69 325 GLY A N 1
ATOM 2589 C CA . GLY A 1 325 ? -5.043 41.719 15.508 1 88.69 325 GLY A CA 1
ATOM 2590 C C . GLY A 1 325 ? -5.637 42.594 16.594 1 88.69 325 GLY A C 1
ATOM 2591 O O . GLY A 1 325 ? -5.535 43.844 16.531 1 88.69 325 GLY A O 1
ATOM 2592 N N . GLY A 1 326 ? -6.199 42 17.578 1 88.5 326 GLY A N 1
ATOM 2593 C CA . GLY A 1 326 ? -6.754 42.719 18.719 1 88.5 326 GLY A CA 1
ATOM 2594 C C . GLY A 1 326 ? -5.707 43.469 19.5 1 88.5 326 GLY A C 1
ATOM 2595 O O . GLY A 1 326 ? -5.918 44.656 19.859 1 88.5 326 GLY A O 1
ATOM 2596 N N . ALA A 1 327 ? -4.551 42.844 19.625 1 85.44 327 ALA A N 1
ATOM 2597 C CA . ALA A 1 327 ? -3.465 43.469 20.359 1 85.44 327 ALA A CA 1
ATOM 2598 C C . ALA A 1 327 ? -2.885 44.656 19.594 1 85.44 327 ALA A C 1
ATOM 2600 O O . ALA A 1 327 ? -2.572 45.688 20.172 1 85.44 327 ALA A O 1
ATOM 2601 N N . THR A 1 328 ? -2.842 44.531 18.344 1 87.75 328 THR A N 1
ATOM 2602 C CA . THR A 1 328 ? -2.305 45.594 17.484 1 87.75 328 THR A CA 1
ATOM 2603 C C . THR A 1 328 ? -3.248 46.781 17.453 1 87.75 328 THR A C 1
ATOM 2605 O O . THR A 1 328 ? -2.805 47.938 17.5 1 87.75 328 THR A O 1
ATOM 2608 N N . GLU A 1 329 ? -4.535 46.531 17.484 1 88.69 329 GLU A N 1
ATOM 2609 C CA . GLU A 1 329 ? -5.52 47.594 17.5 1 88.69 329 GLU A CA 1
ATOM 2610 C C . GLU A 1 329 ? -5.496 48.375 18.828 1 88.69 329 GLU A C 1
ATOM 2612 O O . GLU A 1 329 ? -5.531 49.594 18.844 1 88.69 329 GLU A O 1
ATOM 2617 N N . GLU A 1 330 ? -5.387 47.625 19.844 1 88.75 330 GLU A N 1
ATOM 2618 C CA . GLU A 1 330 ? -5.34 48.25 21.172 1 88.75 330 GLU A CA 1
ATOM 2619 C C . GLU A 1 330 ? -4.066 49.062 21.344 1 88.75 330 GLU A C 1
ATOM 2621 O O . GLU A 1 330 ? -4.105 50.156 21.906 1 88.75 330 GLU A O 1
ATOM 2626 N N . ARG A 1 331 ? -2.969 48.562 20.797 1 86.25 331 ARG A N 1
ATOM 2627 C CA . ARG A 1 331 ? -1.701 49.281 20.812 1 86.25 331 ARG A CA 1
ATOM 2628 C C . ARG A 1 331 ? -1.802 50.594 20.047 1 86.25 331 ARG A C 1
ATOM 2630 O O . ARG A 1 331 ? -1.378 51.656 20.547 1 86.25 331 ARG A O 1
ATOM 2637 N N . ALA A 1 332 ? -2.393 50.5 18.969 1 85.25 332 ALA A N 1
ATOM 2638 C CA . ALA A 1 332 ? -2.543 51.719 18.156 1 85.25 332 ALA A CA 1
ATOM 2639 C C . ALA A 1 332 ? -3.391 52.75 18.875 1 85.25 332 ALA A C 1
ATOM 2641 O O . ALA A 1 332 ? -3.064 53.938 18.859 1 85.25 332 ALA A O 1
ATOM 2642 N N . ALA A 1 333 ? -4.406 52.312 19.578 1 86.38 333 ALA A N 1
ATOM 2643 C CA . ALA A 1 333 ? -5.289 53.219 20.312 1 86.38 333 ALA A CA 1
ATOM 2644 C C . ALA A 1 333 ? -4.559 53.844 21.5 1 86.38 333 ALA A C 1
ATOM 2646 O O . ALA A 1 333 ? -4.707 55.062 21.75 1 86.38 333 ALA A O 1
ATOM 2647 N N . LEU A 1 334 ? -3.682 53.125 22.172 1 86.06 334 LEU A N 1
ATOM 2648 C CA . LEU A 1 334 ? -2.934 53.625 23.328 1 86.06 334 LEU A CA 1
ATOM 2649 C C . LEU A 1 334 ? -1.868 54.625 22.906 1 86.06 334 LEU A C 1
ATOM 2651 O O . LEU A 1 334 ? -1.667 55.625 23.562 1 86.06 334 LEU A O 1
ATOM 2655 N N . VAL A 1 335 ? -1.245 54.375 21.766 1 85.88 335 VAL A N 1
ATOM 2656 C CA . VAL A 1 335 ? -0.232 55.281 21.25 1 85.88 335 VAL A CA 1
ATOM 2657 C C . VAL A 1 335 ? -0.875 56.594 20.875 1 85.88 335 VAL A C 1
ATOM 2659 O O . VAL A 1 335 ? -0.341 57.656 21.203 1 85.88 335 VAL A O 1
ATOM 2662 N N . GLN A 1 336 ? -2.07 56.5 20.312 1 85.81 336 GLN A N 1
ATOM 2663 C CA . GLN A 1 336 ? -2.787 57.719 19.938 1 85.81 336 GLN A CA 1
ATOM 2664 C C . GLN A 1 336 ? -3.156 58.562 21.172 1 85.81 336 GLN A C 1
ATOM 2666 O O . GLN A 1 336 ? -3.01 59.781 21.172 1 85.81 336 GLN A O 1
ATOM 2671 N N . ARG A 1 337 ? -3.514 57.906 22.203 1 84.19 337 ARG A N 1
ATOM 2672 C CA . ARG A 1 337 ? -3.879 58.594 23.438 1 84.19 337 ARG A CA 1
ATOM 2673 C C . ARG A 1 337 ? -2.664 59.25 24.078 1 84.19 337 ARG A C 1
ATOM 2675 O O . ARG A 1 337 ? -2.734 60.375 24.531 1 84.19 337 ARG A O 1
ATOM 2682 N N . LEU A 1 338 ? -1.558 58.594 24.062 1 83.69 338 LEU A N 1
ATOM 2683 C CA . LEU A 1 338 ? -0.322 59.125 24.641 1 83.69 338 LEU A CA 1
ATOM 2684 C C . LEU A 1 338 ? 0.192 60.312 23.844 1 83.69 338 LEU A C 1
ATOM 2686 O O . LEU A 1 338 ? 0.66 61.281 24.422 1 83.69 338 LEU A O 1
ATOM 2690 N N . GLU A 1 339 ? 0.057 60.219 22.594 1 83 339 GLU A N 1
ATOM 2691 C CA . GLU A 1 339 ? 0.489 61.312 21.734 1 83 339 GLU A CA 1
ATOM 2692 C C . GLU A 1 339 ? -0.378 62.562 21.953 1 83 339 GLU A C 1
ATOM 2694 O O . GLU A 1 339 ? 0.13 63.688 21.984 1 83 339 GLU A O 1
ATOM 2699 N N . ALA A 1 340 ? -1.648 62.312 22.141 1 80.31 340 ALA A N 1
ATOM 2700 C CA . ALA A 1 340 ? -2.566 63.438 22.391 1 80.31 340 ALA A CA 1
ATOM 2701 C C . ALA A 1 340 ? -2.232 64.125 23.703 1 80.31 340 ALA A C 1
ATOM 2703 O O . ALA A 1 340 ? -2.176 65.375 23.75 1 80.31 340 ALA A O 1
ATOM 2704 N N . GLN A 1 341 ? -1.858 63.438 24.688 1 79 341 GLN A N 1
ATOM 2705 C CA . GLN A 1 341 ? -1.513 64 26 1 79 341 GLN A CA 1
ATOM 2706 C C . GLN A 1 341 ? -0.17 64.688 25.938 1 79 341 GLN A C 1
ATOM 2708 O O . GLN A 1 341 ? -0.009 65.75 26.547 1 79 341 GLN A O 1
ATOM 2713 N N . ALA A 1 342 ? 0.683 64.125 25.172 1 80.44 342 ALA A N 1
ATOM 2714 C CA . ALA A 1 342 ? 2.006 64.688 25.016 1 80.44 342 ALA A CA 1
ATOM 2715 C C . ALA A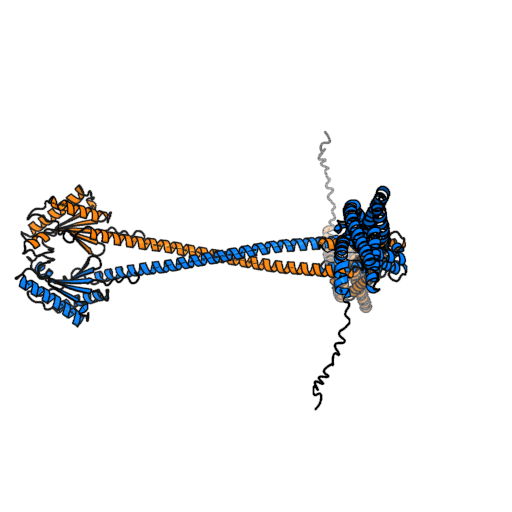 1 342 ? 1.922 66 24.25 1 80.44 342 ALA A C 1
ATOM 2717 O O . ALA A 1 342 ? 2.627 67 24.578 1 80.44 342 ALA A O 1
ATOM 2718 N N . ARG A 1 343 ? 0.979 66.062 23.391 1 80.81 343 ARG A N 1
ATOM 2719 C CA . ARG A 1 343 ? 0.795 67.25 22.609 1 80.81 343 ARG A CA 1
ATOM 2720 C C . ARG A 1 343 ? 0.296 68.375 23.5 1 80.81 343 ARG A C 1
ATOM 2722 O O . ARG A 1 343 ? 0.785 69.5 23.406 1 80.81 343 ARG A O 1
ATOM 2729 N N . ILE A 1 344 ? -0.578 68.125 24.375 1 76.94 344 ILE A N 1
ATOM 2730 C CA . ILE A 1 344 ? -1.133 69.125 25.281 1 76.94 344 ILE A CA 1
ATOM 2731 C C . ILE A 1 344 ? -0.044 69.625 26.234 1 76.94 344 ILE A C 1
ATOM 2733 O O . ILE A 1 344 ? 0.104 70.812 26.438 1 76.94 344 ILE A O 1
ATOM 2737 N N . LYS A 1 345 ? 0.726 68.75 26.656 1 76.69 345 LYS A N 1
ATOM 2738 C CA . LYS A 1 345 ? 1.824 69.125 27.562 1 76.69 345 LYS A CA 1
ATOM 2739 C C . LYS A 1 345 ? 2.855 70 26.844 1 76.69 345 LYS A C 1
ATOM 2741 O O . LYS A 1 345 ? 3.328 71 27.406 1 76.69 345 LYS A O 1
ATOM 2746 N N . GLU A 1 346 ? 3.1 69.562 25.703 1 82.56 346 GLU A N 1
ATOM 2747 C CA . GLU A 1 346 ? 4.07 70.312 24.922 1 82.56 346 GLU A CA 1
ATOM 2748 C C . GLU A 1 346 ? 3.568 71.75 24.641 1 82.56 346 GLU A C 1
ATOM 2750 O O . GLU A 1 346 ? 4.348 72.688 24.656 1 82.56 346 GLU A O 1
ATOM 2755 N N . GLN A 1 347 ? 2.293 71.812 24.406 1 81.88 347 GLN A N 1
ATOM 2756 C CA . GLN A 1 347 ? 1.71 73.125 24.156 1 81.88 347 GLN A CA 1
ATOM 2757 C C . GLN A 1 347 ? 1.873 74.062 25.359 1 81.88 347 GLN A C 1
ATOM 2759 O O . GLN A 1 347 ? 2.252 75.188 25.219 1 81.88 347 GLN A O 1
ATOM 2764 N N . PHE A 1 348 ? 1.793 73.625 26.484 1 80.62 348 PHE A N 1
ATOM 2765 C CA . PHE A 1 348 ? 1.929 74.375 27.703 1 80.62 348 PHE A CA 1
ATOM 2766 C C . PHE A 1 348 ? 3.381 74.812 27.922 1 80.62 348 PHE A C 1
ATOM 2768 O O . PHE A 1 348 ? 3.662 75.938 28.266 1 80.62 348 PHE A O 1
ATOM 2775 N N . GLU A 1 349 ? 4.18 73.812 27.641 1 81.5 349 GLU A N 1
ATOM 2776 C CA . GLU A 1 349 ? 5.605 74.125 27.797 1 81.5 349 GLU A CA 1
ATOM 2777 C C . GLU A 1 349 ? 6.074 75.188 26.812 1 81.5 349 GLU A C 1
ATOM 2779 O O . GLU A 1 349 ? 6.902 76 27.156 1 81.5 349 GLU A O 1
ATOM 2784 N N . GLN A 1 350 ? 5.516 75.062 25.688 1 87.38 350 GLN A N 1
ATOM 2785 C CA . GLN A 1 350 ? 5.875 76.062 24.672 1 87.38 350 GLN A CA 1
ATOM 2786 C C . GLN A 1 350 ? 5.418 77.438 25.062 1 87.38 350 GLN A C 1
ATOM 2788 O O . GLN A 1 350 ? 6.137 78.438 24.859 1 87.38 350 GLN A O 1
ATOM 2793 N N . VAL A 1 351 ? 4.254 77.562 25.688 1 87.12 351 VAL A N 1
ATOM 2794 C CA . VAL A 1 351 ? 3.76 78.875 26.156 1 87.12 351 VAL A CA 1
ATOM 2795 C C . VAL A 1 351 ? 4.684 79.438 27.234 1 87.12 351 VAL A C 1
ATOM 2797 O O . VAL A 1 351 ? 5.031 80.625 27.234 1 87.12 351 VAL A O 1
ATOM 2800 N N . GLU A 1 352 ? 5.172 78.562 28.031 1 83.62 352 GLU A N 1
ATOM 2801 C CA . GLU A 1 352 ? 6.039 79 29.141 1 83.62 352 GLU A CA 1
ATOM 2802 C C . GLU A 1 352 ? 7.383 79.5 28.625 1 83.62 352 GLU A C 1
ATOM 2804 O O . GLU A 1 352 ? 7.941 80.438 29.172 1 83.62 352 GLU A O 1
ATOM 2809 N N . LYS A 1 353 ? 7.82 78.938 27.562 1 87.75 353 LYS A N 1
ATOM 2810 C CA . LYS A 1 353 ? 9.133 79.312 27.016 1 87.75 353 LYS A CA 1
ATOM 2811 C C . LYS A 1 353 ? 9.07 80.625 26.219 1 87.75 353 LYS A C 1
ATOM 2813 O O . LYS A 1 353 ? 10.094 81.25 26.016 1 87.75 353 LYS A O 1
ATOM 2818 N N . LEU A 1 354 ? 7.953 81.062 25.875 1 89.56 354 LEU A N 1
ATOM 2819 C CA . LEU A 1 354 ? 7.781 82.25 25.047 1 89.56 354 LEU A CA 1
ATOM 2820 C C . LEU A 1 354 ? 8.062 83.5 25.859 1 89.56 354 LEU A C 1
ATOM 2822 O O . LEU A 1 354 ? 8.398 84.562 25.281 1 89.56 354 LEU A O 1
ATOM 2826 N N . PHE A 1 355 ? 7.922 83.438 27.203 1 88.69 355 PHE A N 1
ATOM 2827 C CA . PHE A 1 355 ? 8 84.625 28.016 1 88.69 355 PHE A CA 1
ATOM 2828 C C . PHE A 1 355 ? 9.148 84.5 29.016 1 88.69 355 PHE A C 1
ATOM 2830 O O . PHE A 1 355 ? 9.406 83.438 29.562 1 88.69 355 PHE A O 1
ATOM 2837 N N . SER A 1 356 ? 9.953 85.562 29.078 1 85.25 356 SER A N 1
ATOM 2838 C CA . SER A 1 356 ? 10.828 85.688 30.234 1 85.25 356 SER A CA 1
ATOM 2839 C C . SER A 1 356 ? 10.047 86.062 31.484 1 85.25 356 SER A C 1
ATOM 2841 O O . SER A 1 356 ? 8.906 86.5 31.391 1 85.25 356 SER A O 1
ATOM 2843 N N . ARG A 1 357 ? 10.594 85.938 32.562 1 80.94 357 ARG A N 1
ATOM 2844 C CA . ARG A 1 357 ? 9.922 86.25 33.844 1 80.94 357 ARG A CA 1
ATOM 2845 C C . ARG A 1 357 ? 9.609 87.75 33.938 1 80.94 357 ARG A C 1
ATOM 2847 O O . ARG A 1 357 ? 8.695 88.125 34.688 1 80.94 357 ARG A O 1
ATOM 2854 N N . GLU A 1 358 ? 10.359 88.438 33.25 1 80.19 358 GLU A N 1
ATOM 2855 C CA . GLU A 1 358 ? 10.156 89.875 33.281 1 80.19 358 GLU A CA 1
ATOM 2856 C C . GLU A 1 358 ? 9.039 90.312 32.344 1 80.19 358 GLU A C 1
ATOM 2858 O O . GLU A 1 358 ? 8.453 91.375 32.531 1 80.19 358 GLU A O 1
ATOM 2863 N N . GLU A 1 359 ? 8.805 89.5 31.422 1 87.19 359 GLU A N 1
ATOM 2864 C CA . GLU A 1 359 ? 7.77 89.875 30.438 1 87.19 359 GLU A CA 1
ATOM 2865 C C . GLU A 1 359 ? 6.395 89.375 30.922 1 87.19 359 GLU A C 1
ATOM 2867 O O . GLU A 1 359 ? 5.445 90.188 30.938 1 87.19 359 GLU A O 1
ATOM 2872 N N . ALA A 1 360 ? 6.293 88.125 31.203 1 87.81 360 ALA A N 1
ATOM 2873 C CA . ALA A 1 360 ? 5.027 87.562 31.672 1 87.81 360 ALA A CA 1
ATOM 2874 C C . ALA A 1 360 ? 5.262 86.312 32.562 1 87.81 360 ALA A C 1
ATOM 2876 O O . ALA A 1 360 ? 6.254 85.625 32.406 1 87.81 360 ALA A O 1
ATOM 2877 N N . ARG A 1 361 ? 4.422 86.125 33.531 1 82.81 361 ARG A N 1
ATOM 2878 C CA . ARG A 1 361 ? 4.359 84.875 34.312 1 82.81 361 ARG A CA 1
ATOM 2879 C C . ARG A 1 361 ? 3.219 84 33.844 1 82.81 361 ARG A C 1
ATOM 2881 O O . ARG A 1 361 ? 2.1 84.438 33.625 1 82.81 361 ARG A O 1
ATOM 2888 N N . VAL A 1 362 ? 3.596 82.812 33.531 1 86.19 362 VAL A N 1
ATOM 2889 C CA . VAL A 1 362 ? 2.609 81.875 33 1 86.19 362 VAL A CA 1
ATOM 2890 C C . VAL A 1 362 ? 2.152 80.938 34.125 1 86.19 362 VAL A C 1
ATOM 2892 O O . VAL A 1 362 ? 2.975 80.25 34.75 1 86.19 362 VAL A O 1
ATOM 2895 N N . PHE A 1 363 ? 0.853 80.938 34.438 1 80.5 363 PHE A N 1
ATOM 2896 C CA . PHE A 1 363 ? 0.232 80.062 35.438 1 80.5 363 PHE A CA 1
ATOM 2897 C C . PHE A 1 363 ? -0.804 79.188 34.781 1 80.5 363 PHE A C 1
ATOM 2899 O O . PHE A 1 363 ? -1.342 79.5 33.719 1 80.5 363 PHE A O 1
ATOM 2906 N N . ARG A 1 364 ? -0.891 78.062 35.406 1 82.38 364 ARG A N 1
ATOM 2907 C CA . ARG A 1 364 ? -1.999 77.188 35 1 82.38 364 ARG A CA 1
ATOM 2908 C C . ARG A 1 364 ? -2.969 77 36.156 1 82.38 364 ARG A C 1
ATOM 2910 O O . ARG A 1 364 ? -2.549 76.75 37.312 1 82.38 364 ARG A O 1
ATOM 2917 N N . GLU A 1 365 ? -4.145 77.438 36.031 1 77.19 365 GLU A N 1
ATOM 2918 C CA . GLU A 1 365 ? -5.23 77.188 36.969 1 77.19 365 GLU A CA 1
ATOM 2919 C C . GLU A 1 365 ? -6.246 76.188 36.344 1 77.19 365 GLU A C 1
ATOM 2921 O O . GLU A 1 365 ? -7.02 76.562 35.469 1 77.19 365 GLU A O 1
ATOM 2926 N N . GLY A 1 366 ? -6.207 74.938 36.812 1 73.25 366 GLY A N 1
ATOM 2927 C CA . GLY A 1 366 ? -7.008 73.938 36.125 1 73.25 366 GLY A CA 1
ATOM 2928 C C . GLY A 1 366 ? -6.582 73.75 34.688 1 73.25 366 GLY A C 1
ATOM 2929 O O . GLY A 1 366 ? -5.406 73.5 34.406 1 73.25 366 GLY A O 1
ATOM 2930 N N . ASP A 1 367 ? -7.637 74 33.75 1 74.25 367 ASP A N 1
ATOM 2931 C CA . ASP A 1 367 ? -7.359 73.812 32.344 1 74.25 367 ASP A CA 1
ATOM 2932 C C . ASP A 1 367 ? -7.117 75.188 31.656 1 74.25 367 ASP A C 1
ATOM 2934 O O . ASP A 1 367 ? -6.891 75.25 30.453 1 74.25 367 ASP A O 1
ATOM 2938 N N . THR A 1 368 ? -6.965 76.125 32.469 1 84.12 368 THR A N 1
ATOM 2939 C CA . THR A 1 368 ? -6.816 77.5 31.906 1 84.12 368 THR A CA 1
ATOM 2940 C C . THR A 1 368 ? -5.375 78 32.062 1 84.12 368 THR A C 1
ATOM 2942 O O . THR A 1 368 ? -4.68 77.625 33 1 84.12 368 THR A O 1
ATOM 2945 N N . VAL A 1 369 ? -4.93 78.688 31.031 1 87.56 369 VAL A N 1
ATOM 2946 C CA . VAL A 1 369 ? -3.615 79.312 31.047 1 87.56 369 VAL A CA 1
ATOM 2947 C C . VAL A 1 369 ? -3.768 80.812 31.344 1 87.56 369 VAL A C 1
ATOM 2949 O O . VAL A 1 369 ? -4.57 81.5 30.719 1 87.56 369 VAL A O 1
ATOM 2952 N N . ILE A 1 370 ? -3.115 81.312 32.344 1 88.38 370 ILE A N 1
ATOM 2953 C CA . ILE A 1 370 ? -3.15 82.75 32.75 1 88.38 370 ILE A CA 1
ATOM 2954 C C . ILE A 1 370 ? -1.803 83.375 32.438 1 88.38 370 ILE A C 1
ATOM 2956 O O . ILE A 1 370 ? -0.771 82.938 32.969 1 88.38 370 ILE A O 1
ATOM 2960 N N . LEU A 1 371 ? -1.812 84.312 31.562 1 91.44 371 LEU A N 1
ATOM 2961 C CA . LEU A 1 371 ? -0.645 85.125 31.25 1 91.44 371 LEU A CA 1
ATOM 2962 C C . LEU A 1 371 ? -0.698 86.438 31.984 1 91.44 371 LEU A C 1
ATOM 2964 O O . LEU A 1 371 ? -1.461 87.375 31.609 1 91.44 371 LEU A O 1
ATOM 2968 N N . ARG A 1 372 ? 0.101 86.625 32.938 1 90.69 372 ARG A N 1
ATOM 2969 C CA . ARG A 1 372 ? 0.233 87.875 33.656 1 90.69 372 ARG A CA 1
ATOM 2970 C C . ARG A 1 372 ? 1.312 88.75 33 1 90.69 372 ARG A C 1
ATOM 2972 O O . ARG A 1 372 ? 2.504 88.5 33.156 1 90.69 372 ARG A O 1
ATOM 2979 N N . LEU A 1 373 ? 0.887 89.625 32.312 1 90.44 373 LEU A N 1
ATOM 2980 C CA . LEU A 1 373 ? 1.806 90.5 31.516 1 90.44 373 LEU A CA 1
ATOM 2981 C C . LEU A 1 373 ? 2.438 91.562 32.406 1 90.44 373 LEU A C 1
ATOM 2983 O O . LEU A 1 373 ? 2.072 92.75 32.312 1 90.44 373 LEU A O 1
ATOM 2987 N N . VAL A 1 374 ? 3.451 91.188 33.062 1 82.69 374 VAL A N 1
ATOM 2988 C CA . VAL A 1 374 ? 4.137 92.062 33.969 1 82.69 374 VAL A CA 1
ATOM 2989 C C . VAL A 1 374 ? 4.918 93.125 33.188 1 82.69 374 VAL A C 1
ATOM 2991 O O . VAL A 1 374 ? 5.195 94.188 33.688 1 82.69 374 VAL A O 1
ATOM 2994 N N . GLY A 1 375 ? 5.215 92.875 32 1 82.38 375 GLY A N 1
ATOM 2995 C CA . GLY A 1 375 ? 5.992 93.812 31.172 1 82.38 375 GLY A CA 1
ATOM 2996 C C . GLY A 1 375 ? 5.133 94.812 30.438 1 82.38 375 GLY A C 1
ATOM 2997 O O . GLY A 1 375 ? 5.656 95.75 29.844 1 82.38 375 GLY A O 1
ATOM 2998 N N . LEU A 1 376 ? 3.824 94.625 30.484 1 86.31 376 LEU A N 1
ATOM 2999 C CA . LEU A 1 376 ? 2.928 95.625 29.828 1 86.31 376 LEU A CA 1
ATOM 3000 C C . LEU A 1 376 ? 2.52 96.688 30.797 1 86.31 376 LEU A C 1
ATOM 3002 O O . LEU A 1 376 ? 1.813 96.438 31.766 1 86.31 376 LEU A O 1
ATOM 3006 N N . SER A 1 377 ? 2.979 97.875 30.641 1 79.06 377 SER A N 1
ATOM 3007 C CA . SER A 1 377 ? 2.73 99 31.547 1 79.06 377 SER A CA 1
ATOM 3008 C C . SER A 1 377 ? 2.021 100.125 30.828 1 79.06 377 SER A C 1
ATOM 3010 O O . SER A 1 377 ? 2.258 100.375 29.641 1 79.06 377 SER A O 1
ATOM 3012 N N . PHE A 1 378 ? 1.071 100.688 31.453 1 85.31 378 PHE A N 1
ATOM 3013 C CA . PHE A 1 378 ? 0.389 101.938 31.016 1 85.31 378 PHE A CA 1
ATOM 3014 C C . PHE A 1 378 ? 0.9 103.125 31.781 1 85.31 378 PHE A C 1
ATOM 3016 O O . PHE A 1 378 ? 1.29 103 32.938 1 85.31 378 PHE A O 1
ATOM 3023 N N . ASP A 1 379 ? 0.949 104.25 31.172 1 80.88 379 ASP A N 1
ATOM 3024 C CA . ASP A 1 379 ? 1.203 105.5 31.891 1 80.88 379 ASP A CA 1
ATOM 3025 C C . ASP A 1 379 ? 0.075 105.812 32.875 1 80.88 379 ASP A C 1
ATOM 3027 O O . ASP A 1 379 ? -1.055 105.312 32.688 1 80.88 379 ASP A O 1
ATOM 3031 N N . SER A 1 380 ? 0.494 106.5 33.844 1 79.44 380 SER A N 1
ATOM 3032 C CA . SER A 1 380 ? -0.49 106.875 34.844 1 79.44 380 SER A CA 1
ATOM 3033 C C . SER A 1 380 ? -1.701 107.5 34.219 1 79.44 380 SER A C 1
ATOM 3035 O O . SER A 1 380 ? -1.554 108.438 33.406 1 79.44 380 SER A O 1
ATOM 3037 N N . GLY A 1 381 ? -2.824 106.938 34.406 1 84.62 381 GLY A N 1
ATOM 3038 C CA . GLY A 1 381 ? -4.082 107.5 33.969 1 84.62 381 GLY A CA 1
ATOM 3039 C C . GLY A 1 381 ? -4.352 107.312 32.5 1 84.62 381 GLY A C 1
ATOM 3040 O O . GLY A 1 381 ? -5.301 107.875 31.938 1 84.62 381 GLY A O 1
ATOM 3041 N N . GLN A 1 382 ? -3.646 106.562 31.812 1 87.94 382 GLN A N 1
ATOM 3042 C CA . GLN A 1 382 ? -3.793 106.375 30.375 1 87.94 382 GLN A CA 1
ATOM 3043 C C . GLN A 1 382 ? -4.109 104.875 30.047 1 87.94 382 GLN A C 1
ATOM 3045 O O . GLN A 1 382 ? -3.775 104 30.828 1 87.94 382 GLN A O 1
ATOM 3050 N N . SER A 1 383 ? -4.801 104.688 29.016 1 90.94 383 SER A N 1
ATOM 3051 C CA . SER A 1 383 ? -5.152 103.375 28.594 1 90.94 383 SER A CA 1
ATOM 3052 C C . SER A 1 383 ? -4.598 103.062 27.203 1 90.94 383 SER A C 1
ATOM 3054 O O . SER A 1 383 ? -4.922 102 26.609 1 90.94 383 SER A O 1
ATOM 3056 N N . GLU A 1 384 ? -3.74 103.938 26.672 1 88.56 384 GLU A N 1
ATOM 3057 C CA . GLU A 1 384 ? -3.15 103.688 25.359 1 88.56 384 GLU A CA 1
ATOM 3058 C C . GLU A 1 384 ? -1.962 102.75 25.438 1 88.56 384 GLU A C 1
ATOM 3060 O O . GLU A 1 384 ? -1.121 102.875 26.328 1 88.56 384 GLU A O 1
ATOM 3065 N N . ILE A 1 385 ? -1.91 101.812 24.562 1 90.06 385 ILE A N 1
ATOM 3066 C CA . ILE A 1 385 ? -0.798 100.875 24.516 1 90.06 385 ILE A CA 1
ATOM 3067 C C . ILE A 1 385 ? 0.4 101.562 23.828 1 90.06 385 ILE A C 1
ATOM 3069 O O . ILE A 1 385 ? 0.289 102.062 22.703 1 90.06 385 ILE A O 1
ATOM 3073 N N . LYS A 1 386 ? 1.527 101.562 24.531 1 88.75 386 LYS A N 1
ATOM 3074 C CA . LYS A 1 386 ? 2.748 102.125 23.969 1 88.75 386 LYS A CA 1
ATOM 3075 C C . LYS A 1 386 ? 3.375 101.188 22.938 1 88.75 386 LYS A C 1
ATOM 3077 O O . LYS A 1 386 ? 3.189 100 23 1 88.75 386 LYS A O 1
ATOM 3082 N N . GLN A 1 387 ? 4.105 101.75 22.062 1 87.12 387 GLN A N 1
ATOM 3083 C CA . GLN A 1 387 ? 4.73 101 20.969 1 87.12 387 GLN A CA 1
ATOM 3084 C C . GLN A 1 387 ? 5.707 100 21.5 1 87.12 387 GLN A C 1
ATOM 3086 O O . GLN A 1 387 ? 5.875 98.938 20.891 1 87.12 387 GLN A O 1
ATOM 3091 N N . GLU A 1 388 ? 6.32 100.188 22.672 1 86.81 388 GLU A N 1
ATOM 3092 C CA . GLU A 1 388 ? 7.312 99.25 23.234 1 86.81 388 GLU A CA 1
ATOM 3093 C C . GLU A 1 388 ? 6.68 97.938 23.656 1 86.81 388 GLU A C 1
ATOM 3095 O O . GLU A 1 388 ? 7.375 96.938 23.812 1 86.81 388 GLU A O 1
ATOM 3100 N N . ASN A 1 389 ? 5.406 98 23.75 1 89.75 389 ASN A N 1
ATOM 3101 C CA . ASN A 1 389 ? 4.715 96.812 24.234 1 89.75 389 ASN A CA 1
ATOM 3102 C C . ASN A 1 389 ? 4.258 95.875 23.094 1 89.75 389 ASN A C 1
ATOM 3104 O O . ASN A 1 389 ? 3.781 94.812 23.328 1 89.75 389 ASN A O 1
ATOM 3108 N N . PHE A 1 390 ? 4.461 96.375 21.953 1 88.75 390 PHE A N 1
ATOM 3109 C CA . PHE A 1 390 ? 3.961 95.625 20.812 1 88.75 390 PHE A CA 1
ATOM 3110 C C . PHE A 1 390 ? 4.727 94.312 20.656 1 88.75 390 PHE A C 1
ATOM 3112 O O . PHE A 1 390 ? 4.164 93.312 20.234 1 88.75 390 PHE A O 1
ATOM 3119 N N . ASN A 1 391 ? 6.008 94.312 21.094 1 90 391 ASN A N 1
ATOM 3120 C CA . ASN A 1 391 ? 6.777 93.062 21.062 1 90 391 ASN A CA 1
ATOM 3121 C C . ASN A 1 391 ? 6.207 92.062 22.016 1 90 391 ASN A C 1
ATOM 3123 O O . ASN A 1 391 ? 6.133 90.875 21.672 1 90 391 ASN A O 1
ATOM 3127 N N . LEU A 1 392 ? 5.859 92.438 23.188 1 92.56 392 LEU A N 1
ATOM 3128 C CA . LEU A 1 392 ? 5.262 91.5 24.172 1 92.56 392 LEU A CA 1
ATOM 3129 C C . LEU A 1 392 ? 3.914 91 23.688 1 92.56 392 LEU A C 1
ATOM 3131 O O . LEU A 1 392 ? 3.617 89.812 23.828 1 92.56 392 LEU A O 1
ATOM 3135 N N . LEU A 1 393 ? 3.182 91.812 23.109 1 92.19 393 LEU A N 1
ATOM 3136 C CA . LEU A 1 393 ? 1.865 91.438 22.625 1 92.19 393 LEU A CA 1
ATOM 3137 C C . LEU A 1 393 ? 1.992 90.438 21.438 1 92.19 393 LEU A C 1
ATOM 3139 O O . LEU A 1 393 ? 1.145 89.562 21.25 1 92.19 393 LEU A O 1
ATOM 3143 N N . SER A 1 394 ? 3.049 90.625 20.734 1 92 394 SER A N 1
ATOM 3144 C CA . SER A 1 394 ? 3.314 89.688 19.656 1 92 394 SER A CA 1
ATOM 3145 C C . SER A 1 394 ? 3.605 88.312 20.219 1 92 394 SER A C 1
ATOM 3147 O O . SER A 1 394 ? 3.199 87.25 19.625 1 92 394 SER A O 1
ATOM 3149 N N . LYS A 1 395 ? 4.316 88.25 21.328 1 92.94 395 LYS A N 1
ATOM 3150 C CA . LYS A 1 395 ? 4.559 86.938 21.969 1 92.94 395 LYS A CA 1
ATOM 3151 C C . LYS A 1 395 ? 3.26 86.312 22.5 1 92.94 395 LYS A C 1
ATOM 3153 O O . LYS A 1 395 ? 3.072 85.125 22.453 1 92.94 395 LYS A O 1
ATOM 3158 N N . VAL A 1 396 ? 2.469 87.125 22.938 1 93.19 396 VAL A N 1
ATOM 3159 C CA . VAL A 1 396 ? 1.16 86.688 23.406 1 93.19 396 VAL A CA 1
ATOM 3160 C C . VAL A 1 396 ? 0.371 86.062 22.25 1 93.19 396 VAL A C 1
ATOM 3162 O O . VAL A 1 396 ? -0.308 85.062 22.422 1 93.19 396 VAL A O 1
ATOM 3165 N N . GLU A 1 397 ? 0.446 86.75 21.203 1 92.5 397 GLU A N 1
ATOM 3166 C CA . GLU A 1 397 ? -0.205 86.25 20.016 1 92.5 397 GLU A CA 1
ATOM 3167 C C . GLU A 1 397 ? 0.277 84.812 19.703 1 92.5 397 GLU A C 1
ATOM 3169 O O . GLU A 1 397 ? -0.526 83.938 19.391 1 92.5 397 GLU A O 1
ATOM 3174 N N . LYS A 1 398 ? 1.568 84.625 19.812 1 92.38 398 LYS A N 1
ATOM 3175 C CA . LYS A 1 398 ? 2.141 83.312 19.562 1 92.38 398 LYS A CA 1
ATOM 3176 C C . LYS A 1 398 ? 1.609 82.312 20.562 1 92.38 398 LYS A C 1
ATOM 3178 O O . LYS A 1 398 ? 1.368 81.125 20.219 1 92.38 398 LYS A O 1
ATOM 3183 N N . ALA A 1 399 ? 1.47 82.688 21.797 1 91.38 399 ALA A N 1
ATOM 3184 C CA . ALA A 1 399 ? 0.925 81.812 22.828 1 91.38 399 ALA A CA 1
ATOM 3185 C C . ALA A 1 399 ? -0.525 81.438 22.531 1 91.38 399 ALA A C 1
ATOM 3187 O O . ALA A 1 399 ? -0.927 80.312 22.688 1 91.38 399 ALA A O 1
ATOM 3188 N N . ILE A 1 400 ? -1.271 82.375 22.109 1 89.62 400 ILE A N 1
ATOM 3189 C CA . ILE A 1 400 ? -2.678 82.188 21.781 1 89.62 400 ILE A CA 1
ATOM 3190 C C . ILE A 1 400 ? -2.799 81.25 20.594 1 89.62 400 ILE A C 1
ATOM 3192 O O . ILE A 1 400 ? -3.705 80.375 20.547 1 89.62 400 ILE A O 1
ATOM 3196 N N . ASP A 1 401 ? -1.851 81.312 19.719 1 89.25 401 ASP A N 1
ATOM 3197 C CA . ASP A 1 401 ? -1.855 80.438 18.516 1 89.25 401 ASP A CA 1
ATOM 3198 C C . ASP A 1 401 ? -1.664 79 18.875 1 89.25 401 ASP A C 1
ATOM 3200 O O . ASP A 1 401 ? -2.041 78.125 18.094 1 89.25 401 ASP A O 1
ATOM 3204 N N . LEU A 1 402 ? -1.117 78.75 20 1 88.38 402 LEU A N 1
ATOM 3205 C CA . LEU A 1 402 ? -0.902 77.375 20.438 1 88.38 402 LEU A CA 1
ATOM 3206 C C . LEU A 1 402 ? -2.207 76.75 20.906 1 88.38 402 LEU A C 1
ATOM 3208 O O . LEU A 1 402 ? -2.301 75.562 21.031 1 88.38 402 LEU A O 1
ATOM 3212 N N . PHE A 1 403 ? -3.141 77.625 21.172 1 85.81 403 PHE A N 1
ATOM 3213 C CA . PHE A 1 403 ? -4.453 77.125 21.594 1 85.81 403 PHE A CA 1
ATOM 3214 C C . PHE A 1 403 ? -5.543 77.625 20.656 1 85.81 403 PHE A C 1
ATOM 3216 O O . PHE A 1 403 ? -6.359 78.5 21.062 1 85.81 403 PHE A O 1
ATOM 3223 N N . PRO A 1 404 ? -5.617 77 19.594 1 81.5 404 PRO A N 1
ATOM 3224 C CA . PRO A 1 404 ? -6.602 77.5 18.625 1 81.5 404 PRO A CA 1
ATOM 3225 C C . PRO A 1 404 ? -8.039 77.375 19.141 1 81.5 404 PRO A C 1
ATOM 3227 O O . PRO A 1 404 ? -8.352 76.438 19.891 1 81.5 404 PRO A O 1
ATOM 3230 N N . ARG A 1 405 ? -8.93 78.125 18.953 1 82.62 405 ARG A N 1
ATOM 3231 C CA . ARG A 1 405 ? -10.352 78.188 19.25 1 82.62 405 ARG A CA 1
ATOM 3232 C C . ARG A 1 405 ? -10.586 78.438 20.75 1 82.62 405 ARG A C 1
ATOM 3234 O O . ARG A 1 405 ? -11.68 78.188 21.25 1 82.62 405 ARG A O 1
ATOM 3241 N N . SER A 1 406 ? -9.547 78.688 21.438 1 87.56 406 SER A N 1
ATOM 3242 C CA . SER A 1 406 ? -9.664 79 22.859 1 87.56 406 SER A CA 1
ATOM 3243 C C . SER A 1 406 ? -10.484 80.25 23.094 1 87.56 406 SER A C 1
ATOM 3245 O O . SER A 1 406 ? -10.617 81.062 22.188 1 87.56 406 SER A O 1
ATOM 3247 N N . GLU A 1 407 ? -11.18 80.375 24.234 1 89.88 407 GLU A N 1
ATOM 3248 C CA . GLU A 1 407 ? -11.797 81.625 24.719 1 89.88 407 GLU A CA 1
ATOM 3249 C C . GLU A 1 407 ? -10.789 82.438 25.484 1 89.88 407 GLU A C 1
ATOM 3251 O O . GLU A 1 407 ? -9.977 81.938 26.25 1 89.88 407 GLU A O 1
ATOM 3256 N N . LEU A 1 408 ? -10.727 83.688 25.25 1 93.12 408 LEU A N 1
ATOM 3257 C CA . LEU A 1 408 ? -9.75 84.625 25.828 1 93.12 408 LEU A CA 1
ATOM 3258 C C . LEU A 1 408 ? -10.438 85.688 26.703 1 93.12 408 LEU A C 1
ATOM 3260 O O . LEU A 1 408 ? -11.398 86.312 26.266 1 93.12 408 LEU A O 1
ATOM 3264 N N . THR A 1 409 ? -10.109 85.75 27.891 1 94.31 409 THR A N 1
ATOM 3265 C CA . THR A 1 409 ? -10.555 86.812 28.781 1 94.31 409 THR A CA 1
ATOM 3266 C C . THR A 1 409 ? -9.406 87.75 29.109 1 94.31 409 THR A C 1
ATOM 3268 O O . THR A 1 409 ? -8.344 87.312 29.562 1 94.31 409 THR A O 1
ATOM 3271 N N . ILE A 1 410 ? -9.5 89.062 28.859 1 95.06 410 ILE A N 1
ATOM 3272 C CA . ILE A 1 410 ? -8.508 90.062 29.141 1 95.06 410 ILE A CA 1
ATOM 3273 C C . ILE A 1 410 ? -8.891 90.812 30.422 1 95.06 410 ILE A C 1
ATOM 3275 O O . ILE A 1 410 ? -9.961 91.438 30.5 1 95.06 410 ILE A O 1
ATOM 3279 N N . GLU A 1 411 ? -8.062 90.688 31.344 1 93.5 411 GLU A N 1
ATOM 3280 C CA . GLU A 1 411 ? -8.32 91.375 32.625 1 93.5 411 GLU A CA 1
ATOM 3281 C C . GLU A 1 411 ? -7.41 92.562 32.812 1 93.5 411 GLU A C 1
ATOM 3283 O O . GLU A 1 411 ? -6.184 92.438 32.781 1 93.5 411 GLU A O 1
ATOM 3288 N N . GLY A 1 412 ? -7.945 93.688 33 1 92.62 412 GLY A N 1
ATOM 3289 C CA . GLY A 1 412 ? -7.203 94.938 33.281 1 92.62 412 GLY A CA 1
ATOM 3290 C C . GLY A 1 412 ? -7.137 95.25 34.75 1 92.62 412 GLY A C 1
ATOM 3291 O O . GLY A 1 412 ? -8.117 95.062 35.469 1 92.62 412 GLY A O 1
ATOM 3292 N N . HIS A 1 413 ? -5.965 95.75 35.188 1 89.25 413 HIS A N 1
ATOM 3293 C CA . HIS A 1 413 ? -5.73 96.125 36.562 1 89.25 413 HIS A CA 1
ATOM 3294 C C . HIS A 1 413 ? -5.062 97.5 36.688 1 89.25 413 HIS A C 1
ATOM 3296 O O . HIS A 1 413 ? -4.375 97.938 35.75 1 89.25 413 HIS A O 1
ATOM 3302 N N . THR A 1 414 ? -5.281 98.188 37.781 1 88.75 414 THR A N 1
ATOM 3303 C CA . THR A 1 414 ? -4.688 99.5 38.062 1 88.75 414 THR A CA 1
ATOM 3304 C C . THR A 1 414 ? -3.988 99.5 39.438 1 88.75 414 THR A C 1
ATOM 3306 O O . THR A 1 414 ? -4.168 98.562 40.219 1 88.75 414 THR A O 1
ATOM 3309 N N . ASP A 1 415 ? -3.166 100.438 39.562 1 84.06 415 ASP A N 1
ATOM 3310 C CA . ASP A 1 415 ? -2.695 100.688 40.938 1 84.06 415 ASP A CA 1
ATOM 3311 C C . ASP A 1 415 ? -3.777 101.375 41.781 1 84.06 415 ASP A C 1
ATOM 3313 O O . ASP A 1 415 ? -4.91 101.5 41.312 1 84.06 415 ASP A O 1
ATOM 3317 N N . SER A 1 416 ? -3.506 101.75 43 1 80.94 416 SER A N 1
ATOM 3318 C CA . SER A 1 416 ? -4.535 102.25 43.906 1 80.94 416 SER A CA 1
ATOM 3319 C C . SER A 1 416 ? -4.621 103.75 43.906 1 80.94 416 SER A C 1
ATOM 3321 O O . SER A 1 416 ? -5.332 104.312 44.719 1 80.94 416 SER A O 1
ATOM 3323 N N . HIS A 1 417 ? -3.871 104.375 43.062 1 82.31 417 HIS A N 1
ATOM 3324 C CA . HIS A 1 417 ? -3.938 105.812 43 1 82.31 417 HIS A CA 1
ATOM 3325 C C . HIS A 1 417 ? -5.211 106.312 42.312 1 82.31 417 HIS A C 1
ATOM 3327 O O . HIS A 1 417 ? -5.535 105.812 41.219 1 82.31 417 HIS A O 1
ATOM 3333 N N . GLY A 1 418 ? -5.988 107.188 42.969 1 81.75 418 GLY A N 1
ATOM 3334 C CA . GLY A 1 418 ? -7.254 107.625 42.438 1 81.75 418 GLY A CA 1
ATOM 3335 C C . GLY A 1 418 ? -8.461 107 43.094 1 81.75 418 GLY A C 1
ATOM 3336 O O . GLY A 1 418 ? -8.312 106.188 44.031 1 81.75 418 GLY A O 1
ATOM 3337 N N . SER A 1 419 ? -9.703 107.312 42.625 1 86.38 419 SER A N 1
ATOM 3338 C CA . SER A 1 419 ? -10.93 106.75 43.156 1 86.38 419 SER A CA 1
ATOM 3339 C C . SER A 1 419 ? -11.227 105.375 42.562 1 86.38 419 SER A C 1
ATOM 3341 O O . SER A 1 419 ? -10.797 105.062 41.469 1 86.38 419 SER A O 1
ATOM 3343 N N . ASP A 1 420 ? -11.969 104.625 43.281 1 85.69 420 ASP A N 1
ATOM 3344 C CA . ASP A 1 420 ? -12.359 103.312 42.844 1 85.69 420 ASP A CA 1
ATOM 3345 C C . ASP A 1 420 ? -13.094 103.375 41.5 1 85.69 420 ASP A C 1
ATOM 3347 O O . ASP A 1 420 ? -12.891 102.5 40.656 1 85.69 420 ASP A O 1
ATOM 3351 N N . GLU A 1 421 ? -13.953 104.312 41.406 1 89.12 421 GLU A N 1
ATOM 3352 C CA . GLU A 1 421 ? -14.75 104.438 40.188 1 89.12 421 GLU A CA 1
ATOM 3353 C C . GLU A 1 421 ? -13.875 104.75 39 1 89.12 421 GLU A C 1
ATOM 3355 O O . GLU A 1 421 ? -14.055 104.188 37.906 1 89.12 421 GLU A O 1
ATOM 3360 N N . LEU A 1 422 ? -12.938 105.625 39.188 1 90.12 422 LEU A N 1
ATOM 3361 C CA . LEU A 1 422 ? -12.031 106 38.094 1 90.12 422 LEU A CA 1
ATOM 3362 C C . LEU A 1 422 ? -11.109 104.875 37.719 1 90.12 422 LEU A C 1
ATOM 3364 O O . LEU A 1 422 ? -10.836 104.625 36.562 1 90.12 422 LEU A O 1
ATOM 3368 N N . ASN A 1 423 ? -10.664 104.188 38.688 1 91.81 423 ASN A N 1
ATOM 3369 C CA . ASN A 1 423 ? -9.781 103 38.438 1 91.81 423 ASN A CA 1
ATOM 3370 C C . ASN A 1 423 ? -10.5 101.875 37.719 1 91.81 423 ASN A C 1
ATOM 3372 O O . ASN A 1 423 ? -9.906 101.188 36.906 1 91.81 423 ASN A O 1
ATOM 3376 N N . GLN A 1 424 ? -11.766 101.75 38.125 1 92.38 424 GLN A N 1
ATOM 3377 C CA . GLN A 1 424 ? -12.57 100.75 37.406 1 92.38 424 GLN A CA 1
ATOM 3378 C C . GLN A 1 424 ? -12.727 101.125 35.938 1 92.38 424 GLN A C 1
ATOM 3380 O O . GLN A 1 424 ? -12.578 100.25 35.062 1 92.38 424 GLN A O 1
ATOM 3385 N N . THR A 1 425 ? -13.109 102.25 35.688 1 93.81 425 THR A N 1
ATOM 3386 C CA . THR A 1 425 ? -13.281 102.688 34.312 1 93.81 425 THR A CA 1
ATOM 3387 C C . THR A 1 425 ? -11.961 102.625 33.562 1 93.81 425 THR A C 1
ATOM 3389 O O . THR A 1 425 ? -11.945 102.25 32.406 1 93.81 425 THR A O 1
ATOM 3392 N N . LEU A 1 426 ? -10.852 102.938 34.219 1 93.94 426 LEU A N 1
ATOM 3393 C CA . LEU A 1 426 ? -9.531 102.875 33.625 1 93.94 426 LEU A CA 1
ATOM 3394 C C . LEU A 1 426 ? -9.109 101.438 33.281 1 93.94 426 LEU A C 1
ATOM 3396 O O . LEU A 1 426 ? -8.594 101.188 32.219 1 93.94 426 LEU A O 1
ATOM 3400 N N . SER A 1 427 ? -9.359 100.625 34.188 1 94.44 427 SER A N 1
ATOM 3401 C CA . SER A 1 427 ? -9.008 99.25 33.969 1 94.44 427 SER A CA 1
ATOM 3402 C C . SER A 1 427 ? -9.82 98.625 32.844 1 94.44 427 SER A C 1
ATOM 3404 O O . SER A 1 427 ? -9.297 97.812 32.031 1 94.44 427 SER A O 1
ATOM 3406 N N . GLN A 1 428 ? -11.07 98.938 32.781 1 95.19 428 GLN A N 1
ATOM 3407 C CA . GLN A 1 428 ? -11.914 98.5 31.672 1 95.19 428 GLN A CA 1
ATOM 3408 C C . GLN A 1 428 ? -11.422 99.062 30.328 1 95.19 428 GLN A C 1
ATOM 3410 O O . GLN A 1 428 ? -11.367 98.312 29.344 1 95.19 428 GLN A O 1
ATOM 3415 N N . ALA A 1 429 ? -11.086 100.25 30.344 1 94.31 429 ALA A N 1
ATOM 3416 C CA . ALA A 1 429 ? -10.57 100.875 29.141 1 94.31 429 ALA A CA 1
ATOM 3417 C C . ALA A 1 429 ? -9.273 100.25 28.688 1 94.31 429 ALA A C 1
ATOM 3419 O O . ALA A 1 429 ? -9.055 100.062 27.484 1 94.31 429 ALA A O 1
ATOM 3420 N N . ARG A 1 430 ? -8.398 99.938 29.578 1 94.06 430 ARG A N 1
ATOM 3421 C CA . ARG A 1 430 ? -7.133 99.25 29.266 1 94.06 430 ARG A CA 1
ATOM 3422 C C . ARG A 1 430 ? -7.367 97.875 28.703 1 94.06 430 ARG A C 1
ATOM 3424 O O . ARG A 1 430 ? -6.73 97.438 27.734 1 94.06 430 ARG A O 1
ATOM 3431 N N . ALA A 1 431 ? -8.266 97.125 29.391 1 95.56 431 ALA A N 1
ATOM 3432 C CA . ALA A 1 431 ? -8.625 95.812 28.891 1 95.56 431 ALA A CA 1
ATOM 3433 C C . ALA A 1 431 ? -9.195 95.875 27.469 1 95.56 431 ALA A C 1
ATOM 3435 O O . ALA A 1 431 ? -8.859 95.062 26.609 1 95.56 431 ALA A O 1
ATOM 3436 N N . GLU A 1 432 ? -10 96.812 27.234 1 94.81 432 GLU A N 1
ATOM 3437 C CA . GLU A 1 432 ? -10.609 97 25.922 1 94.81 432 GLU A CA 1
ATOM 3438 C C . GLU A 1 432 ? -9.57 97.438 24.891 1 94.81 432 GLU A C 1
ATOM 3440 O O . GLU A 1 432 ? -9.672 97.062 23.719 1 94.81 432 GLU A O 1
ATOM 3445 N N . ALA A 1 433 ? -8.68 98.25 25.344 1 93.94 433 ALA A N 1
ATOM 3446 C CA . ALA A 1 433 ? -7.602 98.625 24.438 1 93.94 433 ALA A CA 1
ATOM 3447 C C . ALA A 1 433 ? -6.832 97.375 23.938 1 93.94 433 ALA A C 1
ATOM 3449 O O . ALA A 1 433 ? -6.531 97.312 22.75 1 93.94 433 ALA A O 1
ATOM 3450 N N . VAL A 1 434 ? -6.535 96.562 24.875 1 94.81 434 VAL A N 1
ATOM 3451 C CA . VAL A 1 434 ? -5.84 95.312 24.516 1 94.81 434 VAL A CA 1
ATOM 3452 C C . VAL A 1 434 ? -6.742 94.438 23.641 1 94.81 434 VAL A C 1
ATOM 3454 O O . VAL A 1 434 ? -6.281 93.875 22.672 1 94.81 434 VAL A O 1
ATOM 3457 N N . GLN A 1 435 ? -7.969 94.375 23.984 1 95.06 435 GLN A N 1
ATOM 3458 C CA . GLN A 1 435 ? -8.938 93.625 23.156 1 95.06 435 GLN A CA 1
ATOM 3459 C C . GLN A 1 435 ? -8.953 94.125 21.734 1 95.06 435 GLN A C 1
ATOM 3461 O O . GLN A 1 435 ? -8.953 93.375 20.781 1 95.06 435 GLN A O 1
ATOM 3466 N N . GLN A 1 436 ? -9.039 95.438 21.562 1 93 436 GLN A N 1
ATOM 3467 C CA . GLN A 1 436 ? -9.047 96.062 20.25 1 93 436 GLN A CA 1
ATOM 3468 C C . GLN A 1 436 ? -7.766 95.75 19.484 1 93 436 GLN A C 1
ATOM 3470 O O . GLN A 1 436 ? -7.801 95.5 18.281 1 93 436 GLN A O 1
ATOM 3475 N N . TYR A 1 437 ? -6.723 95.75 20.219 1 93.06 437 TYR A N 1
ATOM 3476 C CA . TYR A 1 437 ? -5.469 95.375 19.594 1 93.06 437 TYR A CA 1
ATOM 3477 C C . TYR A 1 437 ? -5.543 93.938 19.078 1 93.06 437 TYR A C 1
ATOM 3479 O O . TYR A 1 437 ? -5.098 93.625 17.969 1 93.06 437 TYR A O 1
ATOM 3487 N N . MET A 1 438 ? -6.023 93.062 19.906 1 94.12 438 MET A N 1
ATOM 3488 C CA . MET A 1 438 ? -6.125 91.688 19.547 1 94.12 438 MET A CA 1
ATOM 3489 C C . MET A 1 438 ? -7.043 91.5 18.344 1 94.12 438 MET A C 1
ATOM 3491 O O . MET A 1 438 ? -6.773 90.625 17.484 1 94.12 438 MET A O 1
ATOM 3495 N N . ILE A 1 439 ? -8.078 92.312 18.234 1 93.06 439 ILE A N 1
ATOM 3496 C CA . ILE A 1 439 ? -9.008 92.188 17.109 1 93.06 439 ILE A CA 1
ATOM 3497 C C . ILE A 1 439 ? -8.352 92.75 15.844 1 93.06 439 ILE A C 1
ATOM 3499 O O . ILE A 1 439 ? -8.383 92.125 14.797 1 93.06 439 ILE A O 1
ATOM 3503 N N . ASN A 1 440 ? -7.746 93.812 15.953 1 91.38 440 ASN A N 1
ATOM 3504 C CA . ASN A 1 440 ? -7.289 94.5 14.773 1 91.38 440 ASN A CA 1
ATOM 3505 C C . ASN A 1 440 ? -5.926 94 14.305 1 91.38 440 ASN A C 1
ATOM 3507 O O . ASN A 1 440 ? -5.715 93.812 13.109 1 91.38 440 ASN A O 1
ATOM 3511 N N . ALA A 1 441 ? -5.039 93.812 15.266 1 90.56 441 ALA A N 1
ATOM 3512 C CA . ALA A 1 441 ? -3.672 93.438 14.906 1 90.56 441 ALA A CA 1
ATOM 3513 C C . ALA A 1 441 ? -3.52 91.938 14.82 1 90.56 441 ALA A C 1
ATOM 3515 O O . ALA A 1 441 ? -2.852 91.438 13.914 1 90.56 441 ALA A O 1
ATOM 3516 N N . MET A 1 442 ? -4.094 91.25 15.742 1 91.19 442 MET A N 1
ATOM 3517 C CA . MET A 1 442 ? -3.939 89.812 15.781 1 91.19 442 MET A CA 1
ATOM 3518 C C . MET A 1 442 ? -5.059 89.125 15.008 1 91.19 442 MET A C 1
ATOM 3520 O O . MET A 1 442 ? -4.98 87.938 14.742 1 91.19 442 MET A O 1
ATOM 3524 N N . ARG A 1 443 ? -6.125 89.875 14.695 1 92.31 443 ARG A N 1
ATOM 3525 C CA . ARG A 1 443 ? -7.246 89.375 13.906 1 92.31 443 ARG A CA 1
ATOM 3526 C C . ARG A 1 443 ? -7.977 88.25 14.648 1 92.31 443 ARG A C 1
ATOM 3528 O O . ARG A 1 443 ? -8.352 87.25 14.047 1 92.31 443 ARG A O 1
ATOM 3535 N N . ILE A 1 444 ? -8.07 88.312 15.945 1 92.19 444 ILE A N 1
ATOM 3536 C CA . ILE A 1 444 ? -8.859 87.375 16.75 1 92.19 444 ILE A CA 1
ATOM 3537 C C . ILE A 1 444 ? -10.328 87.812 16.719 1 92.19 444 ILE A C 1
ATOM 3539 O O . ILE A 1 444 ? -10.656 89 16.953 1 92.19 444 ILE A O 1
ATOM 3543 N N . PRO A 1 445 ? -11.266 86.938 16.359 1 92.31 445 PRO A N 1
ATOM 3544 C CA . PRO A 1 445 ? -12.688 87.312 16.328 1 92.31 445 PRO A CA 1
ATOM 3545 C C . PRO A 1 445 ? -13.188 87.812 17.672 1 92.31 445 PRO A C 1
ATOM 3547 O O . PRO A 1 445 ? -12.805 87.312 18.734 1 92.31 445 PRO A O 1
ATOM 3550 N N . SER A 1 446 ? -14.102 88.688 17.672 1 90.88 446 SER A N 1
ATOM 3551 C CA . SER A 1 446 ? -14.586 89.375 18.859 1 90.88 446 SER A CA 1
ATOM 3552 C C . SER A 1 446 ? -15.375 88.438 19.766 1 90.88 446 SER A C 1
ATOM 3554 O O . SER A 1 446 ? -15.414 88.625 20.969 1 90.88 446 SER A O 1
ATOM 3556 N N . TYR A 1 447 ? -15.922 87.438 19.125 1 91 447 TYR A N 1
ATOM 3557 C CA . TYR A 1 447 ? -16.766 86.562 19.906 1 91 447 TYR A CA 1
ATOM 3558 C C . TYR A 1 447 ? -15.914 85.688 20.859 1 91 447 TYR A C 1
ATOM 3560 O O . TYR A 1 447 ? -16.422 85.125 21.844 1 91 447 TYR A O 1
ATOM 3568 N N . ARG A 1 448 ? -14.562 85.625 20.672 1 92.12 448 ARG A N 1
ATOM 3569 C CA . ARG A 1 448 ? -13.664 84.875 21.531 1 92.12 448 ARG A CA 1
ATOM 3570 C C . ARG A 1 448 ? -13.102 85.75 22.656 1 92.12 448 ARG A C 1
ATOM 3572 O O . ARG A 1 448 ? -12.43 85.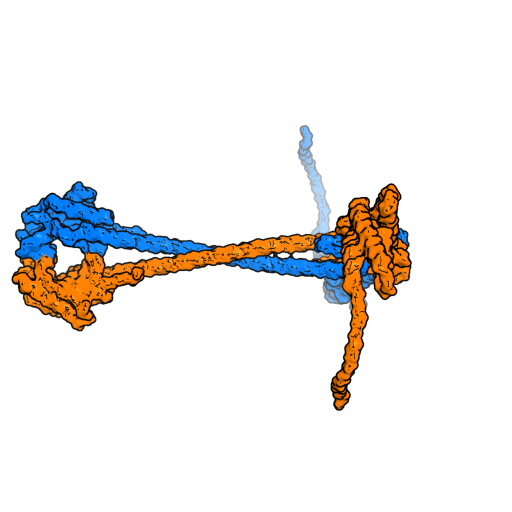25 23.547 1 92.12 448 ARG A O 1
ATOM 3579 N N . LEU A 1 449 ? -13.422 86.938 22.625 1 94 449 LEU A N 1
ATOM 3580 C CA . LEU A 1 449 ? -12.742 87.875 23.516 1 94 449 LEU A CA 1
ATOM 3581 C C . LEU A 1 449 ? -13.719 88.5 24.5 1 94 449 LEU A C 1
ATOM 3583 O O . LEU A 1 449 ? -14.836 88.875 24.125 1 94 449 LEU A O 1
ATOM 3587 N N . ILE A 1 450 ? -13.367 88.438 25.719 1 94.44 450 ILE A N 1
ATOM 3588 C CA . ILE A 1 450 ? -14.094 89.125 26.781 1 94.44 450 ILE A CA 1
ATOM 3589 C C . ILE A 1 450 ? -13.148 90.062 27.531 1 94.44 450 ILE A C 1
ATOM 3591 O O . ILE A 1 450 ? -12.078 89.625 27.984 1 94.44 450 ILE A O 1
ATOM 3595 N N . ALA A 1 451 ? -13.32 91.375 27.641 1 95 451 ALA A N 1
ATOM 3596 C CA . ALA A 1 451 ? -12.539 92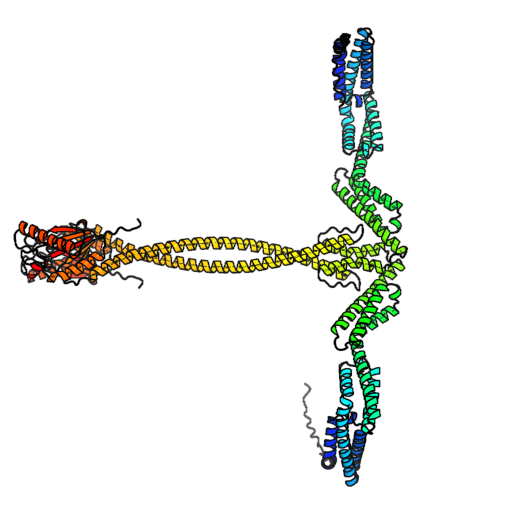.375 28.406 1 95 451 ALA A CA 1
ATOM 3597 C C . ALA A 1 451 ? -13.227 92.75 29.719 1 95 451 ALA A C 1
ATOM 3599 O O . ALA A 1 451 ? -14.406 93.062 29.734 1 95 451 ALA A O 1
ATOM 3600 N N . THR A 1 452 ? -12.484 92.5 30.703 1 93.88 452 THR A N 1
ATOM 3601 C CA . THR A 1 452 ? -13.031 92.75 32 1 93.88 452 THR A CA 1
ATOM 3602 C C . THR A 1 452 ? -12.055 93.625 32.812 1 93.88 452 THR A C 1
ATOM 3604 O O . THR A 1 452 ? -10.867 93.312 32.906 1 93.88 452 THR A O 1
ATOM 3607 N N . GLY A 1 453 ? -12.5 94.75 33.406 1 92.94 453 GLY A N 1
ATOM 3608 C CA . GLY A 1 453 ? -11.719 95.625 34.312 1 92.94 453 GLY A CA 1
ATOM 3609 C C . GLY A 1 453 ? -11.922 95.25 35.781 1 92.94 453 GLY A C 1
ATOM 3610 O O . GLY A 1 453 ? -13.055 95.062 36.219 1 92.94 453 GLY A O 1
ATOM 3611 N N . PHE A 1 454 ? -10.773 95.125 36.438 1 89.5 454 PHE A N 1
ATOM 3612 C CA . PHE A 1 454 ? -10.852 94.75 37.844 1 89.5 454 PHE A CA 1
ATOM 3613 C C . PHE A 1 454 ? -10.43 95.938 38.75 1 89.5 454 PHE A C 1
ATOM 3615 O O . PHE A 1 454 ? -10.484 95.812 39.969 1 89.5 454 PHE A O 1
ATOM 3622 N N . GLY A 1 455 ? -10.047 97 38.094 1 89.31 455 GLY A N 1
ATOM 3623 C CA . GLY A 1 455 ? -9.602 98.188 38.875 1 89.31 455 GLY A CA 1
ATOM 3624 C C . GLY A 1 455 ? -8.414 97.812 39.75 1 89.31 455 GLY A C 1
ATOM 3625 O O . GLY A 1 455 ? -7.457 97.188 39.312 1 89.31 455 GLY A O 1
ATOM 3626 N N . GLU A 1 456 ? -8.477 98.312 41 1 84.19 456 GLU A N 1
ATOM 3627 C CA . GLU A 1 456 ? -7.379 98.125 41.938 1 84.19 456 GLU A CA 1
ATOM 3628 C C . GLU A 1 456 ? -7.645 97 42.906 1 84.19 456 GLU A C 1
ATOM 3630 O O . GLU A 1 456 ? -6.906 96.812 43.875 1 84.19 456 GLU A O 1
ATOM 3635 N N . THR A 1 457 ? -8.602 96.125 42.562 1 79.19 457 THR A N 1
ATOM 3636 C CA . THR A 1 457 ? -9.117 95.125 43.531 1 79.19 457 THR A CA 1
ATOM 3637 C C . THR A 1 457 ? -8.188 93.938 43.625 1 79.19 457 THR A C 1
ATOM 3639 O O . THR A 1 457 ? -8.219 93.188 44.625 1 79.19 457 THR A O 1
ATOM 3642 N N . ASN A 1 458 ? -7.297 93.812 42.594 1 78.56 458 ASN A N 1
ATOM 3643 C CA . ASN A 1 458 ? -6.434 92.625 42.594 1 78.56 458 ASN A CA 1
ATOM 3644 C C . ASN A 1 458 ? -4.973 93 42.344 1 78.56 458 ASN A C 1
ATOM 3646 O O . ASN A 1 458 ? -4.387 92.625 41.344 1 78.56 458 ASN A O 1
ATOM 3650 N N . PRO A 1 459 ? -4.34 93.625 43.281 1 78 459 PRO A N 1
ATOM 3651 C CA . PRO A 1 459 ? -2.941 94 43.062 1 78 459 PRO A CA 1
ATOM 3652 C C . PRO A 1 459 ? -1.992 92.812 43.125 1 78 459 PRO A C 1
ATOM 3654 O O . PRO A 1 459 ? -2.283 91.812 43.812 1 78 459 PRO A O 1
ATOM 3657 N N . VAL A 1 460 ? -0.835 92.875 42.438 1 73.81 460 VAL A N 1
ATOM 3658 C CA . VAL A 1 460 ? 0.171 91.812 42.438 1 73.81 460 VAL A CA 1
ATOM 3659 C C . VAL A 1 460 ? 1.45 92.312 43.094 1 73.81 460 VAL A C 1
ATOM 3661 O O . VAL A 1 460 ? 2.369 91.562 43.375 1 73.81 460 VAL A O 1
ATOM 3664 N N . ALA A 1 461 ? 1.501 93.75 43.375 1 74.81 461 ALA A N 1
ATOM 3665 C CA . ALA A 1 461 ? 2.641 94.375 44.031 1 74.81 461 ALA A CA 1
ATOM 3666 C C . ALA A 1 461 ? 2.182 95.5 44.969 1 74.81 461 ALA A C 1
ATOM 3668 O O . ALA A 1 461 ? 1.004 95.875 44.969 1 74.81 461 ALA A O 1
ATOM 3669 N N . ASN A 1 462 ? 3.172 95.938 45.625 1 72.5 462 ASN A N 1
ATOM 3670 C CA . ASN A 1 462 ? 2.879 96.938 46.625 1 72.5 462 ASN A CA 1
ATOM 3671 C C . ASN A 1 462 ? 2.631 98.312 45.969 1 72.5 462 ASN A C 1
ATOM 3673 O O . ASN A 1 462 ? 3.414 98.75 45.125 1 72.5 462 ASN A O 1
ATOM 3677 N N . ASN A 1 463 ? 1.518 98.938 46.344 1 79.81 463 ASN A N 1
ATOM 3678 C CA . ASN A 1 463 ? 1.154 100.25 45.75 1 79.81 463 ASN A CA 1
ATOM 3679 C C . ASN A 1 463 ? 1.874 101.375 46.406 1 79.81 463 ASN A C 1
ATOM 3681 O O . ASN A 1 463 ? 1.778 102.562 45.938 1 79.81 463 ASN A O 1
ATOM 3685 N N . GLU A 1 464 ? 2.605 101.125 47.406 1 73.31 464 GLU A N 1
ATOM 3686 C CA . GLU A 1 464 ? 3.287 102.25 48.125 1 73.31 464 GLU A CA 1
ATOM 3687 C C . GLU A 1 464 ? 4.574 102.625 47.406 1 73.31 464 GLU A C 1
ATOM 3689 O O . GLU A 1 464 ? 5.113 103.688 47.625 1 73.31 464 GLU A O 1
ATOM 3694 N N . THR A 1 465 ? 5.051 101.75 46.594 1 77.62 465 THR A N 1
ATOM 3695 C CA . THR A 1 465 ? 6.27 102 45.844 1 77.62 465 THR A CA 1
ATOM 3696 C C . THR A 1 465 ? 5.949 102.312 44.406 1 77.62 465 THR A C 1
ATOM 3698 O O . THR A 1 465 ? 4.945 101.812 43.875 1 77.62 465 THR A O 1
ATOM 3701 N N . ALA A 1 466 ? 6.773 103.062 43.812 1 77.81 466 ALA A N 1
ATOM 3702 C CA . ALA A 1 466 ? 6.594 103.375 42.406 1 77.81 466 ALA A CA 1
ATOM 3703 C C . ALA A 1 466 ? 6.66 102.125 41.562 1 77.81 466 ALA A C 1
ATOM 3705 O O . ALA A 1 466 ? 5.887 101.938 40.594 1 77.81 466 ALA A O 1
ATOM 3706 N N . SER A 1 467 ? 7.531 101.312 41.906 1 78.62 467 SER A N 1
ATOM 3707 C CA . SER A 1 467 ? 7.703 100 41.188 1 78.62 467 SER A CA 1
ATOM 3708 C C . SER A 1 467 ? 6.492 99.125 41.375 1 78.62 467 SER A C 1
ATOM 3710 O O . SER A 1 467 ? 6.043 98.5 40.406 1 78.62 467 SER A O 1
ATOM 3712 N N . GLY A 1 468 ? 6.012 99.062 42.469 1 78 468 GLY A N 1
ATOM 3713 C CA . GLY A 1 468 ? 4.82 98.25 42.75 1 78 468 GLY A CA 1
ATOM 3714 C C . GLY A 1 468 ? 3.596 98.75 42 1 78 468 GLY A C 1
ATOM 3715 O O . GLY A 1 468 ? 2.824 98 41.438 1 78 468 GLY A O 1
ATOM 3716 N N . ARG A 1 469 ? 3.467 100.062 41.938 1 81.06 469 ARG A N 1
ATOM 3717 C CA . ARG A 1 469 ? 2.361 100.688 41.219 1 81.06 469 ARG A CA 1
ATOM 3718 C C . ARG A 1 469 ? 2.463 100.375 39.719 1 81.06 469 ARG A C 1
ATOM 3720 O O . ARG A 1 469 ? 1.455 100.062 39.062 1 81.06 469 ARG A O 1
ATOM 3727 N N . ALA A 1 470 ? 3.625 100.312 39.281 1 79 470 ALA A N 1
ATOM 3728 C CA . ALA A 1 470 ? 3.854 99.938 37.875 1 79 470 ALA A CA 1
ATOM 3729 C C . ALA A 1 470 ? 3.451 98.5 37.594 1 79 470 ALA A C 1
ATOM 3731 O O . ALA A 1 470 ? 2.828 98.25 36.562 1 79 470 ALA A O 1
ATOM 3732 N N . SER A 1 471 ? 3.758 97.688 38.438 1 79.69 471 SER A N 1
ATOM 3733 C CA . SER A 1 471 ? 3.455 96.25 38.281 1 79.69 471 SER A CA 1
ATOM 3734 C C . SER A 1 471 ? 1.954 96 38.344 1 79.69 471 SER A C 1
ATOM 3736 O O . SER A 1 471 ? 1.457 95.062 37.75 1 79.69 471 SER A O 1
ATOM 3738 N N . ASN A 1 472 ? 1.259 96.812 39.031 1 83.31 472 ASN A N 1
ATOM 3739 C CA . ASN A 1 472 ? -0.183 96.688 39.188 1 83.31 472 ASN A CA 1
ATOM 3740 C C . ASN A 1 472 ? -0.941 97.25 37.969 1 83.31 472 ASN A C 1
ATOM 3742 O O . ASN A 1 472 ? -2.096 96.875 37.75 1 83.31 472 ASN A O 1
ATOM 3746 N N . ARG A 1 473 ? -0.29 98.188 37.375 1 83.56 473 ARG A N 1
ATOM 3747 C CA . ARG A 1 473 ? -0.836 98.625 36.094 1 83.56 473 ARG A CA 1
ATOM 3748 C C . ARG A 1 473 ? -0.619 97.562 35 1 83.56 473 ARG A C 1
ATOM 3750 O O . ARG A 1 473 ? 0.238 97.75 34.125 1 83.56 473 ARG A O 1
ATOM 3757 N N . ARG A 1 474 ? -1.435 96.438 35.125 1 83.19 474 ARG A N 1
ATOM 3758 C CA . ARG A 1 474 ? -1.106 95.25 34.312 1 83.19 474 ARG A CA 1
ATOM 3759 C C . ARG A 1 474 ? -2.342 94.75 33.594 1 83.19 474 ARG A C 1
ATOM 3761 O O . ARG A 1 474 ? -3.467 95.125 33.906 1 83.19 474 ARG A O 1
ATOM 3768 N N . ILE A 1 475 ? -2.057 93.812 32.625 1 92.19 475 ILE A N 1
ATOM 3769 C CA . ILE A 1 475 ? -3.051 93.062 31.906 1 92.19 475 ILE A CA 1
ATOM 3770 C C . ILE A 1 475 ? -2.805 91.562 32.125 1 92.19 475 ILE A C 1
ATOM 3772 O O . ILE A 1 475 ? -1.667 91.062 32.031 1 92.19 475 ILE A O 1
ATOM 3776 N N . ASP A 1 476 ? -3.82 90.812 32.562 1 92.12 476 ASP A N 1
ATOM 3777 C CA . ASP A 1 476 ? -3.807 89.312 32.531 1 92.12 476 ASP A CA 1
ATOM 3778 C C . ASP A 1 476 ? -4.648 88.812 31.391 1 92.12 476 ASP A C 1
ATOM 3780 O O . ASP A 1 476 ? -5.77 89.25 31.156 1 92.12 476 ASP A O 1
ATOM 3784 N N . ILE A 1 477 ? -4.059 87.875 30.703 1 93.06 477 ILE A N 1
ATOM 3785 C CA . ILE A 1 477 ? -4.805 87.188 29.656 1 93.06 477 ILE A CA 1
ATOM 3786 C C . ILE A 1 477 ? -5.086 85.75 30.094 1 93.06 477 ILE A C 1
ATOM 3788 O O . ILE A 1 477 ? -4.16 85 30.391 1 93.06 477 ILE A O 1
ATOM 3792 N N . VAL A 1 478 ? -6.359 85.375 30.172 1 91.5 478 VAL A N 1
ATOM 3793 C CA . VAL A 1 478 ? -6.773 84.062 30.547 1 91.5 478 VAL A CA 1
ATOM 3794 C C . VAL A 1 478 ? -7.16 83.25 29.281 1 91.5 478 VAL A C 1
ATOM 3796 O O . VAL A 1 478 ? -8.102 83.625 28.578 1 91.5 478 VAL A O 1
ATOM 3799 N N . ILE A 1 479 ? -6.391 82.25 29.016 1 90.81 479 ILE A N 1
ATOM 3800 C CA . ILE A 1 479 ? -6.641 81.375 27.859 1 90.81 479 ILE A CA 1
ATOM 3801 C C . ILE A 1 479 ? -7.359 80.125 28.328 1 90.81 479 ILE A C 1
ATOM 3803 O O . ILE A 1 479 ? -6.812 79.375 29.109 1 90.81 479 ILE A O 1
ATOM 3807 N N . THR A 1 480 ? -8.586 79.938 27.891 1 88.5 480 THR A N 1
ATOM 3808 C CA . THR A 1 480 ? -9.344 78.75 28.172 1 88.5 480 THR A CA 1
ATOM 3809 C C . THR A 1 480 ? -9.383 77.812 26.953 1 88.5 480 THR A C 1
ATOM 3811 O O . THR A 1 480 ? -10.203 78 26.047 1 88.5 480 THR A O 1
ATOM 3814 N N . PRO A 1 481 ? -8.508 76.875 27.047 1 81 481 PRO A N 1
ATOM 3815 C CA . PRO A 1 481 ? -8.445 75.938 25.875 1 81 481 PRO A CA 1
ATOM 3816 C C . PRO A 1 481 ? -9.742 75.188 25.656 1 81 481 PRO A C 1
ATOM 3818 O O . PRO A 1 481 ? -10.453 74.875 26.625 1 81 481 PRO A O 1
ATOM 3821 N N . ASN A 1 482 ? -10.258 75.188 24.438 1 72.88 482 ASN A N 1
ATOM 3822 C CA . ASN A 1 482 ? -11.344 74.25 24.078 1 72.88 482 ASN A CA 1
ATOM 3823 C C . ASN A 1 482 ? -10.844 72.812 23.938 1 72.88 482 ASN A C 1
ATOM 3825 O O . ASN A 1 482 ? -10.398 72.438 22.859 1 72.88 482 ASN A O 1
ATOM 3829 N N . LEU A 1 483 ? -10.508 72.375 25.047 1 61.12 483 LEU A N 1
ATOM 3830 C CA . LEU A 1 483 ? -9.945 71.062 25.016 1 61.12 483 LEU A CA 1
ATOM 3831 C C . LEU A 1 483 ? -11 70 24.609 1 61.12 483 LEU A C 1
ATOM 3833 O O . LEU A 1 483 ? -11.852 69.625 25.422 1 61.12 483 LEU A O 1
ATOM 3837 N N . GLU A 1 484 ? -11.836 70.312 23.688 1 53.06 484 GLU A N 1
ATOM 3838 C CA . GLU A 1 484 ? -12.695 69.188 23.266 1 53.06 484 GLU A CA 1
ATOM 3839 C C . GLU A 1 484 ? -11.891 67.938 23.109 1 53.06 484 GLU A C 1
ATOM 3841 O O . GLU A 1 484 ? -10.867 67.875 22.406 1 53.06 484 GLU A O 1
ATOM 3846 N N . THR A 1 485 ? -11.75 67.25 24.203 1 47.66 485 THR A N 1
ATOM 3847 C CA . THR A 1 485 ? -11.344 65.875 23.938 1 47.66 485 THR A CA 1
ATOM 3848 C C . THR A 1 485 ? -12.047 65.312 22.703 1 47.66 485 THR A C 1
ATOM 3850 O O . THR A 1 485 ? -13.273 65.375 22.594 1 47.66 485 THR A O 1
ATOM 3853 N N . PRO A 1 486 ? -11.43 65.188 21.609 1 42.19 486 PRO A N 1
ATOM 3854 C CA . PRO A 1 486 ? -12.25 64.562 20.547 1 42.19 486 PRO A CA 1
ATOM 3855 C C . PRO A 1 486 ? -13.195 63.531 21.094 1 42.19 486 PRO A C 1
ATOM 3857 O O . PRO A 1 486 ? -14.383 63.5 20.734 1 42.19 486 PRO A O 1
ATOM 3860 N N . GLY A 1 487 ? -12.68 62.219 21.328 1 37.22 487 GLY A N 1
ATOM 3861 C CA . GLY A 1 487 ? -13.359 60.938 21.438 1 37.22 487 GLY A CA 1
ATOM 3862 C C . GLY A 1 487 ? -14.203 60.781 22.688 1 37.22 487 GLY A C 1
ATOM 3863 O O . GLY A 1 487 ? -14.633 59.688 23.047 1 37.22 487 GLY A O 1
ATOM 3864 N N . SER A 1 488 ? -14.688 61.844 23.531 1 29.77 488 SER A N 1
ATOM 3865 C CA . SER A 1 488 ? -15.734 61.094 24.234 1 29.77 488 SER A CA 1
ATOM 3866 C C . SER A 1 488 ? -16.859 60.688 23.281 1 29.77 488 SER A C 1
ATOM 3868 O O . SER A 1 488 ? -17.234 61.438 22.391 1 29.77 488 SER A O 1
ATOM 3870 N N . MET B 1 1 ? 62.781 -32.312 37.375 1 19.94 1 MET B N 1
ATOM 3871 C CA . MET B 1 1 ? 64.188 -32.781 37.469 1 19.94 1 MET B CA 1
ATOM 3872 C C . MET B 1 1 ? 65 -32.219 36.344 1 19.94 1 MET B C 1
ATOM 3874 O O . MET B 1 1 ? 66.125 -31.781 36.594 1 19.94 1 MET B O 1
ATOM 3878 N N . THR B 1 2 ? 64.625 -32.531 35.094 1 17.06 2 THR B N 1
ATOM 3879 C CA . THR B 1 2 ? 65.688 -33.125 34.312 1 17.06 2 THR B CA 1
ATOM 3880 C C . THR B 1 2 ? 66.75 -32.062 34 1 17.06 2 THR B C 1
ATOM 3882 O O . THR B 1 2 ? 66.5 -30.859 34.219 1 17.06 2 THR B O 1
ATOM 3885 N N . LEU B 1 3 ? 67.188 -32.188 32.812 1 18.77 3 LEU B N 1
ATOM 3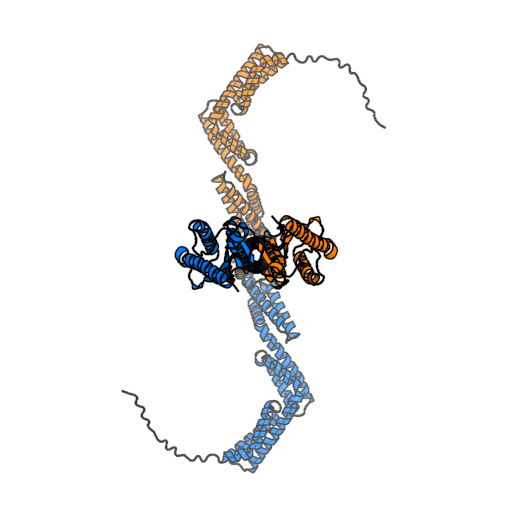886 C CA . LEU B 1 3 ? 68.375 -32.375 32.031 1 18.77 3 LEU B CA 1
ATOM 3887 C C . LEU B 1 3 ? 69 -31.047 31.594 1 18.77 3 LEU B C 1
ATOM 3889 O O . LEU B 1 3 ? 68.375 -30.344 30.781 1 18.77 3 LEU B O 1
ATOM 3893 N N . LYS B 1 4 ? 69.438 -30.375 32.781 1 22.06 4 LYS B N 1
ATOM 3894 C CA . LYS B 1 4 ? 70.188 -29.125 32.75 1 22.06 4 LYS B CA 1
ATOM 3895 C C . LYS B 1 4 ? 71.188 -29.125 31.625 1 22.06 4 LYS B C 1
ATOM 3897 O O . LYS B 1 4 ? 71.75 -30.156 31.297 1 22.06 4 LYS B O 1
ATOM 3902 N N . PHE B 1 5 ? 71.188 -28.047 30.922 1 22.25 5 PHE B N 1
ATOM 3903 C CA . PHE B 1 5 ? 71.688 -27.453 29.672 1 22.25 5 PHE B CA 1
ATOM 3904 C C . PHE B 1 5 ? 73.188 -27.422 29.656 1 22.25 5 PHE B C 1
ATOM 3906 O O . PHE B 1 5 ? 73.875 -26.766 30.484 1 22.25 5 PHE B O 1
ATOM 3913 N N . ARG B 1 6 ? 73.812 -28.766 29.594 1 20.67 6 ARG B N 1
ATOM 3914 C CA . ARG B 1 6 ? 75.25 -29.078 29.484 1 20.67 6 ARG B CA 1
ATOM 3915 C C . ARG B 1 6 ? 75.938 -28.125 28.516 1 20.67 6 ARG B C 1
ATOM 3917 O O . ARG B 1 6 ? 75.75 -28.219 27.297 1 20.67 6 ARG B O 1
ATOM 3924 N N . PHE B 1 7 ? 75.938 -26.922 28.938 1 23.78 7 PHE B N 1
ATOM 3925 C CA . PHE B 1 7 ? 76.438 -25.859 28.062 1 23.78 7 PHE B CA 1
ATOM 3926 C C . PHE B 1 7 ? 77.938 -26.062 27.797 1 23.78 7 PHE B C 1
ATOM 3928 O O . PHE B 1 7 ? 78.75 -25.328 28.312 1 23.78 7 PHE B O 1
ATOM 3935 N N . LEU B 1 8 ? 78.312 -27.484 28.188 1 25.34 8 LEU B N 1
ATOM 3936 C CA . LEU B 1 8 ? 79.75 -27.375 28.219 1 25.34 8 LEU B CA 1
ATOM 3937 C C . LEU B 1 8 ? 80.25 -26.797 26.906 1 25.34 8 LEU B C 1
ATOM 3939 O O . LEU B 1 8 ? 79.75 -27.125 25.828 1 25.34 8 LEU B O 1
ATOM 3943 N N . HIS B 1 9 ? 80.938 -25.688 27.125 1 25.97 9 HIS B N 1
ATOM 3944 C CA . HIS B 1 9 ? 81.625 -24.688 26.297 1 25.97 9 HIS B CA 1
ATOM 3945 C C . HIS B 1 9 ? 82.75 -25.328 25.469 1 25.97 9 HIS B C 1
ATOM 3947 O O . HIS B 1 9 ? 83.812 -25.719 26.031 1 25.97 9 HIS B O 1
ATOM 3953 N N . THR B 1 10 ? 82.312 -26.609 24.969 1 24.77 10 THR B N 1
ATOM 3954 C CA . THR B 1 10 ? 83.438 -27.203 24.266 1 24.77 10 THR B CA 1
ATOM 3955 C C . THR B 1 10 ? 84.062 -26.188 23.312 1 24.77 10 THR B C 1
ATOM 3957 O O . THR B 1 10 ? 83.375 -25.625 22.469 1 24.77 10 THR B O 1
ATOM 3960 N N . LEU B 1 11 ? 84.938 -25.422 24 1 25.88 11 LEU B N 1
ATOM 3961 C CA . LEU B 1 11 ? 85.75 -24.453 23.297 1 25.88 11 LEU B CA 1
ATOM 3962 C C . LEU B 1 11 ? 86.5 -25.109 22.109 1 25.88 11 LEU B C 1
ATOM 3964 O O . LEU B 1 11 ? 87.375 -25.953 22.297 1 25.88 11 LEU B O 1
ATOM 3968 N N . LEU B 1 12 ? 85.5 -25.828 21.406 1 23.52 12 LEU B N 1
ATOM 3969 C CA . LEU B 1 12 ? 86.125 -26.5 20.281 1 23.52 12 LEU B CA 1
ATOM 3970 C C . LEU B 1 12 ? 87.062 -25.531 19.5 1 23.52 12 LEU B C 1
ATOM 3972 O O . LEU B 1 12 ? 86.625 -24.422 19.156 1 23.52 12 LEU B O 1
ATOM 3976 N N . LEU B 1 13 ? 88.312 -25.656 19.984 1 26.41 13 LEU B N 1
ATOM 3977 C CA . LEU B 1 13 ? 89.438 -25.031 19.281 1 26.41 13 LEU B CA 1
ATOM 3978 C C . LEU B 1 13 ? 89.25 -25.156 17.766 1 26.41 13 LEU B C 1
ATOM 3980 O O . LEU B 1 13 ? 89.25 -26.281 17.234 1 26.41 13 LEU B O 1
ATOM 3984 N N . THR B 1 14 ? 88.125 -24.453 17.406 1 24.16 14 THR B N 1
ATOM 3985 C CA . THR B 1 14 ? 87.938 -24.359 15.961 1 24.16 14 THR B CA 1
ATOM 3986 C C . THR B 1 14 ? 89.188 -24.016 15.242 1 24.16 14 THR B C 1
ATOM 3988 O O . THR B 1 14 ? 89.812 -22.969 15.516 1 24.16 14 THR B O 1
ATOM 3991 N N . VAL B 1 15 ? 90.125 -25.078 15.344 1 28.58 15 VAL B N 1
ATOM 3992 C CA . VAL B 1 15 ? 91.25 -24.875 14.438 1 28.58 15 VAL B CA 1
ATOM 3993 C C . VAL B 1 15 ? 90.75 -24.219 13.141 1 28.58 15 VAL B C 1
ATOM 3995 O O . VAL B 1 15 ? 89.875 -24.734 12.492 1 28.58 15 VAL B O 1
ATOM 3998 N N . LEU B 1 16 ? 90.812 -22.844 13.305 1 25.56 16 LEU B N 1
ATOM 3999 C CA . LEU B 1 16 ? 90.625 -21.953 12.172 1 25.56 16 LEU B CA 1
ATOM 4000 C C . LEU B 1 16 ? 91.25 -22.547 10.906 1 25.56 16 LEU B C 1
ATOM 4002 O O . LEU B 1 16 ? 92.5 -22.641 10.781 1 25.56 16 LEU B O 1
ATOM 4006 N N . LEU B 1 17 ? 90.875 -23.812 10.703 1 28.88 17 LEU B N 1
ATOM 4007 C CA . LEU B 1 17 ? 91.25 -24.125 9.328 1 28.88 17 LEU B CA 1
ATOM 4008 C C . LEU B 1 17 ? 90.875 -22.984 8.391 1 28.88 17 LEU B C 1
ATOM 4010 O O . LEU B 1 17 ? 89.688 -22.672 8.227 1 28.88 17 LEU B O 1
ATOM 4014 N N . LEU B 1 18 ? 91.625 -21.859 8.562 1 29.69 18 LEU B N 1
ATOM 4015 C CA . LEU B 1 18 ? 91.625 -20.766 7.594 1 29.69 18 LEU B CA 1
ATOM 4016 C C . LEU B 1 18 ? 91.25 -21.281 6.203 1 29.69 18 LEU B C 1
ATOM 4018 O O . LEU B 1 18 ? 91.812 -22.266 5.738 1 29.69 18 LEU B O 1
ATOM 4022 N N . GLY B 1 19 ? 89.938 -21.078 5.945 1 28.8 19 GLY B N 1
ATOM 4023 C CA . GLY B 1 19 ? 89.188 -21.172 4.676 1 28.8 19 GLY B CA 1
ATOM 4024 C C . GLY B 1 19 ? 90.062 -20.734 3.496 1 28.8 19 GLY B C 1
ATOM 4025 O O . GLY B 1 19 ? 90.562 -19.609 3.449 1 28.8 19 GLY B O 1
ATOM 4026 N N . SER B 1 20 ? 91 -21.625 3.09 1 35.5 20 SER B N 1
ATOM 4027 C CA . SER B 1 20 ? 91.5 -21.484 1.71 1 35.5 20 SER B CA 1
ATOM 4028 C C . SER B 1 20 ? 90.375 -20.953 0.812 1 35.5 20 SER B C 1
ATOM 4030 O O . SER B 1 20 ? 89.812 -21.719 0.023 1 35.5 20 SER B O 1
ATOM 4032 N N . ALA B 1 21 ? 89.5 -20.281 1.405 1 34.81 21 ALA B N 1
ATOM 4033 C CA . ALA B 1 21 ? 88.438 -19.562 0.665 1 34.81 21 ALA B CA 1
ATOM 4034 C C . ALA B 1 21 ? 89 -18.844 -0.548 1 34.81 21 ALA B C 1
ATOM 4036 O O . ALA B 1 21 ? 89.938 -18.062 -0.418 1 34.81 21 ALA B O 1
ATOM 4037 N N . SER B 1 22 ? 88.688 -19.422 -1.742 1 37.34 22 SER B N 1
ATOM 4038 C CA . SER B 1 22 ? 89.125 -19.219 -3.123 1 37.34 22 SER B CA 1
ATOM 4039 C C . SER B 1 22 ? 89.438 -17.75 -3.398 1 37.34 22 SER B C 1
ATOM 4041 O O . SER B 1 22 ? 88.562 -16.891 -3.203 1 37.34 22 SER B O 1
ATOM 4043 N N . ALA B 1 23 ? 90.5 -17.125 -3.266 1 42 23 ALA B N 1
ATOM 4044 C CA . ALA B 1 23 ? 91.125 -16.094 -4.094 1 42 23 ALA B CA 1
ATOM 4045 C C . ALA B 1 23 ? 90.562 -16.047 -5.484 1 42 23 ALA B C 1
ATOM 4047 O O . ALA B 1 23 ? 90.938 -15.281 -6.344 1 42 23 ALA B O 1
ATOM 4048 N N . GLN B 1 24 ? 89.688 -16.969 -5.934 1 47.62 24 GLN B N 1
ATOM 4049 C CA . GLN B 1 24 ? 88.812 -17.219 -7.051 1 47.62 24 GLN B CA 1
ATOM 4050 C C . GLN B 1 24 ? 87.75 -16.125 -7.137 1 47.62 24 GLN B C 1
ATOM 4052 O O . GLN B 1 24 ? 87.125 -15.945 -8.188 1 47.62 24 GLN B O 1
ATOM 4057 N N . SER B 1 25 ? 87.375 -15.383 -6.086 1 64 25 SER B N 1
ATOM 4058 C CA . SER B 1 25 ? 86.375 -14.359 -6.004 1 64 25 SER B CA 1
ATOM 4059 C C . SER B 1 25 ? 86.812 -13.094 -6.734 1 64 25 SER B C 1
ATOM 4061 O O . SER B 1 25 ? 86 -12.539 -7.523 1 64 25 SER B O 1
ATOM 4063 N N . PRO B 1 26 ? 88 -12.609 -6.516 1 73.06 26 PRO B N 1
ATOM 4064 C CA . PRO B 1 26 ? 88.438 -11.398 -7.246 1 73.06 26 PRO B CA 1
ATOM 4065 C C . PRO B 1 26 ? 88.625 -11.656 -8.734 1 73.06 26 PRO B C 1
ATOM 4067 O O . PRO B 1 26 ? 88.375 -10.797 -9.562 1 73.06 26 PRO B O 1
ATOM 4070 N N . LEU B 1 27 ? 89.25 -12.805 -9.055 1 77 27 LEU B N 1
ATOM 4071 C CA . LEU B 1 27 ? 89.5 -13.141 -10.453 1 77 27 LEU B CA 1
ATOM 4072 C C . LEU B 1 27 ? 88.188 -13.32 -11.211 1 77 27 LEU B C 1
ATOM 4074 O O . LEU B 1 27 ? 88.062 -12.906 -12.367 1 77 27 LEU B O 1
ATOM 4078 N N . ARG B 1 28 ? 87.312 -13.938 -10.453 1 85.44 28 ARG B N 1
ATOM 4079 C CA . ARG B 1 28 ? 86 -14.109 -11.078 1 85.44 28 ARG B CA 1
ATOM 4080 C C . ARG B 1 28 ? 85.375 -12.766 -11.414 1 85.44 28 ARG B C 1
ATOM 4082 O O . ARG B 1 28 ? 84.812 -12.578 -12.508 1 85.44 28 ARG B O 1
ATOM 4089 N N . GLU B 1 29 ? 85.438 -11.867 -10.5 1 85.5 29 GLU B N 1
ATOM 4090 C CA . GLU B 1 29 ? 84.875 -10.547 -10.711 1 85.5 29 GLU B CA 1
ATOM 4091 C C . GLU B 1 29 ? 85.562 -9.82 -11.867 1 85.5 29 GLU B C 1
ATOM 4093 O O . GLU B 1 29 ? 84.875 -9.117 -12.641 1 85.5 29 GLU B O 1
ATOM 4098 N N . THR B 1 30 ? 86.75 -10.039 -12.023 1 84.19 30 THR B N 1
ATOM 4099 C CA . THR B 1 30 ? 87.562 -9.352 -13.062 1 84.19 30 THR B CA 1
ATOM 4100 C C . THR B 1 30 ? 87.188 -9.914 -14.445 1 84.19 30 THR B C 1
ATOM 4102 O O . THR B 1 30 ? 87.062 -9.164 -15.398 1 84.19 30 THR B O 1
ATOM 4105 N N . PHE B 1 31 ? 87.062 -11.234 -14.547 1 87.31 31 PHE B N 1
ATOM 4106 C CA . PHE B 1 31 ? 86.875 -11.844 -15.859 1 87.31 31 PHE B CA 1
ATOM 4107 C C . PHE B 1 31 ? 85.438 -11.852 -16.281 1 87.31 31 PHE B C 1
ATOM 4109 O O . PHE B 1 31 ? 85.125 -11.867 -17.469 1 87.31 31 PHE B O 1
ATOM 4116 N N . PHE B 1 32 ? 84.5 -11.758 -15.312 1 91.5 32 PHE B N 1
ATOM 4117 C CA . PHE B 1 32 ? 83.125 -12.008 -15.641 1 91.5 32 PHE B CA 1
ATOM 4118 C C . PHE B 1 32 ? 82.312 -10.727 -15.492 1 91.5 32 PHE B C 1
ATOM 4120 O O . PHE B 1 32 ? 81.125 -10.734 -15.742 1 91.5 32 PHE B O 1
ATOM 4127 N N . LYS B 1 33 ? 82.875 -9.602 -15.172 1 91 33 LYS B N 1
ATOM 4128 C CA . LYS B 1 33 ? 82.188 -8.352 -14.945 1 91 33 LYS B CA 1
ATOM 4129 C C . LYS B 1 33 ? 81.375 -7.969 -16.156 1 91 33 LYS B C 1
ATOM 4131 O O . LYS B 1 33 ? 80.125 -7.711 -16.047 1 91 33 LYS B O 1
ATOM 4136 N N . ASP B 1 34 ? 82 -7.941 -17.375 1 91.56 34 ASP B N 1
ATOM 4137 C CA . ASP B 1 34 ? 81.25 -7.559 -18.594 1 91.56 34 ASP B CA 1
ATOM 4138 C C . ASP B 1 34 ? 80.25 -8.602 -19 1 91.56 34 ASP B C 1
ATOM 4140 O O . ASP B 1 34 ? 79.125 -8.258 -19.438 1 91.56 34 ASP B O 1
ATOM 4144 N N . ALA B 1 35 ? 80.562 -9.805 -18.828 1 93.19 35 ALA B N 1
ATOM 4145 C CA . ALA B 1 35 ? 79.688 -10.891 -19.156 1 93.19 35 ALA B CA 1
ATOM 4146 C C . ALA B 1 35 ? 78.438 -10.867 -18.219 1 93.19 35 ALA B C 1
ATOM 4148 O O . ALA B 1 35 ? 77.312 -11.062 -18.672 1 93.19 35 ALA B O 1
ATOM 4149 N N . ASP B 1 36 ? 78.688 -10.602 -16.984 1 93.56 36 ASP B N 1
ATOM 4150 C CA . ASP B 1 36 ? 77.562 -10.5 -16.016 1 93.56 36 ASP B CA 1
ATOM 4151 C C . ASP B 1 36 ? 76.625 -9.344 -16.359 1 93.56 36 ASP B C 1
ATOM 4153 O O . ASP B 1 36 ? 75.438 -9.484 -16.297 1 93.56 36 ASP B O 1
ATOM 4157 N N . ALA B 1 37 ? 77.25 -8.266 -16.688 1 92.94 37 ALA B N 1
ATOM 4158 C CA . ALA B 1 37 ? 76.438 -7.094 -17.062 1 92.94 37 ALA B CA 1
ATOM 4159 C C . ALA B 1 37 ? 75.625 -7.355 -18.344 1 92.94 37 ALA B C 1
ATOM 4161 O O . ALA B 1 37 ? 74.5 -6.984 -18.438 1 92.94 37 ALA B O 1
ATOM 4162 N N . ALA B 1 38 ? 76.312 -7.953 -19.344 1 94.06 38 ALA B N 1
ATOM 4163 C CA . ALA B 1 38 ? 75.688 -8.281 -20.594 1 94.06 38 ALA B CA 1
ATOM 4164 C C . ALA B 1 38 ? 74.562 -9.297 -20.359 1 94.06 38 ALA B C 1
ATOM 4166 O O . ALA B 1 38 ? 73.5 -9.219 -20.984 1 94.06 38 ALA B O 1
ATOM 4167 N N . MET B 1 39 ? 74.812 -10.195 -19.531 1 93.62 39 MET B N 1
ATOM 4168 C CA . MET B 1 39 ? 73.75 -11.164 -19.188 1 93.62 39 MET B CA 1
ATOM 4169 C C . MET B 1 39 ? 72.562 -10.484 -18.531 1 93.62 39 MET B C 1
ATOM 4171 O O . MET B 1 39 ? 71.438 -10.781 -18.875 1 93.62 39 MET B O 1
ATOM 4175 N N . ALA B 1 40 ? 72.812 -9.617 -17.609 1 92.88 40 ALA B N 1
ATOM 4176 C CA . ALA B 1 40 ? 71.75 -8.875 -16.953 1 92.88 40 ALA B CA 1
ATOM 4177 C C . ALA B 1 40 ? 70.938 -8.078 -17.969 1 92.88 40 ALA B C 1
ATOM 4179 O O . ALA B 1 40 ? 69.688 -8.023 -17.875 1 92.88 40 ALA B O 1
ATOM 4180 N N . ALA B 1 41 ? 71.625 -7.523 -18.906 1 92.12 41 ALA B N 1
ATOM 4181 C CA . ALA B 1 41 ? 70.938 -6.762 -19.953 1 92.12 41 ALA B CA 1
ATOM 4182 C C . ALA B 1 41 ? 70.062 -7.672 -20.844 1 92.12 41 ALA B C 1
ATOM 4184 O O . ALA B 1 41 ? 68.938 -7.324 -21.219 1 92.12 41 ALA B O 1
ATOM 4185 N N . ALA B 1 42 ? 70.625 -8.766 -21.203 1 92.94 42 ALA B N 1
ATOM 4186 C CA . ALA B 1 42 ? 69.938 -9.75 -22.016 1 92.94 42 ALA B CA 1
ATOM 4187 C C . ALA B 1 42 ? 68.688 -10.266 -21.281 1 92.94 42 ALA B C 1
ATOM 4189 O O . ALA B 1 42 ? 67.625 -10.422 -21.875 1 92.94 42 ALA B O 1
ATOM 4190 N N . ASP B 1 43 ? 68.812 -10.445 -20.047 1 91.75 43 ASP B N 1
ATOM 4191 C CA . ASP B 1 43 ? 67.688 -10.906 -19.25 1 91.75 43 ASP B CA 1
ATOM 4192 C C . ASP B 1 43 ? 66.562 -9.836 -19.156 1 91.75 43 ASP B C 1
ATOM 4194 O O . ASP B 1 43 ? 65.375 -10.133 -19.266 1 91.75 43 ASP B O 1
ATOM 4198 N N . ALA B 1 44 ? 67.062 -8.648 -18.891 1 90.56 44 ALA B N 1
ATOM 4199 C CA . ALA B 1 44 ? 66.125 -7.527 -18.812 1 90.56 44 ALA B CA 1
ATOM 4200 C C . ALA B 1 44 ? 65.375 -7.383 -20.125 1 90.56 44 ALA B C 1
ATOM 4202 O O . ALA B 1 44 ? 64.188 -6.98 -20.109 1 90.56 44 ALA B O 1
ATOM 4203 N N . ALA B 1 45 ? 66 -7.758 -21.172 1 89.56 45 ALA B N 1
ATOM 4204 C CA . ALA B 1 45 ? 65.375 -7.664 -22.5 1 89.56 45 ALA B CA 1
ATOM 4205 C C . ALA B 1 45 ? 64.625 -8.938 -22.828 1 89.56 45 ALA B C 1
ATOM 4207 O O . ALA B 1 45 ? 64.125 -9.078 -23.938 1 89.56 45 ALA B O 1
ATOM 4208 N N . ASN B 1 46 ? 64.562 -9.828 -21.969 1 90 46 ASN B N 1
ATOM 4209 C CA . ASN B 1 46 ? 63.938 -11.117 -22.141 1 90 46 ASN B CA 1
ATOM 4210 C C . ASN B 1 46 ? 64.562 -11.891 -23.312 1 90 46 ASN B C 1
ATOM 4212 O O . ASN B 1 46 ? 63.812 -12.492 -24.109 1 90 46 ASN B O 1
ATOM 4216 N N . ALA B 1 47 ? 65.812 -11.82 -23.453 1 91.62 47 ALA B N 1
ATOM 4217 C CA . ALA B 1 47 ? 66.5 -12.406 -24.594 1 91.62 47 ALA B CA 1
ATOM 4218 C C . ALA B 1 47 ? 66.438 -13.93 -24.562 1 91.62 47 ALA B C 1
ATOM 4220 O O . ALA B 1 47 ? 66.5 -14.578 -25.609 1 91.62 47 ALA B O 1
ATOM 4221 N N . SER B 1 48 ? 66.25 -14.461 -23.375 1 90.12 48 SER B N 1
ATOM 4222 C CA . SER B 1 48 ? 66.062 -15.914 -23.281 1 90.12 48 SER B CA 1
ATOM 4223 C C . SER B 1 48 ? 64.875 -16.391 -24.078 1 90.12 48 SER B C 1
ATOM 4225 O O . SER B 1 48 ? 64.875 -17.5 -24.641 1 90.12 48 SER B O 1
ATOM 4227 N N . LEU B 1 49 ? 63.938 -15.516 -24.172 1 87.38 49 LEU B N 1
ATOM 4228 C CA . LEU B 1 49 ? 62.688 -15.844 -24.906 1 87.38 49 LEU B CA 1
ATOM 4229 C C . LEU B 1 49 ? 62.75 -15.32 -26.344 1 87.38 49 LEU B C 1
ATOM 4231 O O . LEU B 1 49 ? 62.375 -16.031 -27.281 1 87.38 49 LEU B O 1
ATOM 4235 N N . LEU B 1 50 ? 63.281 -14.203 -26.641 1 90.56 50 LEU B N 1
ATOM 4236 C CA . LEU B 1 50 ? 63.125 -13.484 -27.891 1 90.56 50 LEU B CA 1
ATOM 4237 C C . LEU B 1 50 ? 64.312 -13.695 -28.797 1 90.56 50 LEU B C 1
ATOM 4239 O O . LEU B 1 50 ? 64.312 -13.359 -29.969 1 90.56 50 LEU B O 1
ATOM 4243 N N . SER B 1 51 ? 65.375 -14.219 -28.234 1 91.88 51 SER B N 1
ATOM 4244 C CA . SER B 1 51 ? 66.562 -14.609 -28.984 1 91.88 51 SER B CA 1
ATOM 4245 C C . SER B 1 51 ? 67.25 -15.852 -28.375 1 91.88 51 SER B C 1
ATOM 4247 O O . SER B 1 51 ? 68.375 -15.789 -27.859 1 91.88 51 SER B O 1
ATOM 4249 N N . PRO B 1 52 ? 66.562 -16.969 -28.484 1 90.88 52 PRO B N 1
ATOM 4250 C CA . PRO B 1 52 ? 67 -18.156 -27.75 1 90.88 52 PRO B CA 1
ATOM 4251 C C . PRO B 1 52 ? 68.312 -18.703 -28.25 1 90.88 52 PRO B C 1
ATOM 4253 O O . PRO B 1 52 ? 69.125 -19.188 -27.453 1 90.88 52 PRO B O 1
ATOM 4256 N N . ARG B 1 53 ? 68.625 -18.688 -29.453 1 90.94 53 ARG B N 1
ATOM 4257 C CA . ARG B 1 53 ? 69.875 -19.25 -30 1 90.94 53 ARG B CA 1
ATOM 4258 C C . ARG B 1 53 ? 71.125 -18.484 -29.5 1 90.94 53 ARG B C 1
ATOM 4260 O O . ARG B 1 53 ? 72.062 -19.078 -28.984 1 90.94 53 ARG B O 1
ATOM 4267 N N . ASN B 1 54 ? 70.938 -17.125 -29.734 1 93 54 ASN B N 1
ATOM 4268 C CA . ASN B 1 54 ? 72.062 -16.297 -29.266 1 93 54 ASN B CA 1
ATOM 4269 C C . ASN B 1 54 ? 72.25 -16.406 -27.75 1 93 54 ASN B C 1
ATOM 4271 O O . ASN B 1 54 ? 73.375 -16.484 -27.266 1 93 54 ASN B O 1
ATOM 4275 N N . TYR B 1 55 ? 71.125 -16.469 -27.094 1 94.19 55 TYR B N 1
ATOM 4276 C CA . TYR B 1 55 ? 71.125 -16.547 -25.625 1 94.19 55 TYR B CA 1
ATOM 4277 C C . TYR B 1 55 ? 71.75 -17.875 -25.172 1 94.19 55 TYR B C 1
ATOM 4279 O O . TYR B 1 55 ? 72.562 -17.906 -24.25 1 94.19 55 TYR B O 1
ATOM 4287 N N . GLU B 1 56 ? 71.375 -18.938 -25.688 1 93.12 56 GLU B N 1
ATOM 4288 C CA . GLU B 1 56 ? 71.875 -20.25 -25.344 1 93.12 56 GLU B CA 1
ATOM 4289 C C . GLU B 1 56 ? 73.375 -20.344 -25.625 1 93.12 56 GLU B C 1
ATOM 4291 O O . GLU B 1 56 ? 74.125 -20.922 -24.812 1 93.12 56 GLU B O 1
ATOM 4296 N N . ARG B 1 57 ? 73.812 -19.859 -26.719 1 93.38 57 ARG B N 1
ATOM 4297 C CA . ARG B 1 57 ? 75.25 -19.844 -27.047 1 93.38 57 ARG B CA 1
ATOM 4298 C C . ARG B 1 57 ? 76.062 -19.047 -26.016 1 93.38 57 ARG B C 1
ATOM 4300 O O . ARG B 1 57 ? 77.125 -19.453 -25.594 1 93.38 57 ARG B O 1
ATOM 4307 N N . ALA B 1 58 ? 75.438 -17.891 -25.641 1 94.25 58 ALA B N 1
ATOM 4308 C CA . ALA B 1 58 ? 76.062 -17.047 -24.625 1 94.25 58 ALA B CA 1
ATOM 4309 C C . ALA B 1 58 ? 76.188 -17.766 -23.281 1 94.25 58 ALA B C 1
ATOM 4311 O O . ALA B 1 58 ? 77.25 -17.734 -22.625 1 94.25 58 ALA B O 1
ATOM 4312 N N . LYS B 1 59 ? 75.125 -18.406 -22.938 1 94.25 59 LYS B N 1
ATOM 4313 C CA . LYS B 1 59 ? 75.062 -19.109 -21.672 1 94.25 59 LYS B CA 1
ATOM 4314 C C . LYS B 1 59 ? 76.062 -20.266 -21.656 1 94.25 59 LYS B C 1
ATOM 4316 O O . LYS B 1 59 ? 76.75 -20.516 -20.641 1 94.25 59 LYS B O 1
ATOM 4321 N N . LYS B 1 60 ? 76.125 -20.984 -22.641 1 93.88 60 LYS B N 1
ATOM 4322 C CA . LYS B 1 60 ? 77.125 -22.062 -22.75 1 93.88 60 LYS B CA 1
ATOM 4323 C C . LYS B 1 60 ? 78.562 -21.531 -22.594 1 93.88 60 LYS B C 1
ATOM 4325 O O . LYS B 1 60 ? 79.312 -22.094 -21.844 1 93.88 60 LYS B O 1
ATOM 4330 N N . ALA B 1 61 ? 78.812 -20.438 -23.375 1 94.69 61 ALA B N 1
ATOM 4331 C CA . ALA B 1 61 ? 80.125 -19.812 -23.266 1 94.69 61 ALA B CA 1
ATOM 4332 C C . ALA B 1 61 ? 80.438 -19.344 -21.844 1 94.69 61 ALA B C 1
ATOM 4334 O O . ALA B 1 61 ? 81.5 -19.484 -21.328 1 94.69 61 ALA B O 1
ATOM 4335 N N . PHE B 1 62 ? 79.438 -18.781 -21.281 1 93.94 62 PHE B N 1
ATOM 4336 C CA . PHE B 1 62 ? 79.5 -18.312 -19.906 1 93.94 62 PHE B CA 1
ATOM 4337 C C . PHE B 1 62 ? 79.812 -19.453 -18.953 1 93.94 62 PHE B C 1
ATOM 4339 O O . PHE B 1 62 ? 80.688 -19.359 -18.125 1 93.94 62 PHE B O 1
ATOM 4346 N N . ASP B 1 63 ? 79.125 -20.594 -19.031 1 93.25 63 ASP B N 1
ATOM 4347 C CA . ASP B 1 63 ? 79.312 -21.781 -18.203 1 93.25 63 ASP B CA 1
ATOM 4348 C C . ASP B 1 63 ? 80.688 -22.391 -18.438 1 93.25 63 ASP B C 1
ATOM 4350 O O . ASP B 1 63 ? 81.312 -22.844 -17.484 1 93.25 63 ASP B O 1
ATOM 4354 N N . ASP B 1 64 ? 81 -22.391 -19.625 1 92.31 64 ASP B N 1
ATOM 4355 C CA . ASP B 1 64 ? 82.375 -22.875 -19.953 1 92.31 64 ASP B CA 1
ATOM 4356 C C . ASP B 1 64 ? 83.438 -22.031 -19.297 1 92.31 64 ASP B C 1
ATOM 4358 O O . ASP B 1 64 ? 84.438 -22.562 -18.797 1 92.31 64 ASP B O 1
ATOM 4362 N N . GLY B 1 65 ? 83.188 -20.734 -19.375 1 90.94 65 GLY B N 1
ATOM 4363 C CA . GLY B 1 65 ? 84.125 -19.828 -18.688 1 90.94 65 GLY B CA 1
ATOM 4364 C C . GLY B 1 65 ? 84.188 -20.047 -17.188 1 90.94 65 GLY B C 1
ATOM 4365 O O . GLY B 1 65 ? 85.25 -20.094 -16.594 1 90.94 65 GLY B O 1
ATOM 4366 N N . GLU B 1 66 ? 83 -20.281 -16.562 1 91.25 66 GLU B N 1
ATOM 4367 C CA . GLU B 1 66 ? 82.938 -20.547 -15.133 1 91.25 66 GLU B CA 1
ATOM 4368 C C . GLU B 1 66 ? 83.625 -21.859 -14.773 1 91.25 66 GLU B C 1
ATOM 4370 O O . GLU B 1 66 ? 84.375 -21.938 -13.781 1 91.25 66 GLU B O 1
ATOM 4375 N N . GLU B 1 67 ? 83.438 -22.875 -15.547 1 90.69 67 GLU B N 1
ATOM 4376 C CA . GLU B 1 67 ? 84.062 -24.188 -15.352 1 90.69 67 GLU B CA 1
ATOM 4377 C C . GLU B 1 67 ? 85.562 -24.094 -15.523 1 90.69 67 GLU B C 1
ATOM 4379 O O . GLU B 1 67 ? 86.312 -24.703 -14.773 1 90.69 67 GLU B O 1
ATOM 4384 N N . GLY B 1 68 ? 85.875 -23.328 -16.531 1 89.12 68 GLY B N 1
ATOM 4385 C CA . GLY B 1 68 ? 87.312 -23.109 -16.75 1 89.12 68 GLY B CA 1
ATOM 4386 C C . GLY B 1 68 ? 88 -22.453 -15.562 1 89.12 68 GLY B C 1
ATOM 4387 O O . GLY B 1 68 ? 89.125 -22.844 -15.172 1 89.12 68 GLY B O 1
ATOM 4388 N N . LEU B 1 69 ? 87.438 -21.516 -14.984 1 88.12 69 LEU B N 1
ATOM 4389 C CA . LEU B 1 69 ? 87.938 -20.828 -13.812 1 88.12 69 LEU B CA 1
ATOM 4390 C C . LEU B 1 69 ? 88 -21.766 -12.617 1 88.12 69 LEU B C 1
ATOM 4392 O O . LEU B 1 69 ? 89 -21.797 -11.891 1 88.12 69 LEU B O 1
ATOM 4396 N N . ARG B 1 70 ? 87 -22.656 -12.352 1 87.44 70 ARG B N 1
ATOM 4397 C CA . ARG B 1 70 ? 86.938 -23.609 -11.242 1 87.44 70 ARG B CA 1
ATOM 4398 C C . ARG B 1 70 ? 88 -24.672 -11.344 1 87.44 70 ARG B C 1
ATOM 4400 O O . ARG B 1 70 ? 88.625 -25.062 -10.336 1 87.44 70 ARG B O 1
ATOM 4407 N N . ARG B 1 71 ? 88.25 -25.047 -12.547 1 87.69 71 ARG B N 1
ATOM 4408 C CA . ARG B 1 71 ? 89.188 -26.125 -12.781 1 87.69 71 ARG B CA 1
ATOM 4409 C C . ARG B 1 71 ? 90.625 -25.578 -12.883 1 87.69 71 ARG B C 1
ATOM 4411 O O . ARG B 1 71 ? 91.562 -26.328 -13.086 1 87.69 71 ARG B O 1
ATOM 4418 N N . GLY B 1 72 ? 90.812 -24.234 -12.734 1 79.94 72 GLY B N 1
ATOM 4419 C CA . GLY B 1 72 ? 92.125 -23.625 -12.789 1 79.94 72 GLY B CA 1
ATOM 4420 C C . GLY B 1 72 ? 92.75 -23.625 -14.172 1 79.94 72 GLY B C 1
ATOM 4421 O O . GLY B 1 72 ? 93.938 -23.781 -14.328 1 79.94 72 GLY B O 1
ATOM 4422 N N . ARG B 1 73 ? 92 -23.547 -15.195 1 76.75 73 ARG B N 1
ATOM 4423 C CA . ARG B 1 73 ? 92.5 -23.5 -16.562 1 76.75 73 ARG B CA 1
ATOM 4424 C C . ARG B 1 73 ? 93.25 -22.188 -16.828 1 76.75 73 ARG B C 1
ATOM 4426 O O . ARG B 1 73 ? 93.125 -21.25 -16.016 1 76.75 73 ARG B O 1
ATOM 4433 N N . ASN B 1 74 ? 93.812 -22.172 -18.094 1 80.94 74 ASN B N 1
ATOM 4434 C CA . ASN B 1 74 ? 94.625 -21.016 -18.516 1 80.94 74 ASN B CA 1
ATOM 4435 C C . ASN B 1 74 ? 93.812 -19.75 -18.594 1 80.94 74 ASN B C 1
ATOM 4437 O O . ASN B 1 74 ? 92.625 -19.797 -18.984 1 80.94 74 ASN B O 1
ATOM 4441 N N . ILE B 1 75 ? 94.25 -18.625 -18.234 1 85.19 75 ILE B N 1
ATOM 4442 C CA . ILE B 1 75 ? 93.625 -17.312 -18.109 1 85.19 75 ILE B CA 1
ATOM 4443 C C . ILE B 1 75 ? 93.125 -16.859 -19.484 1 85.19 75 ILE B C 1
ATOM 4445 O O . ILE B 1 75 ? 92.125 -16.203 -19.609 1 85.19 75 ILE B O 1
ATOM 4449 N N . GLU B 1 76 ? 93.812 -17.297 -20.547 1 88.31 76 GLU B N 1
ATOM 4450 C CA . GLU B 1 76 ? 93.438 -16.922 -21.891 1 88.31 76 GLU B CA 1
ATOM 4451 C C . GLU B 1 76 ? 92.125 -17.625 -22.312 1 88.31 76 GLU B C 1
ATOM 4453 O O . GLU B 1 76 ? 91.25 -17.016 -22.969 1 88.31 76 GLU B O 1
ATOM 4458 N N . TYR B 1 77 ? 92.062 -18.844 -21.859 1 89.62 77 TYR B N 1
ATOM 4459 C CA . TYR B 1 77 ? 90.812 -19.609 -22.156 1 89.62 77 TYR B CA 1
ATOM 4460 C C . TYR B 1 77 ? 89.625 -18.984 -21.484 1 89.62 77 TYR B C 1
ATOM 4462 O O . TYR B 1 77 ? 88.562 -18.781 -22.125 1 89.62 77 TYR B O 1
ATOM 4470 N N . VAL B 1 78 ? 89.75 -18.594 -20.234 1 89.81 78 VAL B N 1
ATOM 4471 C CA . VAL B 1 78 ? 88.625 -18 -19.469 1 89.81 78 VAL B CA 1
ATOM 4472 C C . VAL B 1 78 ? 88.312 -16.641 -20.062 1 89.81 78 VAL B C 1
ATOM 4474 O O . VAL B 1 78 ? 87.125 -16.312 -20.219 1 89.81 78 VAL B O 1
ATOM 4477 N N . ARG B 1 79 ? 89.312 -15.898 -20.5 1 89.69 79 ARG B N 1
ATOM 4478 C CA . ARG B 1 79 ? 89.062 -14.602 -21.125 1 89.69 79 ARG B CA 1
ATOM 4479 C C . ARG B 1 79 ? 88.312 -14.75 -22.453 1 89.69 79 ARG B C 1
ATOM 4481 O O . ARG B 1 79 ? 87.438 -13.977 -22.766 1 89.69 79 ARG B O 1
ATOM 4488 N N . ASP B 1 80 ? 88.688 -15.766 -23.203 1 92.5 80 ASP B N 1
ATOM 4489 C CA . ASP B 1 80 ? 88.125 -16 -24.516 1 92.5 80 ASP B CA 1
ATOM 4490 C C . ASP B 1 80 ? 86.625 -16.391 -24.359 1 92.5 80 ASP B C 1
ATOM 4492 O O . ASP B 1 80 ? 85.75 -15.836 -25.047 1 92.5 80 ASP B O 1
ATOM 4496 N N . LYS B 1 81 ? 86.438 -17.172 -23.359 1 93.69 81 LYS B N 1
ATOM 4497 C CA . LYS B 1 81 ? 85.062 -17.656 -23.156 1 93.69 81 LYS B CA 1
ATOM 4498 C C . LYS B 1 81 ? 84.188 -16.562 -22.594 1 93.69 81 LYS B C 1
ATOM 4500 O O . LYS B 1 81 ? 83.062 -16.422 -23 1 93.69 81 LYS B O 1
ATOM 4505 N N . THR B 1 82 ? 84.688 -15.805 -21.703 1 92.31 82 THR B N 1
ATOM 4506 C CA . THR B 1 82 ? 83.875 -14.703 -21.141 1 92.31 82 THR B CA 1
ATOM 4507 C C . THR B 1 82 ? 83.625 -13.617 -22.188 1 92.31 82 THR B C 1
ATOM 4509 O O . THR B 1 82 ? 82.625 -12.984 -22.203 1 92.31 82 THR B O 1
ATOM 4512 N N . GLY B 1 83 ? 84.625 -13.406 -23.047 1 92.88 83 GLY B N 1
ATOM 4513 C CA . GLY B 1 83 ? 84.438 -12.5 -24.172 1 92.88 83 GLY B CA 1
ATOM 4514 C C . GLY B 1 83 ? 83.375 -12.953 -25.156 1 92.88 83 GLY B C 1
ATOM 4515 O O . GLY B 1 83 ? 82.562 -12.156 -25.578 1 92.88 83 GLY B O 1
ATOM 4516 N N . GLU B 1 84 ? 83.5 -14.234 -25.453 1 93.94 84 GLU B N 1
ATOM 4517 C CA . GLU B 1 84 ? 82.438 -14.82 -26.328 1 93.94 84 GLU B CA 1
ATOM 4518 C C . GLU B 1 84 ? 81.062 -14.703 -25.703 1 93.94 84 GLU B C 1
ATOM 4520 O O . GLU B 1 84 ? 80.125 -14.344 -26.375 1 93.94 84 GLU B O 1
ATOM 4525 N N . ALA B 1 85 ? 81 -14.938 -24.406 1 95.31 85 ALA B N 1
ATOM 4526 C CA . ALA B 1 85 ? 79.75 -14.812 -23.688 1 95.31 85 ALA B CA 1
ATOM 4527 C C . ALA B 1 85 ? 79.188 -13.391 -23.766 1 95.31 85 ALA B C 1
ATOM 4529 O O . ALA B 1 85 ? 78.062 -13.172 -24.047 1 95.31 85 ALA B O 1
ATOM 4530 N N . THR B 1 86 ? 80.062 -12.453 -23.516 1 95.12 86 THR B N 1
ATOM 4531 C CA . THR B 1 86 ? 79.688 -11.047 -23.562 1 95.12 86 THR B CA 1
ATOM 4532 C C . THR B 1 86 ? 79.188 -10.672 -24.938 1 95.12 86 THR B C 1
ATOM 4534 O O . THR B 1 86 ? 78.125 -10.008 -25.062 1 95.12 86 THR B O 1
ATOM 4537 N N . GLU B 1 87 ? 79.875 -11.172 -25.953 1 93.94 87 GLU B N 1
ATOM 4538 C CA . GLU B 1 87 ? 79.438 -10.875 -27.328 1 93.94 87 GLU B CA 1
ATOM 4539 C C . GLU B 1 87 ? 78.062 -11.453 -27.641 1 93.94 87 GLU B C 1
ATOM 4541 O O . GLU B 1 87 ? 77.188 -10.75 -28.156 1 93.94 87 GLU B O 1
ATOM 4546 N N . TYR B 1 88 ? 77.875 -12.609 -27.312 1 94.94 88 TYR B N 1
ATOM 4547 C CA . TYR B 1 88 ? 76.625 -13.273 -27.656 1 94.94 88 TYR B CA 1
ATOM 4548 C C . TYR B 1 88 ? 75.5 -12.766 -26.781 1 94.94 88 TYR B C 1
ATOM 4550 O O . TYR B 1 88 ? 74.375 -12.68 -27.234 1 94.94 88 TYR B O 1
ATOM 4558 N N . PHE B 1 89 ? 75.75 -12.398 -25.641 1 95.38 89 PHE B N 1
ATOM 4559 C CA . PHE B 1 89 ? 74.75 -11.766 -24.828 1 95.38 89 PHE B CA 1
ATOM 4560 C C . PHE B 1 89 ? 74.312 -10.422 -25.422 1 95.38 89 PHE B C 1
ATOM 4562 O O . PHE B 1 89 ? 73.125 -10.086 -25.438 1 95.38 89 PHE B O 1
ATOM 4569 N N . ASN B 1 90 ? 75.25 -9.695 -25.828 1 94.31 90 ASN B N 1
ATOM 4570 C CA . ASN B 1 90 ? 74.938 -8.43 -26.484 1 94.31 90 ASN B CA 1
ATOM 4571 C C . ASN B 1 90 ? 74.125 -8.641 -27.766 1 94.31 90 ASN B C 1
ATOM 4573 O O . ASN B 1 90 ? 73.188 -7.918 -28.031 1 94.31 90 ASN B O 1
ATOM 4577 N N . LYS B 1 91 ? 74.562 -9.688 -28.547 1 92.94 91 LYS B N 1
ATOM 4578 C CA . LYS B 1 91 ? 73.812 -10.031 -29.75 1 92.94 91 LYS B CA 1
ATOM 4579 C C . LYS B 1 91 ? 72.375 -10.453 -29.406 1 92.94 91 LYS B C 1
ATOM 4581 O O . LYS B 1 91 ? 71.438 -10.086 -30.109 1 92.94 91 LYS B O 1
ATOM 4586 N N . ALA B 1 92 ? 72.25 -11.125 -28.391 1 93.75 92 ALA B N 1
ATOM 4587 C CA . ALA B 1 92 ? 70.938 -11.57 -27.938 1 93.75 92 ALA B CA 1
ATOM 4588 C C . ALA B 1 92 ? 70.062 -10.391 -27.547 1 93.75 92 ALA B C 1
ATOM 4590 O O . ALA B 1 92 ? 68.875 -10.352 -27.859 1 93.75 92 ALA B O 1
ATOM 4591 N N . THR B 1 93 ? 70.625 -9.453 -26.891 1 93.69 93 THR B N 1
ATOM 4592 C CA . THR B 1 93 ? 69.875 -8.258 -26.469 1 93.69 93 THR B CA 1
ATOM 4593 C C . THR B 1 93 ? 69.375 -7.473 -27.672 1 93.69 93 THR B C 1
ATOM 4595 O O . THR B 1 93 ? 68.25 -7.066 -27.719 1 93.69 93 THR B O 1
ATOM 4598 N N . GLU B 1 94 ? 70.25 -7.336 -28.625 1 91.94 94 GLU B N 1
ATOM 4599 C CA . GLU B 1 94 ? 69.875 -6.594 -29.828 1 91.94 94 GLU B CA 1
ATOM 4600 C C . GLU B 1 94 ? 68.812 -7.336 -30.625 1 91.94 94 GLU B C 1
ATOM 4602 O O . GLU B 1 94 ? 67.812 -6.727 -31.094 1 91.94 94 GLU B O 1
ATOM 4607 N N . ALA B 1 95 ? 69 -8.594 -30.719 1 90.75 95 ALA B N 1
ATOM 4608 C CA . ALA B 1 95 ? 68 -9.406 -31.422 1 90.75 95 ALA B CA 1
ATOM 4609 C C . ALA B 1 95 ? 66.688 -9.391 -30.688 1 90.75 95 ALA B C 1
ATOM 4611 O O . ALA B 1 95 ? 65.625 -9.383 -31.328 1 90.75 95 ALA B O 1
ATOM 4612 N N . ALA B 1 96 ? 66.75 -9.375 -29.438 1 92.19 96 ALA B N 1
ATOM 4613 C CA . ALA B 1 96 ? 65.562 -9.344 -28.625 1 92.19 96 ALA B CA 1
ATOM 4614 C C . ALA B 1 96 ? 64.812 -8.031 -28.828 1 92.19 96 ALA B C 1
ATOM 4616 O O . ALA B 1 96 ? 63.562 -8.031 -28.922 1 92.19 96 ALA B O 1
ATOM 4617 N N . LYS B 1 97 ? 65.5 -6.949 -28.922 1 90.62 97 LYS B N 1
ATOM 4618 C CA . LYS B 1 97 ? 64.875 -5.652 -29.172 1 90.62 97 LYS B CA 1
ATOM 4619 C C . LYS B 1 97 ? 64.188 -5.633 -30.547 1 90.62 97 LYS B C 1
ATOM 4621 O O . LYS B 1 97 ? 63.062 -5.125 -30.688 1 90.62 97 LYS B O 1
ATOM 4626 N N . LEU B 1 98 ? 64.875 -6.246 -31.484 1 88.62 98 LEU B N 1
ATOM 4627 C CA . LEU B 1 98 ? 64.312 -6.328 -32.844 1 88.62 98 LEU B CA 1
ATOM 4628 C C . LEU B 1 98 ? 63.062 -7.203 -32.844 1 88.62 98 LEU B C 1
ATOM 4630 O O . LEU B 1 98 ? 62.062 -6.859 -33.469 1 88.62 98 LEU B O 1
ATOM 4634 N N . ALA B 1 99 ? 63.188 -8.242 -32.156 1 91.31 99 ALA B N 1
ATOM 4635 C CA . ALA B 1 99 ? 62.062 -9.164 -32.062 1 91.31 99 ALA B CA 1
ATOM 4636 C C . ALA B 1 99 ? 60.844 -8.5 -31.406 1 91.31 99 ALA B C 1
ATOM 4638 O O . ALA B 1 99 ? 59.719 -8.711 -31.828 1 91.31 99 ALA B O 1
ATOM 4639 N N . ARG B 1 100 ? 61.031 -7.672 -30.406 1 90.5 100 ARG B N 1
ATOM 4640 C CA . ARG B 1 100 ? 59.969 -6.969 -29.719 1 90.5 100 ARG B CA 1
ATOM 4641 C C . ARG B 1 100 ? 59.219 -6.051 -30.672 1 90.5 100 ARG B C 1
ATOM 4643 O O . ARG B 1 100 ? 58 -5.918 -30.562 1 90.5 100 ARG B O 1
ATOM 4650 N N . THR B 1 101 ? 59.969 -5.492 -31.516 1 91.75 101 THR B N 1
ATOM 4651 C CA . THR B 1 101 ? 59.375 -4.566 -32.469 1 91.75 101 THR B CA 1
ATOM 4652 C C . THR B 1 101 ? 58.688 -5.328 -33.625 1 91.75 101 THR B C 1
ATOM 4654 O O . THR B 1 101 ? 57.562 -5.023 -34 1 91.75 101 THR B O 1
ATOM 4657 N N . ALA B 1 102 ? 59.344 -6.312 -34.125 1 91.88 102 ALA B N 1
ATOM 4658 C CA . ALA B 1 102 ? 58.844 -7.059 -35.281 1 91.88 102 ALA B CA 1
ATOM 4659 C C . ALA B 1 102 ? 57.656 -7.91 -34.906 1 91.88 102 ALA B C 1
ATOM 4661 O O . ALA B 1 102 ? 56.75 -8.109 -35.75 1 91.88 102 ALA B O 1
ATOM 4662 N N . LEU B 1 103 ? 57.656 -8.383 -33.781 1 94.5 103 LEU B N 1
ATOM 4663 C CA . LEU B 1 103 ? 56.594 -9.289 -33.312 1 94.5 103 LEU B CA 1
ATOM 4664 C C . LEU B 1 103 ? 55.719 -8.617 -32.281 1 94.5 103 LEU B C 1
ATOM 4666 O O . LEU B 1 103 ? 55.281 -9.266 -31.312 1 94.5 103 LEU B O 1
ATOM 4670 N N . ALA B 1 104 ? 55.531 -7.332 -32.406 1 93.06 104 ALA B N 1
ATOM 4671 C CA . ALA B 1 104 ? 54.781 -6.555 -31.406 1 93.06 104 ALA B CA 1
ATOM 4672 C C . ALA B 1 104 ? 53.344 -7.023 -31.312 1 93.06 104 ALA B C 1
ATOM 4674 O O . ALA B 1 104 ? 52.781 -7.121 -30.219 1 93.06 104 ALA B O 1
ATOM 4675 N N . GLN B 1 105 ? 52.75 -7.379 -32.438 1 94.25 105 GLN B N 1
ATOM 4676 C CA . GLN B 1 105 ? 51.344 -7.762 -32.469 1 94.25 105 GLN B CA 1
ATOM 4677 C C . GLN B 1 105 ? 51.125 -9.094 -31.734 1 94.25 105 GLN B C 1
ATOM 4679 O O . GLN B 1 105 ? 50.188 -9.219 -30.938 1 94.25 105 GLN B O 1
ATOM 4684 N N . VAL B 1 106 ? 51.875 -10.039 -32.094 1 96 106 VAL B N 1
ATOM 4685 C CA . VAL B 1 106 ? 51.75 -11.352 -31.453 1 96 106 VAL B CA 1
ATOM 4686 C C . VAL B 1 106 ? 52.031 -11.25 -29.969 1 96 106 VAL B C 1
ATOM 4688 O O . VAL B 1 106 ? 51.406 -11.914 -29.156 1 96 106 VAL B O 1
ATOM 4691 N N . MET B 1 107 ? 52.938 -10.383 -29.562 1 93.69 107 MET B N 1
ATOM 4692 C CA . MET B 1 107 ? 53.281 -10.195 -28.156 1 93.69 107 MET B CA 1
ATOM 4693 C C . MET B 1 107 ? 52.094 -9.578 -27.406 1 93.69 107 MET B C 1
ATOM 4695 O O . MET B 1 107 ? 51.781 -9.977 -26.281 1 93.69 107 MET B O 1
ATOM 4699 N N . LYS B 1 108 ? 51.406 -8.672 -28.047 1 94.75 108 LYS B N 1
ATOM 4700 C CA . LYS B 1 108 ? 50.219 -8.086 -27.453 1 94.75 108 LYS B CA 1
ATOM 4701 C C . LYS B 1 108 ? 49.125 -9.125 -27.328 1 94.75 108 LYS B C 1
ATOM 4703 O O . LYS B 1 108 ? 48.469 -9.227 -26.266 1 94.75 108 LYS B O 1
ATOM 4708 N N . SER B 1 109 ? 48.906 -9.867 -28.391 1 96.81 109 SER B N 1
ATOM 4709 C CA . SER B 1 109 ? 47.875 -10.906 -28.359 1 96.81 109 SER B CA 1
ATOM 4710 C C . SER B 1 109 ? 48.188 -11.953 -27.297 1 96.81 109 SER B C 1
ATOM 4712 O O . SER B 1 109 ? 47.281 -12.453 -26.625 1 96.81 109 SER B O 1
ATOM 4714 N N . ARG B 1 110 ? 49.469 -12.227 -27.172 1 95.88 110 ARG B N 1
ATOM 4715 C CA . ARG B 1 110 ? 49.906 -13.164 -26.141 1 95.88 110 ARG B CA 1
ATOM 4716 C C . ARG B 1 110 ? 49.562 -12.633 -24.75 1 95.88 110 ARG B C 1
ATOM 4718 O O . ARG B 1 110 ? 49.062 -13.367 -23.906 1 95.88 110 ARG B O 1
ATOM 4725 N N . GLN B 1 111 ? 49.812 -11.391 -24.578 1 95 111 GLN B N 1
ATOM 4726 C CA . GLN B 1 111 ? 49.531 -10.766 -23.297 1 95 111 GLN B CA 1
ATOM 4727 C C . GLN B 1 111 ? 48.031 -10.734 -23.016 1 95 111 GLN B C 1
ATOM 4729 O O . GLN B 1 111 ? 47.625 -11.023 -21.891 1 95 111 GLN B O 1
ATOM 4734 N N . ASP B 1 112 ? 47.25 -10.422 -23.984 1 96.38 112 ASP B N 1
ATOM 4735 C CA . ASP B 1 112 ? 45.812 -10.398 -23.844 1 96.38 112 ASP B CA 1
ATOM 4736 C C . ASP B 1 112 ? 45.281 -11.781 -23.469 1 96.38 112 ASP B C 1
ATOM 4738 O O . ASP B 1 112 ? 44.438 -11.906 -22.578 1 96.38 112 ASP B O 1
ATOM 4742 N N . ALA B 1 113 ? 45.781 -12.727 -24.156 1 97.62 113 ALA B N 1
ATOM 4743 C CA . ALA B 1 113 ? 45.375 -14.102 -23.875 1 97.62 113 ALA B CA 1
ATOM 4744 C C . ALA B 1 113 ? 45.781 -14.531 -22.469 1 97.62 113 ALA B C 1
ATOM 4746 O O . ALA B 1 113 ? 45 -15.195 -21.766 1 97.62 113 ALA B O 1
ATOM 4747 N N . ALA B 1 114 ? 46.969 -14.078 -22.094 1 96 114 ALA B N 1
ATOM 4748 C CA . ALA B 1 114 ? 47.438 -14.391 -20.734 1 96 114 ALA B CA 1
ATOM 4749 C C . ALA B 1 114 ? 46.562 -13.703 -19.688 1 96 114 ALA B C 1
ATOM 4751 O O . ALA B 1 114 ? 46.219 -14.305 -18.656 1 96 114 ALA B O 1
ATOM 4752 N N . ASN B 1 115 ? 46.156 -12.547 -19.984 1 95.88 115 ASN B N 1
ATOM 4753 C CA . ASN B 1 115 ? 45.312 -11.797 -19.078 1 95.88 115 ASN B CA 1
ATOM 4754 C C . ASN B 1 115 ? 43.938 -12.469 -18.922 1 95.88 115 ASN B C 1
ATOM 4756 O O . ASN B 1 115 ? 43.344 -12.398 -17.844 1 95.88 115 ASN B O 1
ATOM 4760 N N . ALA B 1 116 ? 43.594 -13.164 -20 1 96.31 116 ALA B N 1
ATOM 4761 C CA . ALA B 1 116 ? 42.312 -13.875 -19.984 1 96.31 116 ALA B CA 1
ATOM 4762 C C . ALA B 1 116 ? 42.469 -15.273 -19.406 1 96.31 116 ALA B C 1
ATOM 4764 O O . ALA B 1 116 ? 41.562 -16.078 -19.438 1 96.31 116 ALA B O 1
ATOM 4765 N N . ARG B 1 117 ? 43.656 -15.602 -18.922 1 96.25 117 ARG B N 1
ATOM 4766 C CA . ARG B 1 117 ? 44 -16.875 -18.297 1 96.25 117 ARG B CA 1
ATOM 4767 C C . ARG B 1 117 ? 43.938 -18.016 -19.312 1 96.25 117 ARG B C 1
ATOM 4769 O O . ARG B 1 117 ? 43.531 -19.125 -18.969 1 96.25 117 ARG B O 1
ATOM 4776 N N . ALA B 1 118 ? 44.281 -17.766 -20.438 1 97.38 118 ALA B N 1
ATOM 4777 C CA . ALA B 1 118 ? 44.25 -18.734 -21.531 1 97.38 118 ALA B CA 1
ATOM 4778 C C . ALA B 1 118 ? 45.125 -19.938 -21.219 1 97.38 118 ALA B C 1
ATOM 4780 O O . ALA B 1 118 ? 44.781 -21.062 -21.562 1 97.38 118 ALA B O 1
ATOM 4781 N N . PRO B 1 119 ? 46.281 -19.766 -20.469 1 96.69 119 PRO B N 1
ATOM 4782 C CA . PRO B 1 119 ? 47.094 -20.953 -20.172 1 96.69 119 PRO B CA 1
ATOM 4783 C C . PRO B 1 119 ? 46.312 -22 -19.375 1 96.69 119 PRO B C 1
ATOM 4785 O O . PRO B 1 119 ? 46.531 -23.203 -19.562 1 96.69 119 PRO B O 1
ATOM 4788 N N . GLN B 1 120 ? 45.375 -21.562 -18.531 1 96.62 120 GLN B N 1
ATOM 4789 C CA . GLN B 1 120 ? 44.594 -22.469 -17.688 1 96.62 120 GLN B CA 1
ATOM 4790 C C . GLN B 1 120 ? 43.281 -22.859 -18.344 1 96.62 120 GLN B C 1
ATOM 4792 O O . GLN B 1 120 ? 42.875 -24.031 -18.297 1 96.62 120 GLN B O 1
ATOM 4797 N N . LEU B 1 121 ? 42.656 -21.922 -19.094 1 96.56 121 LEU B N 1
ATOM 4798 C CA . LEU B 1 121 ? 41.25 -22.094 -19.516 1 96.56 121 LEU B CA 1
ATOM 4799 C C . LEU B 1 121 ? 41.188 -22.5 -20.984 1 96.56 121 LEU B C 1
ATOM 4801 O O . LEU B 1 121 ? 40.125 -22.953 -21.453 1 96.56 121 LEU B O 1
ATOM 4805 N N . ALA B 1 122 ? 42.281 -22.328 -21.656 1 97.06 122 ALA B N 1
ATOM 4806 C CA . ALA B 1 122 ? 42.406 -22.719 -23.047 1 97.06 122 ALA B CA 1
ATOM 4807 C C . ALA B 1 122 ? 43.812 -23.25 -23.344 1 97.06 122 ALA B C 1
ATOM 4809 O O . ALA B 1 122 ? 44.469 -22.812 -24.297 1 97.06 122 ALA B O 1
ATOM 4810 N N . SER B 1 123 ? 44.281 -24.219 -22.641 1 96.88 123 SER B N 1
ATOM 4811 C CA . SER B 1 123 ? 45.656 -24.688 -22.594 1 96.88 123 SER B CA 1
ATOM 4812 C C . SER B 1 123 ? 46.094 -25.203 -23.953 1 96.88 123 SER B C 1
ATOM 4814 O O . SER B 1 123 ? 47.219 -24.938 -24.391 1 96.88 123 SER B O 1
ATOM 4816 N N . ASP B 1 124 ? 45.219 -25.922 -24.594 1 97.06 124 ASP B N 1
ATOM 4817 C CA . ASP B 1 124 ? 45.594 -26.516 -25.875 1 97.06 124 ASP B CA 1
ATOM 4818 C C . ASP B 1 124 ? 45.906 -25.438 -26.906 1 97.06 124 ASP B C 1
ATOM 4820 O O . ASP B 1 124 ? 46.969 -25.484 -27.531 1 97.06 124 ASP B O 1
ATOM 4824 N N . LEU B 1 125 ? 45 -24.531 -27.016 1 97.75 125 LEU B N 1
ATOM 4825 C CA . LEU B 1 125 ? 45.219 -23.438 -27.953 1 97.75 125 LEU B CA 1
ATOM 4826 C C . LEU B 1 125 ? 46.406 -22.578 -27.562 1 97.75 125 LEU B C 1
ATOM 4828 O O . LEU B 1 125 ? 47.188 -22.141 -28.406 1 97.75 125 LEU B O 1
ATOM 4832 N N . TRP B 1 126 ? 46.594 -22.359 -26.266 1 97.69 126 TRP B N 1
ATOM 4833 C CA . TRP B 1 126 ? 47.719 -21.594 -25.734 1 97.69 126 TRP B CA 1
ATOM 4834 C C . TRP B 1 126 ? 49.031 -22.25 -26.109 1 97.69 126 TRP B C 1
ATOM 4836 O O . TRP B 1 126 ? 49.938 -21.578 -26.609 1 97.69 126 TRP B O 1
ATOM 4846 N N . GLU B 1 127 ? 49.125 -23.594 -25.984 1 97.31 127 GLU B N 1
ATOM 4847 C CA . GLU B 1 127 ? 50.375 -24.328 -26.266 1 97.31 127 GLU B CA 1
ATOM 4848 C C . GLU B 1 127 ? 50.688 -24.312 -27.766 1 97.31 127 GLU B C 1
ATOM 4850 O O . GLU B 1 127 ? 51.844 -24.172 -28.156 1 97.31 127 GLU B O 1
ATOM 4855 N N . LYS B 1 128 ? 49.688 -24.469 -28.484 1 97.62 128 LYS B N 1
ATOM 4856 C CA . LYS B 1 128 ? 49.875 -24.391 -29.922 1 97.62 128 LYS B CA 1
ATOM 4857 C C . LYS B 1 128 ? 50.406 -23.016 -30.328 1 97.62 128 LYS B C 1
ATOM 4859 O O . LYS B 1 128 ? 51.312 -22.891 -31.156 1 97.62 128 LYS B O 1
ATOM 4864 N N . ALA B 1 129 ? 49.812 -21.984 -29.719 1 97.69 129 ALA B N 1
ATOM 4865 C CA . ALA B 1 129 ? 50.219 -20.625 -30 1 97.69 129 ALA B CA 1
ATOM 4866 C C . ALA B 1 129 ? 51.688 -20.391 -29.562 1 97.69 129 ALA B C 1
ATOM 4868 O O . ALA B 1 129 ? 52.438 -19.75 -30.266 1 97.69 129 ALA B O 1
ATOM 4869 N N . GLN B 1 130 ? 52 -20.969 -28.469 1 95.88 130 GLN B N 1
ATOM 4870 C CA . GLN B 1 130 ? 53.375 -20.844 -27.953 1 95.88 130 GLN B CA 1
ATOM 4871 C C . GLN B 1 130 ? 54.375 -21.453 -28.922 1 95.88 130 GLN B C 1
ATOM 4873 O O . GLN B 1 130 ? 55.438 -20.891 -29.141 1 95.88 130 GLN B O 1
ATOM 4878 N N . ARG B 1 131 ? 54.062 -22.562 -29.484 1 96.31 131 ARG B N 1
ATOM 4879 C CA . ARG B 1 131 ? 54.938 -23.219 -30.438 1 96.31 131 ARG B CA 1
ATOM 4880 C C . ARG B 1 131 ? 55.125 -22.375 -31.688 1 96.31 131 ARG B C 1
ATOM 4882 O O . ARG B 1 131 ? 56.281 -22.203 -32.156 1 96.31 131 ARG B O 1
ATOM 4889 N N . GLU B 1 132 ? 54 -21.906 -32.125 1 96.94 132 GLU B N 1
ATOM 4890 C CA . GLU B 1 132 ? 54.062 -21.062 -33.312 1 96.94 132 GLU B CA 1
ATOM 4891 C C . GLU B 1 132 ? 54.844 -19.781 -33.031 1 96.94 132 GLU B C 1
ATOM 4893 O O . GLU B 1 132 ? 55.594 -19.297 -33.875 1 96.94 132 GLU B O 1
ATOM 4898 N N . PHE B 1 133 ? 54.625 -19.219 -31.875 1 95.88 133 PHE B N 1
ATOM 4899 C CA . PHE B 1 133 ? 55.344 -18.016 -31.453 1 95.88 133 PHE B CA 1
ATOM 4900 C C . PHE B 1 133 ? 56.844 -18.312 -31.359 1 95.88 133 PHE B C 1
ATOM 4902 O O . PHE B 1 133 ? 57.656 -17.516 -31.859 1 95.88 133 PHE B O 1
ATOM 4909 N N . ALA B 1 134 ? 57.281 -19.453 -30.812 1 93.06 134 ALA B N 1
ATOM 4910 C CA . ALA B 1 134 ? 58.656 -19.875 -30.719 1 93.06 134 ALA B CA 1
ATOM 4911 C C . ALA B 1 134 ? 59.281 -20.031 -32.094 1 93.06 134 ALA B C 1
ATOM 4913 O O . ALA B 1 134 ? 60.438 -19.641 -32.312 1 93.06 134 ALA B O 1
ATOM 4914 N N . ASP B 1 135 ? 58.469 -20.562 -32.938 1 95.19 135 ASP B N 1
ATOM 4915 C CA . ASP B 1 135 ? 58.938 -20.734 -34.312 1 95.19 135 ASP B CA 1
ATOM 4916 C C . ASP B 1 135 ? 59.156 -19.391 -35 1 95.19 135 ASP B C 1
ATOM 4918 O O . ASP B 1 135 ? 60.125 -19.203 -35.719 1 95.19 135 ASP B O 1
ATOM 4922 N N . ALA B 1 136 ? 58.25 -18.484 -34.75 1 95.69 136 ALA B N 1
ATOM 4923 C CA . ALA B 1 136 ? 58.375 -17.141 -35.312 1 95.69 136 ALA B CA 1
ATOM 4924 C C . ALA B 1 136 ? 59.688 -16.484 -34.875 1 95.69 136 ALA B C 1
ATOM 4926 O O . ALA B 1 136 ? 60.406 -15.875 -35.656 1 95.69 136 ALA B O 1
ATOM 4927 N N . ILE B 1 137 ? 60 -16.672 -33.594 1 93.12 137 ILE B N 1
ATOM 4928 C CA . ILE B 1 137 ? 61.219 -16.109 -33.031 1 93.12 137 ILE B CA 1
ATOM 4929 C C . ILE B 1 137 ? 62.438 -16.766 -33.656 1 93.12 137 ILE B C 1
ATOM 4931 O O . ILE B 1 137 ? 63.406 -16.078 -34.062 1 93.12 137 ILE B O 1
ATOM 4935 N N . ARG B 1 138 ? 62.438 -18.047 -33.812 1 91.25 138 ARG B N 1
ATOM 4936 C CA . ARG B 1 138 ? 63.562 -18.797 -34.375 1 91.25 138 ARG B CA 1
ATOM 4937 C C . ARG B 1 138 ? 63.844 -18.375 -35.781 1 91.25 138 ARG B C 1
ATOM 4939 O O . ARG B 1 138 ? 65 -18.156 -36.156 1 91.25 138 ARG B O 1
ATOM 4946 N N . TYR B 1 139 ? 62.75 -18.266 -36.531 1 93.69 139 TYR B N 1
ATOM 4947 C CA . TYR B 1 139 ? 62.906 -17.844 -37.938 1 93.69 139 TYR B CA 1
ATOM 4948 C C . TYR B 1 139 ? 63.438 -16.422 -38 1 93.69 139 TYR B C 1
ATOM 4950 O O . TYR B 1 139 ? 64.25 -16.094 -38.875 1 93.69 139 TYR B O 1
ATOM 4958 N N . LEU B 1 140 ? 62.938 -15.562 -37.125 1 91.69 140 LEU B N 1
ATOM 4959 C CA . LEU B 1 140 ? 63.406 -14.18 -37.125 1 91.69 140 LEU B CA 1
ATOM 4960 C C . LEU B 1 140 ? 64.875 -14.125 -36.781 1 91.69 140 LEU B C 1
ATOM 4962 O O . LEU B 1 140 ? 65.625 -13.391 -37.438 1 91.69 140 LEU B O 1
ATOM 4966 N N . GLU B 1 141 ? 65.375 -14.938 -35.844 1 89.5 141 GLU B N 1
ATOM 4967 C CA . GLU B 1 141 ? 66.75 -14.977 -35.438 1 89.5 141 GLU B CA 1
ATOM 4968 C C . GLU B 1 141 ? 67.625 -15.5 -36.562 1 89.5 141 GLU B C 1
ATOM 4970 O O . GLU B 1 141 ? 68.812 -15.109 -36.656 1 89.5 141 GLU B O 1
ATOM 4975 N N . ARG B 1 142 ? 67.062 -16.328 -37.375 1 88.31 142 ARG B N 1
ATOM 4976 C CA . ARG B 1 142 ? 67.812 -16.922 -38.469 1 88.31 142 ARG B CA 1
ATOM 4977 C C . ARG B 1 142 ? 67.812 -16 -39.688 1 88.31 142 ARG B C 1
ATOM 4979 O O . ARG B 1 142 ? 68.438 -16.312 -40.719 1 88.31 142 ARG B O 1
ATOM 4986 N N . GLY B 1 143 ? 67.062 -15 -39.531 1 89.12 143 GLY B N 1
ATOM 4987 C CA . GLY B 1 143 ? 67 -14.023 -40.625 1 89.12 143 GLY B CA 1
ATOM 4988 C C . GLY B 1 143 ? 65.938 -14.352 -41.656 1 89.12 143 GLY B C 1
ATOM 4989 O O . GLY B 1 143 ? 65.812 -13.688 -42.688 1 89.12 143 GLY B O 1
ATOM 4990 N N . ASP B 1 144 ? 65.062 -15.359 -41.438 1 93.12 144 ASP B N 1
ATOM 4991 C CA . ASP B 1 144 ? 63.938 -15.711 -42.344 1 93.12 144 ASP B CA 1
ATOM 4992 C C . ASP B 1 144 ? 62.688 -14.914 -42 1 93.12 144 ASP B C 1
ATOM 4994 O O . ASP B 1 144 ? 61.781 -15.422 -41.344 1 93.12 144 ASP B O 1
ATOM 4998 N N . LEU B 1 145 ? 62.562 -13.789 -42.531 1 92.31 145 LEU B N 1
ATOM 4999 C CA . LEU B 1 145 ? 61.531 -12.836 -42.188 1 92.31 145 LEU B CA 1
ATOM 5000 C C . LEU B 1 145 ? 60.156 -13.312 -42.688 1 92.31 145 LEU B C 1
ATOM 5002 O O . LEU B 1 145 ? 59.156 -13.102 -42.031 1 92.31 145 LEU B O 1
ATOM 5006 N N . GLN B 1 146 ? 60.219 -14.031 -43.875 1 95.19 146 GLN B N 1
ATOM 5007 C CA . GLN B 1 146 ? 58.969 -14.469 -44.469 1 95.19 146 GLN B CA 1
ATOM 5008 C C . GLN B 1 146 ? 58.312 -15.555 -43.625 1 95.19 146 GLN B C 1
ATOM 5010 O O . GLN B 1 146 ? 57.125 -15.461 -43.312 1 95.19 146 GLN B O 1
ATOM 5015 N N . ARG B 1 147 ? 59.031 -16.547 -43.281 1 95.5 147 ARG B N 1
ATOM 5016 C CA . ARG B 1 147 ? 58.469 -17.625 -42.469 1 95.5 147 ARG B CA 1
ATOM 5017 C C . ARG B 1 147 ? 58.125 -17.125 -41.062 1 95.5 147 ARG B C 1
ATOM 5019 O O . ARG B 1 147 ? 57.125 -17.547 -40.469 1 95.5 147 ARG B O 1
ATOM 5026 N N . SER B 1 148 ? 58.969 -16.188 -40.5 1 94.69 148 SER B N 1
ATOM 5027 C CA . SER B 1 148 ? 58.688 -15.586 -39.219 1 94.69 148 SER B CA 1
ATOM 5028 C C . SER B 1 148 ? 57.344 -14.859 -39.219 1 94.69 148 SER B C 1
ATOM 5030 O O . SER B 1 148 ? 56.531 -15.023 -38.312 1 94.69 148 SER B O 1
ATOM 5032 N N . LYS B 1 149 ? 57.125 -14.141 -40.312 1 94.69 149 LYS B N 1
ATOM 5033 C CA . LYS B 1 149 ? 55.906 -13.383 -40.406 1 94.69 149 LYS B CA 1
ATOM 5034 C C . LYS B 1 149 ? 54.688 -14.312 -40.5 1 94.69 149 LYS B C 1
ATOM 5036 O O . LYS B 1 149 ? 53.656 -14.039 -39.906 1 94.69 149 LYS B O 1
ATOM 5041 N N . ARG B 1 150 ? 54.875 -15.406 -41.25 1 96.56 150 ARG B N 1
ATOM 5042 C CA . ARG B 1 150 ? 53.781 -16.391 -41.375 1 96.56 150 ARG B CA 1
ATOM 5043 C C . ARG B 1 150 ? 53.469 -17 -40.031 1 96.56 150 ARG B C 1
ATOM 5045 O O . ARG B 1 150 ? 52.281 -17.078 -39.656 1 96.56 150 ARG B O 1
ATOM 5052 N N . GLN B 1 151 ? 54.469 -17.328 -39.312 1 96.25 151 GLN B N 1
ATOM 5053 C CA . GLN B 1 151 ? 54.281 -17.906 -38 1 96.25 151 GLN B CA 1
ATOM 5054 C C . GLN B 1 151 ? 53.75 -16.875 -37 1 96.25 151 GLN B C 1
ATOM 5056 O O . GLN B 1 151 ? 52.969 -17.203 -36.094 1 96.25 151 GLN B O 1
ATOM 5061 N N . ASP B 1 152 ? 54.094 -15.625 -37.219 1 95.06 152 ASP B N 1
ATOM 5062 C CA . ASP B 1 152 ? 53.594 -14.516 -36.406 1 95.06 152 ASP B CA 1
ATOM 5063 C C . ASP B 1 152 ? 52.062 -14.375 -36.531 1 95.06 152 ASP B C 1
ATOM 5065 O O . ASP B 1 152 ? 51.375 -14.289 -35.531 1 95.06 152 ASP B O 1
ATOM 5069 N N . ILE B 1 153 ? 51.594 -14.406 -37.75 1 97 153 ILE B N 1
ATOM 5070 C CA . ILE B 1 153 ? 50.188 -14.266 -38.031 1 97 153 ILE B CA 1
ATOM 5071 C C . ILE B 1 153 ? 49.406 -15.461 -37.469 1 97 153 ILE B C 1
ATOM 5073 O O . ILE B 1 153 ? 48.375 -15.281 -36.812 1 97 153 ILE B O 1
ATOM 5077 N N . GLU B 1 154 ? 50 -16.641 -37.656 1 97.31 154 GLU B N 1
ATOM 5078 C CA . GLU B 1 154 ? 49.375 -17.844 -37.125 1 97.31 154 GLU B CA 1
ATOM 5079 C C . GLU B 1 154 ? 49.344 -17.828 -35.625 1 97.31 154 GLU B C 1
ATOM 5081 O O . GLU B 1 154 ? 48.281 -18.125 -35.031 1 97.31 154 GLU B O 1
ATOM 5086 N N . ALA B 1 155 ? 50.438 -17.406 -35 1 97.25 155 ALA B N 1
ATOM 5087 C CA . ALA B 1 155 ? 50.5 -17.312 -33.531 1 97.25 155 ALA B CA 1
ATOM 5088 C C . ALA B 1 155 ? 49.5 -16.297 -33 1 97.25 155 ALA B C 1
ATOM 5090 O O . ALA B 1 155 ? 48.812 -16.547 -32.031 1 97.25 155 ALA B O 1
ATOM 5091 N N . THR B 1 156 ? 49.375 -15.164 -33.688 1 97.12 156 THR B N 1
ATOM 5092 C CA . THR B 1 156 ? 48.438 -14.109 -33.281 1 97.12 156 THR B CA 1
ATOM 5093 C C . THR B 1 156 ? 47 -14.633 -33.312 1 97.12 156 THR B C 1
ATOM 5095 O O . THR B 1 156 ? 46.25 -14.43 -32.375 1 97.12 156 THR B O 1
ATOM 5098 N N . THR B 1 157 ? 46.656 -15.336 -34.406 1 97.75 157 THR B N 1
ATOM 5099 C CA . THR B 1 157 ? 45.312 -15.898 -34.562 1 97.75 157 THR B CA 1
ATOM 5100 C C . THR B 1 157 ? 45.031 -16.922 -33.469 1 97.75 157 THR B C 1
ATOM 5102 O O . THR B 1 157 ? 43.969 -16.891 -32.844 1 97.75 157 THR B O 1
ATOM 5105 N N . LEU B 1 158 ? 46 -17.719 -33.188 1 97.81 158 LEU B N 1
ATOM 5106 C CA . LEU B 1 158 ? 45.844 -18.75 -32.188 1 97.81 158 LEU B CA 1
ATOM 5107 C C . LEU B 1 158 ? 45.719 -18.141 -30.797 1 97.81 158 LEU B C 1
ATOM 5109 O O . LEU B 1 158 ? 44.906 -18.609 -29.969 1 97.81 158 LEU B O 1
ATOM 5113 N N . TYR B 1 159 ? 46.469 -17.062 -30.516 1 97.38 159 TYR B N 1
ATOM 5114 C CA . TYR B 1 159 ? 46.344 -16.391 -29.219 1 97.38 159 TYR B CA 1
ATOM 5115 C C . TYR B 1 159 ? 44.969 -15.742 -29.078 1 97.38 159 TYR B C 1
ATOM 5117 O O . TYR B 1 159 ? 44.375 -15.766 -28 1 97.38 159 TYR B O 1
ATOM 5125 N N . ARG B 1 160 ? 44.5 -15.172 -30.141 1 97.31 160 ARG B N 1
ATOM 5126 C CA . ARG B 1 160 ? 43.188 -14.57 -30.109 1 97.31 160 ARG B CA 1
ATOM 5127 C C . ARG B 1 160 ? 42.094 -15.625 -29.891 1 97.31 160 ARG B C 1
ATOM 5129 O O . ARG B 1 160 ? 41.156 -15.398 -29.125 1 97.31 160 ARG B O 1
ATOM 5136 N N . ASP B 1 161 ? 42.25 -16.75 -30.547 1 97.75 161 ASP B N 1
ATOM 5137 C CA . ASP B 1 161 ? 41.344 -17.859 -30.328 1 97.75 161 ASP B CA 1
ATOM 5138 C C . ASP B 1 161 ? 41.406 -18.359 -28.891 1 97.75 161 ASP B C 1
ATOM 5140 O O . ASP B 1 161 ? 40.375 -18.656 -28.281 1 97.75 161 ASP B O 1
ATOM 5144 N N . ALA B 1 162 ? 42.594 -18.438 -28.391 1 97.69 162 ALA B N 1
ATOM 5145 C CA . ALA B 1 162 ? 42.781 -18.875 -27.016 1 97.69 162 ALA B CA 1
ATOM 5146 C C . ALA B 1 162 ? 42.156 -17.891 -26.031 1 97.69 162 ALA B C 1
ATOM 5148 O O . ALA B 1 162 ? 41.562 -18.312 -25.031 1 97.69 162 ALA B O 1
ATOM 5149 N N . GLU B 1 163 ? 42.312 -16.609 -26.344 1 97.12 163 GLU B N 1
ATOM 5150 C CA . GLU B 1 163 ? 41.688 -15.586 -25.516 1 97.12 163 GLU B CA 1
ATOM 5151 C C . GLU B 1 163 ? 40.188 -15.75 -25.484 1 97.12 163 GLU B C 1
ATOM 5153 O O . GLU B 1 163 ? 39.594 -15.781 -24.406 1 97.12 163 GLU B O 1
ATOM 5158 N N . LEU B 1 164 ? 39.656 -15.875 -26.641 1 97.25 164 LEU B N 1
ATOM 5159 C CA . LEU B 1 164 ? 38.188 -16.016 -26.75 1 97.25 164 LEU B CA 1
ATOM 5160 C C . LEU B 1 164 ? 37.719 -17.281 -26.062 1 97.25 164 LEU B C 1
ATOM 5162 O O . LEU B 1 164 ? 36.719 -17.25 -25.328 1 97.25 164 LEU B O 1
ATOM 5166 N N . MET B 1 165 ? 38.406 -18.328 -26.281 1 97.19 165 MET B N 1
ATOM 5167 C CA . MET B 1 165 ? 38.031 -19.578 -25.641 1 97.19 165 MET B CA 1
ATOM 5168 C C . MET B 1 165 ? 38.125 -19.469 -24.125 1 97.19 165 MET B C 1
ATOM 5170 O O . MET B 1 165 ? 37.25 -20 -23.406 1 97.19 165 MET B O 1
ATOM 5174 N N . ALA B 1 166 ? 39.125 -18.828 -23.688 1 97 166 ALA B N 1
ATOM 5175 C CA . ALA B 1 166 ? 39.281 -18.641 -22.25 1 97 166 ALA B CA 1
ATOM 5176 C C . ALA B 1 166 ? 38.125 -17.828 -21.656 1 97 166 ALA B C 1
ATOM 5178 O O . ALA B 1 166 ? 37.594 -18.172 -20.625 1 97 166 ALA B O 1
ATOM 5179 N N . ILE B 1 167 ? 37.75 -16.781 -22.328 1 96.62 167 ILE B N 1
ATOM 5180 C CA . ILE B 1 167 ? 36.656 -15.922 -21.891 1 96.62 167 ILE B CA 1
ATOM 5181 C C . ILE B 1 167 ? 35.344 -16.719 -21.891 1 96.62 167 ILE B C 1
ATOM 5183 O O . ILE B 1 167 ? 34.594 -16.656 -20.922 1 96.62 167 ILE B O 1
ATOM 5187 N N . LYS B 1 168 ? 35.125 -17.469 -22.906 1 97.25 168 LYS B N 1
ATOM 5188 C CA . LYS B 1 168 ? 33.938 -18.297 -22.984 1 97.25 168 LYS B CA 1
ATOM 5189 C C . LYS B 1 168 ? 33.906 -19.328 -21.859 1 97.25 168 LYS B C 1
ATOM 5191 O O . LYS B 1 168 ? 32.875 -19.547 -21.234 1 97.25 168 LYS B O 1
ATOM 5196 N N . THR B 1 169 ? 35.062 -19.938 -21.672 1 96.56 169 THR B N 1
ATOM 5197 C CA . THR B 1 169 ? 35.156 -20.922 -20.609 1 96.56 169 THR B CA 1
ATOM 5198 C C . THR B 1 169 ? 34.875 -20.281 -19.25 1 96.56 169 THR B C 1
ATOM 5200 O O . THR B 1 169 ? 34.188 -20.844 -18.406 1 96.56 169 THR B O 1
ATOM 5203 N N . GLN B 1 170 ? 35.406 -19.141 -19.062 1 94.94 170 GLN B N 1
ATOM 5204 C CA . GLN B 1 170 ? 35.25 -18.422 -17.797 1 94.94 170 GLN B CA 1
ATOM 5205 C C . GLN B 1 170 ? 33.75 -18.156 -17.5 1 94.94 170 GLN B C 1
ATOM 5207 O O . GLN B 1 170 ? 33.312 -18.344 -16.375 1 94.94 170 GLN B O 1
ATOM 5212 N N . TYR B 1 171 ? 32.969 -17.797 -18.469 1 95.31 171 TYR B N 1
ATOM 5213 C CA . TYR B 1 171 ? 31.609 -17.297 -18.219 1 95.31 171 TYR B CA 1
ATOM 5214 C C . TYR B 1 171 ? 30.562 -18.375 -18.531 1 95.31 171 TYR B C 1
ATOM 5216 O O . TYR B 1 171 ? 29.453 -18.328 -18.016 1 95.31 171 TYR B O 1
ATOM 5224 N N . LEU B 1 172 ? 30.922 -19.375 -19.344 1 97.56 172 LEU B N 1
ATOM 5225 C CA . LEU B 1 172 ? 29.891 -20.266 -19.844 1 97.56 172 LEU B CA 1
ATOM 5226 C C . LEU B 1 172 ? 30.125 -21.703 -19.391 1 97.56 172 LEU B C 1
ATOM 5228 O O . LEU B 1 172 ? 29.312 -22.594 -19.672 1 97.56 172 LEU B O 1
ATOM 5232 N N . SER B 1 173 ? 31.203 -21.969 -18.641 1 96.38 173 SER B N 1
ATOM 5233 C CA . SER B 1 173 ? 31.578 -23.328 -18.266 1 96.38 173 SER B CA 1
ATOM 5234 C C . SER B 1 173 ? 30.469 -23.984 -17.438 1 96.38 173 SER B C 1
ATOM 5236 O O . SER B 1 173 ? 30.141 -25.156 -17.656 1 96.38 173 SER B O 1
ATOM 5238 N N . GLU B 1 174 ? 29.875 -23.266 -16.516 1 96.5 174 GLU B N 1
ATOM 5239 C CA . GLU B 1 174 ? 28.812 -23.797 -15.688 1 96.5 174 GLU B CA 1
ATOM 5240 C C . GLU B 1 174 ? 27.609 -24.203 -16.531 1 96.5 174 GLU B C 1
ATOM 5242 O O . GLU B 1 174 ? 27.047 -25.281 -16.359 1 96.5 174 GLU B O 1
ATOM 5247 N N . THR B 1 175 ? 27.25 -23.359 -17.391 1 97.88 175 THR B N 1
ATOM 5248 C CA . THR B 1 175 ? 26.109 -23.609 -18.266 1 97.88 175 THR B CA 1
ATOM 5249 C C . THR B 1 175 ? 26.359 -24.844 -19.125 1 97.88 175 THR B C 1
ATOM 5251 O O . THR B 1 175 ? 25.484 -25.703 -19.266 1 97.88 175 THR B O 1
ATOM 5254 N N . ARG B 1 176 ? 27.547 -24.922 -19.672 1 97.56 176 ARG B N 1
ATOM 5255 C CA . ARG B 1 176 ? 27.922 -26.062 -20.5 1 97.56 176 ARG B CA 1
ATOM 5256 C C . ARG B 1 176 ? 27.844 -27.359 -19.719 1 97.56 176 ARG B C 1
ATOM 5258 O O . ARG B 1 176 ? 27.359 -28.375 -20.219 1 97.56 176 ARG B O 1
ATOM 5265 N N . GLN B 1 177 ? 28.312 -27.25 -18.531 1 97.56 177 GLN B N 1
ATOM 5266 C CA . GLN B 1 177 ? 28.281 -28.438 -17.672 1 97.56 177 GLN B CA 1
ATOM 5267 C C . GLN B 1 177 ? 26.844 -28.844 -17.359 1 97.56 177 GLN B C 1
ATOM 5269 O O . GLN B 1 177 ? 26.5 -30.031 -17.438 1 97.56 177 GLN B O 1
ATOM 5274 N N . LEU B 1 178 ? 25.969 -27.938 -17.016 1 97.88 178 LEU B N 1
ATOM 5275 C CA . LEU B 1 178 ? 24.578 -28.219 -16.703 1 97.88 178 LEU B CA 1
ATOM 5276 C C . LEU B 1 178 ? 23.875 -28.859 -17.891 1 97.88 178 LEU B C 1
ATOM 5278 O O . LEU B 1 178 ? 23.109 -29.828 -17.734 1 97.88 178 LEU B O 1
ATOM 5282 N N . LEU B 1 179 ? 24.172 -28.359 -19.031 1 98.31 179 LEU B N 1
ATOM 5283 C CA . LEU B 1 179 ? 23.516 -28.875 -20.234 1 98.31 179 LEU B CA 1
ATOM 5284 C C . LEU B 1 179 ? 24.047 -30.25 -20.594 1 98.31 179 LEU B C 1
ATOM 5286 O O . LEU B 1 179 ? 23.297 -31.094 -21.094 1 98.31 179 LEU B O 1
ATOM 5290 N N . ALA B 1 180 ? 25.359 -30.469 -20.328 1 97.69 180 ALA B N 1
ATOM 5291 C CA . ALA B 1 180 ? 25.906 -31.797 -20.516 1 97.69 180 ALA B CA 1
ATOM 5292 C C . ALA B 1 180 ? 25.266 -32.812 -19.578 1 97.69 180 ALA B C 1
ATOM 5294 O O . ALA B 1 180 ? 24.938 -33.938 -19.984 1 97.69 180 ALA B O 1
ATOM 5295 N N . ASP B 1 181 ? 25.031 -32.375 -18.344 1 98.25 181 ASP B N 1
ATOM 5296 C CA . ASP B 1 181 ? 24.359 -33.219 -17.375 1 98.25 181 ASP B CA 1
ATOM 5297 C C . ASP B 1 181 ? 22.922 -33.5 -17.797 1 98.25 181 ASP B C 1
ATOM 5299 O O . ASP B 1 181 ? 22.422 -34.594 -17.609 1 98.25 181 ASP B O 1
ATOM 5303 N N . ALA B 1 182 ? 22.297 -32.531 -18.344 1 98.38 182 ALA B N 1
ATOM 5304 C CA . ALA B 1 182 ? 20.922 -32.688 -18.812 1 98.38 182 ALA B CA 1
ATOM 5305 C C . ALA B 1 182 ? 20.844 -33.719 -19.938 1 98.38 182 ALA B C 1
ATOM 5307 O O . ALA B 1 182 ? 19.906 -34.5 -20 1 98.38 182 ALA B O 1
ATOM 5308 N N . ASP B 1 183 ? 21.844 -33.719 -20.766 1 97.62 183 ASP B N 1
ATOM 5309 C CA . ASP B 1 183 ? 21.906 -34.688 -21.859 1 97.62 183 ASP B CA 1
ATOM 5310 C C . ASP B 1 183 ? 22.094 -36.094 -21.328 1 97.62 183 ASP B C 1
ATOM 5312 O O . ASP B 1 183 ? 21.406 -37.031 -21.75 1 97.62 183 ASP B O 1
ATOM 5316 N N . ARG B 1 184 ? 22.984 -36.188 -20.344 1 97.75 184 ARG B N 1
ATOM 5317 C CA . ARG B 1 184 ? 23.266 -37.5 -19.75 1 97.75 184 ARG B CA 1
ATOM 5318 C C . ARG B 1 184 ? 22.016 -38.062 -19.078 1 97.75 184 ARG B C 1
ATOM 5320 O O . ARG B 1 184 ? 21.766 -39.281 -19.125 1 97.75 184 ARG B O 1
ATOM 5327 N N . ALA B 1 185 ? 21.234 -37.156 -18.531 1 97.62 185 ALA B N 1
ATOM 5328 C CA . ALA B 1 185 ? 20.031 -37.562 -17.797 1 97.62 185 ALA B CA 1
ATOM 5329 C C . ALA B 1 185 ? 18.828 -37.656 -18.734 1 97.62 185 ALA B C 1
ATOM 5331 O O . ALA B 1 185 ? 17.703 -37.938 -18.281 1 97.62 185 ALA B O 1
ATOM 5332 N N . ARG B 1 186 ? 19.016 -37.344 -20.016 1 97.94 186 ARG B N 1
ATOM 5333 C CA . ARG B 1 186 ? 17.984 -37.406 -21.047 1 97.94 186 ARG B CA 1
ATOM 5334 C C . ARG B 1 186 ? 16.812 -36.469 -20.703 1 97.94 186 ARG B C 1
ATOM 5336 O O . ARG B 1 186 ? 15.648 -36.844 -20.844 1 97.94 186 ARG B O 1
ATOM 5343 N N . VAL B 1 187 ? 17.141 -35.375 -20.234 1 98.19 187 VAL B N 1
ATOM 5344 C CA . VAL B 1 187 ? 16.156 -34.344 -19.859 1 98.19 187 VAL B CA 1
ATOM 5345 C C . VAL B 1 187 ? 15.344 -33.938 -21.078 1 98.19 187 VAL B C 1
ATOM 5347 O O . VAL B 1 187 ? 14.148 -33.656 -20.953 1 98.19 187 VAL B O 1
ATOM 5350 N N . GLY B 1 188 ? 15.906 -33.938 -22.234 1 97.69 188 GLY B N 1
ATOM 5351 C CA . GLY B 1 188 ? 15.258 -33.531 -23.469 1 97.69 188 GLY B CA 1
ATOM 5352 C C . GLY B 1 188 ? 14.062 -34.375 -23.828 1 97.69 188 GLY B C 1
ATOM 5353 O O . GLY B 1 188 ? 13.164 -33.906 -24.547 1 97.69 188 GLY B O 1
ATOM 5354 N N . ARG B 1 189 ? 13.945 -35.594 -23.344 1 97.38 189 ARG B N 1
ATOM 5355 C CA . ARG B 1 189 ? 12.828 -36.5 -23.609 1 97.38 189 ARG B CA 1
ATOM 5356 C C . ARG B 1 189 ? 11.562 -36.031 -22.875 1 97.38 189 ARG B C 1
ATOM 5358 O O . ARG B 1 189 ? 10.453 -36.25 -23.375 1 97.38 189 ARG B O 1
ATOM 5365 N N . TYR B 1 190 ? 11.773 -35.406 -21.766 1 97.56 190 TYR B N 1
ATOM 5366 C CA . TYR B 1 190 ? 10.656 -35.094 -20.891 1 97.56 190 TYR B CA 1
ATOM 5367 C C . TYR B 1 190 ? 10.375 -33.594 -20.859 1 97.56 190 TYR B C 1
ATOM 5369 O O . TYR B 1 190 ? 9.242 -33.188 -20.625 1 97.56 190 TYR B O 1
ATOM 5377 N N . ALA B 1 191 ? 11.43 -32.812 -21.094 1 98.31 191 ALA B N 1
ATOM 5378 C CA . ALA B 1 191 ? 11.273 -31.359 -21.062 1 98.31 191 ALA B CA 1
ATOM 5379 C C . ALA B 1 191 ? 12.016 -30.719 -22.234 1 98.31 191 ALA B C 1
ATOM 5381 O O . ALA B 1 191 ? 12.898 -29.891 -22.031 1 98.31 191 ALA B O 1
ATOM 5382 N N . PRO B 1 192 ? 11.602 -31.016 -23.422 1 98.25 192 PRO B N 1
ATOM 5383 C CA . PRO B 1 192 ? 12.336 -30.531 -24.594 1 98.25 192 PRO B CA 1
ATOM 5384 C C . PRO B 1 192 ? 12.219 -29.031 -24.797 1 98.25 192 PRO B C 1
ATOM 5386 O O . PRO B 1 192 ? 13.164 -28.391 -25.266 1 98.25 192 PRO B O 1
ATOM 5389 N N . VAL B 1 193 ? 11.078 -28.469 -24.438 1 98.31 193 VAL B N 1
ATOM 5390 C CA . VAL B 1 193 ? 10.844 -27.047 -24.688 1 98.31 193 VAL B CA 1
ATOM 5391 C C . VAL B 1 193 ? 11.766 -26.219 -23.812 1 98.31 193 VAL B C 1
ATOM 5393 O O . VAL B 1 193 ? 12.5 -25.359 -24.312 1 98.31 193 VAL B O 1
ATOM 5396 N N . THR B 1 194 ? 11.789 -26.5 -22.547 1 98.56 194 THR B N 1
ATOM 5397 C CA . THR B 1 194 ? 12.57 -25.75 -21.578 1 98.56 194 THR B CA 1
ATOM 5398 C C . THR B 1 194 ? 14.062 -25.969 -21.781 1 98.56 194 THR B C 1
ATOM 5400 O O . THR B 1 194 ? 14.859 -25.031 -21.703 1 98.56 194 THR B O 1
ATOM 5403 N N . LEU B 1 195 ? 14.422 -27.219 -22.078 1 98.62 195 LEU B N 1
ATOM 5404 C CA . LEU B 1 195 ? 15.82 -27.516 -22.375 1 98.62 195 LEU B CA 1
ATOM 5405 C C . LEU B 1 195 ? 16.281 -26.797 -23.625 1 98.62 195 LEU B C 1
ATOM 5407 O O . LEU B 1 195 ? 17.391 -26.281 -23.688 1 98.62 195 LEU B O 1
ATOM 5411 N N . GLY B 1 196 ? 15.398 -26.766 -24.625 1 98.56 196 GLY B N 1
ATOM 5412 C CA . GLY B 1 196 ? 15.703 -26.031 -25.844 1 98.56 196 GLY B CA 1
ATOM 5413 C C . GLY B 1 196 ? 15.961 -24.562 -25.625 1 98.56 196 GLY B C 1
ATOM 5414 O O . GLY B 1 196 ? 16.844 -23.969 -26.25 1 98.56 196 GLY B O 1
ATOM 5415 N N . ARG B 1 197 ? 15.227 -24.016 -24.734 1 98.38 197 ARG B N 1
ATOM 5416 C CA . ARG B 1 197 ? 15.43 -22.609 -24.391 1 98.38 197 ARG B CA 1
ATOM 5417 C C . ARG B 1 197 ? 16.797 -22.375 -23.75 1 98.38 197 ARG B C 1
ATOM 5419 O O . ARG B 1 197 ? 17.484 -21.422 -24.078 1 98.38 197 ARG B O 1
ATOM 5426 N N . ALA B 1 198 ? 17.156 -23.266 -22.844 1 98.62 198 ALA B N 1
ATOM 5427 C CA . ALA B 1 198 ? 18.453 -23.188 -22.203 1 98.62 198 ALA B CA 1
ATOM 5428 C C . ALA B 1 198 ? 19.578 -23.266 -23.234 1 98.62 198 ALA B C 1
ATOM 5430 O O . ALA B 1 198 ? 20.531 -22.484 -23.188 1 98.62 198 ALA B O 1
ATOM 5431 N N . GLN B 1 199 ? 19.406 -24.156 -24.156 1 98.69 199 GLN B N 1
ATOM 5432 C CA . GLN B 1 199 ? 20.406 -24.359 -25.203 1 98.69 199 GLN B CA 1
ATOM 5433 C C . GLN B 1 199 ? 20.516 -23.141 -26.109 1 98.69 199 GLN B C 1
ATOM 5435 O O . GLN B 1 199 ? 21.625 -22.719 -26.484 1 98.69 199 GLN B O 1
ATOM 5440 N N . GLN B 1 200 ? 19.406 -22.609 -26.422 1 98.69 200 GLN B N 1
ATOM 5441 C CA . GLN B 1 200 ? 19.391 -21.422 -27.266 1 98.69 200 GLN B CA 1
ATOM 5442 C C . GLN B 1 200 ? 20.062 -20.234 -26.562 1 98.69 200 GLN B C 1
ATOM 5444 O O . GLN B 1 200 ? 20.812 -19.484 -27.188 1 98.69 200 GLN B O 1
ATOM 5449 N N . LEU B 1 201 ? 19.797 -20.109 -25.312 1 98.56 201 LEU B N 1
ATOM 5450 C CA . LEU B 1 201 ? 20.375 -19.016 -24.547 1 98.56 201 LEU B CA 1
ATOM 5451 C C . LEU B 1 201 ? 21.906 -19.156 -24.484 1 98.56 201 LEU B C 1
ATOM 5453 O O . LEU B 1 201 ? 22.625 -18.156 -24.578 1 98.56 201 LEU B O 1
ATOM 5457 N N . LEU B 1 202 ? 22.391 -20.375 -24.312 1 98.31 202 LEU B N 1
ATOM 5458 C CA . LEU B 1 202 ? 23.828 -20.609 -24.344 1 98.31 202 LEU B CA 1
ATOM 5459 C C . LEU B 1 202 ? 24.422 -20.234 -25.703 1 98.31 202 LEU B C 1
ATOM 5461 O O . LEU B 1 202 ? 25.469 -19.594 -25.781 1 98.31 202 LEU B O 1
ATOM 5465 N N . ALA B 1 203 ? 23.75 -20.609 -26.75 1 98.31 203 ALA B N 1
ATOM 5466 C CA . ALA B 1 203 ? 24.203 -20.312 -28.109 1 98.31 203 ALA B CA 1
ATOM 5467 C C . ALA B 1 203 ? 24.266 -18.797 -28.344 1 98.31 203 ALA B C 1
ATOM 5469 O O . ALA B 1 203 ? 25.203 -18.312 -28.969 1 98.31 203 ALA B O 1
ATOM 5470 N N . ASP B 1 204 ? 23.297 -18.156 -27.844 1 98.44 204 ASP B N 1
ATOM 5471 C CA . ASP B 1 204 ? 23.266 -16.703 -27.969 1 98.44 204 ASP B CA 1
ATOM 5472 C C . ASP B 1 204 ? 24.438 -16.078 -27.219 1 98.44 204 ASP B C 1
ATOM 5474 O O . ASP B 1 204 ? 25.078 -15.148 -27.719 1 98.44 204 ASP B O 1
ATOM 5478 N N . ALA B 1 205 ? 24.703 -16.578 -26.031 1 98.12 205 ALA B N 1
ATOM 5479 C CA . ALA B 1 205 ? 25.812 -16.062 -25.234 1 98.12 205 ALA B CA 1
ATOM 5480 C C . ALA B 1 205 ? 27.141 -16.266 -25.969 1 98.12 205 ALA B C 1
ATOM 5482 O O . ALA B 1 205 ? 27.984 -15.375 -26.016 1 98.12 205 ALA B O 1
ATOM 5483 N N . GLU B 1 206 ? 27.281 -17.391 -26.594 1 97.75 206 GLU B N 1
ATOM 5484 C CA . GLU B 1 206 ? 28.484 -17.703 -27.344 1 97.75 206 GLU B CA 1
ATOM 5485 C C . GLU B 1 206 ? 28.641 -16.781 -28.547 1 97.75 206 GLU B C 1
ATOM 5487 O O . GLU B 1 206 ? 29.75 -16.297 -28.844 1 97.75 206 GLU B O 1
ATOM 5492 N N . ARG B 1 207 ? 27.578 -16.578 -29.188 1 97.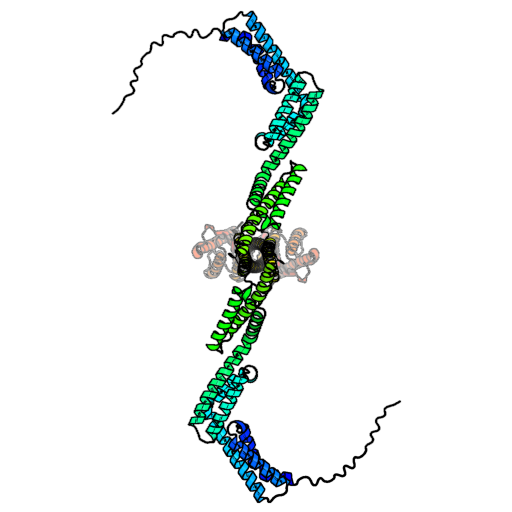69 207 ARG B N 1
ATOM 5493 C CA . ARG B 1 207 ? 27.578 -15.695 -30.344 1 97.69 207 ARG B CA 1
ATOM 5494 C C . ARG B 1 207 ? 27.953 -14.273 -29.953 1 97.69 207 ARG B C 1
ATOM 5496 O O . ARG B 1 207 ? 28.766 -13.633 -30.625 1 97.69 207 ARG B O 1
ATOM 5503 N N . GLU B 1 208 ? 27.391 -13.844 -28.875 1 97.5 208 GLU B N 1
ATOM 5504 C CA . GLU B 1 208 ? 27.672 -12.492 -28.391 1 97.5 208 GLU B CA 1
ATOM 5505 C C . GLU B 1 208 ? 29.156 -12.336 -28.047 1 97.5 208 GLU B C 1
ATOM 5507 O O . GLU B 1 208 ? 29.766 -11.32 -28.375 1 97.5 208 GLU B O 1
ATOM 5512 N N . LEU B 1 209 ? 29.75 -13.328 -27.406 1 97 209 LEU B N 1
ATOM 5513 C CA . LEU B 1 209 ? 31.156 -13.281 -27.031 1 97 209 LEU B CA 1
ATOM 5514 C C . LEU B 1 209 ? 32.062 -13.328 -28.281 1 97 209 LEU B C 1
ATOM 5516 O O . LEU B 1 209 ? 33.125 -12.734 -28.297 1 97 209 LEU B O 1
ATOM 5520 N N . SER B 1 210 ? 31.625 -14.016 -29.297 1 96.88 210 SER B N 1
ATOM 5521 C CA . SER B 1 210 ? 32.375 -14.117 -30.547 1 96.88 210 SER B CA 1
ATOM 5522 C C . SER B 1 210 ? 32.344 -12.797 -31.312 1 96.88 210 SER B C 1
ATOM 5524 O O . SER B 1 210 ? 33.312 -12.461 -32 1 96.88 210 SER B O 1
ATOM 5526 N N . GLU B 1 211 ? 31.234 -12.094 -31.141 1 96.19 211 GLU B N 1
ATOM 5527 C CA . GLU B 1 211 ? 31.109 -10.805 -31.812 1 96.19 211 GLU B CA 1
ATOM 5528 C C . GLU B 1 211 ? 31.922 -9.719 -31.109 1 96.19 211 GLU B C 1
ATOM 5530 O O . GLU B 1 211 ? 32.594 -8.914 -31.75 1 96.19 211 GLU B O 1
ATOM 5535 N N . ASN B 1 212 ? 31.797 -9.734 -29.828 1 96 212 ASN B N 1
ATOM 5536 C CA . ASN B 1 212 ? 32.562 -8.82 -29 1 96 212 ASN B CA 1
ATOM 5537 C C . ASN B 1 212 ? 33 -9.477 -27.688 1 96 212 ASN B C 1
ATOM 5539 O O . ASN B 1 212 ? 32.219 -9.508 -26.734 1 96 212 ASN B O 1
ATOM 5543 N N . ARG B 1 213 ? 34.219 -9.844 -27.641 1 94.81 213 ARG B N 1
ATOM 5544 C CA . ARG B 1 213 ? 34.75 -10.609 -26.5 1 94.81 213 ARG B CA 1
ATOM 5545 C C . ARG B 1 213 ? 34.906 -9.727 -25.281 1 94.81 213 ARG B C 1
ATOM 5547 O O . ARG B 1 213 ? 35 -10.219 -24.156 1 94.81 213 ARG B O 1
ATOM 5554 N N . TYR B 1 214 ? 34.938 -8.391 -25.406 1 92.94 214 TYR B N 1
ATOM 5555 C CA . TYR B 1 214 ? 35.25 -7.5 -24.297 1 92.94 214 TYR B CA 1
ATOM 5556 C C . TYR B 1 214 ? 33.969 -6.988 -23.641 1 92.94 214 TYR B C 1
ATOM 5558 O O . TYR B 1 214 ? 34 -6.477 -22.516 1 92.94 214 TYR B O 1
ATOM 5566 N N . ASP B 1 215 ? 32.844 -7.121 -24.359 1 94.81 215 ASP B N 1
ATOM 5567 C CA . ASP B 1 215 ? 31.562 -6.797 -23.75 1 94.81 215 ASP B CA 1
ATOM 5568 C C . ASP B 1 215 ? 30.906 -8.039 -23.172 1 94.81 215 ASP B C 1
ATOM 5570 O O . ASP B 1 215 ? 30.219 -8.781 -23.875 1 94.81 215 ASP B O 1
ATOM 5574 N N . THR B 1 216 ? 31.078 -8.141 -21.812 1 94.69 216 THR B N 1
ATOM 5575 C CA . THR B 1 216 ? 30.719 -9.43 -21.234 1 94.69 216 THR B CA 1
ATOM 5576 C C . THR B 1 216 ? 29.422 -9.328 -20.453 1 94.69 216 THR B C 1
ATOM 5578 O O . THR B 1 216 ? 28.922 -10.328 -19.922 1 94.69 216 THR B O 1
ATOM 5581 N N . ASP B 1 217 ? 28.734 -8.188 -20.422 1 95.62 217 ASP B N 1
ATOM 5582 C CA . ASP B 1 217 ? 27.531 -8.008 -19.609 1 95.62 217 ASP B CA 1
ATOM 5583 C C . ASP B 1 217 ? 26.375 -8.844 -20.125 1 95.62 217 ASP B C 1
ATOM 5585 O O . ASP B 1 217 ? 25.797 -9.641 -19.391 1 95.62 217 ASP B O 1
ATOM 5589 N N . LEU B 1 218 ? 26.125 -8.648 -21.422 1 96.44 218 LEU B N 1
ATOM 5590 C CA . LEU B 1 218 ? 25 -9.367 -22.016 1 96.44 218 LEU B CA 1
ATOM 5591 C C . LEU B 1 218 ? 25.25 -10.875 -22 1 96.44 218 LEU B C 1
ATOM 5593 O O . LEU B 1 218 ? 24.391 -11.641 -21.547 1 96.44 218 LEU B O 1
ATOM 5597 N N . PRO B 1 219 ? 26.438 -11.391 -22.375 1 96.75 219 PRO B N 1
ATOM 5598 C CA . PRO B 1 219 ? 26.688 -12.828 -22.297 1 96.75 219 PRO B CA 1
ATOM 5599 C C . PRO B 1 219 ? 26.562 -13.383 -20.891 1 96.75 219 PRO B C 1
ATOM 5601 O O . PRO B 1 219 ? 26.062 -14.5 -20.703 1 96.75 219 PRO B O 1
ATOM 5604 N N . ARG B 1 220 ? 26.922 -12.602 -19.984 1 96.38 220 ARG B N 1
ATOM 5605 C CA . ARG B 1 220 ? 26.797 -13.031 -18.594 1 96.38 220 ARG B CA 1
ATOM 5606 C C . ARG B 1 220 ? 25.328 -13.172 -18.203 1 96.38 220 ARG B C 1
ATOM 5608 O O . ARG B 1 220 ? 24.938 -14.156 -17.562 1 96.38 220 ARG B O 1
ATOM 5615 N N . SER B 1 221 ? 24.516 -12.289 -18.625 1 97.31 221 SER B N 1
ATOM 5616 C CA . SER B 1 221 ? 23.078 -12.344 -18.375 1 97.31 221 SER B CA 1
ATOM 5617 C C . SER B 1 221 ? 22.422 -13.523 -19.078 1 97.31 221 SER B C 1
ATOM 5619 O O . SER B 1 221 ? 21.609 -14.242 -18.484 1 97.31 221 SER B O 1
ATOM 5621 N N . LEU B 1 222 ? 22.812 -13.734 -20.25 1 98 222 LEU B N 1
ATOM 5622 C CA . LEU B 1 222 ? 22.281 -14.852 -21.016 1 98 222 LEU B CA 1
ATOM 5623 C C . LEU B 1 222 ? 22.656 -16.188 -20.375 1 98 222 LEU B C 1
ATOM 5625 O O . LEU B 1 222 ? 21.828 -17.109 -20.312 1 98 222 LEU B O 1
ATOM 5629 N N . ALA B 1 223 ? 23.859 -16.234 -19.906 1 97.75 223 ALA B N 1
ATOM 5630 C CA . ALA B 1 223 ? 24.328 -17.453 -19.266 1 97.75 223 ALA B CA 1
ATOM 5631 C C . ALA B 1 223 ? 23.547 -17.734 -17.984 1 97.75 223 ALA B C 1
ATOM 5633 O O . ALA B 1 223 ? 23.188 -18.875 -17.703 1 97.75 223 ALA B O 1
ATOM 5634 N N . GLN B 1 224 ? 23.312 -16.672 -17.281 1 97.06 224 GLN B N 1
ATOM 5635 C CA . GLN B 1 224 ? 22.531 -16.828 -16.047 1 97.06 224 GLN B CA 1
ATOM 5636 C C . GLN B 1 224 ? 21.125 -17.344 -16.359 1 97.06 224 GLN B C 1
ATOM 5638 O O . GLN B 1 224 ? 20.625 -18.234 -15.672 1 97.06 224 GLN B O 1
ATOM 5643 N N . ARG B 1 225 ? 20.531 -16.844 -17.328 1 97.62 225 ARG B N 1
ATOM 5644 C CA . ARG B 1 225 ? 19.203 -17.281 -17.75 1 97.62 225 ARG B CA 1
ATOM 5645 C C . ARG B 1 225 ? 19.25 -18.719 -18.25 1 97.62 225 ARG B C 1
ATOM 5647 O O . ARG B 1 225 ? 18.328 -19.5 -18 1 97.62 225 ARG B O 1
ATOM 5654 N N . ALA B 1 226 ? 20.297 -19.016 -18.938 1 98.5 226 ALA B N 1
ATOM 5655 C CA . ALA B 1 226 ? 20.469 -20.375 -19.422 1 98.5 226 ALA B CA 1
ATOM 5656 C C . ALA B 1 226 ? 20.594 -21.359 -18.25 1 98.5 226 ALA B C 1
ATOM 5658 O O . ALA B 1 226 ? 20.016 -22.438 -18.281 1 98.5 226 ALA B O 1
ATOM 5659 N N . ASN B 1 227 ? 21.375 -20.922 -17.297 1 98.06 227 ASN B N 1
ATOM 5660 C CA . ASN B 1 227 ? 21.484 -21.75 -16.094 1 98.06 227 ASN B CA 1
ATOM 5661 C C . ASN B 1 227 ? 20.125 -21.969 -15.438 1 98.06 227 ASN B C 1
ATOM 5663 O O . ASN B 1 227 ? 19.812 -23.094 -15.047 1 98.06 227 ASN B O 1
ATOM 5667 N N . TYR B 1 228 ? 19.359 -20.938 -15.344 1 97.62 228 TYR B N 1
ATOM 5668 C CA . TYR B 1 228 ? 18.016 -21.016 -14.766 1 97.62 228 TYR B CA 1
ATOM 5669 C C . TYR B 1 228 ? 17.156 -22 -15.539 1 97.62 228 TYR B C 1
ATOM 5671 O O . TYR B 1 228 ? 16.547 -22.906 -14.953 1 97.62 228 TYR B O 1
ATOM 5679 N N . GLU B 1 229 ? 17.156 -21.891 -16.844 1 98.19 229 GLU B N 1
ATOM 5680 C CA . GLU B 1 229 ? 16.312 -22.75 -17.688 1 98.19 229 GLU B CA 1
ATOM 5681 C C . GLU B 1 229 ? 16.781 -24.203 -17.625 1 98.19 229 GLU B C 1
ATOM 5683 O O . GLU B 1 229 ? 15.953 -25.109 -17.656 1 98.19 229 GLU B O 1
ATOM 5688 N N . ALA B 1 230 ? 18.062 -24.375 -17.578 1 98.5 230 ALA B N 1
ATOM 5689 C CA . ALA B 1 230 ? 18.578 -25.734 -17.5 1 98.5 230 ALA B CA 1
ATOM 5690 C C . ALA B 1 230 ? 18.141 -26.422 -16.203 1 98.5 230 ALA B C 1
ATOM 5692 O O . ALA B 1 230 ? 17.656 -27.547 -16.219 1 98.5 230 ALA B O 1
ATOM 5693 N N . ARG B 1 231 ? 18.234 -25.688 -15.156 1 98.06 231 ARG B N 1
ATOM 5694 C CA . ARG B 1 231 ? 17.781 -26.219 -13.875 1 98.06 231 ARG B CA 1
ATOM 5695 C C . ARG B 1 231 ? 16.281 -26.453 -13.875 1 98.06 231 ARG B C 1
ATOM 5697 O O . ARG B 1 231 ? 15.805 -27.469 -13.344 1 98.06 231 ARG B O 1
ATOM 5704 N N . HIS B 1 232 ? 15.594 -25.578 -14.406 1 98.38 232 HIS B N 1
ATOM 5705 C CA . HIS B 1 232 ? 14.148 -25.719 -14.531 1 98.38 232 HIS B CA 1
ATOM 5706 C C . HIS B 1 232 ? 13.773 -26.938 -15.352 1 98.38 232 HIS B C 1
ATOM 5708 O O . HIS B 1 232 ? 12.836 -27.672 -15 1 98.38 232 HIS B O 1
ATOM 5714 N N . ALA B 1 233 ? 14.555 -27.172 -16.438 1 98.5 233 ALA B N 1
ATOM 5715 C CA . ALA B 1 233 ? 14.32 -28.344 -17.281 1 98.5 233 ALA B CA 1
ATOM 5716 C C . ALA B 1 233 ? 14.508 -29.625 -16.5 1 98.5 233 ALA B C 1
ATOM 5718 O O . ALA B 1 233 ? 13.766 -30.594 -16.688 1 98.5 233 ALA B O 1
ATOM 5719 N N . PHE B 1 234 ? 15.492 -29.594 -15.617 1 98.31 234 PHE B N 1
ATOM 5720 C CA . PHE B 1 234 ? 15.695 -30.75 -14.742 1 98.31 234 PHE B CA 1
ATOM 5721 C C . PHE B 1 234 ? 14.461 -31 -13.883 1 98.31 234 PHE B C 1
ATOM 5723 O O . PHE B 1 234 ? 13.984 -32.125 -13.781 1 98.31 234 PHE B O 1
ATOM 5730 N N . TYR B 1 235 ? 13.961 -29.953 -13.305 1 98.12 235 TYR B N 1
ATOM 5731 C CA . TYR B 1 235 ? 12.781 -30.031 -12.453 1 98.12 235 TYR B CA 1
ATOM 5732 C C . TYR B 1 235 ? 11.586 -30.562 -13.234 1 98.12 235 TYR B C 1
ATOM 5734 O O . TYR B 1 235 ? 10.922 -31.5 -12.797 1 98.12 235 TYR B O 1
ATOM 5742 N N . LEU B 1 236 ? 11.367 -29.969 -14.375 1 98.5 236 LEU B N 1
ATOM 5743 C CA . LEU B 1 236 ? 10.234 -30.359 -15.195 1 98.5 236 LEU B CA 1
ATOM 5744 C C . LEU B 1 236 ? 10.352 -31.828 -15.625 1 98.5 236 LEU B C 1
ATOM 5746 O O . LEU B 1 236 ? 9.359 -32.562 -15.625 1 98.5 236 LEU B O 1
ATOM 5750 N N . SER B 1 237 ? 11.586 -32.188 -15.992 1 98.44 237 SER B N 1
ATOM 5751 C CA . SER B 1 237 ? 11.82 -33.562 -16.406 1 98.44 237 SER B CA 1
ATOM 5752 C C . SER B 1 237 ? 11.461 -34.562 -15.289 1 98.44 237 SER B C 1
ATOM 5754 O O . SER B 1 237 ? 10.844 -35.594 -15.547 1 98.44 237 SER B O 1
ATOM 5756 N N . GLU B 1 238 ? 11.75 -34.188 -14.117 1 98.06 238 GLU B N 1
ATOM 5757 C CA . GLU B 1 238 ? 11.438 -35.031 -12.969 1 98.06 238 GLU B CA 1
ATOM 5758 C C . GLU B 1 238 ? 9.93 -35.156 -12.773 1 98.06 238 GLU B C 1
ATOM 5760 O O . GLU B 1 238 ? 9.406 -36.25 -12.562 1 98.06 238 GLU B O 1
ATOM 5765 N N . VAL B 1 239 ? 9.203 -34.062 -12.828 1 98.31 239 VAL B N 1
ATOM 5766 C CA . VAL B 1 239 ? 7.758 -34.062 -12.633 1 98.31 239 VAL B CA 1
ATOM 5767 C C . VAL B 1 239 ? 7.078 -34.875 -13.742 1 98.31 239 VAL B C 1
ATOM 5769 O O . VAL B 1 239 ? 6.184 -35.688 -13.477 1 98.31 239 VAL B O 1
ATOM 5772 N N . VAL B 1 240 ? 7.539 -34.656 -15 1 98.12 240 VAL B N 1
ATOM 5773 C CA . VAL B 1 240 ? 6.969 -35.375 -16.141 1 98.12 240 VAL B CA 1
ATOM 5774 C C . VAL B 1 240 ? 7.16 -36.875 -15.953 1 98.12 240 VAL B C 1
ATOM 5776 O O . VAL B 1 240 ? 6.25 -37.656 -16.219 1 98.12 240 VAL B O 1
ATOM 5779 N N . ARG B 1 241 ? 8.336 -37.25 -15.492 1 97.62 241 ARG B N 1
ATOM 5780 C CA . ARG B 1 241 ? 8.617 -38.656 -15.242 1 97.62 241 ARG B CA 1
ATOM 5781 C C . ARG B 1 241 ? 7.691 -39.219 -14.164 1 97.62 241 ARG B C 1
ATOM 5783 O O . ARG B 1 241 ? 7.188 -40.344 -14.289 1 97.62 241 ARG B O 1
ATOM 5790 N N . GLN B 1 242 ? 7.434 -38.469 -13.148 1 97.56 242 GLN B N 1
ATOM 5791 C CA . GLN B 1 242 ? 6.539 -38.906 -12.07 1 97.56 242 GLN B CA 1
ATOM 5792 C C . GLN B 1 242 ? 5.125 -39.125 -12.594 1 97.56 242 GLN B C 1
ATOM 5794 O O . GLN B 1 242 ? 4.441 -40.062 -12.164 1 97.56 242 GLN B O 1
ATOM 5799 N N . VAL B 1 243 ? 4.699 -38.25 -13.461 1 97.25 243 VAL B N 1
ATOM 5800 C CA . VAL B 1 243 ? 3.365 -38.375 -14.031 1 97.25 243 VAL B CA 1
ATOM 5801 C C . VAL B 1 243 ? 3.309 -39.625 -14.938 1 97.25 243 VAL B C 1
ATOM 5803 O O . VAL B 1 243 ? 2.346 -40.375 -14.891 1 97.25 243 VAL B O 1
ATOM 5806 N N . ARG B 1 244 ? 4.34 -39.75 -15.75 1 95.38 244 ARG B N 1
ATOM 5807 C CA . ARG B 1 244 ? 4.426 -40.906 -16.656 1 95.38 244 ARG B CA 1
ATOM 5808 C C . ARG B 1 244 ? 4.414 -42.219 -15.891 1 95.38 244 ARG B C 1
ATOM 5810 O O . ARG B 1 244 ? 3.744 -43.188 -16.281 1 95.38 244 ARG B O 1
ATOM 5817 N N . ASP B 1 245 ? 5.129 -42.219 -14.727 1 95.38 245 ASP B N 1
ATOM 5818 C CA . ASP B 1 245 ? 5.273 -43.438 -13.938 1 95.38 245 ASP B CA 1
ATOM 5819 C C . ASP B 1 245 ? 4.09 -43.625 -12.992 1 95.38 245 ASP B C 1
ATOM 5821 O O . ASP B 1 245 ? 4.07 -44.562 -12.188 1 95.38 245 ASP B O 1
ATOM 5825 N N . LYS B 1 246 ? 3.145 -42.719 -12.977 1 93.62 246 LYS B N 1
ATOM 5826 C CA . LYS B 1 246 ? 1.888 -42.781 -12.234 1 93.62 246 LYS B CA 1
ATOM 5827 C C . LYS B 1 246 ? 2.117 -42.562 -10.742 1 93.62 246 LYS B C 1
ATOM 5829 O O . LYS B 1 246 ? 1.331 -43.031 -9.914 1 93.62 246 LYS B O 1
ATOM 5834 N N . ASP B 1 247 ? 3.242 -41.938 -10.469 1 95.81 247 ASP B N 1
ATOM 5835 C CA . ASP B 1 247 ? 3.508 -41.531 -9.094 1 95.81 247 ASP B CA 1
ATOM 5836 C C . ASP B 1 247 ? 2.752 -40.25 -8.742 1 95.81 247 ASP B C 1
ATOM 5838 O O . ASP B 1 247 ? 2.518 -39.938 -7.57 1 95.81 247 ASP B O 1
ATOM 5842 N N . LEU B 1 248 ? 2.42 -39.5 -9.766 1 96.5 248 LEU B N 1
ATOM 5843 C CA . LEU B 1 248 ? 1.701 -38.25 -9.664 1 96.5 248 LEU B CA 1
ATOM 5844 C C . LEU B 1 248 ? 0.625 -38.156 -10.742 1 96.5 248 LEU B C 1
ATOM 5846 O O . LEU B 1 248 ? 0.912 -38.312 -11.93 1 96.5 248 LEU B O 1
ATOM 5850 N N . THR B 1 249 ? -0.65 -37.938 -10.289 1 97.38 249 THR B N 1
ATOM 5851 C CA . THR B 1 249 ? -1.702 -37.781 -11.289 1 97.38 249 THR B CA 1
ATOM 5852 C C . THR B 1 249 ? -1.741 -36.375 -11.828 1 97.38 249 THR B C 1
ATOM 5854 O O . THR B 1 249 ? -1.284 -35.438 -11.164 1 97.38 249 THR B O 1
ATOM 5857 N N . VAL B 1 250 ? -2.221 -36.219 -13.016 1 97.94 250 VAL B N 1
ATOM 5858 C CA . VAL B 1 250 ? -2.34 -34.906 -13.602 1 97.94 250 VAL B CA 1
ATOM 5859 C C . VAL B 1 250 ? -3.252 -34.031 -12.734 1 97.94 250 VAL B C 1
ATOM 5861 O O . VAL B 1 250 ? -3 -32.844 -12.562 1 97.94 250 VAL B O 1
ATOM 5864 N N . GLU B 1 251 ? -4.309 -34.625 -12.195 1 98.06 251 GLU B N 1
ATOM 5865 C CA . GLU B 1 251 ? -5.195 -33.906 -11.289 1 98.06 251 GLU B CA 1
ATOM 5866 C C . GLU B 1 251 ? -4.426 -33.312 -10.094 1 98.06 251 GLU B C 1
ATOM 5868 O O . GLU B 1 251 ? -4.539 -32.125 -9.781 1 98.06 251 GLU B O 1
ATOM 5873 N N . ASP B 1 252 ? -3.633 -34.156 -9.492 1 98 252 ASP B N 1
ATOM 5874 C CA . ASP B 1 252 ? -2.85 -33.719 -8.336 1 98 252 ASP B CA 1
ATOM 5875 C C . ASP B 1 252 ? -1.854 -32.625 -8.711 1 98 252 ASP B C 1
ATOM 5877 O O . ASP B 1 252 ? -1.618 -31.703 -7.934 1 98 252 ASP B O 1
ATOM 5881 N N . LEU B 1 253 ? -1.308 -32.844 -9.875 1 98 253 LEU B N 1
ATOM 5882 C CA . LEU B 1 253 ? -0.34 -31.844 -10.352 1 98 253 LEU B CA 1
ATOM 5883 C C . LEU B 1 253 ? -0.977 -30.469 -10.477 1 98 253 LEU B C 1
ATOM 5885 O O . LEU B 1 253 ? -0.408 -29.484 -10.016 1 98 253 LEU B O 1
ATOM 5889 N N . ILE B 1 254 ? -2.145 -30.375 -11.062 1 98 254 ILE B N 1
ATOM 5890 C CA . ILE B 1 254 ? -2.828 -29.109 -11.234 1 98 254 ILE B CA 1
ATOM 5891 C C . ILE B 1 254 ? -3.188 -28.516 -9.867 1 98 254 ILE B C 1
ATOM 5893 O O . ILE B 1 254 ? -2.979 -27.328 -9.625 1 98 254 ILE B O 1
ATOM 5897 N N . LEU B 1 255 ? -3.727 -29.375 -8.992 1 97.62 255 LEU B N 1
ATOM 5898 C CA . LEU B 1 255 ? -4.105 -28.906 -7.66 1 97.62 255 LEU B CA 1
ATOM 5899 C C . LEU B 1 255 ? -2.896 -28.359 -6.914 1 97.62 255 LEU B C 1
ATOM 5901 O O . LEU B 1 255 ? -3.01 -27.359 -6.191 1 97.62 255 LEU B O 1
ATOM 5905 N N . GLU B 1 256 ? -1.759 -28.984 -7.09 1 97 256 GLU B N 1
ATOM 5906 C CA . GLU B 1 256 ? -0.523 -28.5 -6.48 1 97 256 GLU B CA 1
ATOM 5907 C C . GLU B 1 256 ? -0.162 -27.109 -7 1 97 256 GLU B C 1
ATOM 5909 O O . GLU B 1 256 ? 0.259 -26.25 -6.23 1 97 256 GLU B O 1
ATOM 5914 N N . TRP B 1 257 ? -0.324 -26.906 -8.266 1 97.56 257 TRP B N 1
ATOM 5915 C CA . TRP B 1 257 ? 0.068 -25.641 -8.883 1 97.56 257 TRP B CA 1
ATOM 5916 C C . TRP B 1 257 ? -0.991 -24.562 -8.641 1 97.56 257 TRP B C 1
ATOM 5918 O O . TRP B 1 257 ? -0.766 -23.391 -8.922 1 97.56 257 TRP B O 1
ATOM 5928 N N . GLU B 1 258 ? -2.168 -24.953 -8.133 1 97.62 258 GLU B N 1
ATOM 5929 C CA . GLU B 1 258 ? -3.178 -23.984 -7.699 1 97.62 258 GLU B CA 1
ATOM 5930 C C . GLU B 1 258 ? -2.846 -23.422 -6.324 1 97.62 258 GLU B C 1
ATOM 5932 O O . GLU B 1 258 ? -3.316 -22.344 -5.961 1 97.62 258 GLU B O 1
ATOM 5937 N N . ASP B 1 259 ? -2.084 -24.125 -5.574 1 97.31 259 ASP B N 1
ATOM 5938 C CA . ASP B 1 259 ? -1.801 -23.797 -4.18 1 97.31 259 ASP B CA 1
ATOM 5939 C C . ASP B 1 259 ? -1.221 -22.391 -4.047 1 97.31 259 ASP B C 1
ATOM 5941 O O . ASP B 1 259 ? -1.67 -21.609 -3.211 1 97.31 259 ASP B O 1
ATOM 5945 N N . PRO B 1 260 ? -0.187 -22.078 -4.934 1 97.62 260 PRO B N 1
ATOM 5946 C CA . PRO B 1 260 ? 0.362 -20.719 -4.805 1 97.62 260 PRO B CA 1
ATOM 5947 C C . PRO B 1 260 ? -0.68 -19.641 -5.059 1 97.62 260 PRO B C 1
ATOM 5949 O O . PRO B 1 260 ? -0.666 -18.594 -4.395 1 97.62 260 PRO B O 1
ATOM 5952 N N . LEU B 1 261 ? -1.547 -19.891 -5.957 1 97.94 261 LEU B N 1
ATOM 5953 C CA . LEU B 1 261 ? -2.564 -18.891 -6.285 1 97.94 261 LEU B CA 1
ATOM 5954 C C . LEU B 1 261 ? -3.57 -18.75 -5.148 1 97.94 261 LEU B C 1
ATOM 5956 O O . LEU B 1 261 ? -4.035 -17.641 -4.859 1 97.94 261 LEU B O 1
ATOM 5960 N N . VAL B 1 262 ? -3.854 -19.891 -4.508 1 97.56 262 VAL B N 1
ATOM 5961 C CA . VAL B 1 262 ? -4.738 -19.859 -3.348 1 97.56 262 VAL B CA 1
ATOM 5962 C C . VAL B 1 262 ? -4.074 -19.094 -2.211 1 97.56 262 VAL B C 1
ATOM 5964 O O . VAL B 1 262 ? -4.707 -18.234 -1.584 1 97.56 262 VAL B O 1
ATOM 5967 N N . ALA B 1 263 ? -2.84 -19.344 -2.02 1 97.5 263 ALA B N 1
ATOM 5968 C CA . ALA B 1 263 ? -2.094 -18.672 -0.96 1 97.5 263 ALA B CA 1
ATOM 5969 C C . ALA B 1 263 ? -2.016 -17.172 -1.214 1 97.5 263 ALA B C 1
ATOM 5971 O O . ALA B 1 263 ? -2.236 -16.375 -0.303 1 97.5 263 ALA B O 1
ATOM 5972 N N . ILE B 1 264 ? -1.711 -16.797 -2.416 1 97.69 264 ILE B N 1
ATOM 5973 C CA . ILE B 1 264 ? -1.609 -15.398 -2.805 1 97.69 264 ILE B CA 1
ATOM 5974 C C . ILE B 1 264 ? -2.967 -14.719 -2.641 1 97.69 264 ILE B C 1
ATOM 5976 O O . ILE B 1 264 ? -3.047 -13.586 -2.152 1 97.69 264 ILE B O 1
ATOM 5980 N N . SER B 1 265 ? -4.02 -15.422 -3.033 1 97.88 265 SER B N 1
ATOM 5981 C CA . SER B 1 265 ? -5.371 -14.906 -2.871 1 97.88 265 SER B CA 1
ATOM 5982 C C . SER B 1 265 ? -5.695 -14.656 -1.401 1 97.88 265 SER B C 1
ATOM 5984 O O . SER B 1 265 ? -6.32 -13.656 -1.058 1 97.88 265 SER B O 1
ATOM 5986 N N . GLY B 1 266 ? -5.27 -15.586 -0.577 1 97.06 266 GLY B N 1
ATOM 5987 C CA . GLY B 1 266 ? -5.461 -15.414 0.855 1 97.06 266 GLY B CA 1
ATOM 5988 C C . GLY B 1 266 ? -4.781 -14.18 1.404 1 97.06 266 GLY B C 1
ATOM 5989 O O . GLY B 1 266 ? -5.379 -13.422 2.17 1 97.06 266 GLY B O 1
ATOM 5990 N N . ALA B 1 267 ? -3.594 -13.961 0.945 1 96.12 267 ALA B N 1
ATOM 5991 C CA . ALA B 1 267 ? -2.85 -12.781 1.364 1 96.12 267 ALA B CA 1
ATOM 5992 C C . ALA B 1 267 ? -3.537 -11.5 0.888 1 96.12 267 ALA B C 1
ATOM 5994 O O . ALA B 1 267 ? -3.48 -10.469 1.562 1 96.12 267 ALA B O 1
ATOM 5995 N N . ALA B 1 268 ? -4.242 -11.578 -0.207 1 95.5 268 ALA B N 1
ATOM 5996 C CA . ALA B 1 268 ? -4.914 -10.438 -0.821 1 95.5 268 ALA B CA 1
ATOM 5997 C C . ALA B 1 268 ? -6.352 -10.305 -0.32 1 95.5 268 ALA B C 1
ATOM 5999 O O . ALA B 1 268 ? -7.047 -9.352 -0.657 1 95.5 268 ALA B O 1
ATOM 6000 N N . ASP B 1 269 ? -6.816 -11.32 0.456 1 94.81 269 ASP B N 1
ATOM 6001 C CA . ASP B 1 269 ? -8.203 -11.375 0.918 1 94.81 269 ASP B CA 1
ATOM 6002 C C . ASP B 1 269 ? -9.172 -11.414 -0.259 1 94.81 269 ASP B C 1
ATOM 6004 O O . ASP B 1 269 ? -10.141 -10.656 -0.299 1 94.81 269 ASP B O 1
ATOM 6008 N N . VAL B 1 270 ? -8.781 -12.188 -1.29 1 94.5 270 VAL B N 1
ATOM 6009 C CA . VAL B 1 270 ? -9.594 -12.438 -2.48 1 94.5 270 VAL B CA 1
ATOM 6010 C C . VAL B 1 270 ? -10.047 -13.891 -2.5 1 94.5 270 VAL B C 1
ATOM 6012 O O . VAL B 1 270 ? -9.266 -14.797 -2.188 1 94.5 270 VAL B O 1
ATOM 6015 N N . VAL B 1 271 ? -11.281 -14.18 -2.836 1 93.88 271 VAL B N 1
ATOM 6016 C CA . VAL B 1 271 ? -11.773 -15.547 -2.99 1 93.88 271 VAL B CA 1
ATOM 6017 C C . VAL B 1 271 ? -11.352 -16.094 -4.348 1 93.88 271 VAL B C 1
ATOM 6019 O O . VAL B 1 271 ? -11.75 -15.57 -5.391 1 93.88 271 VAL B O 1
ATOM 6022 N N . PRO B 1 272 ? -10.531 -17.016 -4.25 1 95.56 272 PRO B N 1
ATOM 6023 C CA . PRO B 1 272 ? -10.039 -17.531 -5.531 1 95.56 272 PRO B CA 1
ATOM 6024 C C . PRO B 1 272 ? -11.117 -18.25 -6.328 1 95.56 272 PRO B C 1
ATOM 6026 O O . PRO B 1 272 ? -11.945 -18.969 -5.75 1 95.56 272 PRO B O 1
ATOM 6029 N N . ASN B 1 273 ? -11.195 -17.984 -7.598 1 96 273 ASN B N 1
ATOM 6030 C CA . ASN B 1 273 ? -12.055 -18.703 -8.523 1 96 273 ASN B CA 1
ATOM 6031 C C . ASN B 1 273 ? -11.25 -19.312 -9.68 1 96 273 ASN B C 1
ATOM 6033 O O . ASN B 1 273 ? -10.812 -18.578 -10.578 1 96 273 ASN B O 1
ATOM 6037 N N . MET B 1 274 ? -11.07 -20.594 -9.594 1 96.62 274 MET B N 1
ATOM 6038 C CA . MET B 1 274 ? -10.344 -21.297 -10.648 1 96.62 274 MET B CA 1
ATOM 6039 C C . MET B 1 274 ? -11.164 -22.453 -11.195 1 96.62 274 MET B C 1
ATOM 6041 O O . MET B 1 274 ? -10.617 -23.484 -11.586 1 96.62 274 MET B O 1
ATOM 6045 N N . ALA B 1 275 ? -12.492 -22.312 -11.18 1 95.5 275 ALA B N 1
ATOM 6046 C CA . ALA B 1 275 ? -13.391 -23.375 -11.641 1 95.5 275 ALA B CA 1
ATOM 6047 C C . ALA B 1 275 ? -13.148 -23.703 -13.109 1 95.5 275 ALA B C 1
ATOM 6049 O O . ALA B 1 275 ? -13.273 -24.859 -13.523 1 95.5 275 ALA B O 1
ATOM 6050 N N . GLY B 1 276 ? -12.781 -22.656 -13.844 1 95.5 276 GLY B N 1
ATOM 6051 C CA . GLY B 1 276 ? -12.539 -22.844 -15.266 1 95.5 276 GLY B CA 1
ATOM 6052 C C . GLY B 1 276 ? -11.109 -22.516 -15.672 1 95.5 276 GLY B C 1
ATOM 6053 O O . GLY B 1 276 ? -10.852 -22.188 -16.828 1 95.5 276 GLY B O 1
ATOM 6054 N N . GLY B 1 277 ? -10.211 -22.531 -14.719 1 96.69 277 GLY B N 1
ATOM 6055 C CA . GLY B 1 277 ? -8.836 -22.172 -15.039 1 96.69 277 GLY B CA 1
ATOM 6056 C C . GLY B 1 277 ? -8.344 -20.969 -14.266 1 96.69 277 GLY B C 1
ATOM 6057 O O . GLY B 1 277 ? -9.023 -20.484 -13.359 1 96.69 277 GLY B O 1
ATOM 6058 N N . HIS B 1 278 ? -7.195 -20.578 -14.586 1 97.25 278 HIS B N 1
ATOM 6059 C CA . HIS B 1 278 ? -6.547 -19.578 -13.742 1 97.25 278 HIS B CA 1
ATOM 6060 C C . HIS B 1 278 ? -6.676 -18.188 -14.352 1 97.25 278 HIS B C 1
ATOM 6062 O O . HIS B 1 278 ? -6.312 -17.188 -13.719 1 97.25 278 HIS B O 1
ATOM 6068 N N . ASP B 1 279 ? -7.172 -18.016 -15.547 1 96.62 279 ASP B N 1
ATOM 6069 C CA . ASP B 1 279 ? -7.105 -16.766 -16.312 1 96.62 279 ASP B CA 1
ATOM 6070 C C . ASP B 1 279 ? -7.777 -15.633 -15.555 1 96.62 279 ASP B C 1
ATOM 6072 O O . ASP B 1 279 ? -7.195 -14.555 -15.398 1 96.62 279 ASP B O 1
ATOM 6076 N N . GLU B 1 280 ? -8.984 -15.922 -15.109 1 96 280 GLU B N 1
ATOM 6077 C CA . GLU B 1 280 ? -9.742 -14.883 -14.422 1 96 280 GLU B CA 1
ATOM 6078 C C . GLU B 1 280 ? -9.07 -14.477 -13.117 1 96 280 GLU B C 1
ATOM 6080 O O . GLU B 1 280 ? -8.953 -13.289 -12.812 1 96 280 GLU B O 1
ATOM 6085 N N . LEU B 1 281 ? -8.68 -15.422 -12.359 1 97.25 281 LEU B N 1
ATOM 6086 C CA . LEU B 1 281 ? -8.023 -15.141 -11.086 1 97.25 281 LEU B CA 1
ATOM 6087 C C . LEU B 1 281 ? -6.719 -14.391 -11.305 1 97.25 281 LEU B C 1
ATOM 6089 O O . LEU B 1 281 ? -6.402 -13.461 -10.555 1 97.25 281 LEU B O 1
ATOM 6093 N N . GLN B 1 282 ? -5.938 -14.781 -12.328 1 97.31 282 GLN B N 1
ATOM 6094 C CA . GLN B 1 282 ? -4.703 -14.086 -12.68 1 97.31 282 GLN B CA 1
ATOM 6095 C C . GLN B 1 282 ? -4.953 -12.594 -12.906 1 97.31 282 GLN B C 1
ATOM 6097 O O . GLN B 1 282 ? -4.254 -11.75 -12.352 1 97.31 282 GLN B O 1
ATOM 6102 N N . ALA B 1 283 ? -5.918 -12.367 -13.703 1 96.94 283 ALA B N 1
ATOM 6103 C CA . ALA B 1 283 ? -6.242 -10.977 -14.031 1 96.94 283 ALA B CA 1
ATOM 6104 C C . ALA B 1 283 ? -6.621 -10.195 -12.773 1 96.94 283 ALA B C 1
ATOM 6106 O O . ALA B 1 283 ? -6.168 -9.062 -12.578 1 96.94 283 ALA B O 1
ATOM 6107 N N . THR B 1 284 ? -7.414 -10.805 -11.898 1 97.5 284 THR B N 1
ATOM 6108 C CA . THR B 1 284 ? -7.875 -10.18 -10.664 1 97.5 284 THR B CA 1
ATOM 6109 C C . THR B 1 284 ? -6.703 -9.875 -9.742 1 97.5 284 THR B C 1
ATOM 6111 O O . THR B 1 284 ? -6.59 -8.766 -9.219 1 97.5 284 THR B O 1
ATOM 6114 N N . LEU B 1 285 ? -5.852 -10.812 -9.602 1 97.44 285 LEU B N 1
ATOM 6115 C CA . LEU B 1 285 ? -4.73 -10.656 -8.68 1 97.44 285 LEU B CA 1
ATOM 6116 C C . LEU B 1 285 ? -3.732 -9.625 -9.195 1 97.44 285 LEU B C 1
ATOM 6118 O O . LEU B 1 285 ? -3.189 -8.836 -8.422 1 97.44 285 LEU B O 1
ATOM 6122 N N . VAL B 1 286 ? -3.461 -9.664 -10.531 1 97.81 286 VAL B N 1
ATOM 6123 C CA . VAL B 1 286 ? -2.555 -8.688 -11.141 1 97.81 286 VAL B CA 1
ATOM 6124 C C . VAL B 1 286 ? -3.104 -7.277 -10.938 1 97.81 286 VAL B C 1
ATOM 6126 O O . VAL B 1 286 ? -2.379 -6.383 -10.492 1 97.81 286 VAL B O 1
ATOM 6129 N N . GLU B 1 287 ? -4.391 -7.086 -11.117 1 97.19 287 GLU B N 1
ATOM 6130 C CA . GLU B 1 287 ? -5.031 -5.789 -10.93 1 97.19 287 GLU B CA 1
ATOM 6131 C C . GLU B 1 287 ? -4.973 -5.348 -9.469 1 97.19 287 GLU B C 1
ATOM 6133 O O . GLU B 1 287 ? -4.715 -4.18 -9.18 1 97.19 287 GLU B O 1
ATOM 6138 N N . PHE B 1 288 ? -5.258 -6.211 -8.609 1 97.75 288 PHE B N 1
ATOM 6139 C CA . PHE B 1 288 ? -5.23 -5.922 -7.18 1 97.75 288 PHE B CA 1
ATOM 6140 C C . PHE B 1 288 ? -3.863 -5.395 -6.762 1 97.75 288 PHE B C 1
ATOM 6142 O O . PHE B 1 288 ? -3.77 -4.367 -6.09 1 97.75 288 PHE B O 1
ATOM 6149 N N . ILE B 1 289 ? -2.826 -6.082 -7.207 1 97.12 289 ILE B N 1
ATOM 6150 C CA . ILE B 1 289 ? -1.469 -5.738 -6.797 1 97.12 289 ILE B CA 1
ATOM 6151 C C . ILE B 1 289 ? -1.075 -4.391 -7.398 1 97.12 289 ILE B C 1
ATOM 6153 O O . ILE B 1 289 ? -0.5 -3.541 -6.711 1 97.12 289 ILE B O 1
ATOM 6157 N N . GLU B 1 290 ? -1.372 -4.211 -8.641 1 96.44 290 GLU B N 1
ATOM 6158 C CA . GLU B 1 290 ? -1.067 -2.939 -9.289 1 96.44 290 GLU B CA 1
ATOM 6159 C C . GLU B 1 290 ? -1.771 -1.78 -8.594 1 96.44 290 GLU B C 1
ATOM 6161 O O . GLU B 1 290 ? -1.172 -0.725 -8.375 1 96.44 290 GLU B O 1
ATOM 6166 N N . THR B 1 291 ? -3.029 -1.999 -8.211 1 97 291 THR B N 1
ATOM 6167 C CA . THR B 1 291 ? -3.795 -0.974 -7.508 1 97 291 THR B CA 1
ATOM 6168 C C . THR B 1 291 ? -3.203 -0.709 -6.125 1 97 291 THR B C 1
ATOM 6170 O O . THR B 1 291 ? -3.072 0.444 -5.711 1 97 291 THR B O 1
ATOM 6173 N N . LEU B 1 292 ? -2.896 -1.783 -5.492 1 96.12 292 LEU B N 1
ATOM 6174 C CA . LEU B 1 292 ? -2.318 -1.668 -4.16 1 96.12 292 LEU B CA 1
ATOM 6175 C C . LEU B 1 292 ? -1.019 -0.87 -4.195 1 96.12 292 LEU B C 1
ATOM 6177 O O . LEU B 1 292 ? -0.79 -0.008 -3.346 1 96.12 292 LEU B O 1
ATOM 6181 N N . ARG B 1 293 ? -0.211 -1.138 -5.141 1 95.94 293 ARG B N 1
ATOM 6182 C CA . ARG B 1 293 ? 1.052 -0.423 -5.301 1 95.94 293 ARG B CA 1
ATOM 6183 C C . ARG B 1 293 ? 0.812 1.046 -5.633 1 95.94 293 ARG B C 1
ATOM 6185 O O . ARG B 1 293 ? 1.473 1.929 -5.082 1 95.94 293 ARG B O 1
ATOM 6192 N N . ALA B 1 294 ? -0.072 1.341 -6.48 1 95.56 294 ALA B N 1
ATOM 6193 C CA . ALA B 1 294 ? -0.409 2.713 -6.852 1 95.56 294 ALA B CA 1
ATOM 6194 C C . ALA B 1 294 ? -0.957 3.484 -5.656 1 95.56 294 ALA B C 1
ATOM 6196 O O . ALA B 1 294 ? -0.6 4.645 -5.441 1 95.56 294 ALA B O 1
ATOM 6197 N N . ASP B 1 295 ? -1.799 2.855 -4.855 1 96.75 295 ASP B N 1
ATOM 6198 C CA . ASP B 1 295 ? -2.365 3.479 -3.664 1 96.75 295 ASP B CA 1
ATOM 6199 C C . ASP B 1 295 ? -1.273 3.816 -2.65 1 96.75 295 ASP B C 1
ATOM 6201 O O . ASP B 1 295 ? -1.282 4.898 -2.059 1 96.75 295 ASP B O 1
ATOM 6205 N N . LYS B 1 296 ? -0.448 2.891 -2.455 1 96.31 296 LYS B N 1
ATOM 6206 C CA . LYS B 1 296 ? 0.651 3.135 -1.526 1 96.31 296 LYS B CA 1
ATOM 6207 C C . LYS B 1 296 ? 1.479 4.34 -1.961 1 96.31 296 LYS B C 1
ATOM 6209 O O . LYS B 1 296 ? 1.815 5.199 -1.141 1 96.31 296 LYS B O 1
ATOM 6214 N N . GLN B 1 297 ? 1.783 4.328 -3.26 1 95.56 297 GLN B N 1
ATOM 6215 C CA . GLN B 1 297 ? 2.574 5.438 -3.781 1 95.56 297 GLN B CA 1
ATOM 6216 C C . GLN B 1 297 ? 1.857 6.77 -3.58 1 95.56 297 GLN B C 1
ATOM 6218 O O . GLN B 1 297 ? 2.473 7.754 -3.17 1 95.56 297 GLN B O 1
ATOM 6223 N N . ARG B 1 298 ? 0.611 6.848 -3.832 1 96.5 298 ARG B N 1
ATOM 6224 C CA . ARG B 1 298 ? -0.189 8.055 -3.641 1 96.5 298 ARG B CA 1
ATOM 6225 C C . ARG B 1 298 ? -0.19 8.484 -2.178 1 96.5 298 ARG B C 1
ATOM 6227 O O . ARG B 1 298 ? 0.017 9.664 -1.871 1 96.5 298 ARG B O 1
ATOM 6234 N N . LEU B 1 299 ? -0.401 7.555 -1.334 1 96 299 LEU B N 1
ATOM 6235 C CA . LEU B 1 299 ? -0.445 7.832 0.097 1 96 299 LEU B CA 1
ATOM 6236 C C . LEU B 1 299 ? 0.908 8.328 0.596 1 96 299 LEU B C 1
ATOM 6238 O O . LEU B 1 299 ? 0.972 9.219 1.446 1 96 299 LEU B O 1
ATOM 6242 N N . GLU B 1 300 ? 1.927 7.766 0.079 1 95.81 300 GLU B N 1
ATOM 6243 C CA . GLU B 1 300 ? 3.27 8.219 0.429 1 95.81 300 GLU B CA 1
ATOM 6244 C C . GLU B 1 300 ? 3.48 9.68 0.04 1 95.81 300 GLU B C 1
ATOM 6246 O O . GLU B 1 300 ? 4.004 10.469 0.829 1 95.81 300 GLU B O 1
ATOM 6251 N N . GLN B 1 301 ? 3.049 10.031 -1.106 1 95.94 301 GLN B N 1
ATOM 6252 C CA . GLN B 1 301 ? 3.172 11.406 -1.581 1 95.94 301 GLN B CA 1
ATOM 6253 C C . GLN B 1 301 ? 2.338 12.359 -0.729 1 95.94 301 GLN B C 1
ATOM 6255 O O . GLN B 1 301 ? 2.812 13.43 -0.336 1 95.94 301 GLN B O 1
ATOM 6260 N N . GLN B 1 302 ? 1.168 11.977 -0.427 1 95 302 GLN B N 1
ATOM 6261 C CA . GLN B 1 302 ? 0.278 12.797 0.393 1 95 302 GLN B CA 1
ATOM 6262 C C . GLN B 1 302 ? 0.849 12.992 1.794 1 95 302 GLN B C 1
ATOM 6264 O O . GLN B 1 302 ? 0.786 14.094 2.344 1 95 302 GLN B O 1
ATOM 6269 N N . TYR B 1 303 ? 1.391 11.977 2.289 1 96.31 303 TYR B N 1
ATOM 6270 C CA . TYR B 1 303 ? 1.986 12.055 3.617 1 96.31 303 TYR B CA 1
ATOM 6271 C C . TYR B 1 303 ? 3.188 12.992 3.623 1 96.31 303 TYR B C 1
ATOM 6273 O O . TYR B 1 303 ? 3.35 13.797 4.539 1 96.31 303 TYR B O 1
ATOM 6281 N N . GLU B 1 304 ? 3.945 12.852 2.652 1 94 304 GLU B N 1
ATOM 6282 C CA . GLU B 1 304 ? 5.098 13.742 2.533 1 94 304 GLU B CA 1
ATOM 6283 C C . GLU B 1 304 ? 4.66 15.203 2.436 1 94 304 GLU B C 1
ATOM 6285 O O . GLU B 1 304 ? 5.223 16.062 3.109 1 94 304 GLU B O 1
ATOM 6290 N N . GLU B 1 305 ? 3.699 15.477 1.652 1 94.75 305 GLU B N 1
ATOM 6291 C CA . GLU B 1 305 ? 3.17 16.828 1.505 1 94.75 305 GLU B CA 1
ATOM 6292 C C . GLU B 1 305 ? 2.609 17.344 2.826 1 94.75 305 GLU B C 1
ATOM 6294 O O . GLU B 1 305 ? 2.834 18.516 3.189 1 94.75 305 GLU B O 1
ATOM 6299 N N . SER B 1 306 ? 1.93 16.5 3.516 1 94.81 306 SER B N 1
ATOM 6300 C CA . SER B 1 306 ? 1.362 16.891 4.805 1 94.81 306 SER B CA 1
ATOM 6301 C C . SER B 1 306 ? 2.457 17.203 5.82 1 94.81 306 SER B C 1
ATOM 6303 O O . SER B 1 306 ? 2.332 18.156 6.598 1 94.81 306 SER B O 1
ATOM 6305 N N . THR B 1 307 ? 3.461 16.469 5.754 1 93.94 307 THR B N 1
ATOM 6306 C CA . THR B 1 307 ? 4.574 16.688 6.672 1 93.94 307 THR B CA 1
ATOM 6307 C C . THR B 1 307 ? 5.242 18.031 6.41 1 93.94 307 THR B C 1
ATOM 6309 O O . THR B 1 307 ? 5.574 18.75 7.352 1 93.94 307 THR B O 1
ATOM 6312 N N . VAL B 1 308 ? 5.414 18.359 5.184 1 95.5 308 VAL B N 1
ATOM 6313 C CA . VAL B 1 308 ? 5.988 19.656 4.816 1 95.5 308 VAL B CA 1
ATOM 6314 C C . VAL B 1 308 ? 5.059 20.766 5.27 1 95.5 308 VAL B C 1
ATOM 6316 O O . VAL B 1 308 ? 5.504 21.75 5.867 1 95.5 308 VAL B O 1
ATOM 6319 N N . ARG B 1 309 ? 3.781 20.641 5.059 1 95.88 309 ARG B N 1
ATOM 6320 C CA . ARG B 1 309 ? 2.797 21.641 5.461 1 95.88 309 ARG B CA 1
ATOM 6321 C C . ARG B 1 309 ? 2.775 21.812 6.977 1 95.88 309 ARG B C 1
ATOM 6323 O O . ARG B 1 309 ? 2.674 22.938 7.477 1 95.88 309 ARG B O 1
ATOM 6330 N N . LEU B 1 310 ? 2.848 20.781 7.645 1 93.69 310 LEU B N 1
ATOM 6331 C CA . LEU B 1 310 ? 2.871 20.828 9.102 1 93.69 310 LEU B CA 1
ATOM 6332 C C . LEU B 1 310 ? 4.078 21.609 9.602 1 93.69 310 LEU B C 1
ATOM 6334 O O . LEU B 1 310 ? 3.955 22.453 10.5 1 93.69 310 LEU B O 1
ATOM 6338 N N . ALA B 1 311 ? 5.145 21.359 8.969 1 92.62 311 ALA B N 1
ATOM 6339 C CA . ALA B 1 311 ? 6.359 22.078 9.344 1 92.62 311 ALA B CA 1
ATOM 6340 C C . ALA B 1 311 ? 6.219 23.562 9.07 1 92.62 311 ALA B C 1
ATOM 6342 O O . ALA B 1 311 ? 6.629 24.391 9.891 1 92.62 311 ALA B O 1
ATOM 6343 N N . GLU B 1 312 ? 5.609 23.922 8.039 1 93.19 312 GLU B N 1
ATOM 6344 C CA . GLU B 1 312 ? 5.363 25.312 7.684 1 93.19 312 GLU B CA 1
ATOM 6345 C C . GLU B 1 312 ? 4.418 25.984 8.68 1 93.19 312 GLU B C 1
ATOM 6347 O O . GLU B 1 312 ? 4.656 27.109 9.109 1 93.19 312 GLU B O 1
ATOM 6352 N N . MET B 1 313 ? 3.432 25.266 9.07 1 92.38 313 MET B N 1
ATOM 6353 C CA . MET B 1 313 ? 2.445 25.812 10 1 92.38 313 MET B CA 1
ATOM 6354 C C . MET B 1 313 ? 3.037 25.969 11.398 1 92.38 313 MET B C 1
ATOM 6356 O O . MET B 1 313 ? 2.736 26.938 12.102 1 92.38 313 MET B O 1
ATOM 6360 N N . GLU B 1 314 ? 3.879 25.109 11.688 1 92.94 314 GLU B N 1
ATOM 6361 C CA . GLU B 1 314 ? 4.578 25.234 12.961 1 92.94 314 GLU B CA 1
ATOM 6362 C C . GLU B 1 314 ? 5.441 26.5 13 1 92.94 314 GLU B C 1
ATOM 6364 O O . GLU B 1 314 ? 5.461 27.219 14 1 92.94 314 GLU B O 1
ATOM 6369 N N . GLU B 1 315 ? 6.09 26.672 11.93 1 93.56 315 GLU B N 1
ATOM 6370 C CA . GLU B 1 315 ? 6.902 27.891 11.836 1 93.56 315 GLU B CA 1
ATOM 6371 C C . GLU B 1 315 ? 6.031 29.141 11.867 1 93.56 315 GLU B C 1
ATOM 6373 O O . GLU B 1 315 ? 6.379 30.125 12.523 1 93.56 315 GLU B O 1
ATOM 6378 N N . GLU B 1 316 ? 4.938 29.078 11.242 1 93.38 316 GLU B N 1
ATOM 6379 C CA . GLU B 1 316 ? 4.004 30.203 11.25 1 93.38 316 GLU B CA 1
ATOM 6380 C C . GLU B 1 316 ? 3.477 30.469 12.656 1 93.38 316 GLU B C 1
ATOM 6382 O O . GLU B 1 316 ? 3.404 31.609 13.094 1 93.38 316 GLU B O 1
ATOM 6387 N N . ILE B 1 317 ? 3.178 29.484 13.32 1 92.12 317 ILE B N 1
ATOM 6388 C CA . ILE B 1 317 ? 2.678 29.594 14.688 1 92.12 317 ILE B CA 1
ATOM 6389 C C . ILE B 1 317 ? 3.758 30.188 15.586 1 92.12 317 ILE B C 1
ATOM 6391 O O . ILE B 1 317 ? 3.484 31.094 16.375 1 92.12 317 ILE B O 1
ATOM 6395 N N . ARG B 1 318 ? 4.941 29.719 15.352 1 92.44 318 ARG B N 1
ATOM 6396 C CA . ARG B 1 318 ? 6.051 30.25 16.125 1 92.44 318 ARG B CA 1
ATOM 6397 C C . ARG B 1 318 ? 6.227 31.75 15.883 1 92.44 318 ARG B C 1
ATOM 6399 O O . ARG B 1 318 ? 6.375 32.531 16.828 1 92.44 318 ARG B O 1
ATOM 6406 N N . THR B 1 319 ? 6.129 32.156 14.664 1 94.06 319 THR B N 1
ATOM 6407 C CA . THR B 1 319 ? 6.273 33.562 14.281 1 94.06 319 THR B CA 1
ATOM 6408 C C . THR B 1 319 ? 5.129 34.406 14.852 1 94.06 319 THR B C 1
ATOM 6410 O O . THR B 1 319 ? 5.355 35.5 15.398 1 94.06 319 THR B O 1
ATOM 6413 N N . LEU B 1 320 ? 3.947 33.875 14.805 1 90.69 320 LEU B N 1
ATOM 6414 C CA . LEU B 1 320 ? 2.781 34.594 15.32 1 90.69 320 LEU B CA 1
ATOM 6415 C C . LEU B 1 320 ? 2.85 34.719 16.844 1 90.69 320 LEU B C 1
ATOM 6417 O O . LEU B 1 320 ? 2.508 35.781 17.391 1 90.69 320 LEU B O 1
ATOM 6421 N N . ASP B 1 321 ? 3.348 33.781 17.438 1 92.31 321 ASP B N 1
ATOM 6422 C CA . ASP B 1 321 ? 3.508 33.812 18.891 1 92.31 321 ASP B CA 1
ATOM 6423 C C . ASP B 1 321 ? 4.523 34.875 19.312 1 92.31 321 ASP B C 1
ATOM 6425 O O . ASP B 1 321 ? 4.301 35.594 20.281 1 92.31 321 ASP B O 1
ATOM 6429 N N . GLU B 1 322 ? 5.625 34.938 18.594 1 91.75 322 GLU B N 1
ATOM 6430 C CA . GLU B 1 322 ? 6.641 35.969 18.875 1 91.75 322 GLU B CA 1
ATOM 6431 C C . GLU B 1 322 ? 6.098 37.375 18.672 1 91.75 322 GLU B C 1
ATOM 6433 O O . GLU B 1 322 ? 6.305 38.25 19.5 1 91.75 322 GLU B O 1
ATOM 6438 N N . ARG B 1 323 ? 5.34 37.5 17.625 1 92.12 323 ARG B N 1
ATOM 6439 C CA . ARG B 1 323 ? 4.742 38.781 17.328 1 92.12 323 ARG B CA 1
ATOM 6440 C C . ARG B 1 323 ? 3.705 39.156 18.391 1 92.12 323 ARG B C 1
ATOM 6442 O O . ARG B 1 323 ? 3.637 40.312 18.812 1 92.12 323 ARG B O 1
ATOM 6449 N N . LEU B 1 324 ? 2.941 38.281 18.797 1 88.88 324 LEU B N 1
ATOM 6450 C CA . LEU B 1 324 ? 1.936 38.5 19.828 1 88.88 324 LEU B CA 1
ATOM 6451 C C . LEU B 1 324 ? 2.592 38.812 21.172 1 88.88 324 LEU B C 1
ATOM 6453 O O . LEU B 1 324 ? 2.162 39.719 21.875 1 88.88 324 LEU B O 1
ATOM 6457 N N . GLY B 1 325 ? 3.592 38.062 21.453 1 88.94 325 GLY B N 1
ATOM 6458 C CA . GLY B 1 325 ? 4.352 38.344 22.656 1 88.94 325 GLY B CA 1
ATOM 6459 C C . GLY B 1 325 ? 4.922 39.75 22.672 1 88.94 325 GLY B C 1
ATOM 6460 O O . GLY B 1 325 ? 4.801 40.469 23.672 1 88.94 325 GLY B O 1
ATOM 6461 N N . GLY B 1 326 ? 5.484 40.188 21.594 1 88.75 326 GLY B N 1
ATOM 6462 C CA . GLY B 1 326 ? 6.016 41.531 21.469 1 88.75 326 GLY B CA 1
ATOM 6463 C C . GLY B 1 326 ? 4.949 42.594 21.578 1 88.75 326 GLY B C 1
ATOM 6464 O O . GLY B 1 326 ? 5.137 43.594 22.281 1 88.75 326 GLY B O 1
ATOM 6465 N N . ALA B 1 327 ? 3.807 42.25 20.984 1 85.69 327 ALA B N 1
ATOM 6466 C CA . ALA B 1 327 ? 2.703 43.219 21.016 1 85.69 327 ALA B CA 1
ATOM 6467 C C . ALA B 1 327 ? 2.111 43.312 22.422 1 85.69 327 ALA B C 1
ATOM 6469 O O . ALA B 1 327 ? 1.775 44.406 22.875 1 85.69 327 ALA B O 1
ATOM 6470 N N . THR B 1 328 ? 2.076 42.281 23.094 1 87.94 328 THR B N 1
ATOM 6471 C CA . THR B 1 328 ? 1.529 42.25 24.438 1 87.94 328 THR B CA 1
ATOM 6472 C C . THR B 1 328 ? 2.455 42.969 25.422 1 87.94 328 THR B C 1
ATOM 6474 O O . THR B 1 328 ? 1.99 43.688 26.297 1 87.94 328 THR B O 1
ATOM 6477 N N . GLU B 1 329 ? 3.738 42.844 25.219 1 89.06 329 GLU B N 1
ATOM 6478 C CA . GLU B 1 329 ? 4.707 43.531 26.062 1 89.06 329 GLU B CA 1
ATOM 6479 C C . GLU B 1 329 ? 4.656 45.062 25.828 1 89.06 329 GLU B C 1
ATOM 6481 O O . GLU B 1 329 ? 4.664 45.812 26.797 1 89.06 329 GLU B O 1
ATOM 6486 N N . GLU B 1 330 ? 4.551 45.406 24.625 1 88.88 330 GLU B N 1
ATOM 6487 C CA . GLU B 1 330 ? 4.477 46.812 24.297 1 88.88 330 GLU B CA 1
ATOM 6488 C C . GLU B 1 330 ? 3.186 47.438 24.828 1 88.88 330 GLU B C 1
ATOM 6490 O O . GLU B 1 330 ? 3.197 48.562 25.344 1 88.88 330 GLU B O 1
ATOM 6495 N N . ARG B 1 331 ? 2.102 46.688 24.766 1 86.62 331 ARG B N 1
ATOM 6496 C CA . ARG B 1 331 ? 0.819 47.125 25.312 1 86.62 331 ARG B CA 1
ATOM 6497 C C . ARG B 1 331 ? 0.903 47.312 26.828 1 86.62 331 ARG B C 1
ATOM 6499 O O . ARG B 1 331 ? 0.452 48.344 27.344 1 86.62 331 ARG B O 1
ATOM 6506 N N . ALA B 1 332 ? 1.494 46.438 27.422 1 85.62 332 ALA B N 1
ATOM 6507 C CA . ALA B 1 332 ? 1.633 46.531 28.875 1 85.62 332 ALA B CA 1
ATOM 6508 C C . ALA B 1 332 ? 2.451 47.75 29.266 1 85.62 332 ALA B C 1
ATOM 6510 O O . ALA B 1 332 ? 2.104 48.469 30.203 1 85.62 332 ALA B O 1
ATOM 6511 N N . ALA B 1 333 ? 3.473 48.062 28.484 1 86.5 333 ALA B N 1
ATOM 6512 C CA . ALA B 1 333 ? 4.328 49.219 28.734 1 86.5 333 ALA B CA 1
ATOM 6513 C C . ALA B 1 333 ? 3.574 50.531 28.516 1 86.5 333 ALA B C 1
ATOM 6515 O O . ALA B 1 333 ? 3.695 51.469 29.297 1 86.5 333 ALA B O 1
ATOM 6516 N N . LEU B 1 334 ? 2.701 50.594 27.531 1 86.19 334 LEU B N 1
ATOM 6517 C CA . LEU B 1 334 ? 1.934 51.781 27.203 1 86.19 334 LEU B CA 1
ATOM 6518 C C . LEU B 1 334 ? 0.853 52.062 28.25 1 86.19 334 LEU B C 1
ATOM 6520 O O . LEU B 1 334 ? 0.625 53.188 28.641 1 86.19 334 LEU B O 1
ATOM 6524 N N . VAL B 1 335 ? 0.243 51 28.734 1 86 335 VAL B N 1
ATOM 6525 C CA . VAL B 1 335 ? -0.781 51.125 29.766 1 86 335 VAL B CA 1
ATOM 6526 C C . VAL B 1 335 ? -0.16 51.656 31.047 1 86 335 VAL B C 1
ATOM 6528 O O . VAL B 1 335 ? -0.718 52.562 31.688 1 86 335 VAL B O 1
ATOM 6531 N N . GLN B 1 336 ? 1.044 51.156 31.328 1 85.75 336 GLN B N 1
ATOM 6532 C CA . GLN B 1 336 ? 1.74 51.625 32.531 1 85.75 336 GLN B CA 1
ATOM 6533 C C . GLN B 1 336 ? 2.08 53.125 32.438 1 85.75 336 GLN B C 1
ATOM 6535 O O . GLN B 1 336 ? 1.91 53.875 33.375 1 85.75 336 GLN B O 1
ATOM 6540 N N . ARG B 1 337 ? 2.43 53.562 31.281 1 84.06 337 ARG B N 1
ATOM 6541 C CA . ARG B 1 337 ? 2.77 54.969 31.062 1 84.06 337 ARG B CA 1
ATOM 6542 C C . ARG B 1 337 ? 1.532 55.844 31.172 1 84.06 337 ARG B C 1
ATOM 6544 O O . ARG B 1 337 ? 1.575 56.906 31.797 1 84.06 337 ARG B O 1
ATOM 6551 N N . LEU B 1 338 ? 0.436 55.406 30.672 1 83.69 338 LEU B N 1
ATOM 6552 C CA . LEU B 1 338 ? -0.816 56.156 30.719 1 83.69 338 LEU B CA 1
ATOM 6553 C C . LEU B 1 338 ? -1.348 56.25 32.156 1 83.69 338 LEU B C 1
ATOM 6555 O O . LEU B 1 338 ? -1.843 57.312 32.562 1 83.69 338 LEU B O 1
ATOM 6559 N N . GLU B 1 339 ? -1.205 55.219 32.844 1 83.31 339 GLU B N 1
ATOM 6560 C CA . GLU B 1 339 ? -1.652 55.219 34.219 1 83.31 339 GLU B CA 1
ATOM 6561 C C . GLU B 1 339 ? -0.812 56.156 35.094 1 83.31 339 GLU B C 1
ATOM 6563 O O . GLU B 1 339 ? -1.344 56.875 35.938 1 83.31 339 GLU B O 1
ATOM 6568 N N . ALA B 1 340 ? 0.463 56.188 34.812 1 80.38 340 ALA B N 1
ATOM 6569 C CA . ALA B 1 340 ? 1.355 57.062 35.531 1 80.38 340 ALA B CA 1
ATOM 6570 C C . ALA B 1 340 ? 0.994 58.531 35.281 1 80.38 340 ALA B C 1
ATOM 6572 O O . ALA B 1 340 ? 0.911 59.344 36.219 1 80.38 340 ALA B O 1
ATOM 6573 N N . GLN B 1 341 ? 0.617 58.875 34.125 1 78.88 341 GLN B N 1
ATOM 6574 C CA . GLN B 1 341 ? 0.245 60.25 33.75 1 78.88 341 GLN B CA 1
ATOM 6575 C C . GLN B 1 341 ? -1.112 60.625 34.344 1 78.88 341 GLN B C 1
ATOM 6577 O O . GLN B 1 341 ? -1.301 61.719 34.812 1 78.88 341 GLN B O 1
ATOM 6582 N N . ALA B 1 342 ? -1.948 59.594 34.344 1 80.44 342 ALA B N 1
ATOM 6583 C CA . ALA B 1 342 ? -3.281 59.812 34.875 1 80.44 342 ALA B CA 1
ATOM 6584 C C . ALA B 1 342 ? -3.217 60.031 36.406 1 80.44 342 ALA B C 1
ATOM 6586 O O . ALA B 1 342 ? -3.947 60.875 36.938 1 80.44 342 ALA B O 1
ATOM 6587 N N . ARG B 1 343 ? -2.271 59.375 36.938 1 80.94 343 ARG B N 1
ATOM 6588 C CA . ARG B 1 343 ? -2.107 59.531 38.406 1 80.94 343 ARG B CA 1
ATOM 6589 C C . ARG B 1 343 ? -1.644 60.938 38.75 1 80.94 343 ARG B C 1
ATOM 6591 O O . ARG B 1 343 ? -2.16 61.531 39.688 1 80.94 343 ARG B O 1
ATOM 6598 N N . ILE B 1 344 ? -0.778 61.469 38 1 77 344 ILE B N 1
ATOM 6599 C CA . ILE B 1 344 ? -0.256 62.781 38.25 1 77 344 ILE B CA 1
ATOM 6600 C C . ILE B 1 344 ? -1.366 63.812 38.062 1 77 344 ILE B C 1
ATOM 6602 O O . ILE B 1 344 ? -1.544 64.75 38.875 1 77 344 ILE B O 1
ATOM 6606 N N . LYS B 1 345 ? -2.137 63.625 37.125 1 76.69 345 LYS B N 1
ATOM 6607 C CA . LYS B 1 345 ? -3.256 64.5 36.844 1 76.69 345 LYS B CA 1
ATOM 6608 C C . LYS B 1 345 ? -4.297 64.5 37.938 1 76.69 345 LYS B C 1
ATOM 6610 O O . LYS B 1 345 ? -4.801 65.5 38.375 1 76.69 345 LYS B O 1
ATOM 6615 N N . GLU B 1 346 ? -4.52 63.312 38.312 1 82.69 346 GLU B N 1
ATOM 6616 C CA . GLU B 1 346 ? -5.5 63.156 39.375 1 82.69 346 GLU B CA 1
ATOM 6617 C C . GLU B 1 346 ? -5.031 63.781 40.688 1 82.69 346 GLU B C 1
ATOM 6619 O O . GLU B 1 346 ? -5.832 64.375 41.406 1 82.69 346 GLU B O 1
ATOM 6624 N N . GLN B 1 347 ? -3.748 63.688 40.906 1 82.12 347 GLN B N 1
ATOM 6625 C CA . GLN B 1 347 ? -3.191 64.312 42.094 1 82.12 347 GLN B CA 1
ATOM 6626 C C . GLN B 1 347 ? -3.389 65.812 42.094 1 82.12 347 GLN B C 1
ATOM 6628 O O . GLN B 1 347 ? -3.793 66.375 43.094 1 82.12 347 GLN B O 1
ATOM 6633 N N . PHE B 1 348 ? -3.316 66.438 41.062 1 80.62 348 PHE B N 1
ATOM 6634 C CA . PHE B 1 348 ? -3.482 67.875 40.938 1 80.62 348 PHE B CA 1
ATOM 6635 C C . PHE B 1 348 ? -4.945 68.25 41.094 1 80.62 348 PHE B C 1
ATOM 6637 O O . PHE B 1 348 ? -5.254 69.25 41.781 1 80.62 348 PHE B O 1
ATOM 6644 N N . GLU B 1 349 ? -5.723 67.438 40.5 1 81.69 349 GLU B N 1
ATOM 6645 C CA . GLU B 1 349 ? -7.156 67.688 40.594 1 81.69 349 GLU B CA 1
ATOM 6646 C C . GLU B 1 349 ? -7.641 67.562 42.031 1 81.69 349 GLU B C 1
ATOM 6648 O O . GLU B 1 349 ? -8.484 68.312 42.5 1 81.69 349 GLU B O 1
ATOM 6653 N N . GLN B 1 350 ? -7.055 66.625 42.656 1 87.44 350 GLN B N 1
ATOM 6654 C CA . GLN B 1 350 ? -7.43 66.375 44.062 1 87.44 350 GLN B CA 1
ATOM 6655 C C . GLN B 1 350 ? -7.008 67.562 44.938 1 87.44 350 GLN B C 1
ATOM 6657 O O . GLN B 1 350 ? -7.746 68 45.812 1 87.44 350 GLN B O 1
ATOM 6662 N N . VAL B 1 351 ? -5.859 68.125 44.656 1 87.19 351 VAL B N 1
ATOM 6663 C CA . VAL B 1 351 ? -5.395 69.312 45.406 1 87.19 351 VAL B CA 1
ATOM 6664 C C . VAL B 1 351 ? -6.34 70.5 45.156 1 87.19 351 VAL B C 1
ATOM 6666 O O . VAL B 1 351 ? -6.715 71.188 46.094 1 87.19 351 VAL B O 1
ATOM 6669 N N . GLU B 1 352 ? -6.82 70.625 44 1 83.56 352 GLU B N 1
ATOM 6670 C CA . GLU B 1 352 ? -7.707 71.688 43.656 1 83.56 352 GLU B CA 1
ATOM 6671 C C . GLU B 1 352 ? -9.055 71.625 44.344 1 83.56 352 GLU B C 1
ATOM 6673 O O . GLU B 1 352 ? -9.641 72.625 44.781 1 83.56 352 GLU B O 1
ATOM 6678 N N . LYS B 1 353 ? -9.477 70.438 44.562 1 87.75 353 LYS B N 1
ATOM 6679 C CA . LYS B 1 353 ? -10.789 70.188 45.156 1 87.75 353 LYS B CA 1
ATOM 6680 C C . LYS B 1 353 ? -10.75 70.312 46.688 1 87.75 353 LYS B C 1
ATOM 6682 O O . LYS B 1 353 ? -11.781 70.562 47.312 1 87.75 353 LYS B O 1
ATOM 6687 N N . LEU B 1 354 ? -9.641 70.375 47.25 1 89.62 354 LEU B N 1
ATOM 6688 C CA . LEU B 1 354 ? -9.492 70.438 48.688 1 89.62 354 LEU B CA 1
ATOM 6689 C C . LEU B 1 354 ? -9.805 71.812 49.219 1 89.62 354 LEU B C 1
ATOM 6691 O O . LEU B 1 354 ? -10.164 72 50.375 1 89.62 354 LEU B O 1
ATOM 6695 N N . PHE B 1 355 ? -9.68 72.812 48.312 1 88.62 355 PHE B N 1
ATOM 6696 C CA . PHE B 1 355 ? -9.797 74.188 48.781 1 88.62 355 PHE B CA 1
ATOM 6697 C C . PHE B 1 355 ? -10.945 74.938 48.062 1 88.62 355 PHE B C 1
ATOM 6699 O O . PHE B 1 355 ? -11.188 74.688 46.875 1 88.62 355 PHE B O 1
ATOM 6706 N N . SER B 1 356 ? -11.766 75.562 48.844 1 85.25 356 SER B N 1
ATOM 6707 C CA . SER B 1 356 ? -12.656 76.562 48.25 1 85.25 356 SER B CA 1
ATOM 6708 C C . SER B 1 356 ? -11.891 77.812 47.781 1 85.25 356 SER B C 1
ATOM 6710 O O . SER B 1 356 ? -10.758 78 48.219 1 85.25 356 SER B O 1
ATOM 6712 N N . ARG B 1 357 ? -12.43 78.562 47 1 80.44 357 ARG B N 1
ATOM 6713 C CA . ARG B 1 357 ? -11.781 79.75 46.469 1 80.44 357 ARG B CA 1
ATOM 6714 C C . ARG B 1 357 ? -11.508 80.75 47.594 1 80.44 357 ARG B C 1
ATOM 6716 O O . ARG B 1 357 ? -10.609 81.625 47.469 1 80.44 357 ARG B O 1
ATOM 6723 N N . GLU B 1 358 ? -12.289 80.625 48.562 1 80.06 358 GLU B N 1
ATOM 6724 C CA . GLU B 1 358 ? -12.117 81.562 49.688 1 80.06 358 GLU B CA 1
ATOM 6725 C C . GLU B 1 358 ? -11 81.062 50.625 1 80.06 358 GLU B C 1
ATOM 6727 O O . GLU B 1 358 ? -10.438 81.875 51.375 1 80.06 358 GLU B O 1
ATOM 6732 N N . GLU B 1 359 ? -10.734 79.875 50.562 1 87.25 359 GLU B N 1
ATOM 6733 C CA . GLU B 1 359 ? -9.703 79.312 51.438 1 87.25 359 GLU B CA 1
ATOM 6734 C C . GLU B 1 359 ? -8.32 79.438 50.781 1 87.25 359 GLU B C 1
ATOM 6736 O O . GLU B 1 359 ? -7.391 80 51.406 1 87.25 359 GLU B O 1
ATOM 6741 N N . ALA B 1 360 ? -8.203 78.875 49.594 1 88.06 360 ALA B N 1
ATOM 6742 C CA . ALA B 1 360 ? -6.93 78.938 48.875 1 88.06 360 ALA B CA 1
ATOM 6743 C C . ALA B 1 360 ? -7.145 78.938 47.375 1 88.06 360 ALA B C 1
ATOM 6745 O O . ALA B 1 360 ? -8.125 78.312 46.906 1 88.06 360 ALA B O 1
ATOM 6746 N N . ARG B 1 361 ? -6.305 79.562 46.625 1 82.81 361 ARG B N 1
ATOM 6747 C CA . ARG B 1 361 ? -6.223 79.438 45.188 1 82.81 361 ARG B CA 1
ATOM 6748 C C . ARG B 1 361 ? -5.059 78.5 44.781 1 82.81 361 ARG B C 1
ATOM 6750 O O . ARG B 1 361 ? -3.945 78.688 45.281 1 82.81 361 ARG B O 1
ATOM 6757 N N . VAL B 1 362 ? -5.398 77.562 44 1 86.38 362 VAL B N 1
ATOM 6758 C CA . VAL B 1 362 ? -4.387 76.562 43.562 1 86.38 362 VAL B CA 1
ATOM 6759 C C . VAL B 1 362 ? -3.92 76.875 42.156 1 86.38 362 VAL B C 1
ATOM 6761 O O . VAL B 1 362 ? -4.734 77 41.25 1 86.38 362 VAL B O 1
ATOM 6764 N N . PHE B 1 363 ? -2.613 77.188 42 1 80.44 363 PHE B N 1
ATOM 6765 C CA . PHE B 1 363 ? -1.986 77.438 40.719 1 80.44 363 PHE B CA 1
ATOM 6766 C C . PHE B 1 363 ? -0.925 76.438 40.406 1 80.44 363 PHE B C 1
ATOM 6768 O O . PHE B 1 363 ? -0.382 75.812 41.344 1 80.44 363 PHE B O 1
ATOM 6775 N N . ARG B 1 364 ? -0.823 76.25 39.156 1 82.38 364 ARG B N 1
ATOM 6776 C CA . ARG B 1 364 ? 0.307 75.438 38.719 1 82.38 364 ARG B CA 1
ATOM 6777 C C . ARG B 1 364 ? 1.271 76.25 37.875 1 82.38 364 ARG B C 1
ATOM 6779 O O . ARG B 1 364 ? 0.849 76.938 36.969 1 82.38 364 ARG B O 1
ATOM 6786 N N . GLU B 1 365 ? 2.439 76.438 38.312 1 77.12 365 GLU B N 1
ATOM 6787 C CA . GLU B 1 365 ? 3.523 77 37.531 1 77.12 365 GLU B CA 1
ATOM 6788 C C . GLU B 1 365 ? 4.562 75.938 37.156 1 77.12 365 GLU B C 1
ATOM 6790 O O . GLU B 1 365 ? 5.344 75.5 38.031 1 77.12 365 GLU B O 1
ATOM 6795 N N . GLY B 1 366 ? 4.539 75.5 35.875 1 72.94 366 GLY B N 1
ATOM 6796 C CA . GLY B 1 366 ? 5.359 74.375 35.5 1 72.94 366 GLY B CA 1
ATOM 6797 C C . GLY B 1 366 ? 4.953 73.125 36.219 1 72.94 366 GLY B C 1
ATOM 6798 O O . GLY B 1 366 ? 3.783 72.688 36.188 1 72.94 366 GLY B O 1
ATOM 6799 N N . ASP B 1 367 ? 6.004 72.562 37 1 74.12 367 ASP B N 1
ATOM 6800 C CA . ASP B 1 367 ? 5.746 71.312 37.75 1 74.12 367 ASP B CA 1
ATOM 6801 C C . ASP B 1 367 ? 5.484 71.625 39.219 1 74.12 367 ASP B C 1
ATOM 6803 O O . ASP B 1 367 ? 5.266 70.688 40.031 1 74.12 367 ASP B O 1
ATOM 6807 N N . THR B 1 368 ? 5.312 72.875 39.5 1 83.88 368 THR B N 1
ATOM 6808 C CA . THR B 1 368 ? 5.145 73.25 40.875 1 83.88 368 THR B CA 1
ATOM 6809 C C . THR B 1 368 ? 3.695 73.625 41.188 1 83.88 368 THR B C 1
ATOM 6811 O O . THR B 1 368 ? 3 74.125 40.281 1 83.88 368 THR B O 1
ATOM 6814 N N . VAL B 1 369 ? 3.248 73.188 42.344 1 87.5 369 VAL B N 1
ATOM 6815 C CA . VAL B 1 369 ? 1.922 73.625 42.812 1 87.5 369 VAL B CA 1
ATOM 6816 C C . VAL B 1 369 ? 2.039 74.75 43.812 1 87.5 369 VAL B C 1
ATOM 6818 O O . VAL B 1 369 ? 2.836 74.688 44.75 1 87.5 369 VAL B O 1
ATOM 6821 N N . ILE B 1 370 ? 1.356 75.875 43.625 1 88.31 370 ILE B N 1
ATOM 6822 C CA . ILE B 1 370 ? 1.358 77 44.5 1 88.31 370 ILE B CA 1
ATOM 6823 C C . ILE B 1 370 ? -0.001 77.125 45.188 1 88.31 370 ILE B C 1
ATOM 6825 O O . ILE B 1 370 ? -1.028 77.25 44.5 1 88.31 370 ILE B O 1
ATOM 6829 N N . LEU B 1 371 ? -0.01 77 46.469 1 91.62 371 LEU B N 1
ATOM 6830 C CA . LEU B 1 371 ? -1.191 77.25 47.281 1 91.62 371 LEU B CA 1
ATOM 6831 C C . LEU B 1 371 ? -1.172 78.625 47.875 1 91.62 371 LEU B C 1
ATOM 6833 O O . LEU B 1 371 ? -0.424 78.938 48.812 1 91.62 371 LEU B O 1
ATOM 6837 N N . ARG B 1 372 ? -1.989 79.5 47.406 1 90.62 372 ARG B N 1
ATOM 6838 C CA . ARG B 1 372 ? -2.154 80.812 48 1 90.62 372 ARG B CA 1
ATOM 6839 C C . ARG B 1 372 ? -3.244 80.812 49.062 1 90.62 372 ARG B C 1
ATOM 6841 O O . ARG B 1 372 ? -4.434 80.75 48.719 1 90.62 372 ARG B O 1
ATOM 6848 N N . LEU B 1 373 ? -2.836 80.812 50.219 1 90.62 373 LEU B N 1
ATOM 6849 C CA . LEU B 1 373 ? -3.766 80.688 51.344 1 90.62 373 LEU B CA 1
ATOM 6850 C C . LEU B 1 373 ? -4.426 82.062 51.656 1 90.62 373 LEU B C 1
ATOM 6852 O O . LEU B 1 373 ? -4.082 82.688 52.625 1 90.62 373 LEU B O 1
ATOM 6856 N N . VAL B 1 374 ? -5.449 82.312 50.906 1 82.75 374 VAL B N 1
ATOM 6857 C CA . VAL B 1 374 ? -6.164 83.562 51.062 1 82.75 374 VAL B CA 1
ATOM 6858 C C . VAL B 1 374 ? -6.957 83.562 52.375 1 82.75 374 VAL B C 1
ATOM 6860 O O . VAL B 1 374 ? -7.258 84.625 52.906 1 82.75 374 VAL B O 1
ATOM 6863 N N . GLY B 1 375 ? -7.246 82.438 52.906 1 82.5 375 GLY B N 1
ATOM 6864 C CA . GLY B 1 375 ? -8.031 82.375 54.125 1 82.5 375 GLY B CA 1
ATOM 6865 C C . GLY B 1 375 ? -7.188 82.375 55.375 1 82.5 375 GLY B C 1
ATOM 6866 O O . GLY B 1 375 ? -7.723 82.5 56.469 1 82.5 375 GLY B O 1
ATOM 6867 N N . LEU B 1 376 ? -5.871 82.375 55.25 1 86.44 376 LEU B N 1
ATOM 6868 C CA . LEU B 1 376 ? -4.988 82.438 56.406 1 86.44 376 LEU B CA 1
ATOM 6869 C C . LEU B 1 376 ? -4.605 83.875 56.719 1 86.44 376 LEU B C 1
ATOM 6871 O O . LEU B 1 376 ? -3.902 84.5 55.938 1 86.44 376 LEU B O 1
ATOM 6875 N N . SER B 1 377 ? -5.07 84.438 57.719 1 79.19 377 SER B N 1
ATOM 6876 C CA . SER B 1 377 ? -4.848 85.875 58.062 1 79.19 377 SER B CA 1
ATOM 6877 C C . SER B 1 377 ? -4.164 86 59.406 1 79.19 377 SER B C 1
ATOM 6879 O O . SER B 1 377 ? -4.398 85.188 60.312 1 79.19 377 SER B O 1
ATOM 6881 N N . PHE B 1 378 ? -3.24 86.875 59.5 1 85.25 378 PHE B N 1
ATOM 6882 C CA . PHE B 1 378 ? -2.584 87.312 60.719 1 85.25 378 PHE B CA 1
ATOM 6883 C C . PHE B 1 378 ? -3.127 88.625 61.219 1 85.25 378 PHE B C 1
ATOM 6885 O O . PHE B 1 378 ? -3.527 89.438 60.438 1 85.25 378 PHE B O 1
ATOM 6892 N N . ASP B 1 379 ? -3.197 88.812 62.469 1 80.94 379 ASP B N 1
ATOM 6893 C CA . ASP B 1 379 ? -3.484 90.125 63.031 1 80.94 379 ASP B CA 1
ATOM 6894 C C . ASP B 1 379 ? -2.373 91.125 62.688 1 80.94 379 ASP B C 1
ATOM 6896 O O . ASP B 1 379 ? -1.233 90.688 62.438 1 80.94 379 ASP B O 1
ATOM 6900 N N . SER B 1 380 ? -2.826 92.312 62.625 1 79.38 380 SER B N 1
ATOM 6901 C CA . SER B 1 380 ? -1.864 93.375 62.312 1 79.38 380 SER B CA 1
ATOM 6902 C C . SER B 1 380 ? -0.658 93.312 63.219 1 79.38 380 SER B C 1
ATOM 6904 O O . SER B 1 380 ? -0.813 93.188 64.438 1 79.38 380 SER B O 1
ATOM 6906 N N . GLY B 1 381 ? 0.479 93.062 62.688 1 84.75 381 GLY B N 1
ATOM 6907 C CA . GLY B 1 381 ? 1.732 93.125 63.438 1 84.75 381 GLY B CA 1
ATOM 6908 C C . GLY B 1 381 ? 2.02 91.812 64.188 1 84.75 381 GLY B C 1
ATOM 6909 O O . GLY B 1 381 ? 2.969 91.75 64.938 1 84.75 381 GLY B O 1
ATOM 6910 N N . GLN B 1 382 ? 1.343 90.812 63.969 1 88.19 382 GLN B N 1
ATOM 6911 C CA . GLN B 1 382 ? 1.509 89.562 64.688 1 88.19 382 GLN B CA 1
ATOM 6912 C C . GLN B 1 382 ? 1.86 88.438 63.75 1 88.19 382 GLN B C 1
ATOM 6914 O O . GLN B 1 382 ? 1.54 88.5 62.562 1 88.19 382 GLN B O 1
ATOM 6919 N N . SER B 1 383 ? 2.557 87.5 64.25 1 91.06 383 SER B N 1
ATOM 6920 C CA . SER B 1 383 ? 2.947 86.312 63.438 1 91.06 383 SER B CA 1
ATOM 6921 C C . SER B 1 383 ? 2.402 85.062 64 1 91.06 383 SER B C 1
ATOM 6923 O O . SER B 1 383 ? 2.74 83.938 63.562 1 91.06 383 SER B O 1
ATOM 6925 N N . GLU B 1 384 ? 1.563 85.125 65 1 88.69 384 GLU B N 1
ATOM 6926 C CA . GLU B 1 384 ? 0.986 83.938 65.625 1 88.69 384 GLU B CA 1
ATOM 6927 C C . GLU B 1 384 ? -0.187 83.438 64.812 1 88.69 384 GLU B C 1
ATOM 6929 O O . GLU B 1 384 ? -1.035 84.188 64.375 1 88.69 384 GLU B O 1
ATOM 6934 N N . ILE B 1 385 ? -0.229 82.188 64.625 1 90.12 385 ILE B N 1
ATOM 6935 C CA . ILE B 1 385 ? -1.323 81.562 63.906 1 90.12 385 ILE B CA 1
ATOM 6936 C C . ILE B 1 385 ? -2.531 81.375 64.812 1 90.12 385 ILE B C 1
ATOM 6938 O O . ILE B 1 385 ? -2.424 80.812 65.875 1 90.12 385 ILE B O 1
ATOM 6942 N N . LYS B 1 386 ? -3.656 81.938 64.375 1 88.75 386 LYS B N 1
ATOM 6943 C CA . LYS B 1 386 ? -4.887 81.812 65.188 1 88.75 386 LYS B CA 1
ATOM 6944 C C . LYS B 1 386 ? -5.48 80.438 65.062 1 88.75 386 LYS B C 1
ATOM 6946 O O . LYS B 1 386 ? -5.27 79.688 64.062 1 88.75 386 LYS B O 1
ATOM 6951 N N . GLN B 1 387 ? -6.203 80 66 1 87.25 387 GLN B N 1
ATOM 6952 C CA . GLN B 1 387 ? -6.797 78.688 66.125 1 87.25 387 GLN B CA 1
ATOM 6953 C C . GLN B 1 387 ? -7.762 78.438 64.938 1 87.25 387 GLN B C 1
ATOM 6955 O O . GLN B 1 387 ? -7.898 77.312 64.438 1 87.25 387 GLN B O 1
ATOM 6960 N N . GLU B 1 388 ? -8.391 79.5 64.375 1 86.88 388 GLU B N 1
ATOM 6961 C CA . GLU B 1 388 ? -9.375 79.375 63.312 1 86.88 388 GLU B CA 1
ATOM 6962 C C . GLU B 1 388 ? -8.719 78.938 62 1 86.88 388 GLU B C 1
ATOM 6964 O O . GLU B 1 388 ? -9.391 78.375 61.125 1 86.88 388 GLU B O 1
ATOM 6969 N N . ASN B 1 389 ? -7.441 79.062 62 1 89.88 389 ASN B N 1
ATOM 6970 C CA . ASN B 1 389 ? -6.734 78.75 60.781 1 89.88 389 ASN B CA 1
ATOM 6971 C C . ASN B 1 389 ? -6.246 77.25 60.75 1 89.88 389 ASN B C 1
ATOM 6973 O O . ASN B 1 389 ? -5.75 76.812 59.75 1 89.88 389 ASN B O 1
ATOM 6977 N N . PHE B 1 390 ? -6.43 76.625 61.812 1 88.75 390 PHE B N 1
ATOM 6978 C CA . PHE B 1 390 ? -5.902 75.312 61.906 1 88.75 390 PHE B CA 1
ATOM 6979 C C . PHE B 1 390 ? -6.637 74.375 60.969 1 88.75 390 PHE B C 1
ATOM 6981 O O . PHE B 1 390 ? -6.047 73.438 60.438 1 88.75 390 PHE B O 1
ATOM 6988 N N . ASN B 1 391 ? -7.93 74.688 60.688 1 90.12 391 ASN B N 1
ATOM 6989 C CA . ASN B 1 391 ? -8.68 73.875 59.719 1 90.12 391 ASN B CA 1
ATOM 6990 C C . ASN B 1 391 ? -8.102 74 58.312 1 90.12 391 ASN B C 1
ATOM 6992 O O . ASN B 1 391 ? -8 73 57.594 1 90.12 391 ASN B O 1
ATOM 6996 N N . LEU B 1 392 ? -7.758 75.188 57.906 1 92.5 392 LEU B N 1
ATOM 6997 C CA . LEU B 1 392 ? -7.152 75.438 56.594 1 92.5 392 LEU B CA 1
ATOM 6998 C C . LEU B 1 392 ? -5.789 74.75 56.5 1 92.5 392 LEU B C 1
ATOM 7000 O O . LEU B 1 392 ? -5.469 74.125 55.469 1 92.5 392 LEU B O 1
ATOM 7004 N N . LEU B 1 393 ? -5.07 74.812 57.5 1 92.38 393 LEU B N 1
ATOM 7005 C CA . LEU B 1 393 ? -3.742 74.188 57.5 1 92.38 393 LEU B CA 1
ATOM 7006 C C . LEU B 1 393 ? -3.838 72.688 57.469 1 92.38 393 LEU B C 1
ATOM 7008 O O . LEU B 1 393 ? -2.971 72 56.906 1 92.38 393 LEU B O 1
ATOM 7012 N N . SER B 1 394 ? -4.891 72.188 58.031 1 92.12 394 SER B N 1
ATOM 7013 C CA . SER B 1 394 ? -5.129 70.75 57.938 1 92.12 394 SER B CA 1
ATOM 7014 C C . SER B 1 394 ? -5.395 70.375 56.469 1 92.12 394 SER B C 1
ATOM 7016 O O . SER B 1 394 ? -4.965 69.312 56.062 1 92.12 394 SER B O 1
ATOM 7018 N N . LYS B 1 395 ? -6.113 71.188 55.75 1 92.94 395 LYS B N 1
ATOM 7019 C CA . LYS B 1 395 ? -6.332 70.938 54.312 1 92.94 395 LYS B CA 1
ATOM 7020 C C . LYS B 1 395 ? -5.027 71 53.531 1 92.94 395 LYS B C 1
ATOM 7022 O O . LYS B 1 395 ? -4.812 70.188 52.594 1 92.94 395 LYS B O 1
ATOM 7027 N N . VAL B 1 396 ? -4.238 71.812 53.938 1 93.25 396 VAL B N 1
ATOM 7028 C CA . VAL B 1 396 ? -2.928 71.938 53.312 1 93.25 396 VAL B CA 1
ATOM 7029 C C . VAL B 1 396 ? -2.115 70.688 53.531 1 93.25 396 VAL B C 1
ATOM 7031 O O . VAL B 1 396 ? -1.417 70.188 52.656 1 93.25 396 VAL B O 1
ATOM 7034 N N . GLU B 1 397 ? -2.211 70.25 54.719 1 92.62 397 GLU B N 1
ATOM 7035 C CA . GLU B 1 397 ? -1.537 69 55.031 1 92.62 397 GLU B CA 1
ATOM 7036 C C . GLU B 1 397 ? -1.985 67.875 54.094 1 92.62 397 GLU B C 1
ATOM 7038 O O . GLU B 1 397 ? -1.159 67.125 53.594 1 92.62 397 GLU B O 1
ATOM 7043 N N . LYS B 1 398 ? -3.264 67.875 53.875 1 92.56 398 LYS B N 1
ATOM 7044 C CA . LYS B 1 398 ? -3.807 66.875 52.969 1 92.56 398 LYS B CA 1
ATOM 7045 C C . LYS B 1 398 ? -3.264 67 51.562 1 92.56 398 LYS B C 1
ATOM 7047 O O . LYS B 1 398 ? -3 66.062 50.844 1 92.56 398 LYS B O 1
ATOM 7052 N N . ALA B 1 399 ? -3.145 68.25 51.125 1 91.44 399 ALA B N 1
ATOM 7053 C CA . ALA B 1 399 ? -2.592 68.562 49.781 1 91.44 399 ALA B CA 1
ATOM 7054 C C . ALA B 1 399 ? -1.131 68.125 49.688 1 91.44 399 ALA B C 1
ATOM 7056 O O . ALA B 1 399 ? -0.707 67.562 48.688 1 91.44 399 ALA B O 1
ATOM 7057 N N . ILE B 1 400 ? -0.399 68.375 50.688 1 89.56 400 ILE B N 1
ATOM 7058 C CA . ILE B 1 400 ? 1.016 68 50.75 1 89.56 400 ILE B CA 1
ATOM 7059 C C . ILE B 1 400 ? 1.169 66.5 50.719 1 89.56 400 ILE B C 1
ATOM 7061 O O . ILE B 1 400 ? 2.094 65.938 50.094 1 89.56 400 ILE B O 1
ATOM 7065 N N . ASP B 1 401 ? 0.23 65.812 51.312 1 89.25 401 ASP B N 1
ATOM 7066 C CA . ASP B 1 401 ? 0.266 64.375 51.375 1 89.25 401 ASP B CA 1
ATOM 7067 C C . ASP B 1 401 ? 0.103 63.719 50 1 89.25 401 ASP B C 1
ATOM 7069 O O . ASP B 1 401 ? 0.507 62.594 49.781 1 89.25 401 ASP B O 1
ATOM 7073 N N . LEU B 1 402 ? -0.454 64.5 49.125 1 88.44 402 LEU B N 1
ATOM 7074 C CA . LEU B 1 402 ? -0.646 63.969 47.781 1 88.44 402 LEU B CA 1
ATOM 7075 C C . LEU B 1 402 ? 0.666 64 47 1 88.44 402 LEU B C 1
ATOM 7077 O O . LEU B 1 402 ? 0.783 63.344 45.938 1 88.44 402 LEU B O 1
ATOM 7081 N N . PHE B 1 403 ? 1.575 64.75 47.5 1 85.62 403 PHE B N 1
ATOM 7082 C CA . PHE B 1 403 ? 2.895 64.812 46.875 1 85.62 403 PHE B CA 1
ATOM 7083 C C . PHE B 1 403 ? 3.98 64.375 47.875 1 85.62 403 PHE B C 1
ATOM 7085 O O . PHE B 1 403 ? 4.777 65.25 48.281 1 85.62 403 PHE B O 1
ATOM 7092 N N . PRO B 1 404 ? 4.074 63.125 48 1 81.44 404 PRO B N 1
ATOM 7093 C CA . PRO B 1 404 ? 5.059 62.688 49 1 81.44 404 PRO B CA 1
ATOM 7094 C C . PRO B 1 404 ? 6.488 63.062 48.594 1 81.44 404 PRO B C 1
ATOM 7096 O O . PRO B 1 404 ? 6.82 63.094 47.406 1 81.44 404 PRO B O 1
ATOM 7099 N N . ARG B 1 405 ? 7.352 63.406 49.344 1 82 405 ARG B N 1
ATOM 7100 C CA . ARG B 1 405 ? 8.773 63.719 49.188 1 82 405 ARG B CA 1
ATOM 7101 C C . ARG B 1 405 ? 8.992 65.062 48.469 1 82 405 ARG B C 1
ATOM 7103 O O . ARG B 1 405 ? 10.086 65.312 47.969 1 82 405 ARG B O 1
ATOM 7110 N N . SER B 1 406 ? 7.938 65.75 48.25 1 87.56 406 SER B N 1
ATOM 7111 C CA . SER B 1 406 ? 8.047 67.062 47.625 1 87.56 406 SER B CA 1
ATOM 7112 C C . SER B 1 406 ? 8.836 68 48.5 1 87.56 406 SER B C 1
ATOM 7114 O O . SER B 1 406 ? 8.961 67.812 49.719 1 87.56 406 SER B O 1
ATOM 7116 N N . GLU B 1 407 ? 9.516 69 47.906 1 89.81 407 GLU B N 1
ATOM 7117 C CA . GLU B 1 407 ? 10.102 70.125 48.594 1 89.81 407 GLU B CA 1
ATOM 7118 C C . GLU B 1 407 ? 9.078 71.25 48.812 1 89.81 407 GLU B C 1
ATOM 7120 O O . GLU B 1 407 ? 8.266 71.5 47.906 1 89.81 407 GLU B O 1
ATOM 7125 N N . LEU B 1 408 ? 8.984 71.812 49.906 1 93.12 408 LEU B N 1
ATOM 7126 C CA . LEU B 1 408 ? 7.977 72.812 50.281 1 93.12 408 LEU B CA 1
ATOM 7127 C C . LEU B 1 408 ? 8.633 74.125 50.594 1 93.12 408 LEU B C 1
ATOM 7129 O O . LEU B 1 408 ? 9.586 74.188 51.375 1 93.12 408 LEU B O 1
ATOM 7133 N N . THR B 1 409 ? 8.289 75.125 49.906 1 94.25 409 THR B N 1
ATOM 7134 C CA . THR B 1 409 ? 8.703 76.5 50.219 1 94.25 409 THR B CA 1
ATOM 7135 C C . THR B 1 409 ? 7.535 77.312 50.75 1 94.25 409 THR B C 1
ATOM 7137 O O . THR B 1 409 ? 6.48 77.375 50.125 1 94.25 409 THR B O 1
ATOM 7140 N N . ILE B 1 410 ? 7.602 77.938 51.938 1 95 410 ILE B N 1
ATOM 7141 C CA . ILE B 1 410 ? 6.586 78.75 52.562 1 95 410 ILE B CA 1
ATOM 7142 C C . ILE B 1 410 ? 6.941 80.25 52.375 1 95 410 ILE B C 1
ATOM 7144 O O . ILE B 1 410 ? 7.996 80.688 52.844 1 95 410 ILE B O 1
ATOM 7148 N N . GLU B 1 411 ? 6.102 80.875 51.719 1 93.56 411 GLU B N 1
ATOM 7149 C CA . GLU B 1 411 ? 6.328 82.25 51.469 1 93.56 411 GLU B CA 1
ATOM 7150 C C . GLU B 1 411 ? 5.395 83.125 52.281 1 93.56 411 GLU B C 1
ATOM 7152 O O . GLU B 1 411 ? 4.172 83 52.219 1 93.56 411 GLU B O 1
ATOM 7157 N N . GLY B 1 412 ? 5.91 84 53.094 1 92.88 412 GLY B N 1
ATOM 7158 C CA . GLY B 1 412 ? 5.141 84.938 53.906 1 92.88 412 GLY B CA 1
ATOM 7159 C C . GLY B 1 412 ? 5.059 86.312 53.25 1 92.88 412 GLY B C 1
ATOM 7160 O O . GLY B 1 412 ? 6.035 86.812 52.688 1 92.88 412 GLY B O 1
ATOM 7161 N N . HIS B 1 413 ? 3.854 86.938 53.375 1 89.25 413 HIS B N 1
ATOM 7162 C CA . HIS B 1 413 ? 3.602 88.25 52.812 1 89.25 413 HIS B CA 1
ATOM 7163 C C . HIS B 1 413 ? 2.904 89.188 53.812 1 89.25 413 HIS B C 1
ATOM 7165 O O . HIS B 1 413 ? 2.217 88.688 54.719 1 89.25 413 HIS B O 1
ATOM 7171 N N . THR B 1 414 ? 3.105 90.5 53.688 1 88.81 414 THR B N 1
ATOM 7172 C CA . THR B 1 414 ? 2.479 91.5 54.562 1 88.81 414 THR B CA 1
ATOM 7173 C C . THR B 1 414 ? 1.768 92.562 53.719 1 88.81 414 THR B C 1
ATOM 7175 O O . THR B 1 414 ? 1.96 92.625 52.5 1 88.81 414 THR B O 1
ATOM 7178 N N . ASP B 1 415 ? 0.92 93.188 54.344 1 84.12 415 ASP B N 1
ATOM 7179 C CA . ASP B 1 415 ? 0.428 94.438 53.719 1 84.12 415 ASP B CA 1
ATOM 7180 C C . ASP B 1 415 ? 1.485 95.5 53.75 1 84.12 415 ASP B C 1
ATOM 7182 O O . ASP B 1 415 ? 2.621 95.312 54.156 1 84.12 415 ASP B O 1
ATOM 7186 N N . SER B 1 416 ? 1.189 96.75 53.312 1 80.81 416 SER B N 1
ATOM 7187 C CA . SER B 1 416 ? 2.197 97.75 53.125 1 80.81 416 SER B CA 1
ATOM 7188 C C . SER B 1 416 ? 2.254 98.688 54.344 1 80.81 416 SER B C 1
ATOM 7190 O O . SER B 1 416 ? 2.943 99.688 54.312 1 80.81 416 SER B O 1
ATOM 7192 N N . HIS B 1 417 ? 1.511 98.375 55.375 1 82.31 417 HIS B N 1
ATOM 7193 C CA . HIS B 1 417 ? 1.554 99.25 56.562 1 82.31 417 HIS B CA 1
ATOM 7194 C C . HIS B 1 417 ? 2.826 99 57.375 1 82.31 417 HIS B C 1
ATOM 7196 O O . HIS B 1 417 ? 3.178 97.812 57.656 1 82.31 417 HIS B O 1
ATOM 7202 N N . GLY B 1 418 ? 3.568 100.062 57.688 1 81.94 418 GLY B N 1
ATOM 7203 C CA . GLY B 1 418 ? 4.828 99.938 58.406 1 81.94 418 GLY B CA 1
ATOM 7204 C C . GLY B 1 418 ? 6.043 100.125 57.5 1 81.94 418 GLY B C 1
ATOM 7205 O O . GLY B 1 418 ? 5.902 100.375 56.312 1 81.94 418 GLY B O 1
ATOM 7206 N N . SER B 1 419 ? 7.277 99.938 58.031 1 86.31 419 SER B N 1
ATOM 7207 C CA . SER B 1 419 ? 8.508 100.062 57.25 1 86.31 419 SER B CA 1
ATOM 7208 C C . SER B 1 419 ? 8.844 98.75 56.531 1 86.31 419 SER B C 1
ATOM 7210 O O . SER B 1 419 ? 8.438 97.688 56.969 1 86.31 419 SER B O 1
ATOM 7212 N N . ASP B 1 420 ? 9.594 98.875 55.531 1 86.06 420 ASP B N 1
ATOM 7213 C CA . ASP B 1 420 ? 10.023 97.688 54.75 1 86.06 420 ASP B CA 1
ATOM 7214 C C . ASP B 1 420 ? 10.773 96.688 55.594 1 86.06 420 ASP B C 1
ATOM 7216 O O . ASP B 1 420 ? 10.586 95.5 55.469 1 86.06 420 ASP B O 1
ATOM 7220 N N . GLU B 1 421 ? 11.609 97.25 56.438 1 89.38 421 GLU B N 1
ATOM 7221 C CA . GLU B 1 421 ? 12.422 96.375 57.281 1 89.38 421 GLU B CA 1
ATOM 7222 C C . GLU B 1 421 ? 11.555 95.625 58.281 1 89.38 421 GLU B C 1
ATOM 7224 O O . GLU B 1 421 ? 11.758 94.438 58.5 1 89.38 421 GLU B O 1
ATOM 7229 N N . LEU B 1 422 ? 10.586 96.25 58.844 1 90.38 422 LEU B N 1
ATOM 7230 C CA . LEU B 1 422 ? 9.68 95.625 59.812 1 90.38 422 LEU B CA 1
ATOM 7231 C C . LEU B 1 422 ? 8.789 94.625 59.094 1 90.38 422 LEU B C 1
ATOM 7233 O O . LEU B 1 422 ? 8.531 93.5 59.656 1 90.38 422 LEU B O 1
ATOM 7237 N N . ASN B 1 423 ? 8.367 94.938 57.938 1 92 423 ASN B N 1
ATOM 7238 C CA . ASN B 1 423 ? 7.504 94 57.188 1 92 423 ASN B CA 1
ATOM 7239 C C . ASN B 1 423 ? 8.258 92.75 56.719 1 92 423 ASN B C 1
ATOM 7241 O O . ASN B 1 423 ? 7.684 91.688 56.656 1 92 423 ASN B O 1
ATOM 7245 N N . GLN B 1 424 ? 9.516 93 56.406 1 92.5 424 GLN B N 1
ATOM 7246 C CA . GLN B 1 424 ? 10.352 91.875 56.062 1 92.5 424 GLN B CA 1
ATOM 7247 C C . GLN B 1 424 ? 10.516 90.938 57.25 1 92.5 424 GLN B C 1
ATOM 7249 O O . GLN B 1 424 ? 10.391 89.688 57.094 1 92.5 424 GLN B O 1
ATOM 7254 N N . THR B 1 425 ? 10.875 91.438 58.281 1 93.94 425 THR B N 1
ATOM 7255 C CA . THR B 1 425 ? 11.047 90.625 59.5 1 93.94 425 THR B CA 1
ATOM 7256 C C . THR B 1 425 ? 9.742 89.938 59.906 1 93.94 425 THR B C 1
ATOM 7258 O O . THR B 1 425 ? 9.742 88.812 60.281 1 93.94 425 THR B O 1
ATOM 7261 N N . LEU B 1 426 ? 8.609 90.625 59.719 1 94 426 LEU B N 1
ATOM 7262 C CA . LEU B 1 426 ? 7.293 90.125 60.031 1 94 426 LEU B CA 1
ATOM 7263 C C . LEU B 1 426 ? 6.906 89 59.094 1 94 426 LEU B C 1
ATOM 7265 O O . LEU B 1 426 ? 6.41 87.938 59.531 1 94 426 LEU B O 1
ATOM 7269 N N . SER B 1 427 ? 7.168 89.188 57.875 1 94.62 427 SER B N 1
ATOM 7270 C CA . SER B 1 427 ? 6.844 88.188 56.906 1 94.62 427 SER B CA 1
ATOM 7271 C C . SER B 1 427 ? 7.684 86.875 57.125 1 94.62 427 SER B C 1
ATOM 7273 O O . SER B 1 427 ? 7.184 85.812 56.969 1 94.62 427 SER B O 1
ATOM 7275 N N . GLN B 1 428 ? 8.922 87.062 57.438 1 95.25 428 GLN B N 1
ATOM 7276 C CA . GLN B 1 428 ? 9.781 85.938 57.75 1 95.25 428 GLN B CA 1
ATOM 7277 C C . GLN B 1 428 ? 9.289 85.188 59 1 95.25 428 GLN B C 1
ATOM 7279 O O . GLN B 1 428 ? 9.258 83.938 59.031 1 95.25 428 GLN B O 1
ATOM 7284 N N . ALA B 1 429 ? 8.938 85.938 59.938 1 94.44 429 ALA B N 1
ATOM 7285 C CA . ALA B 1 429 ? 8.422 85.375 61.188 1 94.44 429 ALA B CA 1
ATOM 7286 C C . ALA B 1 429 ? 7.137 84.562 60.938 1 94.44 429 ALA B C 1
ATOM 7288 O O . ALA B 1 429 ? 6.93 83.5 61.5 1 94.44 429 ALA B O 1
ATOM 7289 N N . ARG B 1 430 ? 6.262 85.062 60.125 1 94.19 430 ARG B N 1
ATOM 7290 C CA . ARG B 1 430 ? 5.012 84.375 59.75 1 94.19 430 ARG B CA 1
ATOM 7291 C C . ARG B 1 430 ? 5.281 83.125 59 1 94.19 430 ARG B C 1
ATOM 7293 O O . ARG B 1 430 ? 4.66 82.062 59.281 1 94.19 430 ARG B O 1
ATOM 7300 N N . ALA B 1 431 ? 6.184 83.25 58 1 95.69 431 ALA B N 1
ATOM 7301 C CA . ALA B 1 431 ? 6.578 82 57.281 1 95.69 431 ALA B CA 1
ATOM 7302 C C . ALA B 1 431 ? 7.16 81 58.219 1 95.69 431 ALA B C 1
ATOM 7304 O O . ALA B 1 431 ? 6.855 79.812 58.094 1 95.69 431 ALA B O 1
ATOM 7305 N N . GLU B 1 432 ? 7.961 81.375 59.125 1 94.94 432 GLU B N 1
ATOM 7306 C CA . GLU B 1 432 ? 8.578 80.438 60.062 1 94.94 432 GLU B CA 1
ATOM 7307 C C . GLU B 1 432 ? 7.543 79.875 61.031 1 94.94 432 GLU B C 1
ATOM 7309 O O . GLU B 1 432 ? 7.66 78.688 61.438 1 94.94 432 GLU B O 1
ATOM 7314 N N . ALA B 1 433 ? 6.621 80.688 61.375 1 94 433 ALA B N 1
ATOM 7315 C CA . ALA B 1 433 ? 5.543 80.188 62.219 1 94 433 ALA B CA 1
ATOM 7316 C C . ALA B 1 433 ? 4.805 79.062 61.562 1 94 433 ALA B C 1
ATOM 7318 O O . ALA B 1 433 ? 4.516 78 62.188 1 94 433 ALA B O 1
ATOM 7319 N N . VAL B 1 434 ? 4.516 79.25 60.281 1 94.94 434 VAL B N 1
ATOM 7320 C CA . VAL B 1 434 ? 3.848 78.25 59.531 1 94.94 434 VAL B CA 1
ATOM 7321 C C . VAL B 1 434 ? 4.777 77 59.406 1 94.94 434 VAL B C 1
ATOM 7323 O O . VAL B 1 434 ? 4.34 75.875 59.5 1 94.94 434 VAL B O 1
ATOM 7326 N N . GLN B 1 435 ? 5.996 77.25 59.125 1 95.12 435 GLN B N 1
ATOM 7327 C CA . GLN B 1 435 ? 6.992 76.188 59.062 1 95.12 435 GLN B CA 1
ATOM 7328 C C . GLN B 1 435 ? 7.004 75.375 60.344 1 95.12 435 GLN B C 1
ATOM 7330 O O . GLN B 1 435 ? 7.035 74.125 60.312 1 95.12 435 GLN B O 1
ATOM 7335 N N . GLN B 1 436 ? 7.07 76 61.469 1 93.12 436 GLN B N 1
ATOM 7336 C CA . GLN B 1 436 ? 7.078 75.375 62.75 1 93.12 436 GLN B CA 1
ATOM 7337 C C . GLN B 1 436 ? 5.812 74.5 62.969 1 93.12 436 GLN B C 1
ATOM 7339 O O . GLN B 1 436 ? 5.863 73.438 63.5 1 93.12 436 GLN B O 1
ATOM 7344 N N . TYR B 1 437 ? 4.75 75.125 62.531 1 93.06 437 TYR B N 1
ATOM 7345 C CA . TYR B 1 437 ? 3.512 74.312 62.594 1 93.06 437 TYR B CA 1
ATOM 7346 C C . TYR B 1 437 ? 3.623 73.062 61.75 1 93.06 437 TYR B C 1
ATOM 7348 O O . TYR B 1 437 ? 3.195 72 62.188 1 93.06 437 TYR B O 1
ATOM 7356 N N . MET B 1 438 ? 4.121 73.25 60.594 1 94.25 438 MET B N 1
ATOM 7357 C CA . MET B 1 438 ? 4.258 72.062 59.688 1 94.25 438 MET B CA 1
ATOM 7358 C C . MET B 1 438 ? 5.191 71 60.281 1 94.25 438 MET B C 1
ATOM 7360 O O . MET B 1 438 ? 4.949 69.812 60.156 1 94.25 438 MET B O 1
ATOM 7364 N N . ILE B 1 439 ? 6.207 71.438 61 1 93.31 439 ILE B N 1
ATOM 7365 C CA . ILE B 1 439 ? 7.156 70.5 61.625 1 93.31 439 ILE B CA 1
ATOM 7366 C C . ILE B 1 439 ? 6.496 69.812 62.812 1 93.31 439 ILE B C 1
ATOM 7368 O O . ILE B 1 439 ? 6.562 68.625 62.938 1 93.31 439 ILE B O 1
ATOM 7372 N N . ASN B 1 440 ? 5.867 70.562 63.562 1 91.56 440 ASN B N 1
ATOM 7373 C CA . ASN B 1 440 ? 5.406 70.062 64.875 1 91.56 440 ASN B CA 1
ATOM 7374 C C . ASN B 1 440 ? 4.059 69.312 64.75 1 91.56 440 ASN B C 1
ATOM 7376 O O . ASN B 1 440 ? 3.863 68.25 65.312 1 91.56 440 ASN B O 1
ATOM 7380 N N . ALA B 1 441 ? 3.164 69.938 64 1 90.81 441 ALA B N 1
ATOM 7381 C CA . ALA B 1 441 ? 1.81 69.438 63.906 1 90.81 441 ALA B CA 1
ATOM 7382 C C . ALA B 1 441 ? 1.691 68.438 62.75 1 90.81 441 ALA B C 1
ATOM 7384 O O . ALA B 1 441 ? 1.042 67.375 62.875 1 90.81 441 ALA B O 1
ATOM 7385 N N . MET B 1 442 ? 2.277 68.75 61.656 1 91.31 442 MET B N 1
ATOM 7386 C CA . MET B 1 442 ? 2.154 67.875 60.469 1 91.31 442 MET B CA 1
ATOM 7387 C C . MET B 1 442 ? 3.295 66.875 60.406 1 91.31 442 MET B C 1
ATOM 7389 O O . MET B 1 442 ? 3.248 65.938 59.625 1 91.31 442 MET B O 1
ATOM 7393 N N . ARG B 1 443 ? 4.352 67.125 61.219 1 92.38 443 ARG B N 1
ATOM 7394 C CA . ARG B 1 443 ? 5.492 66.188 61.312 1 92.38 443 ARG B CA 1
ATOM 7395 C C . ARG B 1 443 ? 6.234 66.125 59.969 1 92.38 443 ARG B C 1
ATOM 7397 O O . ARG B 1 443 ? 6.629 65.062 59.531 1 92.38 443 ARG B O 1
ATOM 7404 N N . ILE B 1 444 ? 6.309 67.188 59.25 1 92.19 444 ILE B N 1
ATOM 7405 C CA . ILE B 1 444 ? 7.105 67.312 58.031 1 92.19 444 ILE B CA 1
ATOM 7406 C C . ILE B 1 444 ? 8.57 67.562 58.375 1 92.19 444 ILE B C 1
ATOM 7408 O O . ILE B 1 444 ? 8.867 68.438 59.156 1 92.19 444 ILE B O 1
ATOM 7412 N N . PRO B 1 445 ? 9.523 66.75 57.906 1 92.38 445 PRO B N 1
ATOM 7413 C CA . PRO B 1 445 ? 10.938 67 58.219 1 92.38 445 PRO B CA 1
ATOM 7414 C C . PRO B 1 445 ? 11.414 68.375 57.844 1 92.38 445 PRO B C 1
ATOM 7416 O O . PRO B 1 445 ? 11.031 68.938 56.781 1 92.38 445 PRO B O 1
ATOM 7419 N N . SER B 1 446 ? 12.312 68.938 58.562 1 91 446 SER B N 1
ATOM 7420 C CA . SER B 1 446 ? 12.766 70.312 58.375 1 91 446 SER B CA 1
ATOM 7421 C C . SER B 1 446 ? 13.562 70.438 57.094 1 91 446 SER B C 1
ATOM 7423 O O . SER B 1 446 ? 13.586 71.562 56.5 1 91 446 SER B O 1
ATOM 7425 N N . TYR B 1 447 ? 14.156 69.375 56.688 1 91.06 447 TYR B N 1
ATOM 7426 C CA . TYR B 1 447 ? 15.008 69.438 55.5 1 91.06 447 TYR B CA 1
ATOM 7427 C C . TYR B 1 447 ? 14.172 69.688 54.25 1 91.06 447 TYR B C 1
ATOM 7429 O O . TYR B 1 447 ? 14.68 70.125 53.219 1 91.06 447 TYR B O 1
ATOM 7437 N N . ARG B 1 448 ? 12.82 69.438 54.281 1 92.12 448 ARG B N 1
ATOM 7438 C CA . ARG B 1 448 ? 11.938 69.625 53.125 1 92.12 448 ARG B CA 1
ATOM 7439 C C . ARG B 1 448 ? 11.344 71 53.125 1 92.12 448 ARG B C 1
ATOM 7441 O O . ARG B 1 448 ? 10.672 71.438 52.156 1 92.12 448 ARG B O 1
ATOM 7448 N N . LEU B 1 449 ? 11.617 71.75 54.125 1 94.12 449 LEU B N 1
ATOM 7449 C CA . LEU B 1 449 ? 10.898 73 54.312 1 94.12 449 LEU B CA 1
ATOM 7450 C C . LEU B 1 449 ? 11.859 74.188 54.219 1 94.12 449 LEU B C 1
ATOM 7452 O O . LEU B 1 449 ? 12.969 74.188 54.75 1 94.12 449 LEU B O 1
ATOM 7456 N N . ILE B 1 450 ? 11.5 75.125 53.406 1 94.44 450 ILE B N 1
ATOM 7457 C CA . ILE B 1 450 ? 12.211 76.375 53.344 1 94.44 450 ILE B CA 1
ATOM 7458 C C . ILE B 1 450 ? 11.242 77.562 53.594 1 94.44 450 ILE B C 1
ATOM 7460 O O . ILE B 1 450 ? 10.172 77.625 52.969 1 94.44 450 ILE B O 1
ATOM 7464 N N . ALA B 1 451 ? 11.383 78.438 54.594 1 94.94 451 ALA B N 1
ATOM 7465 C CA . ALA B 1 451 ? 10.57 79.625 54.875 1 94.94 451 ALA B CA 1
ATOM 7466 C C . ALA B 1 451 ? 11.234 80.875 54.375 1 94.94 451 ALA B C 1
ATOM 7468 O O . ALA B 1 451 ? 12.414 81.125 54.656 1 94.94 451 ALA B O 1
ATOM 7469 N N . THR B 1 452 ? 10.492 81.5 53.562 1 94.12 452 THR B N 1
ATOM 7470 C CA . THR B 1 452 ? 11.023 82.75 53 1 94.12 452 THR B CA 1
ATOM 7471 C C . THR B 1 452 ? 10.023 83.875 53.188 1 94.12 452 THR B C 1
ATOM 7473 O O . THR B 1 452 ? 8.844 83.75 52.844 1 94.12 452 THR B O 1
ATOM 7476 N N . GLY B 1 453 ? 10.43 85.062 53.75 1 92.94 453 GLY B N 1
ATOM 7477 C CA . GLY B 1 453 ? 9.625 86.25 53.844 1 92.94 453 GLY B CA 1
ATOM 7478 C C . GLY B 1 453 ? 9.82 87.188 52.688 1 92.94 453 GLY B C 1
ATOM 7479 O O . GLY B 1 453 ? 10.945 87.5 52.281 1 92.94 453 GLY B O 1
ATOM 7480 N N . PHE B 1 454 ? 8.68 87.688 52.156 1 89.25 454 PHE B N 1
ATOM 7481 C CA . PHE B 1 454 ? 8.75 88.562 51 1 89.25 454 PHE B CA 1
ATOM 7482 C C . PHE B 1 454 ? 8.305 89.938 51.375 1 89.25 454 PHE B C 1
ATOM 7484 O O . PHE B 1 454 ? 8.352 90.875 50.562 1 89.25 454 PHE B O 1
ATOM 7491 N N . GLY B 1 455 ? 7.891 90.062 52.656 1 89.38 455 GLY B N 1
ATOM 7492 C CA . GLY B 1 455 ? 7.414 91.375 53.094 1 89.38 455 GLY B CA 1
ATOM 7493 C C . GLY B 1 455 ? 6.227 91.875 52.281 1 89.38 455 GLY B C 1
ATOM 7494 O O . GLY B 1 455 ? 5.277 91.125 52.031 1 89.38 455 GLY B O 1
ATOM 7495 N N . GLU B 1 456 ? 6.273 93.125 51.906 1 84.31 456 GLU B N 1
ATOM 7496 C CA . GLU B 1 456 ? 5.168 93.75 51.156 1 84.31 456 GLU B CA 1
ATOM 7497 C C . GLU B 1 456 ? 5.453 93.812 49.688 1 84.31 456 GLU B C 1
ATOM 7499 O O . GLU B 1 456 ? 4.711 94.438 48.906 1 84.31 456 GLU B O 1
ATOM 7504 N N . THR B 1 457 ? 6.426 93.062 49.156 1 79 457 THR B N 1
ATOM 7505 C CA . THR B 1 457 ? 6.957 93.25 47.812 1 79 457 THR B CA 1
ATOM 7506 C C . THR B 1 457 ? 6.055 92.562 46.781 1 79 457 THR B C 1
ATOM 7508 O O . THR B 1 457 ? 6.086 92.875 45.594 1 79 457 THR B O 1
ATOM 7511 N N . ASN B 1 458 ? 5.184 91.625 47.281 1 78.38 458 ASN B N 1
ATOM 7512 C CA . ASN B 1 458 ? 4.352 90.875 46.344 1 78.38 458 ASN B CA 1
ATOM 7513 C C . ASN B 1 458 ? 2.885 90.938 46.781 1 78.38 458 ASN B C 1
ATOM 7515 O O . ASN B 1 458 ? 2.316 89.875 47.094 1 78.38 458 ASN B O 1
ATOM 7519 N N . PRO B 1 459 ? 2.219 92 46.719 1 78 459 PRO B N 1
ATOM 7520 C CA . PRO B 1 459 ? 0.812 92.062 47.125 1 78 459 PRO B CA 1
ATOM 7521 C C . PRO B 1 459 ? -0.11 91.375 46.125 1 78 459 PRO B C 1
ATOM 7523 O O . PRO B 1 459 ? 0.191 91.312 44.938 1 78 459 PRO B O 1
ATOM 7526 N N . VAL B 1 460 ? -1.26 90.812 46.594 1 73.88 460 VAL B N 1
ATOM 7527 C CA . VAL B 1 460 ? -2.242 90.188 45.719 1 73.88 460 VAL B CA 1
ATOM 7528 C C . VAL B 1 460 ? -3.539 91 45.719 1 73.88 460 VAL B C 1
ATOM 7530 O O . VAL B 1 460 ? -4.441 90.688 44.938 1 73.88 460 VAL B O 1
ATOM 7533 N N . ALA B 1 461 ? -3.648 92.062 46.656 1 74.94 461 ALA B N 1
ATOM 7534 C CA . ALA B 1 461 ? -4.809 92.938 46.781 1 74.94 461 ALA B CA 1
ATOM 7535 C C . ALA B 1 461 ? -4.391 94.375 47.125 1 74.94 461 ALA B C 1
ATOM 7537 O O . ALA B 1 461 ? -3.223 94.625 47.406 1 74.94 461 ALA B O 1
ATOM 7538 N N . ASN B 1 462 ? -5.387 95.125 47 1 72.75 462 ASN B N 1
ATOM 7539 C CA . ASN B 1 462 ? -5.125 96.562 47.219 1 72.75 462 ASN B CA 1
ATOM 7540 C C . ASN B 1 462 ? -4.902 96.875 48.688 1 72.75 462 ASN B C 1
ATOM 7542 O O . ASN B 1 462 ? -5.695 96.438 49.562 1 72.75 462 ASN B O 1
ATOM 7546 N N . ASN B 1 463 ? -3.797 97.562 49 1 79.81 463 ASN B N 1
ATOM 7547 C CA . ASN B 1 463 ? -3.449 97.875 50.375 1 79.81 463 ASN B CA 1
ATOM 7548 C C . ASN B 1 463 ? -4.199 99.125 50.906 1 79.81 463 ASN B C 1
ATOM 7550 O O . ASN B 1 463 ? -4.117 99.438 52.062 1 79.81 463 ASN B O 1
ATOM 7554 N N . GLU B 1 464 ? -4.938 99.75 50.062 1 73.38 464 GLU B N 1
ATOM 7555 C CA . GLU B 1 464 ? -5.645 100.938 50.5 1 73.38 464 GLU B CA 1
ATOM 7556 C C . GLU B 1 464 ? -6.941 100.562 51.219 1 73.38 464 GLU B C 1
ATOM 7558 O O . GLU B 1 464 ? -7.508 101.438 51.938 1 73.38 464 GLU B O 1
ATOM 7563 N N . THR B 1 465 ? -7.387 99.438 51 1 77.56 465 THR B N 1
ATOM 7564 C CA . THR B 1 465 ? -8.609 98.938 51.656 1 77.56 465 THR B CA 1
ATOM 7565 C C . THR B 1 465 ? -8.281 98 52.781 1 77.56 465 THR B C 1
ATOM 7567 O O . THR B 1 465 ? -7.262 97.312 52.719 1 77.56 465 THR B O 1
ATOM 7570 N N . ALA B 1 466 ? -9.109 98 53.75 1 77.88 466 ALA B N 1
ATOM 7571 C CA . ALA B 1 466 ? -8.93 97.062 54.844 1 77.88 466 ALA B CA 1
ATOM 7572 C C . ALA B 1 466 ? -8.969 95.625 54.344 1 77.88 466 ALA B C 1
ATOM 7574 O O . ALA B 1 466 ? -8.18 94.75 54.812 1 77.88 466 ALA B O 1
ATOM 7575 N N . SER B 1 467 ? -9.828 95.375 53.469 1 78.81 467 SER B N 1
ATOM 7576 C CA . SER B 1 467 ? -9.969 94 52.938 1 78.81 467 SER B CA 1
ATOM 7577 C C . SER B 1 467 ? -8.734 93.625 52.125 1 78.81 467 SER B C 1
ATOM 7579 O O . SER B 1 467 ? -8.273 92.5 52.219 1 78.81 467 SER B O 1
ATOM 7581 N N . GLY B 1 468 ? -8.258 94.438 51.375 1 78.25 468 GLY B N 1
ATOM 7582 C CA . GLY B 1 468 ? -7.051 94.188 50.594 1 78.25 468 GLY B CA 1
ATOM 7583 C C . GLY B 1 468 ? -5.836 93.938 51.469 1 78.25 468 GLY B C 1
ATOM 7584 O O . GLY B 1 468 ? -5.039 93.062 51.188 1 78.25 468 GLY B O 1
ATOM 7585 N N . ARG B 1 469 ? -5.727 94.688 52.531 1 81.12 469 ARG B N 1
ATOM 7586 C CA . ARG B 1 469 ? -4.629 94.5 53.5 1 81.12 469 ARG B CA 1
ATOM 7587 C C . ARG B 1 469 ? -4.707 93.125 54.156 1 81.12 469 ARG B C 1
ATOM 7589 O O . ARG B 1 469 ? -3.688 92.5 54.312 1 81.12 469 ARG B O 1
ATOM 7596 N N . ALA B 1 470 ? -5.867 92.75 54.344 1 79.31 470 ALA B N 1
ATOM 7597 C CA . ALA B 1 470 ? -6.074 91.438 54.938 1 79.31 470 ALA B CA 1
ATOM 7598 C C . ALA B 1 470 ? -5.637 90.312 53.969 1 79.31 470 ALA B C 1
ATOM 7600 O O . ALA B 1 470 ? -5 89.375 54.375 1 79.31 470 ALA B O 1
ATOM 7601 N N . SER B 1 471 ? -5.938 90.5 52.812 1 79.69 471 SER B N 1
ATOM 7602 C CA . SER B 1 471 ? -5.602 89.5 51.781 1 79.69 471 SER B CA 1
ATOM 7603 C C . SER B 1 471 ? -4.094 89.438 51.562 1 79.69 471 SER B C 1
ATOM 7605 O O . SER B 1 471 ? -3.57 88.375 51.156 1 79.69 471 SER B O 1
ATOM 7607 N N . ASN B 1 472 ? -3.416 90.5 51.781 1 83.38 472 ASN B N 1
ATOM 7608 C CA . ASN B 1 472 ? -1.972 90.562 51.594 1 83.38 472 ASN B CA 1
ATOM 7609 C C . ASN B 1 472 ? -1.215 89.938 52.781 1 83.38 472 ASN B C 1
ATOM 7611 O O . ASN B 1 472 ? -0.049 89.562 52.656 1 83.38 472 ASN B O 1
ATOM 7615 N N . ARG B 1 473 ? -1.89 90.062 53.875 1 83.56 473 ARG B N 1
ATOM 7616 C CA . ARG B 1 473 ? -1.342 89.312 55.031 1 83.56 473 ARG B CA 1
ATOM 7617 C C . ARG B 1 473 ? -1.526 87.812 54.875 1 83.56 473 ARG B C 1
ATOM 7619 O O . ARG B 1 473 ? -2.379 87.188 55.5 1 83.56 473 ARG B O 1
ATOM 7626 N N . ARG B 1 474 ? -0.682 87.25 53.875 1 83.25 474 ARG B N 1
ATOM 7627 C CA . ARG B 1 474 ? -0.98 85.875 53.438 1 83.25 474 ARG B CA 1
ATOM 7628 C C . ARG B 1 474 ? 0.27 85 53.469 1 83.25 474 ARG B C 1
ATOM 7630 O O . ARG B 1 474 ? 1.385 85.5 53.625 1 83.25 474 ARG B O 1
ATOM 7637 N N . ILE B 1 475 ? 0.019 83.688 53.344 1 92.31 475 ILE B N 1
ATOM 7638 C CA . ILE B 1 475 ? 1.035 82.625 53.188 1 92.31 475 ILE B CA 1
ATOM 7639 C C . ILE B 1 475 ? 0.817 81.875 51.875 1 92.31 475 ILE B C 1
ATOM 7641 O O . ILE B 1 475 ? -0.309 81.5 51.531 1 92.31 475 ILE B O 1
ATOM 7645 N N . ASP B 1 476 ? 1.863 81.812 51 1 92.19 476 ASP B N 1
ATOM 7646 C CA . ASP B 1 476 ? 1.88 80.875 49.875 1 92.19 476 ASP B CA 1
ATOM 7647 C C . ASP B 1 476 ? 2.748 79.688 50.125 1 92.19 476 ASP B C 1
ATOM 7649 O O . ASP B 1 476 ? 3.859 79.812 50.656 1 92.19 476 ASP B O 1
ATOM 7653 N N . ILE B 1 477 ? 2.17 78.562 49.875 1 93.12 477 ILE B N 1
ATOM 7654 C CA . ILE B 1 477 ? 2.941 77.312 49.969 1 93.12 477 ILE B CA 1
ATOM 7655 C C . ILE B 1 477 ? 3.252 76.812 48.562 1 93.12 477 ILE B C 1
ATOM 7657 O O . ILE B 1 477 ? 2.34 76.562 47.75 1 93.12 477 ILE B O 1
ATOM 7661 N N . VAL B 1 478 ? 4.527 76.688 48.219 1 91.5 478 VAL B N 1
ATOM 7662 C CA . VAL B 1 478 ? 4.973 76.125 46.938 1 91.5 478 VAL B CA 1
ATOM 7663 C C . VAL B 1 478 ? 5.387 74.688 47.094 1 91.5 478 VAL B C 1
ATOM 7665 O O . VAL B 1 478 ? 6.328 74.375 47.812 1 91.5 478 VAL B O 1
ATOM 7668 N N . ILE B 1 479 ? 4.648 73.812 46.469 1 90.75 479 ILE B N 1
ATOM 7669 C CA . ILE B 1 479 ? 4.93 72.375 46.469 1 90.75 479 ILE B CA 1
ATOM 7670 C C . ILE B 1 479 ? 5.672 72 45.188 1 90.75 479 ILE B C 1
ATOM 7672 O O . ILE B 1 479 ? 5.129 72.125 44.094 1 90.75 479 ILE B O 1
ATOM 7676 N N . THR B 1 480 ? 6.91 71.562 45.344 1 88.31 480 THR B N 1
ATOM 7677 C CA . THR B 1 480 ? 7.695 71.062 44.219 1 88.31 480 THR B CA 1
ATOM 7678 C C . THR B 1 480 ? 7.766 69.562 44.25 1 88.31 480 THR B C 1
ATOM 7680 O O . THR B 1 480 ? 8.594 69 44.938 1 88.31 480 THR B O 1
ATOM 7683 N N . PRO B 1 481 ? 6.914 69 43.375 1 80.75 481 PRO B N 1
ATOM 7684 C CA . PRO B 1 481 ? 6.891 67.562 43.406 1 80.75 481 PRO B CA 1
ATOM 7685 C C . PRO B 1 481 ? 8.203 66.938 42.906 1 80.75 481 PRO B C 1
ATOM 7687 O O . PRO B 1 481 ? 8.906 67.5 42.094 1 80.75 481 PRO B O 1
ATOM 7690 N N . ASN B 1 482 ? 8.734 65.938 43.688 1 72.62 482 ASN B N 1
ATOM 7691 C CA . ASN B 1 482 ? 9.844 65.188 43.188 1 72.62 482 ASN B CA 1
ATOM 7692 C C . ASN B 1 482 ? 9.375 64.188 42.094 1 72.62 482 ASN B C 1
ATOM 7694 O O . ASN B 1 482 ? 8.961 63.062 42.438 1 72.62 482 ASN B O 1
ATOM 7698 N N . LEU B 1 483 ? 9.031 64.812 41.094 1 61.03 483 LEU B N 1
ATOM 7699 C CA . LEU B 1 483 ? 8.5 63.938 40.031 1 61.03 483 LEU B CA 1
ATOM 7700 C C . LEU B 1 483 ? 9.586 63.031 39.469 1 61.03 483 LEU B C 1
ATOM 7702 O O . LEU B 1 483 ? 10.438 63.5 38.688 1 61.03 483 LEU B O 1
ATOM 7706 N N . GLU B 1 484 ? 10.398 62.469 40.25 1 52.78 484 GLU B N 1
ATOM 7707 C CA . GLU B 1 484 ? 11.281 61.5 39.625 1 52.78 484 GLU B CA 1
ATOM 7708 C C . GLU B 1 484 ? 10.516 60.594 38.625 1 52.78 484 GLU B C 1
ATOM 7710 O O . GLU B 1 484 ? 9.492 60 39 1 52.78 484 GLU B O 1
ATOM 7715 N N . THR B 1 485 ? 10.391 61.094 37.438 1 47.66 485 THR B N 1
ATOM 7716 C CA . THR B 1 485 ? 10.023 60.094 36.469 1 47.66 485 THR B CA 1
ATOM 7717 C C . THR B 1 485 ? 10.75 58.781 36.75 1 47.66 485 THR B C 1
ATOM 7719 O O . THR B 1 485 ? 11.977 58.75 36.844 1 47.66 485 THR B O 1
ATOM 7722 N N . PRO B 1 486 ? 10.164 57.781 37.25 1 42.22 486 PRO B N 1
ATOM 7723 C CA . PRO B 1 486 ? 11.008 56.594 37.375 1 42.22 486 PRO B CA 1
ATOM 7724 C C . PRO B 1 486 ? 11.977 56.438 36.188 1 42.22 486 PRO B C 1
ATOM 7726 O O . PRO B 1 486 ? 13.172 56.25 36.406 1 42.22 486 PRO B O 1
ATOM 7729 N N . GLY B 1 487 ? 11.547 55.719 35.031 1 36.75 487 GLY B N 1
ATOM 7730 C CA . GLY B 1 487 ? 12.281 55.062 33.969 1 36.75 487 GLY B CA 1
ATOM 7731 C C . GLY B 1 487 ? 13 56.031 33.031 1 36.75 487 GLY B C 1
ATOM 7732 O O . GLY B 1 487 ? 13.18 55.75 31.844 1 36.75 487 GLY B O 1
ATOM 7733 N N . SER B 1 488 ? 13.461 57.312 33.312 1 29.19 488 SER B N 1
ATOM 7734 C CA . SER B 1 488 ? 14.477 57.438 32.281 1 29.19 488 SER B CA 1
ATOM 7735 C C . SER B 1 488 ? 15.625 56.438 32.5 1 29.19 488 SER B C 1
ATOM 7737 O O . SER B 1 488 ? 16.047 56.25 33.656 1 29.19 488 SER B O 1
#

Organism: NCBI:txid1548547

pLDDT: mean 88.27, std 15.95, range [17.06, 98.69]

Solvent-accessible surface area (backbone atoms only — not comparable to full-atom values): 48133 Å² total; per-residue (Å²): 136,76,90,75,78,78,73,75,72,71,74,70,73,63,69,69,64,74,64,84,64,64,74,55,56,61,52,44,50,68,57,36,46,64,28,51,52,25,43,52,48,13,53,75,51,40,5,68,71,39,17,45,66,39,29,51,54,12,49,50,27,37,51,51,18,52,50,31,58,74,72,66,51,62,68,63,57,32,47,49,22,20,48,49,12,25,51,26,16,46,50,8,27,53,43,9,55,51,37,52,63,74,42,40,65,34,51,50,29,45,50,53,12,52,74,44,39,6,67,80,54,18,37,69,43,35,52,53,18,49,53,30,41,51,48,15,36,53,28,46,72,72,65,37,56,67,62,12,50,53,25,36,54,51,16,27,51,30,18,48,51,11,21,49,42,6,49,45,41,73,66,37,44,67,43,52,48,51,51,52,51,36,57,76,68,47,25,55,82,45,15,42,68,45,36,48,49,16,53,50,29,43,52,49,20,50,49,46,37,72,74,36,69,84,58,53,65,65,32,46,51,31,29,52,52,16,41,44,29,39,45,24,14,50,42,44,19,50,54,35,49,33,38,75,71,65,76,35,52,64,51,56,50,52,56,56,61,42,44,50,54,48,49,40,22,56,52,67,74,44,84,74,54,54,37,85,41,58,66,65,40,38,53,50,52,31,49,50,46,43,49,51,52,52,49,37,54,51,41,52,51,50,36,52,52,46,53,54,50,46,52,52,50,50,50,48,44,51,52,48,49,53,52,34,52,52,40,51,52,52,37,54,54,51,51,52,51,50,50,54,55,48,48,55,51,48,46,52,52,52,46,50,67,69,40,51,79,68,42,26,46,60,35,29,47,87,81,27,38,36,38,37,27,55,54,43,60,49,57,90,96,48,46,65,83,51,77,83,41,50,63,58,52,50,46,48,50,54,43,48,62,67,38,68,82,30,41,37,38,30,36,10,29,22,35,70,78,74,52,70,69,57,26,30,54,46,7,32,45,31,12,40,43,51,48,49,44,38,35,70,75,68,61,46,64,67,91,38,54,44,63,40,43,53,7,32,64,62,12,56,18,26,62,88,40,73,67,20,26,45,48,13,23,23,42,34,39,36,38,37,55,62,69,67,64,78,84,117,132,79,83,75,80,77,65,72,73,70,73,62,75,65,70,72,68,72,70,83,62,64,77,59,58,64,53,44,51,67,59,36,46,65,28,52,51,24,44,52,50,13,53,75,51,41,5,68,71,39,18,43,67,41,28,51,54,12,50,51,28,38,51,48,19,53,50,31,57,75,71,64,50,62,68,65,58,30,47,51,22,21,49,49,13,25,51,25,16,47,51,7,28,53,43,10,57,48,38,52,63,74,43,40,65,34,53,48,29,45,49,53,12,50,73,42,40,6,69,79,54,18,38,69,42,36,52,53,17,48,52,30,41,51,48,15,37,51,27,45,75,71,64,38,56,68,63,12,50,53,25,33,54,51,16,28,52,31,18,47,50,11,21,50,43,6,48,46,41,72,66,38,44,66,43,53,48,53,51,51,50,34,56,76,68,48,24,56,82,46,16,44,68,44,36,48,50,14,51,49,28,43,51,50,20,51,51,44,38,71,73,36,69,84,60,52,65,66,33,49,52,31,28,52,51,15,39,45,28,39,45,24,14,51,42,44,18,52,53,37,48,32,39,74,71,65,76,35,53,65,53,56,52,52,56,57,59,43,44,49,56,47,51,42,21,54,54,67,75,44,84,76,55,55,37,84,42,57,65,65,40,35,54,51,53,32,50,50,46,44,49,52,52,53,49,36,52,50,40,51,52,52,35,51,52,44,52,53,50,46,53,50,50,50,52,50,43,53,53,49,48,52,52,36,53,51,41,52,51,52,38,52,54,51,52,52,53,52,51,55,52,49,49,56,51,48,46,52,52,53,46,49,68,68,40,51,78,66,41,25,47,61,36,25,47,87,78,27,38,34,38,36,27,53,53,42,60,48,58,90,94,49,48,66,81,54,78,82,39,50,63,59,51,50,47,46,49,55,45,50,63,68,38,68,82,30,41,36,38,29,36,10,28,22,36,70,79,74,53,70,68,57,26,30,52,46,8,31,45,32,12,40,42,52,47,49,43,38,36,70,75,66,61,44,63,68,90,39,53,46,63,40,43,52,8,33,65,64,13,56,18,25,62,89,39,74,67,20,26,46,47,12,23,23,43,34,41,35,39,37,54,62,70,67,67,77,87,119

Sequence (976 aa):
MTLKFRFLHTLLLTVLLLGSASAQSPLRETFFKDADAAMAAADAANASLLSPRNYERAKKAFDDGEEGLRRGRNIEYVRDKTGEATEYFNKATEAAKLARTALAQVMKSRQDAANARAPQLASDLWEKAQREFADAIRYLERGDLQRSKRQDIEATTLYRDAELMAIKTQYLSETRQLLADADRARVGRYAPVTLGRAQQLLADAERELSENRYDTDLPRSLAQRANYEARHAFYLSEVVRQVRDKDLTVEDLILEWEDPLVAISGAADVVPNMAGGHDELQATLVEFIETLRADKQRLEQQYEESTVRLAEMEEEIRTLDERLGGATEERAALVQRLEAQARIKEQFEQVEKLFSREEARVFREGDTVILRLVGLSFDSGQSEIKQENFNLLSKVEKAIDLFPRSELTIEGHTDSHGSDELNQTLSQARAEAVQQYMINAMRIPSYRLIATGFGETNPVANNETASGRASNRRIDIVITPNLETPGSMTLKFRFLHTLLLTVLLLGSASAQSPLRETFFKDADAAMAAADAANASLLSPRNYERAKKAFDDGEEGLRRGRNIEYVRDKTGEATEYFNKATEAAKLARTALAQVMKSRQDAANARAPQLASDLWEKAQREFADAIRYLERGDLQRSKRQDIEATTLYRDAELMAIKTQYLSETRQLLADADRARVGRYAPVTLGRAQQLLADAERELSENRYDTDLPRSLAQRANYEARHAFYLSEVVRQVRDKDLTVEDLILEWEDPLVAISGAADVVPNMAGGHDELQATLVEFIETLRADKQRLEQQYEESTVRLAEMEEEIRTLDERLGGATEERAALVQRLEAQARIKEQFEQVEKLFSREEARVFREGDTVILRLVGLSFDSGQSEIKQENFNLLSKVEKAIDLFPRSELTIEGHTDSHGSDELNQTLSQARAEAVQQYMINAMRIPSYRLIATGFGETNPVANNETASGRASNRRIDIVITPNLETPGS

Nearest PDB structures (foldseek):
  5u1h-assembly3_C  TM=8.785E-01  e=1.895E-09  Pseudomonas aeruginosa PAO1
  7rjj-assembly2_B  TM=9.328E-01  e=1.017E-08  Klebsiella pneumoniae subsp. pneumoniae
  4g88-assembly4_G  TM=8.344E-01  e=1.895E-09  Acinetobacter baumannii
  7bba-assembly4_D  TM=9.597E-01  e=1.539E-07  Escherichia coli
  5jir-assembly3_A  TM=8.022E-01  e=3.075E-07  Treponema pallidum subsp. pallidum str. Nichols

InterPro domains:
  IPR006664 Outer membrane protein, bacterial [PR01021] (378-400)
  IPR006664 Outer membrane protein, bacterial [PR01021] (408-423)
  IPR006664 Outer membrane protein, bacterial [PR01021] (423-439)
  IPR006665 OmpA-like domain [PF00691] (378-473)
  IPR006665 OmpA-like domain [PS51123] (365-483)
  IPR006665 OmpA-like domain [cd07185] (373-479)
  IPR006690 Outer membrane protein, OmpA-like, conserved site [PS01068] (410-455)
  IPR036737 OmpA-like domain superfamily [G3DSA:3.30.1330.60] (343-486)
  IPR036737 OmpA-like domain superfamily [SSF103088] (367-481)
  IPR050330 Bacterial Outer Membrane Structural/Functional [PTHR30329] (292-482)